Protein AF-0000000085947339 (afdb_homodimer)

Organism: Parascaris univalens (NCBI:txid6257)

Solvent-accessible surface area (backbone atoms only — not comparable to full-atom values): 50441 Å² total; per-residue (Å²): 136,79,84,82,77,79,87,80,82,72,83,80,76,78,84,79,75,82,78,80,80,87,72,88,71,84,88,80,76,81,86,80,87,81,82,84,88,78,86,78,86,84,81,78,84,82,79,80,80,77,73,83,81,82,76,79,75,74,75,74,79,70,76,74,71,72,65,69,73,71,70,66,82,58,80,65,76,75,62,81,70,68,79,70,77,71,59,78,84,50,43,78,69,27,37,68,50,46,46,62,33,26,58,30,74,68,30,39,52,53,50,51,52,56,57,48,66,68,44,66,68,58,53,52,47,48,53,57,33,48,50,29,67,74,40,28,60,57,27,30,68,29,90,43,16,27,55,54,51,42,52,50,47,70,67,45,51,75,70,50,44,50,47,48,52,58,52,44,54,94,42,52,68,65,33,26,65,34,76,50,33,20,51,42,50,45,46,39,62,52,57,49,56,67,71,62,47,46,60,54,51,60,70,50,67,92,41,32,63,57,36,33,52,31,82,39,22,20,55,42,50,47,50,48,52,72,73,47,57,52,88,70,49,42,66,41,54,49,52,32,58,68,36,56,67,50,39,48,52,33,28,53,26,84,40,10,18,53,40,50,46,48,50,51,49,43,24,51,49,38,23,68,76,60,66,32,63,65,26,42,51,52,41,50,51,52,48,49,42,51,40,70,46,55,41,64,68,38,41,48,23,90,31,16,19,56,45,53,40,56,41,35,70,36,75,91,34,43,72,47,34,46,48,35,40,64,72,44,44,52,97,36,54,69,67,30,21,63,30,77,40,13,18,53,40,52,37,41,39,66,74,45,47,53,60,68,53,35,51,52,51,51,45,38,50,77,65,62,50,72,58,43,98,86,64,42,36,52,57,60,52,25,58,72,32,95,34,12,26,58,36,49,48,45,50,49,54,47,23,50,34,22,62,70,68,76,36,82,74,60,62,64,50,34,56,54,50,51,53,50,51,61,72,41,35,85,78,30,53,83,37,75,66,29,40,52,50,52,51,54,59,71,75,105,143,78,88,82,77,79,89,81,78,91,66,76,81,74,86,81,78,88,78,87,91,81,89,82,87,90,81,90,82,91,80,90,83,90,84,85,90,84,84,87,78,78,89,83,83,89,85,81,84,82,86,76,83,71,77,77,76,77,73,77,74,73,78,74,74,75,68,71,75,72,74,68,82,60,79,65,77,76,63,79,71,68,79,71,77,73,61,80,81,58,44,78,68,30,36,67,51,44,48,60,33,25,58,32,73,66,29,40,53,52,50,50,54,56,56,50,65,68,44,66,67,57,52,52,46,47,53,56,32,48,50,28,66,73,42,29,61,57,28,30,68,29,91,44,15,26,54,55,50,42,53,50,48,71,67,46,50,77,70,50,43,51,47,50,52,59,51,44,54,95,42,52,68,66,34,27,64,33,76,50,33,20,51,42,51,45,46,40,60,52,58,49,55,66,70,61,47,46,60,56,52,60,70,51,68,93,40,32,63,56,36,32,53,29,82,38,21,20,56,42,50,47,49,49,51,72,72,47,58,53,89,71,50,42,66,40,54,52,53,33,59,68,35,57,68,49,38,47,52,31,28,55,24,84,40,9,18,52,40,51,47,48,49,51,50,44,26,51,48,41,23,68,74,60,68,31,63,65,26,41,50,53,41,51,51,49,48,49,42,51,40,70,47,56,42,63,66,38,42,47,22,89,32,15,19,54,45,52,40,56,40,35,70,37,75,92,35,41,71,46,34,46,49,35,42,64,72,43,42,53,97,36,54,69,67,32,21,62,30,77,40,14,18,53,39,51,37,42,39,66,74,46,46,52,63,69,53,36,50,53,53,52,46,39,50,77,65,62,50,72,59,44,97,85,64,42,36,51,57,58,51,24,59,73,32,95,34,12,28,58,37,50,48,45,50,50,53,48,22,50,33,23,62,69,66,74,37,82,74,59,61,62,51,35,57,54,51,51,52,50,50,61,71,40,36,85,77,30,55,84,38,73,67,30,41,52,51,53,51,54,58,72,74,104

Secondary structure (DSSP, 8-state):
---------------------------------------------------------------------------------------GGGHHHHHHHHHHHTTSHHHHHHHHHHHHTT-HHHHHHHHHHHTSHHHHHHHTTSTTHHHHHHHHHHT--HHHHHHHHHHHTT-HHHHHTSHHHHHHHHHHHHHS-HHHHHHHHGGGTT-HHHHHHSTTHHHHHHHHHHHS-HHHHHHHHHHHTT-HHHHHHHHTSHHHHHHHHHHHHHHHHHHHHH--HHHHHHHHHHHHHHHHH--HHHHTSTTHHHHHHHHHH-GGGHHHHHHHIIIIITT-HHHHHTSHHHHHHHHHHHHHS-HHHHHHHHHHHHHSS---TTS--HHHHHHHSTTHHHHHHHHHHHHHHHHTTSS-S-THHHHHHHHHHHHTHHHHTTSHHHHHHHHHHHH-/---------------------------------------------------------------------------------------TT-HHHHHHHHHHHTTSHHHHHHHHHHHHTT-HHHHHHHHHHHTSHHHHHHHTTSTTHHHHHHHHHHT--HHHHHHHHHHHTT-HHHHHTSHHHHHHHHHHHHHS-HHHHHHHHGGGTT-HHHHHHSTTHHHHHHHHHHHS-HHHHHHHHHHHTT-HHHHHHHHTSHHHHHHHHHHHHHHHHHHHHH--HHHHHHHHHHHHHHHHH--HHHHTSTTHHHHHHHHHH-GGGHHHHHHHIIIIITT-HHHHHTSHHHHHHHHHHHHHS-HHHHHHHHHHHHHSS---TTS--HHHHHHHSTTHHHHHHHHHHHHHHHHTTSS-S-THHHHHHHHHHHHTHHHHTTSHHHHHHHHHHHH-

pLDDT: mean 78.93, std 29.83, range [13.92, 98.69]

Radius of gyration: 38.94 Å; Cα contacts (8 Å, |Δi|>4): 967; chains: 2; bounding box: 80×114×118 Å

Nearest PDB structures (foldseek):
  3q0n-assembly1_A  TM=8.207E-01  e=6.323E-13  Homo sapiens
  5kla-assembly1_A  TM=8.404E-01  e=1.666E-12  Drosophila melanogaster
  3q0s-assembly1_A  TM=8.365E-01  e=1.880E-12  Homo sapiens
  3k49-assembly3_E  TM=7.550E-01  e=2.704E-12  Saccharomyces cerevisiae
  7cgi-assembly1_A  TM=8.441E-01  e=1.877E-11  Caenorhabditis elegans

Foldseek 3Di:
DDDPDDPDPDDPDDPDDPDPDDDDDDDDDDDDDDDDDDDDDDDDDDDPCPDDDPDDPPPPVPPCPVPVCPVPPPPPDPDPPPPPPVDPVVLVVVLVVLLVLQLDPNSLVVVVVVVVVVDPSNLVSNLVSCLDQVSVVSQQQHPRSLVVLLVCLLPDDPVSLVSNLVSCAPCVVVQQQDDRSVVSVLSNLVRHDPVSVLVRCVVCQPPLLVLQQHPRSVVSLLSCLQRDDCVSVVRSLCVCLVDLVSVLVLQQHPRSVVSLLSLLVSLVCCCVVVVDPVSVVSNVSNLVSCLVSDAPCLCLHPRSVSSLLSLQQDPVSQVSNLSNLVPHCQVCVLVLQQGDRSVVSLLSCCVRHDQVSNARSLCCQLPVFDADPVRDGSLRVLCPHPRSLVSLVSQLVSQVCVCVVVDDDDVCSNVSSLVVLVVCQVVRVPPPSNVVSVVVSVVD/DDDPDDPDDPPDDDPDDDDDDDDDDDDDDDDDDDYDDDDDPDDDDDDDDDDDDPPPPDPPVPPPPPVVCPPPPPPPDPDPPPPPPVDPPPLVVVLVVLLVLQLDPNSLVVVVVVVVVVDPSNLVSNLVSCLDQVSVVSQQQHPRSLVVLLVCLLPDDPVSLVSNLVSCAPCVVVQQQDDRSVVSVLSNLVRDDPVSVLVRCVVCQPPLLVQQQHPRSVVSLLSCLQRDDCVSVVRSLCVCLVDLVSVLVLQQHPRSVVSLLSLLVSLVCCCVVVVDPVSVVSNVSNLVSCLVSDALCLCLHPRSVSSLLSLQQDPVSQVSNLSNLVPHCQVCVLVLQQGDRSVVSLLSCCVRHDQVSNARSLCCQLPVFDADPVRDGSLRVLCPHPRSLVSLVSQLVSQVCVCVVVDDDDVVSNVSSLVVLVVCQVVRVPPPSNVVSVVVSVVD

InterPro domains:
  IPR001313 Pumilio RNA-binding repeat [PF00806] (247-264)
  IPR001313 Pumilio RNA-binding repeat [PF00806] (301-314)
  IPR001313 Pumilio RNA-binding repeat [PF00806] (332-365)
  IPR001313 Pumilio RNA-binding repeat [PF00806] (382-398)
  IPR001313 Pumilio RNA-binding repeat [PS50302] (289-326)
  IPR001313 Pumilio RNA-binding repeat [PS50302] (327-363)
  IPR001313 Pumilio RNA-binding repeat [SM00025] (131-166)
  IPR001313 Pumilio RNA-binding repeat [SM00025] (167-202)
  IPR001313 Pumilio RNA-binding repeat [SM00025] (203-238)
  IPR001313 Pumilio RNA-binding repeat [SM00025] (242-277)
  IPR001313 Pumilio RNA-binding repeat [SM00025] (290-326)
  IPR001313 Pumilio RNA-binding repeat [SM00025] (328-363)
  IPR001313 Pumilio RNA-binding repeat [SM00025] (374-410)
  IPR011989 Armadillo-like helical [G3DSA:1.25.10.10] (77-444)
  IPR016024 Armadillo-type fold [SSF48371] (91-442)
  IPR033133 Pumilio homology domain [PS50303] (69-444)

Structure (mmCIF, N/CA/C/O backbone):
data_AF-0000000085947339-model_v1
#
loop_
_entity.id
_entity.type
_entity.pdbx_description
1 polymer 'PUM-HD domain-containing protein'
#
loop_
_atom_site.group_PDB
_atom_site.id
_atom_site.type_symbol
_atom_site.label_atom_id
_atom_site.label_alt_id
_atom_site.label_comp_id
_atom_site.label_asym_id
_atom_site.label_entity_id
_atom_site.label_seq_id
_atom_site.pdbx_PDB_ins_code
_atom_site.Cartn_x
_atom_site.Cartn_y
_atom_site.Cartn_z
_atom_site.occupancy
_atom_site.B_iso_or_equiv
_atom_site.auth_seq_id
_atom_site.auth_comp_id
_atom_site.auth_asym_id
_atom_site.auth_atom_id
_atom_site.pdbx_PDB_model_num
ATOM 1 N N . SER A 1 1 ? -7.449 43.062 -21.047 1 17.3 1 SER A N 1
ATOM 2 C CA . SER A 1 1 ? -7.477 44.094 -20.016 1 17.3 1 SER A CA 1
ATOM 3 C C . SER A 1 1 ? -8.75 44 -19.172 1 17.3 1 SER A C 1
ATOM 5 O O . SER A 1 1 ? -8.742 44.312 -17.984 1 17.3 1 SER A O 1
ATOM 7 N N . SER A 1 2 ? -9.945 44 -19.875 1 17.14 2 SER A N 1
ATOM 8 C CA . SER A 1 2 ? -11.07 44.75 -19.328 1 17.14 2 SER A CA 1
ATOM 9 C C . SER A 1 2 ? -11.609 44.094 -18.062 1 17.14 2 SER A C 1
ATOM 11 O O . SER A 1 2 ? -11.219 43 -17.719 1 17.14 2 SER A O 1
ATOM 13 N N . VAL A 1 3 ? -13.008 43.906 -17.969 1 17.95 3 VAL A N 1
ATOM 14 C CA . VAL A 1 3 ? -14.055 44.438 -17.094 1 17.95 3 VAL A CA 1
ATOM 15 C C . VAL A 1 3 ? -14.383 43.406 -16.016 1 17.95 3 VAL A C 1
ATOM 17 O O . VAL A 1 3 ? -15.266 42.562 -16.188 1 17.95 3 VAL A O 1
ATOM 20 N N . ILE A 1 4 ? -13.516 42.406 -15.797 1 18.69 4 ILE A N 1
ATOM 21 C CA . ILE A 1 4 ? -13.797 41.25 -14.961 1 18.69 4 ILE A CA 1
ATOM 22 C C . ILE A 1 4 ? -14.078 41.688 -13.531 1 18.69 4 ILE A C 1
ATOM 24 O O . ILE A 1 4 ? -13.156 41.938 -12.75 1 18.69 4 ILE A O 1
ATOM 28 N N . ALA A 1 5 ? -15.109 42.719 -13.461 1 17.08 5 ALA A N 1
ATOM 29 C CA . ALA A 1 5 ? -15.523 43.469 -12.289 1 17.08 5 ALA A CA 1
ATOM 30 C C . ALA A 1 5 ? -15.797 42.562 -11.102 1 17.08 5 ALA A C 1
ATOM 32 O O . ALA A 1 5 ? -15.945 41.344 -11.281 1 17.08 5 ALA A O 1
ATOM 33 N N . LYS A 1 6 ? -16.641 43.156 -10.016 1 18.61 6 LYS A N 1
ATOM 34 C CA . LYS A 1 6 ? -16.875 43.562 -8.633 1 18.61 6 LYS A CA 1
ATOM 35 C C . LYS A 1 6 ? -17.922 42.656 -7.969 1 18.61 6 LYS A C 1
ATOM 37 O O . LYS A 1 6 ? -19.125 42.844 -8.148 1 18.61 6 LYS A O 1
ATOM 42 N N . PHE A 1 7 ? -18 41.375 -8.102 1 17.75 7 PHE A N 1
ATOM 43 C CA . PHE A 1 7 ? -19.172 40.688 -7.566 1 17.75 7 PHE A CA 1
ATOM 44 C C . PHE A 1 7 ? -19.438 41.125 -6.121 1 17.75 7 PHE A C 1
ATOM 46 O O . PHE A 1 7 ? -18.578 40.938 -5.258 1 17.75 7 PHE A O 1
ATOM 53 N N . ASN A 1 8 ? -20.297 42.188 -5.848 1 17.53 8 ASN A N 1
ATOM 54 C CA . ASN A 1 8 ? -20.797 42.844 -4.648 1 17.53 8 ASN A CA 1
ATOM 55 C C . ASN A 1 8 ? -21.422 41.844 -3.678 1 17.53 8 ASN A C 1
ATOM 57 O O . ASN A 1 8 ? -22.125 40.938 -4.094 1 17.53 8 ASN A O 1
ATOM 61 N N . MET A 1 9 ? -21.078 41.906 -2.367 1 18.05 9 MET A N 1
ATOM 62 C CA . MET A 1 9 ? -21.094 41.344 -1.015 1 18.05 9 MET A CA 1
ATOM 63 C C . MET A 1 9 ? -22.484 41.438 -0.406 1 18.05 9 MET A C 1
ATOM 65 O O . MET A 1 9 ? -22.672 41.156 0.78 1 18.05 9 MET A O 1
ATOM 69 N N . HIS A 1 10 ? -23.516 41.906 -1.171 1 17.8 10 HIS A N 1
ATOM 70 C CA . HIS A 1 10 ? -24.438 42.562 -0.241 1 17.8 10 HIS A CA 1
ATOM 71 C C . HIS A 1 10 ? -25.016 41.562 0.742 1 17.8 10 HIS A C 1
ATOM 73 O O . HIS A 1 10 ? -24.938 41.75 1.957 1 17.8 10 HIS A O 1
ATOM 79 N N . GLU A 1 11 ? -26.438 41.406 0.731 1 18.42 11 GLU A N 1
ATOM 80 C CA . GLU A 1 11 ? -27.438 41.594 1.773 1 18.42 11 GLU A CA 1
ATOM 81 C C . GLU A 1 11 ? -27.703 40.312 2.551 1 18.42 11 GLU A C 1
ATOM 83 O O . GLU A 1 11 ? -28.109 39.312 1.975 1 18.42 11 GLU A O 1
ATOM 88 N N . LEU A 1 12 ? -26.859 40.031 3.584 1 17.64 12 LEU A N 1
ATOM 89 C CA . LEU A 1 12 ? -27 39.094 4.684 1 17.64 12 LEU A CA 1
ATOM 90 C C . LEU A 1 12 ? -28.391 39.156 5.293 1 17.64 12 LEU A C 1
ATOM 92 O O . LEU A 1 12 ? -28.766 40.188 5.863 1 17.64 12 LEU A O 1
ATOM 96 N N . LYS A 1 13 ? -29.375 38.594 4.547 1 17.22 13 LYS A N 1
ATOM 97 C CA . LYS A 1 13 ? -30.75 38.625 5.012 1 17.22 13 LYS A CA 1
ATOM 98 C C . LYS A 1 13 ? -30.844 38.312 6.5 1 17.22 13 LYS A C 1
ATOM 100 O O . LYS A 1 13 ? -29.984 37.594 7.035 1 17.22 13 LYS A O 1
ATOM 105 N N . SER A 1 14 ? -31.891 38.812 7.32 1 17.19 14 SER A N 1
ATOM 106 C CA . SER A 1 14 ? -32.469 39.219 8.594 1 17.19 14 SER A CA 1
ATOM 107 C C . SER A 1 14 ? -32.875 38.031 9.453 1 17.19 14 SER A C 1
ATOM 109 O O . SER A 1 14 ? -33.969 38 9.984 1 17.19 14 SER A O 1
ATOM 111 N N . CYS A 1 15 ? -32.219 36.844 9.289 1 17.42 15 CYS A N 1
ATOM 112 C CA . CYS A 1 15 ? -32.938 35.844 10.078 1 17.42 15 CYS A CA 1
ATOM 113 C C . CYS A 1 15 ? -33.188 36.344 11.492 1 17.42 15 CYS A C 1
ATOM 115 O O . CYS A 1 15 ? -32.344 37 12.094 1 17.42 15 CYS A O 1
ATOM 117 N N . ASN A 1 16 ? -34.438 36.125 12 1 16.62 16 ASN A N 1
ATOM 118 C CA . ASN A 1 16 ? -35.375 36.406 13.078 1 16.62 16 ASN A CA 1
ATOM 119 C C . ASN A 1 16 ? -34.781 36.031 14.438 1 16.62 16 ASN A C 1
ATOM 121 O O . ASN A 1 16 ? -34.062 35.031 14.555 1 16.62 16 ASN A O 1
ATOM 125 N N . ARG A 1 17 ? -34.906 36.906 15.469 1 16.11 17 ARG A N 1
ATOM 126 C CA . ARG A 1 17 ? -34.5 37.344 16.797 1 16.11 17 ARG A CA 1
ATOM 127 C C . ARG A 1 17 ? -35 36.375 17.859 1 16.11 17 ARG A C 1
ATOM 129 O O . ARG A 1 17 ? -34.969 36.688 19.062 1 16.11 17 ARG A O 1
ATOM 136 N N . ARG A 1 18 ? -35.562 35.125 17.484 1 17.22 18 ARG A N 1
ATOM 137 C CA . ARG A 1 18 ? -36.406 34.844 18.656 1 17.22 18 ARG A CA 1
ATOM 138 C C . ARG A 1 18 ? -35.594 34.906 19.938 1 17.22 18 ARG A C 1
ATOM 140 O O . ARG A 1 18 ? -34.406 34.688 19.938 1 17.22 18 ARG A O 1
ATOM 147 N N . ASN A 1 19 ? -36.25 35.281 21.156 1 15.71 19 ASN A N 1
ATOM 148 C CA . ASN A 1 19 ? -36.156 35.844 22.484 1 15.71 19 ASN A CA 1
ATOM 149 C C . ASN A 1 19 ? -35.531 34.875 23.469 1 15.71 19 ASN A C 1
ATOM 151 O O . ASN A 1 19 ? -36.188 33.938 23.938 1 15.71 19 ASN A O 1
ATOM 155 N N . ILE A 1 20 ? -34.406 34.25 23.125 1 17.28 20 ILE A N 1
ATOM 156 C CA . ILE A 1 20 ? -34 33.219 24.094 1 17.28 20 ILE A CA 1
ATOM 157 C C . ILE A 1 20 ? -33.812 33.844 25.469 1 17.28 20 ILE A C 1
ATOM 159 O O . ILE A 1 20 ? -33 34.75 25.641 1 17.28 20 ILE A O 1
ATOM 163 N N . ARG A 1 21 ? -34.812 33.531 26.359 1 16.77 21 ARG A N 1
ATOM 164 C CA . ARG A 1 21 ? -35 34.031 27.734 1 16.77 21 ARG A CA 1
ATOM 165 C C . ARG A 1 21 ? -33.75 33.75 28.578 1 16.77 21 ARG A C 1
ATOM 167 O O . ARG A 1 21 ? -33 32.844 28.266 1 16.77 21 ARG A O 1
ATOM 174 N N . SER A 1 22 ? -33.719 34.438 29.719 1 15.41 22 SER A N 1
ATOM 175 C CA . SER A 1 22 ? -32.906 35.062 30.734 1 15.41 22 SER A CA 1
ATOM 176 C C . SER A 1 22 ? -32.188 34.031 31.609 1 15.41 22 SER A C 1
ATOM 178 O O . SER A 1 22 ? -32.562 32.875 31.609 1 15.41 22 SER A O 1
ATOM 180 N N . HIS A 1 23 ? -31.422 34.469 32.656 1 15.79 23 HIS A N 1
ATOM 181 C CA . HIS A 1 23 ? -30.172 34.531 33.406 1 15.79 23 HIS A CA 1
ATOM 182 C C . HIS A 1 23 ? -30.234 33.688 34.688 1 15.79 23 HIS A C 1
ATOM 184 O O . HIS A 1 23 ? -29.25 33.562 35.406 1 15.79 23 HIS A O 1
ATOM 190 N N . SER A 1 24 ? -31.203 32.875 35.094 1 15.95 24 SER A N 1
ATOM 191 C CA . SER A 1 24 ? -31.188 33 36.531 1 15.95 24 SER A CA 1
ATOM 192 C C . SER A 1 24 ? -29.969 32.344 37.125 1 15.95 24 SER A C 1
ATOM 194 O O . SER A 1 24 ? -29.562 31.25 36.688 1 15.95 24 SER A O 1
ATOM 196 N N . ILE A 1 25 ? -29.125 33 38.062 1 16.52 25 ILE A N 1
ATOM 197 C CA . ILE A 1 25 ? -27.812 33.031 38.719 1 16.52 25 ILE A CA 1
ATOM 198 C C . ILE A 1 25 ? -27.766 31.984 39.844 1 16.52 25 ILE A C 1
ATOM 200 O O . ILE A 1 25 ? -26.703 31.703 40.375 1 16.52 25 ILE A O 1
ATOM 204 N N . PRO A 1 26 ? -28.609 30.969 39.969 1 16.05 26 PRO A N 1
ATOM 205 C CA . PRO A 1 26 ? -28.656 30.875 41.438 1 16.05 26 PRO A CA 1
ATOM 206 C C . PRO A 1 26 ? -27.312 30.5 42.031 1 16.05 26 PRO A C 1
ATOM 208 O O . PRO A 1 26 ? -26.438 29.953 41.344 1 16.05 26 PRO A O 1
ATOM 211 N N . HIS A 1 27 ? -27.125 30.797 43.406 1 15.78 27 HIS A N 1
ATOM 212 C CA . HIS A 1 27 ? -26.25 31.047 44.531 1 15.78 27 HIS A CA 1
ATOM 213 C C . HIS A 1 27 ? -25.438 29.812 44.906 1 15.78 27 HIS A C 1
ATOM 215 O O . HIS A 1 27 ? -25.781 28.703 44.5 1 15.78 27 HIS A O 1
ATOM 221 N N . SER A 1 28 ? -24.547 29.969 45.875 1 15.4 28 SER A N 1
ATOM 222 C CA . SER A 1 28 ? -23.203 29.859 46.438 1 15.4 28 SER A CA 1
ATOM 223 C C . SER A 1 28 ? -23.047 28.547 47.219 1 15.4 28 SER A C 1
ATOM 225 O O . SER A 1 28 ? -21.984 27.906 47.125 1 15.4 28 SER A O 1
ATOM 227 N N . ALA A 1 29 ? -23.922 28.031 48.188 1 15.64 29 ALA A N 1
ATOM 228 C CA . ALA A 1 29 ? -23.422 27.938 49.562 1 15.64 29 ALA A CA 1
ATOM 229 C C . ALA A 1 29 ? -22.781 26.578 49.812 1 15.64 29 ALA A C 1
ATOM 231 O O . ALA A 1 29 ? -22.422 26.25 50.969 1 15.64 29 ALA A O 1
ATOM 232 N N . PHE A 1 30 ? -22.5 25.781 48.875 1 15.38 30 PHE A N 1
ATOM 233 C CA . PHE A 1 30 ? -22.469 24.484 49.531 1 15.38 30 PHE A CA 1
ATOM 234 C C . PHE A 1 30 ? -21.328 24.406 50.531 1 15.38 30 PHE A C 1
ATOM 236 O O . PHE A 1 30 ? -20.25 24.953 50.281 1 15.38 30 PHE A O 1
ATOM 243 N N . ALA A 1 31 ? -21.562 23.594 51.688 1 15.24 31 ALA A N 1
ATOM 244 C CA . ALA A 1 31 ? -21.172 23.328 53.062 1 15.24 31 ALA A CA 1
ATOM 245 C C . ALA A 1 31 ? -19.797 22.672 53.156 1 15.24 31 ALA A C 1
ATOM 247 O O . ALA A 1 31 ? -19.312 22.125 52.156 1 15.24 31 ALA A O 1
ATOM 248 N N . GLU A 1 32 ? -19.469 22.203 54.344 1 15.12 32 GLU A N 1
ATOM 249 C CA . GLU A 1 32 ? -18.484 22.188 55.406 1 15.12 32 GLU A CA 1
ATOM 250 C C . GLU A 1 32 ? -17.469 21.062 55.219 1 15.12 32 GLU A C 1
ATOM 252 O O . GLU A 1 32 ? -16.266 21.281 55.281 1 15.12 32 GLU A O 1
ATOM 257 N N . ASN A 1 33 ? -17.859 19.766 55.562 1 14.42 33 ASN A N 1
ATOM 258 C CA . ASN A 1 33 ? -17.234 19.234 56.75 1 14.42 33 ASN A CA 1
ATOM 259 C C . ASN A 1 33 ? -15.883 18.609 56.469 1 14.42 33 ASN A C 1
ATOM 261 O O . ASN A 1 33 ? -15.562 18.344 55.312 1 14.42 33 ASN A O 1
ATOM 265 N N . ASN A 1 34 ? -15.641 17.438 57.156 1 14.8 34 ASN A N 1
ATOM 266 C CA . ASN A 1 34 ? -14.727 17.078 58.219 1 14.8 34 ASN A CA 1
ATOM 267 C C . ASN A 1 34 ? -13.5 16.328 57.688 1 14.8 34 ASN A C 1
ATOM 269 O O . ASN A 1 34 ? -12.367 16.703 58 1 14.8 34 ASN A O 1
ATOM 273 N N . VAL A 1 35 ? -13.578 14.914 57.594 1 14.84 35 VAL A N 1
ATOM 274 C CA . VAL A 1 35 ? -12.859 14.164 58.594 1 14.84 35 VAL A CA 1
ATOM 275 C C . VAL A 1 35 ? -11.453 13.836 58.125 1 14.84 35 VAL A C 1
ATOM 277 O O . VAL A 1 35 ? -10.461 14.125 58.781 1 14.84 35 VAL A O 1
ATOM 280 N N . VAL A 1 36 ? -11.242 12.516 57.719 1 14.89 36 VAL A N 1
ATOM 281 C CA . VAL A 1 36 ? -10.516 11.625 58.625 1 14.89 36 VAL A CA 1
ATOM 282 C C . VAL A 1 36 ? -9.047 11.562 58.219 1 14.89 36 VAL A C 1
ATOM 284 O O . VAL A 1 36 ? -8.688 11.953 57.094 1 14.89 36 VAL A O 1
ATOM 287 N N . SER A 1 37 ? -8.5 10.312 58.281 1 14.74 37 SER A N 1
ATOM 288 C CA . SER A 1 37 ? -7.5 9.695 59.156 1 14.74 37 SER A CA 1
ATOM 289 C C . SER A 1 37 ? -6.145 9.602 58.469 1 14.74 37 SER A C 1
ATOM 291 O O . SER A 1 37 ? -6.066 9.664 57.219 1 14.74 37 SER A O 1
ATOM 293 N N . GLU A 1 38 ? -5.172 9.305 59.25 1 15.37 38 GLU A N 1
ATOM 294 C CA . GLU A 1 38 ? -3.773 9.469 59.625 1 15.37 38 GLU A CA 1
ATOM 295 C C . GLU A 1 38 ? -2.865 8.555 58.812 1 15.37 38 GLU A C 1
ATOM 297 O O . GLU A 1 38 ? -1.722 8.906 58.5 1 15.37 38 GLU A O 1
ATOM 302 N N . SER A 1 39 ? -3.297 7.242 58.438 1 14.62 39 SER A N 1
ATOM 303 C CA . SER A 1 39 ? -2.309 6.34 59.031 1 14.62 39 SER A CA 1
ATOM 304 C C . SER A 1 39 ? -0.979 6.418 58.281 1 14.62 39 SER A C 1
ATOM 306 O O . SER A 1 39 ? -0.908 6.977 57.188 1 14.62 39 SER A O 1
ATOM 308 N N . SER A 1 40 ? -0.318 5.234 58.156 1 14.5 40 SER A N 1
ATOM 309 C CA . SER A 1 40 ? 0.86 4.637 58.781 1 14.5 40 SER A CA 1
ATOM 310 C C . SER A 1 40 ? 2.047 4.629 57.844 1 14.5 40 SER A C 1
ATOM 312 O O . SER A 1 40 ? 3.176 4.926 58.219 1 14.5 40 SER A O 1
ATOM 314 N N . ALA A 1 41 ? 1.88 3.824 56.75 1 15.03 41 ALA A N 1
ATOM 315 C CA . ALA A 1 41 ? 2.867 2.748 56.688 1 15.03 41 ALA A CA 1
ATOM 316 C C . ALA A 1 41 ? 4.242 3.285 56.312 1 15.03 41 ALA A C 1
ATOM 318 O O . ALA A 1 41 ? 4.348 4.309 55.625 1 15.03 41 ALA A O 1
ATOM 319 N N . THR A 1 42 ? 5.156 2.355 56.406 1 15.16 42 THR A N 1
ATOM 320 C CA . THR A 1 42 ? 6.508 2.02 56.844 1 15.16 42 THR A CA 1
ATOM 321 C C . THR A 1 42 ? 7.531 2.389 55.75 1 15.16 42 THR A C 1
ATOM 323 O O . THR A 1 42 ? 7.215 2.393 54.562 1 15.16 42 THR A O 1
ATOM 326 N N . LYS A 1 43 ? 8.695 2.424 56.219 1 15.41 43 LYS A N 1
ATOM 327 C CA . LYS A 1 43 ? 10.016 3.039 56.156 1 15.41 43 LYS A CA 1
ATOM 328 C C . LYS A 1 43 ? 10.773 2.627 54.906 1 15.41 43 LYS A C 1
ATOM 330 O O . LYS A 1 43 ? 10.398 1.659 54.219 1 15.41 43 LYS A O 1
ATOM 335 N N . LEU A 1 44 ? 12.008 2.32 55.094 1 15.76 44 LEU A N 1
ATOM 336 C CA . LEU A 1 44 ? 13.32 2.875 54.781 1 15.76 44 LEU A CA 1
ATOM 337 C C . LEU A 1 44 ? 14.07 1.978 53.812 1 15.76 44 LEU A C 1
ATOM 339 O O . LEU A 1 44 ? 14.984 1.247 54.219 1 15.76 44 LEU A O 1
ATOM 343 N N . LEU A 1 45 ? 13.305 1.205 52.906 1 15.58 45 LEU A N 1
ATOM 344 C CA . LEU A 1 45 ? 14.133 0.086 52.469 1 15.58 45 LEU A CA 1
ATOM 345 C C . LEU A 1 45 ? 15.492 0.572 51.969 1 15.58 45 LEU A C 1
ATOM 347 O O . LEU A 1 45 ? 15.625 1.711 51.531 1 15.58 45 LEU A O 1
ATOM 351 N N . THR A 1 46 ? 16.453 -0.44 51.906 1 16.44 46 THR A N 1
ATOM 352 C CA . THR A 1 46 ? 17.844 -0.81 52.094 1 16.44 46 THR A CA 1
ATOM 353 C C . THR A 1 46 ? 18.688 -0.293 50.906 1 16.44 46 THR A C 1
ATOM 355 O O . THR A 1 46 ? 18.172 0.025 49.844 1 16.44 46 THR A O 1
ATOM 358 N N . SER A 1 47 ? 19.984 -0.589 50.969 1 17.58 47 SER A N 1
ATOM 359 C CA . SER A 1 47 ? 21.375 -0.191 50.844 1 17.58 47 SER A CA 1
ATOM 360 C C . SER A 1 47 ? 21.906 -0.457 49.438 1 17.58 47 SER A C 1
ATOM 362 O O . SER A 1 47 ? 22.125 -1.609 49.062 1 17.58 47 SER A O 1
ATOM 364 N N . VAL A 1 48 ? 21.297 0.057 48.406 1 17.33 48 VAL A N 1
ATOM 365 C CA . VAL A 1 48 ? 21.719 -0.423 47.094 1 17.33 48 VAL A CA 1
ATOM 366 C C . VAL A 1 48 ? 23.203 -0.111 46.875 1 17.33 48 VAL A C 1
ATOM 368 O O . VAL A 1 48 ? 23.609 1.052 46.906 1 17.33 48 VAL A O 1
ATOM 371 N N . ALA A 1 49 ? 24.125 -1.109 47.188 1 17.81 49 ALA A N 1
ATOM 372 C CA . ALA A 1 49 ? 25.578 -1.14 47.156 1 17.81 49 ALA A CA 1
ATOM 373 C C . ALA A 1 49 ? 26.094 -0.798 45.75 1 17.81 49 ALA A C 1
ATOM 375 O O . ALA A 1 49 ? 25.734 -1.455 44.781 1 17.81 49 ALA A O 1
ATOM 376 N N . PHE A 1 50 ? 26.531 0.406 45.406 1 18.25 50 PHE A N 1
ATOM 377 C CA . PHE A 1 50 ? 26.922 1.071 44.156 1 18.25 50 PHE A CA 1
ATOM 378 C C . PHE A 1 50 ? 28.25 0.528 43.656 1 18.25 50 PHE A C 1
ATOM 380 O O . PHE A 1 50 ? 28.875 1.136 42.781 1 18.25 50 PHE A O 1
ATOM 387 N N . GLY A 1 51 ? 28.656 -0.712 44.094 1 16.52 51 GLY A N 1
ATOM 388 C CA . GLY A 1 51 ? 30.109 -0.654 43.969 1 16.52 51 GLY A CA 1
ATOM 389 C C . GLY A 1 51 ? 30.578 -0.392 42.562 1 16.52 51 GLY A C 1
ATOM 390 O O . GLY A 1 51 ? 31.438 0.473 42.312 1 16.52 51 GLY A O 1
ATOM 391 N N . ASP A 1 52 ? 30.391 -1.401 41.688 1 16.78 52 ASP A N 1
ATOM 392 C CA . ASP A 1 52 ? 31.578 -2.014 41.094 1 16.78 52 ASP A CA 1
ATOM 393 C C . ASP A 1 52 ? 32.125 -1.147 39.969 1 16.78 52 ASP A C 1
ATOM 395 O O . ASP A 1 52 ? 31.469 -0.22 39.5 1 16.78 52 ASP A O 1
ATOM 399 N N . ALA A 1 53 ? 32.656 -1.928 38.812 1 18.66 53 ALA A N 1
ATOM 400 C CA . ALA A 1 53 ? 33.875 -2.1 38.031 1 18.66 53 ALA A CA 1
ATOM 401 C C . ALA A 1 53 ? 33.938 -1.138 36.844 1 18.66 53 ALA A C 1
ATOM 403 O O . ALA A 1 53 ? 32.875 -0.762 36.312 1 18.66 53 ALA A O 1
ATOM 404 N N . SER A 1 54 ? 35 -0.415 36.656 1 19.72 54 SER A N 1
ATOM 405 C CA . SER A 1 54 ? 35.5 0.717 35.875 1 19.72 54 SER A CA 1
ATOM 406 C C . SER A 1 54 ? 35.469 0.408 34.375 1 19.72 54 SER A C 1
ATOM 408 O O . SER A 1 54 ? 36 1.181 33.562 1 19.72 54 SER A O 1
ATOM 410 N N . PRO A 1 55 ? 34.688 -0.661 33.906 1 19.25 55 PRO A N 1
ATOM 411 C CA . PRO A 1 55 ? 35.344 -1.137 32.688 1 19.25 55 PRO A CA 1
ATOM 412 C C . PRO A 1 55 ? 35.438 -0.05 31.625 1 19.25 55 PRO A C 1
ATOM 414 O O . PRO A 1 55 ? 34.688 0.93 31.641 1 19.25 55 PRO A O 1
ATOM 417 N N . GLN A 1 56 ? 36.625 -0.061 30.812 1 21 56 GLN A N 1
ATOM 418 C CA . GLN A 1 56 ? 37.406 0.671 29.812 1 21 56 GLN A CA 1
ATOM 419 C C . GLN A 1 56 ? 36.625 0.834 28.516 1 21 56 GLN A C 1
ATOM 421 O O . GLN A 1 56 ? 36.281 -0.154 27.859 1 21 56 GLN A O 1
ATOM 426 N N . SER A 1 57 ? 35.75 1.795 28.469 1 20.8 57 SER A N 1
ATOM 427 C CA . SER A 1 57 ? 34.75 1.921 27.422 1 20.8 57 SER A CA 1
ATOM 428 C C . SER A 1 57 ? 35.375 2.238 26.078 1 20.8 57 SER A C 1
ATOM 430 O O . SER A 1 57 ? 35.969 3.316 25.891 1 20.8 57 SER A O 1
ATOM 432 N N . ASN A 1 58 ? 36.281 1.261 25.547 1 21.2 58 ASN A N 1
ATOM 433 C CA . ASN A 1 58 ? 36.844 1.527 24.234 1 21.2 58 ASN A CA 1
ATOM 434 C C . ASN A 1 58 ? 35.781 1.934 23.219 1 21.2 58 ASN A C 1
ATOM 436 O O . ASN A 1 58 ? 34.812 1.222 23.031 1 21.2 58 ASN A O 1
ATOM 440 N N . HIS A 1 59 ? 35.656 3.207 23.062 1 20.94 59 HIS A N 1
ATOM 441 C CA . HIS A 1 59 ? 34.625 3.932 22.312 1 20.94 59 HIS A CA 1
ATOM 442 C C . HIS A 1 59 ? 34.688 3.564 20.828 1 20.94 59 HIS A C 1
ATOM 444 O O . HIS A 1 59 ? 35.438 4.16 20.062 1 20.94 59 HIS A O 1
ATOM 450 N N . ARG A 1 60 ? 34.906 2.238 20.438 1 23.2 60 ARG A N 1
ATOM 451 C CA . ARG A 1 60 ? 34.906 2.057 18.984 1 23.2 60 ARG A CA 1
ATOM 452 C C . ARG A 1 60 ? 33.656 2.689 18.359 1 23.2 60 ARG A C 1
ATOM 454 O O . ARG A 1 60 ? 32.531 2.43 18.797 1 23.2 60 ARG A O 1
ATOM 461 N N . THR A 1 61 ? 33.875 3.896 17.859 1 21.92 61 THR A N 1
ATOM 462 C CA . THR A 1 61 ? 32.969 4.766 17.141 1 21.92 61 THR A CA 1
ATOM 463 C C . THR A 1 61 ? 32.188 3.977 16.094 1 21.92 61 THR A C 1
ATOM 465 O O . THR A 1 61 ? 32.781 3.5 15.109 1 21.92 61 THR A O 1
ATOM 468 N N . LYS A 1 62 ? 31.359 3.055 16.5 1 23.38 62 LYS A N 1
ATOM 469 C CA . LYS A 1 62 ? 30.562 2.246 15.578 1 23.38 62 LYS A CA 1
ATOM 470 C C . LYS A 1 62 ? 29.781 3.129 14.625 1 23.38 62 LYS A C 1
ATOM 472 O O . LYS A 1 62 ? 29 3.98 15.055 1 23.38 62 LYS A O 1
ATOM 477 N N . ASN A 1 63 ? 30.375 3.494 13.492 1 22.89 63 ASN A N 1
ATOM 478 C CA . ASN A 1 63 ? 29.75 4.156 12.352 1 22.89 63 ASN A CA 1
ATOM 479 C C . ASN A 1 63 ? 28.344 3.619 12.086 1 22.89 63 ASN A C 1
ATOM 481 O O . ASN A 1 63 ? 28.172 2.426 11.828 1 22.89 63 ASN A O 1
ATOM 485 N N . LYS A 1 64 ? 27.438 4.238 12.812 1 26.3 64 LYS A N 1
ATOM 486 C CA . LYS A 1 64 ? 26.016 3.908 12.766 1 26.3 64 LYS A CA 1
ATOM 487 C C . LYS A 1 64 ? 25.5 3.859 11.32 1 26.3 64 LYS A C 1
ATOM 489 O O . LYS A 1 64 ? 25.281 4.898 10.703 1 26.3 64 LYS A O 1
ATOM 494 N N . GLU A 1 65 ? 26.156 3.037 10.523 1 25.3 65 GLU A N 1
ATOM 495 C CA . GLU A 1 65 ? 25.516 2.889 9.219 1 25.3 65 GLU A CA 1
ATOM 496 C C . GLU A 1 65 ? 24.016 2.678 9.367 1 25.3 65 GLU A C 1
ATOM 498 O O . GLU A 1 65 ? 23.578 1.69 9.961 1 25.3 65 GLU A O 1
ATOM 503 N N . ASN A 1 66 ? 23.406 3.809 9.82 1 24.39 66 ASN A N 1
ATOM 504 C CA . ASN A 1 66 ? 21.938 3.826 9.852 1 24.39 66 ASN A CA 1
ATOM 505 C C . ASN A 1 66 ? 21.344 3.143 8.625 1 24.39 66 ASN A C 1
ATOM 507 O O . ASN A 1 66 ? 21.25 3.752 7.555 1 24.39 66 ASN A O 1
ATOM 511 N N . VAL A 1 67 ? 21.766 1.94 8.398 1 28.05 67 VAL A N 1
ATOM 512 C CA . VAL A 1 67 ? 21.109 1.143 7.367 1 28.05 67 VAL A CA 1
ATOM 513 C C . VAL A 1 67 ? 19.594 1.204 7.555 1 28.05 67 VAL A C 1
ATOM 515 O O . VAL A 1 67 ? 19.078 0.708 8.555 1 28.05 67 VAL A O 1
ATOM 518 N N . SER A 1 68 ? 19.062 2.436 7.363 1 27.22 68 SER A N 1
ATOM 519 C CA . SER A 1 68 ? 17.609 2.365 7.352 1 27.22 68 SER A CA 1
ATOM 520 C C . SER A 1 68 ? 17.109 1.119 6.621 1 27.22 68 SER A C 1
ATOM 522 O O . SER A 1 68 ? 17.5 0.87 5.48 1 27.22 68 SER A O 1
ATOM 524 N N . PRO A 1 69 ? 16.906 0.098 7.344 1 26.67 69 PRO A N 1
ATOM 525 C CA . PRO A 1 69 ? 16.484 -1.173 6.758 1 26.67 69 PRO A CA 1
ATOM 526 C C . PRO A 1 69 ? 15.328 -1.005 5.766 1 26.67 69 PRO A C 1
ATOM 528 O O . PRO A 1 69 ? 14.172 -0.866 6.176 1 26.67 69 PRO A O 1
ATOM 531 N N . ALA A 1 70 ? 15.305 0.081 4.93 1 30.7 70 ALA A N 1
ATOM 532 C CA . ALA A 1 70 ? 14.336 -0.14 3.861 1 30.7 70 ALA A CA 1
ATOM 533 C C . ALA A 1 70 ? 14.352 -1.591 3.391 1 30.7 70 ALA A C 1
ATOM 535 O O . ALA A 1 70 ? 15.336 -2.041 2.789 1 30.7 70 ALA A O 1
ATOM 536 N N . SER A 1 71 ? 13.758 -2.402 4.188 1 27.72 71 SER A N 1
ATOM 537 C CA . SER A 1 71 ? 13.617 -3.814 3.852 1 27.72 71 SER A CA 1
ATOM 538 C C . SER A 1 71 ? 13.375 -4.004 2.357 1 27.72 71 SER A C 1
ATOM 540 O O . SER A 1 71 ? 12.414 -3.457 1.806 1 27.72 71 SER A O 1
ATOM 542 N N . ARG A 1 72 ? 14.344 -3.953 1.548 1 31.47 72 ARG A N 1
ATOM 543 C CA . ARG A 1 72 ? 14.305 -4.477 0.185 1 31.47 72 ARG A CA 1
ATOM 544 C C . ARG A 1 72 ? 13.273 -5.59 0.054 1 31.47 72 ARG A C 1
ATOM 546 O O . ARG A 1 72 ? 13.391 -6.633 0.701 1 31.47 72 ARG A O 1
ATOM 553 N N . CYS A 1 73 ? 12.039 -5.152 -0.232 1 32.47 73 CYS A N 1
ATOM 554 C CA . CYS A 1 73 ? 11.141 -6.184 -0.74 1 32.47 73 CYS A CA 1
ATOM 555 C C . CYS A 1 73 ? 11.867 -7.125 -1.691 1 32.47 73 CYS A C 1
ATOM 557 O O . CYS A 1 73 ? 12.039 -6.812 -2.871 1 32.47 73 CYS A O 1
ATOM 559 N N . GLY A 1 74 ? 13.148 -7.531 -1.239 1 31.23 74 GLY A N 1
ATOM 560 C CA . GLY A 1 74 ? 13.82 -8.555 -2.021 1 31.23 74 GLY A CA 1
ATOM 561 C C . GLY A 1 74 ? 12.867 -9.578 -2.604 1 31.23 74 GLY A C 1
ATOM 562 O O . GLY A 1 74 ? 11.898 -9.977 -1.951 1 31.23 74 GLY A O 1
ATOM 563 N N . SER A 1 75 ? 12.812 -9.508 -3.895 1 30.97 75 SER A N 1
ATOM 564 C CA . SER A 1 75 ? 12.203 -10.609 -4.625 1 30.97 75 SER A CA 1
ATOM 565 C C . SER A 1 75 ? 12.633 -11.961 -4.059 1 30.97 75 SER A C 1
ATOM 567 O O . SER A 1 75 ? 13.766 -12.398 -4.285 1 30.97 75 SER A O 1
ATOM 569 N N . GLU A 1 76 ? 12.555 -12.211 -2.795 1 31.97 76 GLU A N 1
ATOM 570 C CA . GLU A 1 76 ? 12.852 -13.594 -2.41 1 31.97 76 GLU A CA 1
ATOM 571 C C . GLU A 1 76 ? 12.281 -14.578 -3.426 1 31.97 76 GLU A C 1
ATOM 573 O O . GLU A 1 76 ? 11.211 -14.352 -3.994 1 31.97 76 GLU A O 1
ATOM 578 N N . THR A 1 77 ? 13.07 -15.336 -4.039 1 31.17 77 THR A N 1
ATOM 579 C CA . THR A 1 77 ? 12.812 -16.547 -4.805 1 31.17 77 THR A CA 1
ATOM 580 C C . THR A 1 77 ? 11.602 -17.297 -4.242 1 31.17 77 THR A C 1
ATOM 582 O O . THR A 1 77 ? 11.602 -17.703 -3.076 1 31.17 77 THR A O 1
ATOM 585 N N . ILE A 1 78 ? 10.453 -16.969 -4.695 1 32.78 78 ILE A N 1
ATOM 586 C CA . ILE A 1 78 ? 9.281 -17.812 -4.457 1 32.78 78 ILE A CA 1
ATOM 587 C C . ILE A 1 78 ? 9.672 -19.281 -4.52 1 32.78 78 ILE A C 1
ATOM 589 O O . ILE A 1 78 ? 10.055 -19.781 -5.582 1 32.78 78 ILE A O 1
ATOM 593 N N . LYS A 1 79 ? 10.32 -19.906 -3.559 1 33.28 79 LYS A N 1
ATOM 594 C CA . LYS A 1 79 ? 10.203 -21.359 -3.475 1 33.28 79 LYS A CA 1
ATOM 595 C C . LYS A 1 79 ? 8.867 -21.828 -4.047 1 33.28 79 LYS A C 1
ATOM 597 O O . LYS A 1 79 ? 7.895 -21.078 -4.074 1 33.28 79 LYS A O 1
ATOM 602 N N . GLY A 1 80 ? 8.867 -22.875 -4.805 1 31.25 80 GLY A N 1
ATOM 603 C CA . GLY A 1 80 ? 7.691 -23.562 -5.332 1 31.25 80 GLY A CA 1
ATOM 604 C C . GLY A 1 80 ? 6.477 -23.438 -4.43 1 31.25 80 GLY A C 1
ATOM 605 O O . GLY A 1 80 ? 6.512 -23.875 -3.277 1 31.25 80 GLY A O 1
ATOM 606 N N . VAL A 1 81 ? 5.82 -22.391 -4.383 1 32.38 81 VAL A N 1
ATOM 607 C CA . VAL A 1 81 ? 4.516 -22.438 -3.732 1 32.38 81 VAL A CA 1
ATOM 608 C C . VAL A 1 81 ? 3.859 -23.797 -3.994 1 32.38 81 VAL A C 1
ATOM 610 O O . VAL A 1 81 ? 3.508 -24.109 -5.133 1 32.38 81 VAL A O 1
ATOM 613 N N . GLU A 1 82 ? 4.262 -24.844 -3.4 1 31.84 82 GLU A N 1
ATOM 614 C CA . GLU A 1 82 ? 3.363 -25.984 -3.373 1 31.84 82 GLU A CA 1
ATOM 615 C C . GLU A 1 82 ? 1.902 -25.547 -3.441 1 31.84 82 GLU A C 1
ATOM 617 O O . GLU A 1 82 ? 1.501 -24.609 -2.758 1 31.84 82 GLU A O 1
ATOM 622 N N . SER A 1 83 ? 1.293 -25.547 -4.59 1 34.12 83 SER A N 1
ATOM 623 C CA . SER A 1 83 ? -0.15 -25.422 -4.77 1 34.12 83 SER A CA 1
ATOM 624 C C . SER A 1 83 ? -0.902 -25.906 -3.529 1 34.12 83 SER A C 1
ATOM 626 O O . SER A 1 83 ? -1.046 -27.109 -3.307 1 34.12 83 SER A O 1
ATOM 628 N N . VAL A 1 84 ? -0.723 -25.375 -2.377 1 34.88 84 VAL A N 1
ATOM 629 C CA . VAL A 1 84 ? -1.646 -25.703 -1.291 1 34.88 84 VAL A CA 1
ATOM 630 C C . VAL A 1 84 ? -3.084 -25.641 -1.801 1 34.88 84 VAL A C 1
ATOM 632 O O . VAL A 1 84 ? -3.58 -24.578 -2.164 1 34.88 84 VAL A O 1
ATOM 635 N N . SER A 1 85 ? -3.553 -26.5 -2.562 1 36.66 85 SER A N 1
ATOM 636 C CA . SER A 1 85 ? -4.996 -26.703 -2.654 1 36.66 85 SER A CA 1
ATOM 637 C C . SER A 1 85 ? -5.656 -26.594 -1.283 1 36.66 85 SER A C 1
ATOM 639 O O . SER A 1 85 ? -5.668 -27.578 -0.524 1 36.66 85 SER A O 1
ATOM 641 N N . VAL A 1 86 ? -5.555 -25.594 -0.503 1 37.72 86 VAL A N 1
ATOM 642 C CA . VAL A 1 86 ? -6.238 -25.453 0.778 1 37.72 86 VAL A CA 1
ATOM 643 C C . VAL A 1 86 ? -7.738 -25.656 0.588 1 37.72 86 VAL A C 1
ATOM 645 O O . VAL A 1 86 ? -8.398 -24.844 -0.071 1 37.72 86 VAL A O 1
ATOM 648 N N . SER A 1 87 ? -8.273 -26.812 0.521 1 39.94 87 SER A N 1
ATOM 649 C CA . SER A 1 87 ? -9.703 -27.016 0.69 1 39.94 87 SER A CA 1
ATOM 650 C C . SER A 1 87 ? -10.25 -26.219 1.871 1 39.94 87 SER A C 1
ATOM 652 O O . SER A 1 87 ? -9.523 -25.969 2.836 1 39.94 87 SER A O 1
ATOM 654 N N . VAL A 1 88 ? -11.312 -25.469 1.758 1 40.5 88 VAL A N 1
ATOM 655 C CA . VAL A 1 88 ? -12.078 -24.734 2.762 1 40.5 88 VAL A CA 1
ATOM 656 C C . VAL A 1 88 ? -12.062 -25.5 4.082 1 40.5 88 VAL A C 1
ATOM 658 O O . VAL A 1 88 ? -12.234 -24.922 5.152 1 40.5 88 VAL A O 1
ATOM 661 N N . LYS A 1 89 ? -12.18 -26.781 4.07 1 41.94 89 LYS A N 1
ATOM 662 C CA . LYS A 1 89 ? -12.359 -27.625 5.254 1 41.94 89 LYS A CA 1
ATOM 663 C C . LYS A 1 89 ? -11.234 -27.391 6.266 1 41.94 89 LYS A C 1
ATOM 665 O O . LYS A 1 89 ? -11.469 -27.438 7.477 1 41.94 89 LYS A O 1
ATOM 670 N N . ASP A 1 90 ? -9.969 -27.156 5.902 1 44.19 90 ASP A N 1
ATOM 671 C CA . ASP A 1 90 ? -8.93 -27.109 6.922 1 44.19 90 ASP A CA 1
ATOM 672 C C . ASP A 1 90 ? -8.695 -25.672 7.398 1 44.19 90 ASP A C 1
ATOM 674 O O . ASP A 1 90 ? -7.555 -25.203 7.441 1 44.19 90 ASP A O 1
ATOM 678 N N . LEU A 1 91 ? -9.5 -24.922 7.395 1 45.41 91 LEU A N 1
ATOM 679 C CA . LEU A 1 91 ? -9.406 -23.531 7.812 1 45.41 91 LEU A CA 1
ATOM 680 C C . LEU A 1 91 ? -8.828 -23.422 9.219 1 45.41 91 LEU A C 1
ATOM 682 O O . LEU A 1 91 ? -8.195 -22.422 9.555 1 45.41 91 LEU A O 1
ATOM 686 N N . GLU A 1 92 ? -9.227 -24.375 10.055 1 47.12 92 GLU A N 1
ATOM 687 C CA . GLU A 1 92 ? -8.578 -24.328 11.359 1 47.12 92 GLU A CA 1
ATOM 688 C C . GLU A 1 92 ? -7.062 -24.422 11.227 1 47.12 92 GLU A C 1
ATOM 690 O O . GLU A 1 92 ? -6.332 -23.719 11.938 1 47.12 92 GLU A O 1
ATOM 695 N N . GLU A 1 93 ? -6.602 -25.312 10.508 1 50.06 93 GLU A N 1
ATOM 696 C CA . GLU A 1 93 ? -5.195 -25.438 10.148 1 50.06 93 GLU A CA 1
ATOM 697 C C . GLU A 1 93 ? -4.734 -24.281 9.273 1 50.06 93 GLU A C 1
ATOM 699 O O . GLU A 1 93 ? -3.535 -24.078 9.07 1 50.06 93 GLU A O 1
ATOM 704 N N . LEU A 1 94 ? -5.66 -23.5 8.875 1 53.41 94 LEU A N 1
ATOM 705 C CA . LEU A 1 94 ? -5.562 -22.328 8.016 1 53.41 94 LEU A CA 1
ATOM 706 C C . LEU A 1 94 ? -4.871 -21.188 8.75 1 53.41 94 LEU A C 1
ATOM 708 O O . LEU A 1 94 ? -4.172 -20.375 8.125 1 53.41 94 LEU A O 1
ATOM 712 N N . SER A 1 95 ? -5.125 -21.328 10.086 1 60.34 95 SER A N 1
ATOM 713 C CA . SER A 1 95 ? -4.617 -20.172 10.812 1 60.34 95 SER A CA 1
ATOM 714 C C . SER A 1 95 ? -3.127 -19.969 10.57 1 60.34 95 SER A C 1
ATOM 716 O O . SER A 1 95 ? -2.682 -18.859 10.281 1 60.34 95 SER A O 1
ATOM 718 N N . GLU A 1 96 ? -2.373 -21.031 10.758 1 63.16 96 GLU A N 1
ATOM 719 C CA . GLU A 1 96 ? -0.936 -20.875 10.555 1 63.16 96 GLU A CA 1
ATOM 720 C C . GLU A 1 96 ? -0.599 -20.672 9.086 1 63.16 96 GLU A C 1
ATOM 722 O O . GLU A 1 96 ? 0.268 -19.859 8.742 1 63.16 96 GLU A O 1
ATOM 727 N N . VAL A 1 97 ? -1.385 -21.25 8.344 1 69.44 97 VAL A N 1
ATOM 728 C CA . VAL A 1 97 ? -1.12 -21.203 6.91 1 69.44 97 VAL A CA 1
ATOM 729 C C . VAL A 1 97 ? -1.52 -19.844 6.348 1 69.44 97 VAL A C 1
ATOM 731 O O . VAL A 1 97 ? -0.82 -19.281 5.5 1 69.44 97 VAL A O 1
ATOM 734 N N . VAL A 1 98 ? -2.51 -19.344 7.016 1 76.69 98 VAL A N 1
ATOM 735 C CA . VAL A 1 98 ? -3 -18.078 6.508 1 76.69 98 VAL A CA 1
ATOM 736 C C . VAL A 1 98 ? -1.973 -16.984 6.777 1 76.69 98 VAL A C 1
ATOM 738 O O . VAL A 1 98 ? -1.736 -16.109 5.93 1 76.69 98 VAL A O 1
ATOM 741 N N . GLY A 1 99 ? -1.39 -17.109 7.953 1 78.25 99 GLY A N 1
ATOM 742 C CA . GLY A 1 99 ? -0.375 -16.125 8.297 1 78.25 99 GLY A CA 1
ATOM 743 C C . GLY A 1 99 ? 0.779 -16.094 7.312 1 78.25 99 GLY A C 1
ATOM 744 O O . GLY A 1 99 ? 1.194 -15.016 6.867 1 78.25 99 GLY A O 1
ATOM 745 N N . ASP A 1 100 ? 1.167 -17.203 6.918 1 78.75 100 ASP A N 1
ATOM 746 C CA . ASP A 1 100 ? 2.279 -17.312 5.977 1 78.75 100 ASP A CA 1
ATOM 747 C C . ASP A 1 100 ? 1.845 -16.922 4.566 1 78.75 100 ASP A C 1
ATOM 749 O O . ASP A 1 100 ? 2.6 -16.266 3.834 1 78.75 100 ASP A O 1
ATOM 753 N N . MET A 1 101 ? 0.704 -17.188 4.293 1 80.19 101 MET A N 1
ATOM 754 C CA . MET A 1 101 ? 0.2 -16.969 2.941 1 80.19 101 MET A CA 1
ATOM 755 C C . MET A 1 101 ? 0.063 -15.469 2.658 1 80.19 101 MET A C 1
ATOM 757 O O . MET A 1 101 ? 0.445 -15 1.586 1 80.19 101 MET A O 1
ATOM 761 N N . VAL A 1 102 ? -0.361 -14.75 3.658 1 81 102 VAL A N 1
ATOM 762 C CA . VAL A 1 102 ? -0.745 -13.367 3.391 1 81 102 VAL A CA 1
ATOM 763 C C . VAL A 1 102 ? 0.496 -12.477 3.383 1 81 102 VAL A C 1
ATOM 765 O O . VAL A 1 102 ? 0.4 -11.273 3.156 1 81 102 VAL A O 1
ATOM 768 N N . MET A 1 103 ? 1.643 -13.086 3.521 1 85.44 103 MET A N 1
ATOM 769 C CA . MET A 1 103 ? 2.859 -12.289 3.631 1 85.44 103 MET A CA 1
ATOM 770 C C . MET A 1 103 ? 3.521 -12.117 2.268 1 85.44 103 MET A C 1
ATOM 772 O O . MET A 1 103 ? 4.547 -11.445 2.148 1 85.44 103 MET A O 1
ATOM 776 N N . SER A 1 104 ? 2.889 -12.703 1.264 1 84.69 104 SER A N 1
ATOM 777 C CA . SER A 1 104 ? 3.396 -12.586 -0.099 1 84.69 104 SER A CA 1
ATOM 778 C C . SER A 1 104 ? 2.324 -12.055 -1.046 1 84.69 104 SER A C 1
ATOM 780 O O . SER A 1 104 ? 1.135 -12.078 -0.721 1 84.69 104 SER A O 1
ATOM 782 N N . GLU A 1 105 ? 2.83 -11.523 -2.123 1 84.38 105 GLU A N 1
ATOM 783 C CA . GLU A 1 105 ? 1.918 -11.016 -3.145 1 84.38 105 GLU A CA 1
ATOM 784 C C . GLU A 1 105 ? 0.956 -12.102 -3.613 1 84.38 105 GLU A C 1
ATOM 786 O O . GLU A 1 105 ? -0.242 -11.852 -3.768 1 84.38 105 GLU A O 1
ATOM 791 N N . PHE A 1 106 ? 1.442 -13.312 -3.832 1 79.31 106 PHE A N 1
ATOM 792 C CA . PHE A 1 106 ? 0.624 -14.445 -4.238 1 79.31 106 PHE A CA 1
ATOM 793 C C . PHE A 1 106 ? -0.404 -14.781 -3.166 1 79.31 106 PHE A C 1
ATOM 795 O O . PHE A 1 106 ? -1.577 -15.008 -3.473 1 79.31 106 PHE A O 1
ATOM 802 N N . GLY A 1 107 ? 0.116 -14.828 -1.997 1 83.31 107 GLY A N 1
ATOM 803 C CA . GLY A 1 107 ? -0.791 -15.109 -0.896 1 83.31 107 GLY A CA 1
ATOM 804 C C . GLY A 1 107 ? -1.905 -14.094 -0.765 1 83.31 107 GLY A C 1
ATOM 805 O O . GLY A 1 107 ? -3.051 -14.445 -0.479 1 83.31 107 GLY A O 1
ATOM 806 N N . PHE A 1 108 ? -1.577 -12.891 -0.962 1 89.06 108 PHE A N 1
ATOM 807 C CA . PHE A 1 108 ? -2.572 -11.82 -0.938 1 89.06 108 PHE A CA 1
ATOM 808 C C . PHE A 1 108 ? -3.672 -12.086 -1.959 1 89.06 108 PHE A C 1
ATOM 810 O O . PHE A 1 108 ? -4.855 -12.086 -1.616 1 89.06 108 PHE A O 1
ATOM 817 N N . ARG A 1 109 ? -3.303 -12.328 -3.193 1 86 109 ARG A N 1
ATOM 818 C CA . ARG A 1 109 ? -4.266 -12.578 -4.262 1 86 109 ARG A CA 1
ATOM 819 C C . ARG A 1 109 ? -5.102 -13.812 -3.969 1 86 109 ARG A C 1
ATOM 821 O O . ARG A 1 109 ? -6.297 -13.852 -4.277 1 86 109 ARG A O 1
ATOM 828 N N . TYR A 1 110 ? -4.465 -14.797 -3.428 1 86.75 110 TYR A N 1
ATOM 829 C CA . TYR A 1 110 ? -5.164 -16.031 -3.08 1 86.75 110 TYR A CA 1
ATOM 830 C C . TYR A 1 110 ? -6.27 -15.758 -2.068 1 86.75 110 TYR A C 1
ATOM 832 O O . TYR A 1 110 ? -7.406 -16.219 -2.244 1 86.75 110 TYR A O 1
ATOM 840 N N . ILE A 1 111 ? -5.969 -14.969 -1.116 1 88.06 111 ILE A N 1
ATOM 841 C CA . ILE A 1 111 ? -6.938 -14.648 -0.072 1 88.06 111 ILE A CA 1
ATOM 842 C C . ILE A 1 111 ? -8.047 -13.773 -0.646 1 88.06 111 ILE A C 1
ATOM 844 O O . ILE A 1 111 ? -9.227 -13.969 -0.343 1 88.06 111 ILE A O 1
ATOM 848 N N . MET A 1 112 ? -7.656 -12.867 -1.456 1 88.31 112 MET A N 1
ATOM 849 C CA . MET A 1 112 ? -8.648 -11.992 -2.072 1 88.31 112 MET A CA 1
ATOM 850 C C . MET A 1 112 ? -9.617 -12.781 -2.936 1 88.31 112 MET A C 1
ATOM 852 O O . MET A 1 112 ? -10.82 -12.516 -2.936 1 88.31 112 MET A O 1
ATOM 856 N N . ASN A 1 113 ? -9.133 -13.773 -3.6 1 86.31 113 ASN A N 1
ATOM 857 C CA . ASN A 1 113 ? -9.977 -14.656 -4.398 1 86.31 113 ASN A CA 1
ATOM 858 C C . ASN A 1 113 ? -10.961 -15.422 -3.523 1 86.31 113 ASN A C 1
ATOM 860 O O . ASN A 1 113 ? -12.141 -15.523 -3.859 1 86.31 113 ASN A O 1
ATOM 864 N N . LEU A 1 114 ? -10.469 -15.93 -2.484 1 85.81 114 LEU A N 1
ATOM 865 C CA . LEU A 1 114 ? -11.328 -16.688 -1.571 1 85.81 114 LEU A CA 1
ATOM 866 C C . LEU A 1 114 ? -12.406 -15.773 -0.974 1 85.81 114 LEU A C 1
ATOM 868 O O . LEU A 1 114 ? -13.562 -16.188 -0.839 1 85.81 114 LEU A O 1
ATOM 872 N N . LEU A 1 115 ? -12.047 -14.523 -0.651 1 87.56 115 LEU A N 1
ATOM 873 C CA . LEU A 1 115 ? -12.984 -13.57 -0.065 1 87.56 115 LEU A CA 1
ATOM 874 C C . LEU A 1 115 ? -14.062 -13.188 -1.066 1 87.56 115 LEU A C 1
ATOM 876 O O . LEU A 1 115 ? -15.211 -12.953 -0.685 1 87.56 115 LEU A O 1
ATOM 880 N N . SER A 1 116 ? -13.672 -13.164 -2.281 1 86.06 116 SER A N 1
ATOM 881 C CA . SER A 1 116 ? -14.602 -12.742 -3.332 1 86.06 116 SER A CA 1
ATOM 882 C C . SER A 1 116 ? -15.711 -13.773 -3.523 1 86.06 116 SER A C 1
ATOM 884 O O . SER A 1 116 ? -16.75 -13.469 -4.129 1 86.06 116 SER A O 1
ATOM 886 N N . ARG A 1 117 ? -15.5 -14.984 -3.035 1 83.25 117 ARG A N 1
ATOM 887 C CA . ARG A 1 117 ? -16.5 -16.047 -3.154 1 83.25 117 ARG A CA 1
ATOM 888 C C . ARG A 1 117 ? -17.578 -15.898 -2.094 1 83.25 117 ARG A C 1
ATOM 890 O O . ARG A 1 117 ? -18.562 -16.656 -2.086 1 83.25 117 ARG A O 1
ATOM 897 N N . ARG A 1 118 ? -17.453 -14.984 -1.188 1 81.31 118 ARG A N 1
ATOM 898 C CA . ARG A 1 118 ? -18.438 -14.586 -0.184 1 81.31 118 ARG A CA 1
ATOM 899 C C . ARG A 1 118 ? -18.875 -15.781 0.663 1 81.31 118 ARG A C 1
ATOM 901 O O . ARG A 1 118 ? -20.062 -15.984 0.903 1 81.31 118 ARG A O 1
ATOM 908 N N . ASN A 1 119 ? -17.906 -16.656 0.943 1 84.25 119 ASN A N 1
ATOM 909 C CA . ASN A 1 119 ? -18.141 -17.75 1.877 1 84.25 119 ASN A CA 1
ATOM 910 C C . ASN A 1 119 ? -18.062 -17.281 3.326 1 84.25 119 ASN A C 1
ATOM 912 O O . ASN A 1 119 ? -17 -16.938 3.818 1 84.25 119 ASN A O 1
ATOM 916 N N . GLY A 1 120 ? -19.188 -17.328 4.004 1 87.19 120 GLY A N 1
ATOM 917 C CA . GLY A 1 120 ? -19.281 -16.812 5.363 1 87.19 120 GLY A CA 1
ATOM 918 C C . GLY A 1 120 ? -18.391 -17.547 6.34 1 87.19 120 GLY A C 1
ATOM 919 O O . GLY A 1 120 ? -17.812 -16.938 7.242 1 87.19 120 GLY A O 1
ATOM 920 N N . HIS A 1 121 ? -18.328 -18.828 6.164 1 86.38 121 HIS A N 1
ATOM 921 C CA . HIS A 1 121 ? -17.484 -19.625 7.051 1 86.38 121 HIS A CA 1
ATOM 922 C C . HIS A 1 121 ? -16.016 -19.266 6.879 1 86.38 121 HIS A C 1
ATOM 924 O O . HIS A 1 121 ? -15.297 -19.078 7.867 1 86.38 121 HIS A O 1
ATOM 930 N N . PHE A 1 122 ? -15.555 -19.156 5.691 1 86.94 122 PHE A N 1
ATOM 931 C CA . PHE A 1 122 ? -14.172 -18.766 5.434 1 86.94 122 PHE A CA 1
ATOM 932 C C . PHE A 1 122 ? -13.875 -17.391 6.023 1 86.94 122 PHE A C 1
ATOM 934 O O . PHE A 1 122 ? -12.836 -17.203 6.652 1 86.94 122 PHE A O 1
ATOM 941 N N . ARG A 1 123 ? -14.766 -16.5 5.734 1 90.06 123 ARG A N 1
ATOM 942 C CA . ARG A 1 123 ? -14.594 -15.141 6.254 1 90.06 123 ARG A CA 1
ATOM 943 C C . ARG A 1 123 ? -14.43 -15.156 7.77 1 90.06 123 ARG A C 1
ATOM 945 O O . ARG A 1 123 ? -13.531 -14.5 8.305 1 90.06 123 ARG A O 1
ATOM 952 N N . ARG A 1 124 ? -15.281 -15.891 8.406 1 90.88 124 ARG A N 1
ATOM 953 C CA . ARG A 1 124 ? -15.219 -15.961 9.859 1 90.88 124 ARG A CA 1
ATOM 954 C C . ARG A 1 124 ? -13.883 -16.531 10.328 1 90.88 124 ARG A C 1
ATOM 956 O O . ARG A 1 124 ? -13.258 -15.992 11.242 1 90.88 124 ARG A O 1
ATOM 963 N N . CYS A 1 125 ? -13.43 -17.562 9.68 1 88.88 125 CYS A N 1
ATOM 964 C CA . CYS A 1 125 ? -12.164 -18.188 10.031 1 88.88 125 CYS A CA 1
ATOM 965 C C . CYS A 1 125 ? -11 -17.234 9.773 1 88.88 125 CYS A C 1
ATOM 967 O O . CYS A 1 125 ? -10.047 -17.188 10.555 1 88.88 125 CYS A O 1
ATOM 969 N N . LEU A 1 126 ? -11.133 -16.562 8.703 1 91.5 126 LEU A N 1
ATOM 970 C CA . LEU A 1 126 ? -10.086 -15.617 8.352 1 91.5 126 LEU A CA 1
ATOM 971 C C . LEU A 1 126 ? -9.945 -14.531 9.422 1 91.5 126 LEU A C 1
ATOM 973 O O . LEU A 1 126 ? -8.844 -14.234 9.867 1 91.5 126 LEU A O 1
ATOM 977 N N . TYR A 1 127 ? -11.062 -13.898 9.852 1 93.81 127 TYR A N 1
ATOM 978 C CA . TYR A 1 127 ? -11.047 -12.875 10.891 1 93.81 127 TYR A CA 1
ATOM 979 C C . TYR A 1 127 ? -10.453 -13.43 12.188 1 93.81 127 TYR A C 1
ATOM 981 O O . TYR A 1 127 ? -9.586 -12.797 12.797 1 93.81 127 TYR A O 1
ATOM 989 N N . GLU A 1 128 ? -10.875 -14.609 12.508 1 92 128 GLU A N 1
ATOM 990 C CA . GLU A 1 128 ? -10.414 -15.203 13.758 1 92 128 GLU A CA 1
ATOM 991 C C . GLU A 1 128 ? -8.914 -15.492 13.703 1 92 128 GLU A C 1
ATOM 993 O O . GLU A 1 128 ? -8.211 -15.305 14.703 1 92 128 GLU A O 1
ATOM 998 N N . SER A 1 129 ? -8.445 -15.891 12.57 1 91.19 129 SER A N 1
ATOM 999 C CA . SER A 1 129 ? -7.027 -16.203 12.422 1 91.19 129 SER A CA 1
ATOM 1000 C C . SER A 1 129 ? -6.18 -14.938 12.398 1 91.19 129 SER A C 1
ATOM 1002 O O . SER A 1 129 ? -5.258 -14.789 13.211 1 91.19 129 SER A O 1
ATOM 1004 N N . ILE A 1 130 ? -6.539 -13.992 11.602 1 93.44 130 ILE A N 1
ATOM 1005 C CA . ILE A 1 130 ? -5.746 -12.789 11.375 1 93.44 130 ILE A CA 1
ATOM 1006 C C . ILE A 1 130 ? -5.699 -11.961 12.656 1 93.44 130 ILE A C 1
ATOM 1008 O O . ILE A 1 130 ? -4.664 -11.375 12.984 1 93.44 130 ILE A O 1
ATOM 1012 N N . PHE A 1 131 ? -6.781 -11.914 13.43 1 95.25 131 PHE A N 1
ATOM 1013 C CA . PHE A 1 131 ? -6.844 -11.031 14.586 1 95.25 131 PHE A CA 1
ATOM 1014 C C . PHE A 1 131 ? -6.531 -11.789 15.867 1 95.25 131 PHE A C 1
ATOM 1016 O O . PHE A 1 131 ? -6.871 -11.344 16.969 1 95.25 131 PHE A O 1
ATOM 1023 N N . SER A 1 132 ? -5.934 -12.953 15.641 1 92.44 132 SER A N 1
ATOM 1024 C CA . SER A 1 132 ? -5.207 -13.539 16.766 1 92.44 132 SER A CA 1
ATOM 1025 C C . SER A 1 132 ? -3.877 -12.828 17 1 92.44 132 SER A C 1
ATOM 1027 O O . SER A 1 132 ? -3.184 -12.477 16.031 1 92.44 132 SER A O 1
ATOM 1029 N N . GLN A 1 133 ? -3.545 -12.617 18.25 1 90.31 133 GLN A N 1
ATOM 1030 C CA . GLN A 1 133 ? -2.439 -11.734 18.609 1 90.31 133 GLN A CA 1
ATOM 1031 C C . GLN A 1 133 ? -1.159 -12.133 17.875 1 90.31 133 GLN A C 1
ATOM 1033 O O . GLN A 1 133 ? -0.458 -11.281 17.328 1 90.31 133 GLN A O 1
ATOM 1038 N N . ARG A 1 134 ? -0.804 -13.344 17.875 1 88.94 134 ARG A N 1
ATOM 1039 C CA . ARG A 1 134 ? 0.435 -13.82 17.266 1 88.94 134 ARG A CA 1
ATOM 1040 C C . ARG A 1 134 ? 0.447 -13.539 15.766 1 88.94 134 ARG A C 1
ATOM 1042 O O . ARG A 1 134 ? 1.391 -12.938 15.25 1 88.94 134 ARG A O 1
ATOM 1049 N N . ILE A 1 135 ? -0.549 -13.922 15.133 1 90.75 135 ILE A N 1
ATOM 1050 C CA . ILE A 1 135 ? -0.617 -13.781 13.68 1 90.75 135 ILE A CA 1
ATOM 1051 C C . ILE A 1 135 ? -0.748 -12.305 13.312 1 90.75 135 ILE A C 1
ATOM 1053 O O . ILE A 1 135 ? -0.107 -11.828 12.367 1 90.75 135 ILE A O 1
ATOM 1057 N N . PHE A 1 136 ? -1.516 -11.586 14.117 1 94.94 136 PHE A N 1
ATOM 1058 C CA . PHE A 1 136 ? -1.735 -10.172 13.859 1 94.94 136 PHE A CA 1
ATOM 1059 C C . PHE A 1 136 ? -0.416 -9.406 13.867 1 94.94 136 PHE A C 1
ATOM 1061 O O . PHE A 1 136 ? -0.148 -8.602 12.969 1 94.94 136 PHE A O 1
ATOM 1068 N N . ASN A 1 137 ? 0.368 -9.695 14.758 1 92.5 137 ASN A N 1
ATOM 1069 C CA . ASN A 1 137 ? 1.643 -8.992 14.898 1 92.5 137 ASN A CA 1
ATOM 1070 C C . ASN A 1 137 ? 2.549 -9.242 13.695 1 92.5 137 ASN A C 1
ATOM 1072 O O . ASN A 1 137 ? 3.236 -8.328 13.234 1 92.5 137 ASN A O 1
ATOM 1076 N N . ILE A 1 138 ? 2.49 -10.391 13.164 1 91 138 ILE A N 1
ATOM 1077 C CA . ILE A 1 138 ? 3.357 -10.75 12.047 1 91 138 ILE A CA 1
ATOM 1078 C C . ILE A 1 138 ? 2.807 -10.164 10.75 1 91 138 ILE A C 1
ATOM 1080 O O . ILE A 1 138 ? 3.537 -9.516 10 1 91 138 ILE A O 1
ATOM 1084 N N . VAL A 1 139 ? 1.568 -10.289 10.617 1 93.06 139 VAL A N 1
ATOM 1085 C CA . VAL A 1 139 ? 0.931 -9.922 9.359 1 93.06 139 VAL A CA 1
ATOM 1086 C C . VAL A 1 139 ? 0.835 -8.398 9.25 1 93.06 139 VAL A C 1
ATOM 1088 O O . VAL A 1 139 ? 1.041 -7.832 8.172 1 93.06 139 VAL A O 1
ATOM 1091 N N . SER A 1 140 ? 0.609 -7.703 10.336 1 94.94 140 SER A N 1
ATOM 1092 C CA . SER A 1 140 ? 0.36 -6.266 10.328 1 94.94 140 SER A CA 1
ATOM 1093 C C . SER A 1 140 ? 1.641 -5.484 10.055 1 94.94 140 SER A C 1
ATOM 1095 O O . SER A 1 140 ? 1.592 -4.293 9.742 1 94.94 140 SER A O 1
ATOM 1097 N N . ASN A 1 141 ? 2.736 -6.141 10.141 1 93.25 141 ASN A N 1
ATOM 1098 C CA . ASN A 1 141 ? 4.012 -5.473 9.906 1 93.25 141 ASN A CA 1
ATOM 1099 C C . ASN A 1 141 ? 4.613 -5.867 8.562 1 93.25 141 ASN A C 1
ATOM 1101 O O . ASN A 1 141 ? 5.758 -5.52 8.258 1 93.25 141 ASN A O 1
ATOM 1105 N N . ASN A 1 142 ? 3.861 -6.508 7.801 1 92.31 142 ASN A N 1
ATOM 1106 C CA . ASN A 1 142 ? 4.27 -6.938 6.465 1 92.31 142 ASN A CA 1
ATOM 1107 C C . ASN A 1 142 ? 3.643 -6.07 5.379 1 92.31 142 ASN A C 1
ATOM 1109 O O . ASN A 1 142 ? 2.477 -5.684 5.484 1 92.31 142 ASN A O 1
ATOM 1113 N N . CYS A 1 143 ? 4.395 -5.812 4.32 1 88.94 143 CYS A N 1
ATOM 1114 C CA . CYS A 1 143 ? 3.986 -4.883 3.275 1 88.94 143 CYS A CA 1
ATOM 1115 C C . CYS A 1 143 ? 2.73 -5.371 2.568 1 88.94 143 CYS A C 1
ATOM 1117 O O . CYS A 1 143 ? 1.949 -4.57 2.053 1 88.94 143 CYS A O 1
ATOM 1119 N N . TYR A 1 144 ? 2.471 -6.684 2.48 1 88.75 144 TYR A N 1
ATOM 1120 C CA . TYR A 1 144 ? 1.253 -7.203 1.866 1 88.75 144 TYR A CA 1
ATOM 1121 C C . TYR A 1 144 ? 0.213 -7.551 2.926 1 88.75 144 TYR A C 1
ATOM 1123 O O . TYR A 1 144 ? -0.98 -7.301 2.738 1 88.75 144 TYR A O 1
ATOM 1131 N N . GLY A 1 145 ? 0.741 -8.047 3.961 1 92.88 145 GLY A N 1
ATOM 1132 C CA . GLY A 1 145 ? -0.14 -8.469 5.039 1 92.88 145 GLY A CA 1
ATOM 1133 C C . GLY A 1 145 ? -0.959 -7.328 5.617 1 92.88 145 GLY A C 1
ATOM 1134 O O . GLY A 1 145 ? -2.145 -7.496 5.91 1 92.88 145 GLY A O 1
ATOM 1135 N N . HIS A 1 146 ? -0.341 -6.16 5.75 1 94.56 146 HIS A N 1
ATOM 1136 C CA . HIS A 1 146 ? -1.068 -5.059 6.375 1 94.56 146 HIS A CA 1
ATOM 1137 C C . HIS A 1 146 ? -2.252 -4.625 5.516 1 94.56 146 HIS A C 1
ATOM 1139 O O . HIS A 1 146 ? -3.273 -4.176 6.039 1 94.56 146 HIS A O 1
ATOM 1145 N N . ARG A 1 147 ? -2.127 -4.832 4.223 1 91.69 147 ARG A N 1
ATOM 1146 C CA . ARG A 1 147 ? -3.211 -4.461 3.314 1 91.69 147 ARG A CA 1
ATOM 1147 C C . ARG A 1 147 ? -4.441 -5.332 3.549 1 91.69 147 ARG A C 1
ATOM 1149 O O . ARG A 1 147 ? -5.57 -4.848 3.486 1 91.69 147 ARG A O 1
ATOM 1156 N N . ILE A 1 148 ? -4.246 -6.574 3.793 1 92.56 148 ILE A N 1
ATOM 1157 C CA . ILE A 1 148 ? -5.348 -7.484 4.086 1 92.56 148 ILE A CA 1
ATOM 1158 C C . ILE A 1 148 ? -6.02 -7.074 5.395 1 92.56 148 ILE A C 1
ATOM 1160 O O . ILE A 1 148 ? -7.25 -7.059 5.488 1 92.56 148 ILE A O 1
ATOM 1164 N N . VAL A 1 149 ? -5.238 -6.707 6.316 1 95.94 149 VAL A N 1
ATOM 1165 C CA . VAL A 1 149 ? -5.77 -6.305 7.613 1 95.94 149 VAL A CA 1
ATOM 1166 C C . VAL A 1 149 ? -6.605 -5.039 7.461 1 95.94 149 VAL A C 1
ATOM 1168 O O . VAL A 1 149 ? -7.715 -4.953 7.996 1 95.94 149 VAL A O 1
ATOM 1171 N N . GLU A 1 150 ? -6.086 -4.082 6.723 1 95.25 150 GLU A N 1
ATOM 1172 C CA . GLU A 1 150 ? -6.824 -2.844 6.48 1 95.25 150 GLU A CA 1
ATOM 1173 C C . GLU A 1 150 ? -8.172 -3.127 5.824 1 95.25 150 GLU A C 1
ATOM 1175 O O . GLU A 1 150 ? -9.188 -2.539 6.199 1 95.25 150 GLU A O 1
ATOM 1180 N N . LEU A 1 151 ? -8.133 -4.023 4.875 1 93.62 151 LEU A N 1
ATOM 1181 C CA . LEU A 1 151 ? -9.359 -4.391 4.176 1 93.62 151 LEU A CA 1
ATOM 1182 C C . LEU A 1 151 ? -10.359 -5.031 5.133 1 93.62 151 LEU A C 1
ATOM 1184 O O . LEU A 1 151 ? -11.547 -4.703 5.105 1 93.62 151 LEU A O 1
ATOM 1188 N N . LEU A 1 152 ? -9.867 -5.918 5.922 1 94.88 152 LEU A N 1
ATOM 1189 C CA . LEU A 1 152 ? -10.734 -6.602 6.871 1 94.88 152 LEU A CA 1
ATOM 1190 C C . LEU A 1 152 ? -11.305 -5.621 7.891 1 94.88 152 LEU A C 1
ATOM 1192 O O . LEU A 1 152 ? -12.484 -5.699 8.242 1 94.88 152 LEU A O 1
ATOM 1196 N N . VAL A 1 153 ? -10.523 -4.66 8.305 1 97.12 153 VAL A N 1
ATOM 1197 C CA . VAL A 1 153 ? -10.969 -3.666 9.281 1 97.12 153 VAL A CA 1
ATOM 1198 C C . VAL A 1 153 ? -12.062 -2.797 8.672 1 97.12 153 VAL A C 1
ATOM 1200 O O . VAL A 1 153 ? -13.109 -2.578 9.289 1 97.12 153 VAL A O 1
ATOM 1203 N N . THR A 1 154 ? -11.867 -2.35 7.484 1 93.31 154 THR A N 1
ATOM 1204 C CA . THR A 1 154 ? -12.781 -1.434 6.809 1 93.31 154 THR A CA 1
ATOM 1205 C C . THR A 1 154 ? -14.133 -2.102 6.559 1 93.31 154 THR A C 1
ATOM 1207 O O . THR A 1 154 ? -15.172 -1.437 6.566 1 93.31 154 THR A O 1
ATOM 1210 N N . ASN A 1 155 ? -14.117 -3.475 6.438 1 91.88 155 ASN A N 1
ATOM 1211 C CA . ASN A 1 155 ? -15.336 -4.188 6.09 1 91.88 155 ASN A CA 1
ATOM 1212 C C . ASN A 1 155 ? -15.898 -4.953 7.289 1 91.88 155 ASN A C 1
ATOM 1214 O O . ASN A 1 155 ? -16.797 -5.781 7.137 1 91.88 155 ASN A O 1
ATOM 1218 N N . ALA A 1 156 ? -15.492 -4.66 8.43 1 96.06 156 ALA A N 1
ATOM 1219 C CA . ALA A 1 156 ? -15.828 -5.434 9.625 1 96.06 156 ALA A CA 1
ATOM 1220 C C . ALA A 1 156 ? -17.281 -5.203 10.039 1 96.06 156 ALA A C 1
ATOM 1222 O O . ALA A 1 156 ? -17.75 -4.062 10.055 1 96.06 156 ALA A O 1
ATOM 1223 N N . ASN A 1 157 ? -17.953 -6.301 10.305 1 94.56 157 ASN A N 1
ATOM 1224 C CA . ASN A 1 157 ? -19.266 -6.184 10.945 1 94.56 157 ASN A CA 1
ATOM 1225 C C . ASN A 1 157 ? -19.141 -5.973 12.445 1 94.56 157 ASN A C 1
ATOM 1227 O O . ASN A 1 157 ? -18.031 -5.828 12.969 1 94.56 157 ASN A O 1
ATOM 1231 N N . ALA A 1 158 ? -20.219 -5.91 13.164 1 94.88 158 ALA A N 1
ATOM 1232 C CA . ALA A 1 158 ? -20.219 -5.531 14.57 1 94.88 158 ALA A CA 1
ATOM 1233 C C . ALA A 1 158 ? -19.406 -6.523 15.398 1 94.88 158 ALA A C 1
ATOM 1235 O O . ALA A 1 158 ? -18.609 -6.129 16.266 1 94.88 158 ALA A O 1
ATOM 1236 N N . LEU A 1 159 ? -19.594 -7.797 15.148 1 94.75 159 LEU A N 1
ATOM 1237 C CA . LEU A 1 159 ? -18.859 -8.828 15.883 1 94.75 159 LEU A CA 1
ATOM 1238 C C . LEU A 1 159 ? -17.375 -8.766 15.57 1 94.75 159 LEU A C 1
ATOM 1240 O O . LEU A 1 159 ? -16.547 -8.875 16.469 1 94.75 159 LEU A O 1
ATOM 1244 N N . GLU A 1 160 ? -17.094 -8.578 14.328 1 96.5 160 GLU A N 1
ATOM 1245 C CA . GLU A 1 160 ? -15.711 -8.469 13.867 1 96.5 160 GLU A CA 1
ATOM 1246 C C . GLU A 1 160 ? -15.031 -7.234 14.445 1 96.5 160 GLU A C 1
ATOM 1248 O O . GLU A 1 160 ? -13.836 -7.262 14.75 1 96.5 160 GLU A O 1
ATOM 1253 N N . GLN A 1 161 ? -15.758 -6.152 14.641 1 97.5 161 GLN A N 1
ATOM 1254 C CA . GLN A 1 161 ? -15.227 -4.934 15.25 1 97.5 161 GLN A CA 1
ATOM 1255 C C . GLN A 1 161 ? -14.789 -5.184 16.688 1 97.5 161 GLN A C 1
ATOM 1257 O O . GLN A 1 161 ? -13.773 -4.645 17.141 1 97.5 161 GLN A O 1
ATOM 1262 N N . GLN A 1 162 ? -15.547 -6.004 17.328 1 96.62 162 GLN A N 1
ATOM 1263 C CA . GLN A 1 162 ? -15.18 -6.355 18.688 1 96.62 162 GLN A CA 1
ATOM 1264 C C . GLN A 1 162 ? -13.875 -7.148 18.719 1 96.62 162 GLN A C 1
ATOM 1266 O O . GLN A 1 162 ? -13.031 -6.93 19.594 1 96.62 162 GLN A O 1
ATOM 1271 N N . LEU A 1 163 ? -13.766 -8.039 17.781 1 96.44 163 LEU A N 1
ATOM 1272 C CA . LEU A 1 163 ? -12.539 -8.82 17.656 1 96.44 163 LEU A CA 1
ATOM 1273 C C . LEU A 1 163 ? -11.336 -7.906 17.422 1 96.44 163 LEU A C 1
ATOM 1275 O O . LEU A 1 163 ? -10.281 -8.086 18.031 1 96.44 163 LEU A O 1
ATOM 1279 N N . ILE A 1 164 ? -11.516 -6.961 16.578 1 98.06 164 ILE A N 1
ATOM 1280 C CA . ILE A 1 164 ? -10.477 -5.996 16.234 1 98.06 164 ILE A CA 1
ATOM 1281 C C . ILE A 1 164 ? -10.086 -5.191 17.469 1 98.06 164 ILE A C 1
ATOM 1283 O O . ILE A 1 164 ? -8.906 -5.059 17.781 1 98.06 164 ILE A O 1
ATOM 1287 N N . ALA A 1 165 ? -11.094 -4.664 18.172 1 98.19 165 ALA A N 1
ATOM 1288 C CA . ALA A 1 165 ? -10.859 -3.875 19.375 1 98.19 165 ALA A CA 1
ATOM 1289 C C . ALA A 1 165 ? -10.086 -4.68 20.422 1 98.19 165 ALA A C 1
ATOM 1291 O O . ALA A 1 165 ? -9.148 -4.164 21.047 1 98.19 165 ALA A O 1
ATOM 1292 N N . ASN A 1 166 ? -10.445 -5.914 20.516 1 97.56 166 ASN A N 1
ATOM 1293 C CA . ASN A 1 166 ? -9.781 -6.785 21.484 1 97.56 166 ASN A CA 1
ATOM 1294 C C . ASN A 1 166 ? -8.32 -7.02 21.109 1 97.56 166 ASN A C 1
ATOM 1296 O O . ASN A 1 166 ? -7.457 -7.094 21.984 1 97.56 166 ASN A O 1
ATOM 1300 N N . THR A 1 167 ? -8.047 -7.145 19.875 1 97.56 167 THR A N 1
ATOM 1301 C CA . THR A 1 167 ? -6.688 -7.375 19.406 1 97.56 167 THR A CA 1
ATOM 1302 C C . THR A 1 167 ? -5.812 -6.148 19.641 1 97.56 167 THR A C 1
ATOM 1304 O O . THR A 1 167 ? -4.625 -6.273 19.938 1 97.56 167 THR A O 1
ATOM 1307 N N . LEU A 1 168 ? -6.367 -4.926 19.5 1 98 168 LEU A N 1
ATOM 1308 C CA . LEU A 1 168 ? -5.629 -3.674 19.656 1 98 168 LEU A CA 1
AT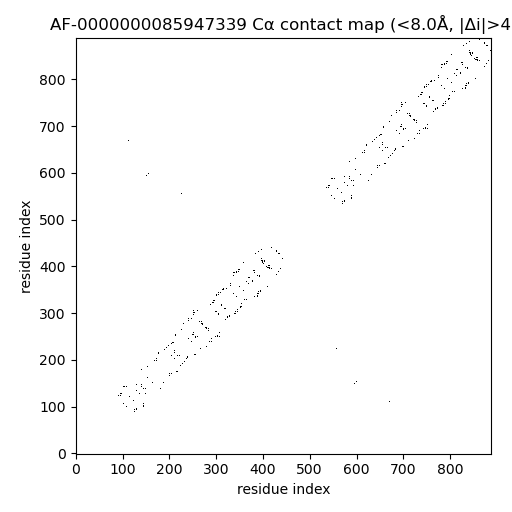OM 1309 C C . LEU A 1 168 ? -5.395 -3.352 21.125 1 98 168 LEU A C 1
ATOM 1311 O O . LEU A 1 168 ? -4.402 -2.709 21.469 1 98 168 LEU A O 1
ATOM 1315 N N . ARG A 1 169 ? -6.301 -3.834 21.969 1 97.62 169 ARG A N 1
ATOM 1316 C CA . ARG A 1 169 ? -6.285 -3.496 23.391 1 97.62 169 ARG A CA 1
ATOM 1317 C C . ARG A 1 169 ? -4.988 -3.957 24.047 1 97.62 169 ARG A C 1
ATOM 1319 O O . ARG A 1 169 ? -4.551 -5.094 23.844 1 97.62 169 ARG A O 1
ATOM 1326 N N . GLY A 1 170 ? -4.422 -3.086 24.734 1 97.31 170 GLY A N 1
ATOM 1327 C CA . GLY A 1 170 ? -3.201 -3.379 25.469 1 97.31 170 GLY A CA 1
ATOM 1328 C C . GLY A 1 170 ? -1.943 -3.16 24.656 1 97.31 170 GLY A C 1
ATOM 1329 O O . GLY A 1 170 ? -0.831 -3.271 25.172 1 97.31 170 GLY A O 1
ATOM 1330 N N . HIS A 1 171 ? -2.053 -2.795 23.359 1 97.56 171 HIS A N 1
ATOM 1331 C CA . HIS A 1 171 ? -0.882 -2.691 22.484 1 97.56 171 HIS A CA 1
ATOM 1332 C C . HIS A 1 171 ? -0.937 -1.425 21.641 1 97.56 171 HIS A C 1
ATOM 1334 O O . HIS A 1 171 ? -0.243 -1.322 20.625 1 97.56 171 HIS A O 1
ATOM 1340 N N . MET A 1 172 ? -1.688 -0.486 22 1 98.06 172 MET A N 1
ATOM 1341 C CA . MET A 1 172 ? -1.955 0.697 21.188 1 98.06 172 MET A CA 1
ATOM 1342 C C . MET A 1 172 ? -0.677 1.492 20.953 1 98.06 172 MET A C 1
ATOM 1344 O O . MET A 1 172 ? -0.395 1.896 19.828 1 98.06 172 MET A O 1
ATOM 1348 N N . LEU A 1 173 ? 0.076 1.705 21.984 1 98.12 173 LEU A N 1
ATOM 1349 C CA . LEU A 1 173 ? 1.287 2.504 21.828 1 98.12 173 LEU A CA 1
ATOM 1350 C C . LEU A 1 173 ? 2.258 1.843 20.859 1 98.12 173 LEU A C 1
ATOM 1352 O O . LEU A 1 173 ? 2.861 2.518 20.016 1 98.12 173 LEU A O 1
ATOM 1356 N N . GLU A 1 174 ? 2.383 0.581 20.953 1 97.25 174 GLU A N 1
ATOM 1357 C CA . GLU A 1 174 ? 3.236 -0.17 20.047 1 97.25 174 GLU A CA 1
ATOM 1358 C C . GLU A 1 174 ? 2.756 -0.035 18.594 1 97.25 174 GLU A C 1
ATOM 1360 O O . GLU A 1 174 ? 3.551 0.234 17.703 1 97.25 174 GLU A O 1
ATOM 1365 N N . PHE A 1 175 ? 1.491 -0.151 18.438 1 97.88 175 PHE A N 1
ATOM 1366 C CA . PHE A 1 175 ? 0.92 -0.205 17.094 1 97.88 175 PHE A CA 1
ATOM 1367 C C . PHE A 1 175 ? 0.971 1.165 16.422 1 97.88 175 PHE A C 1
ATOM 1369 O O . PHE A 1 175 ? 1.112 1.263 15.203 1 97.88 175 PHE A O 1
ATOM 1376 N N . VAL A 1 176 ? 0.962 2.256 17.156 1 98.19 176 VAL A N 1
ATOM 1377 C CA . VAL A 1 176 ? 0.938 3.574 16.531 1 98.19 176 VAL A CA 1
ATOM 1378 C C . VAL A 1 176 ? 2.363 4.035 16.25 1 98.19 176 VAL A C 1
ATOM 1380 O O . VAL A 1 176 ? 2.572 5.082 15.625 1 98.19 176 VAL A O 1
ATOM 1383 N N . SER A 1 177 ? 3.328 3.242 16.625 1 97.56 177 SER A N 1
ATOM 1384 C CA . SER A 1 177 ? 4.719 3.684 16.594 1 97.56 177 SER A CA 1
ATOM 1385 C C . SER A 1 177 ? 5.441 3.135 15.367 1 97.56 177 SER A C 1
ATOM 1387 O O . SER A 1 177 ? 6.625 3.418 15.156 1 97.56 177 SER A O 1
ATOM 1389 N N . THR A 1 178 ? 4.723 2.334 14.5 1 95.62 178 THR A N 1
ATOM 1390 C CA . THR A 1 178 ? 5.352 1.787 13.305 1 95.62 178 THR A CA 1
ATOM 1391 C C . THR A 1 178 ? 4.531 2.125 12.062 1 95.62 178 THR A C 1
ATOM 1393 O O . THR A 1 178 ? 3.354 2.471 12.164 1 95.62 178 THR A O 1
ATOM 1396 N N . ARG A 1 179 ? 5.184 2.029 10.984 1 94.12 179 ARG A N 1
ATOM 1397 C CA . ARG A 1 179 ? 4.629 2.527 9.727 1 94.12 179 ARG A CA 1
ATOM 1398 C C . ARG A 1 179 ? 3.332 1.808 9.375 1 94.12 179 ARG A C 1
ATOM 1400 O O . ARG A 1 179 ? 2.295 2.445 9.188 1 94.12 179 ARG A O 1
ATOM 1407 N N . PHE A 1 180 ? 3.352 0.494 9.328 1 94.69 180 PHE A N 1
ATOM 1408 C CA . PHE A 1 180 ? 2.219 -0.266 8.812 1 94.69 180 PHE A CA 1
ATOM 1409 C C . PHE A 1 180 ? 1.12 -0.38 9.859 1 94.69 180 PHE A C 1
ATOM 1411 O O . PHE A 1 180 ? -0.054 -0.146 9.57 1 94.69 180 PHE A O 1
ATOM 1418 N N . THR A 1 181 ? 1.481 -0.614 11.047 1 97.19 181 THR A N 1
ATOM 1419 C CA . THR A 1 181 ? 0.473 -0.802 12.086 1 97.19 181 THR A CA 1
ATOM 1420 C C . THR A 1 181 ? -0.208 0.521 12.422 1 97.19 181 THR A C 1
ATOM 1422 O O . THR A 1 181 ? -1.378 0.542 12.812 1 97.19 181 THR A O 1
ATOM 1425 N N . SER A 1 182 ? 0.479 1.675 12.258 1 97.5 182 SER A N 1
ATOM 1426 C CA . SER A 1 182 ? -0.166 2.963 12.484 1 97.5 182 SER A CA 1
ATOM 1427 C C . SER A 1 182 ? -1.309 3.193 11.5 1 97.5 182 SER A C 1
ATOM 1429 O O . SER A 1 182 ? -2.326 3.795 11.852 1 97.5 182 SER A O 1
ATOM 1431 N N . TRP A 1 183 ? -1.157 2.656 10.289 1 95.62 183 TRP A N 1
ATOM 1432 C CA . TRP A 1 183 ? -2.236 2.725 9.312 1 95.62 183 TRP A CA 1
ATOM 1433 C C . TRP A 1 183 ? -3.422 1.873 9.75 1 95.62 183 TRP A C 1
ATOM 1435 O O . TRP A 1 183 ? -4.574 2.299 9.633 1 95.62 183 TRP A O 1
ATOM 1445 N N . ILE A 1 184 ? -3.098 0.762 10.211 1 97.56 184 ILE A N 1
ATOM 1446 C CA . ILE A 1 184 ? -4.152 -0.144 10.656 1 97.56 184 ILE A CA 1
ATOM 1447 C C . ILE A 1 184 ? -4.949 0.502 11.781 1 97.56 184 ILE A C 1
ATOM 1449 O O . ILE A 1 184 ? -6.18 0.449 11.789 1 97.56 184 ILE A O 1
ATOM 1453 N N . VAL A 1 185 ? -4.27 1.125 12.695 1 98.25 185 VAL A N 1
ATOM 1454 C CA . VAL A 1 185 ? -4.934 1.79 13.812 1 98.25 185 VAL A CA 1
ATOM 1455 C C . VAL A 1 185 ? -5.793 2.938 13.289 1 98.25 185 VAL A C 1
ATOM 1457 O O . VAL A 1 185 ? -6.914 3.146 13.758 1 98.25 185 VAL A O 1
ATOM 1460 N N . GLN A 1 186 ? -5.336 3.699 12.359 1 97.19 186 GLN A N 1
ATOM 1461 C CA . GLN A 1 186 ? -6.129 4.766 11.766 1 97.19 186 GLN A CA 1
ATOM 1462 C C . GLN A 1 186 ? -7.406 4.215 11.133 1 97.19 186 GLN A C 1
ATOM 1464 O O . GLN A 1 186 ? -8.5 4.738 11.367 1 97.19 186 GLN A O 1
ATOM 1469 N N . PHE A 1 187 ? -7.273 3.119 10.391 1 97.25 187 PHE A N 1
ATOM 1470 C CA . PHE A 1 187 ? -8.445 2.486 9.797 1 97.25 187 PHE A CA 1
ATOM 1471 C C . PHE A 1 187 ? -9.414 2.025 10.883 1 97.25 187 PHE A C 1
ATOM 1473 O O . PHE A 1 187 ? -10.633 2.143 10.719 1 97.25 187 PHE A O 1
ATOM 1480 N N . ALA A 1 188 ? -8.867 1.539 11.906 1 98 188 ALA A N 1
ATOM 1481 C CA . ALA A 1 188 ? -9.703 1.09 13.016 1 98 188 ALA A CA 1
ATOM 1482 C C . ALA A 1 188 ? -10.461 2.258 13.641 1 98 188 ALA A C 1
ATOM 1484 O O . ALA A 1 188 ? -11.648 2.141 13.953 1 98 188 ALA A O 1
ATOM 1485 N N . LEU A 1 189 ? -9.812 3.361 13.766 1 97.31 189 LEU A N 1
ATOM 1486 C CA . LEU A 1 189 ? -10.43 4.539 14.359 1 97.31 189 LEU A CA 1
ATOM 1487 C C . LEU A 1 189 ? -11.57 5.051 13.492 1 97.31 189 LEU A C 1
ATOM 1489 O O . LEU A 1 189 ? -12.578 5.551 14.008 1 97.31 189 LEU A O 1
ATOM 1493 N N . TRP A 1 190 ? -11.469 4.934 12.227 1 95.56 190 TRP A N 1
ATOM 1494 C CA . TRP A 1 190 ? -12.523 5.367 11.312 1 95.56 190 TRP A CA 1
ATOM 1495 C C . TRP A 1 190 ? -13.695 4.391 11.344 1 95.56 190 TRP A C 1
ATOM 1497 O O . TRP A 1 190 ? -14.836 4.773 11.062 1 95.56 190 TRP A O 1
ATOM 1507 N N . LYS A 1 191 ? -13.406 3.139 11.734 1 95.5 191 LYS A N 1
ATOM 1508 C CA . LYS A 1 191 ? -14.414 2.09 11.594 1 95.5 191 LYS A CA 1
ATOM 1509 C C . LYS A 1 191 ? -15.133 1.831 12.914 1 95.5 191 LYS A C 1
ATOM 1511 O O . LYS A 1 191 ? -16.344 1.627 12.938 1 95.5 191 LYS A O 1
ATOM 1516 N N . LEU A 1 192 ? -14.453 1.839 14 1 96.69 192 LEU A N 1
ATOM 1517 C CA . LEU A 1 192 ? -14.992 1.469 15.305 1 96.69 192 LEU A CA 1
ATOM 1518 C C . LEU A 1 192 ? -15.914 2.561 15.844 1 96.69 192 LEU A C 1
ATOM 1520 O O . LEU A 1 192 ? -15.797 3.725 15.453 1 96.69 192 LEU A O 1
ATOM 1524 N N . ASP A 1 193 ? -16.812 2.109 16.734 1 94.62 193 ASP A N 1
ATOM 1525 C CA . ASP A 1 193 ? -17.703 3.088 17.344 1 94.62 193 ASP A CA 1
ATOM 1526 C C . ASP A 1 193 ? -16.953 3.951 18.359 1 94.62 193 ASP A C 1
ATOM 1528 O O . ASP A 1 193 ? -15.875 3.568 18.828 1 94.62 193 ASP A O 1
ATOM 1532 N N . LEU A 1 194 ? -17.484 5.074 18.703 1 93.38 194 LEU A N 1
ATOM 1533 C CA . LEU A 1 194 ? -16.812 6.102 19.5 1 93.38 194 LEU A CA 1
ATOM 1534 C C . LEU A 1 194 ? -16.5 5.59 20.891 1 93.38 194 LEU A C 1
ATOM 1536 O O . LEU A 1 194 ? -15.398 5.809 21.406 1 93.38 19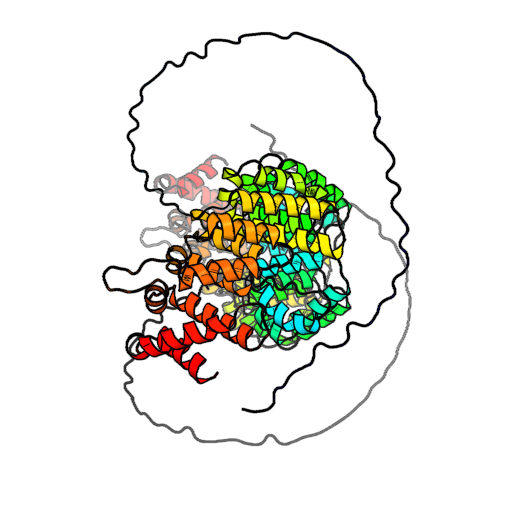4 LEU A O 1
ATOM 1540 N N . PRO A 1 195 ? -17.422 4.859 21.562 1 95.06 195 PRO A N 1
ATOM 1541 C CA . PRO A 1 195 ? -17.094 4.355 22.891 1 95.06 195 PRO A CA 1
ATOM 1542 C C . PRO A 1 195 ? -15.898 3.396 22.891 1 95.06 195 PRO A C 1
ATOM 1544 O O . PRO A 1 195 ? -15.039 3.467 23.766 1 95.06 195 PRO A O 1
ATOM 1547 N N . THR A 1 196 ? -15.883 2.506 21.891 1 96.69 196 THR A N 1
ATOM 1548 C CA . THR A 1 196 ? -14.758 1.588 21.75 1 96.69 196 THR A CA 1
ATOM 1549 C C . THR A 1 196 ? -13.461 2.354 21.531 1 96.69 196 THR A C 1
ATOM 1551 O O . THR A 1 196 ? -12.438 2.061 22.156 1 96.69 196 THR A O 1
ATOM 1554 N N . CYS A 1 197 ? -13.477 3.357 20.672 1 97.25 197 CYS A N 1
ATOM 1555 C CA . CYS A 1 197 ? -12.312 4.199 20.422 1 97.25 197 CYS A CA 1
ATOM 1556 C C . CYS A 1 197 ? -11.844 4.883 21.703 1 97.25 197 CYS A C 1
ATOM 1558 O O . CYS A 1 197 ? -10.648 4.902 22 1 97.25 197 CYS A O 1
ATOM 1560 N N . SER A 1 198 ? -12.789 5.418 22.422 1 96.75 198 SER A N 1
ATOM 1561 C CA . SER A 1 198 ? -12.469 6.129 23.656 1 96.75 198 SER A CA 1
ATOM 1562 C C . SER A 1 198 ? -11.75 5.219 24.641 1 96.75 198 SER A C 1
ATOM 1564 O O . SER A 1 198 ? -10.789 5.641 25.297 1 96.75 198 SER A O 1
ATOM 1566 N N . THR A 1 199 ? -12.219 4.023 24.703 1 97.06 199 THR A N 1
ATOM 1567 C CA . THR A 1 199 ? -11.594 3.053 25.594 1 97.06 199 THR A CA 1
ATOM 1568 C C . THR A 1 199 ? -10.164 2.754 25.172 1 97.06 199 THR A C 1
ATOM 1570 O O . THR A 1 199 ? -9.25 2.715 26 1 97.06 199 THR A O 1
ATOM 1573 N N . LEU A 1 200 ? -9.914 2.586 23.922 1 98.06 200 LEU A N 1
ATOM 1574 C CA . LEU A 1 200 ? -8.586 2.309 23.391 1 98.06 200 LEU A CA 1
ATOM 1575 C C . LEU A 1 200 ? -7.648 3.49 23.625 1 98.06 200 LEU A C 1
ATOM 1577 O O . LEU A 1 200 ? -6.469 3.301 23.922 1 98.06 200 LEU A O 1
ATOM 1581 N N . LEU A 1 201 ? -8.148 4.73 23.562 1 97.94 201 LEU A N 1
ATOM 1582 C CA . LEU A 1 201 ? -7.352 5.949 23.672 1 97.94 201 LEU A CA 1
ATOM 1583 C C . LEU A 1 201 ? -6.785 6.109 25.078 1 97.94 201 LEU A C 1
ATOM 1585 O O . LEU A 1 201 ? -5.789 6.809 25.266 1 97.94 201 LEU A O 1
ATOM 1589 N N . THR A 1 202 ? -7.457 5.496 26.031 1 97.06 202 THR A N 1
ATOM 1590 C CA . THR A 1 202 ? -6.996 5.621 27.422 1 97.06 202 THR A CA 1
ATOM 1591 C C . THR A 1 202 ? -5.582 5.066 27.562 1 97.06 202 THR A C 1
ATOM 1593 O O . THR A 1 202 ? -4.848 5.465 28.469 1 97.06 202 THR A O 1
ATOM 1596 N N . GLU A 1 203 ? -5.184 4.238 26.641 1 98 203 GLU A N 1
ATOM 1597 C CA . GLU A 1 203 ? -3.857 3.625 26.688 1 98 203 GLU A CA 1
ATOM 1598 C C . GLU A 1 203 ? -2.771 4.633 26.312 1 98 203 GLU A C 1
ATOM 1600 O O . GLU A 1 203 ? -1.584 4.379 26.531 1 98 203 GLU A O 1
ATOM 1605 N N . PHE A 1 204 ? -3.133 5.789 25.844 1 98.25 204 PHE A N 1
ATOM 1606 C CA . PHE A 1 204 ? -2.176 6.809 25.422 1 98.25 204 PHE A CA 1
ATOM 1607 C C . PHE A 1 204 ? -1.9 7.789 26.562 1 98.25 204 PHE A C 1
ATOM 1609 O O . PHE A 1 204 ? -1.088 8.703 26.406 1 98.25 204 PHE A O 1
ATOM 1616 N N . ARG A 1 205 ? -2.598 7.672 27.672 1 97.69 205 ARG A N 1
ATOM 1617 C CA . ARG A 1 205 ? -2.391 8.586 28.797 1 97.69 205 ARG A CA 1
ATOM 1618 C C . ARG A 1 205 ? -0.943 8.555 29.266 1 97.69 205 ARG A C 1
ATOM 1620 O O . ARG A 1 205 ? -0.373 7.477 29.469 1 97.69 205 ARG A O 1
ATOM 1627 N N . GLY A 1 206 ? -0.39 9.703 29.422 1 97.25 206 GLY A N 1
ATOM 1628 C CA . GLY A 1 206 ? 0.964 9.836 29.922 1 97.25 206 GLY A CA 1
ATOM 1629 C C . GLY A 1 206 ? 2.016 9.883 28.844 1 97.25 206 GLY A C 1
ATOM 1630 O O . GLY A 1 206 ? 3.203 10.055 29.109 1 97.25 206 GLY A O 1
ATOM 1631 N N . VAL A 1 207 ? 1.599 9.758 27.578 1 97.56 207 VAL A N 1
ATOM 1632 C CA . VAL A 1 207 ? 2.604 9.719 26.516 1 97.56 207 VAL A CA 1
ATOM 1633 C C . VAL A 1 207 ? 2.254 10.734 25.438 1 97.56 207 VAL A C 1
ATOM 1635 O O . VAL A 1 207 ? 2.562 10.523 24.266 1 97.56 207 VAL A O 1
ATOM 1638 N N . GLY A 1 208 ? 1.629 11.75 25.766 1 97.19 208 GLY A N 1
ATOM 1639 C CA . GLY A 1 208 ? 1.168 12.758 24.812 1 97.19 208 GLY A CA 1
ATOM 1640 C C . GLY A 1 208 ? 2.295 13.398 24.031 1 97.19 208 GLY A C 1
ATOM 1641 O O . GLY A 1 208 ? 2.164 13.633 22.828 1 97.19 208 GLY A O 1
ATOM 1642 N N . HIS A 1 209 ? 3.402 13.656 24.703 1 96.94 209 HIS A N 1
ATOM 1643 C CA . HIS A 1 209 ? 4.551 14.258 24.031 1 96.94 209 HIS A CA 1
ATOM 1644 C C . HIS A 1 209 ? 5.098 13.344 22.938 1 96.94 209 HIS A C 1
ATOM 1646 O O . HIS A 1 209 ? 5.328 13.789 21.812 1 96.94 209 HIS A O 1
ATOM 1652 N N . TYR A 1 210 ? 5.246 12.117 23.219 1 97.56 210 TYR A N 1
ATOM 1653 C CA . TYR A 1 210 ? 5.738 11.133 22.25 1 97.56 210 TYR A CA 1
ATOM 1654 C C . TYR A 1 210 ? 4.797 11.016 21.062 1 97.56 210 TYR A C 1
ATOM 1656 O O . TYR A 1 210 ? 5.238 11.023 19.906 1 97.56 210 TYR A O 1
ATOM 1664 N N . LEU A 1 211 ? 3.5 10.93 21.328 1 98.25 211 LEU A N 1
ATOM 1665 C CA . LEU A 1 211 ? 2.486 10.758 20.281 1 98.25 211 LEU A CA 1
ATOM 1666 C C . LEU A 1 211 ? 2.527 11.906 19.281 1 98.25 211 LEU A C 1
ATOM 1668 O O . LEU A 1 211 ? 2.354 11.695 18.078 1 98.25 211 LEU A O 1
ATOM 1672 N N . THR A 1 212 ? 2.809 13.086 19.766 1 97.88 212 THR A N 1
ATOM 1673 C CA . THR A 1 212 ? 2.699 14.273 18.922 1 97.88 212 THR A CA 1
ATOM 1674 C C . THR A 1 212 ? 3.988 14.5 18.141 1 97.88 212 THR A C 1
ATOM 1676 O O . THR A 1 212 ? 3.98 15.164 17.109 1 97.88 212 THR A O 1
ATOM 1679 N N . THR A 1 213 ? 5.121 13.961 18.609 1 97.75 213 THR A N 1
ATOM 1680 C CA . THR A 1 213 ? 6.398 14.281 17.969 1 97.75 213 THR A CA 1
ATOM 1681 C C . THR A 1 213 ? 6.918 13.086 17.172 1 97.75 213 THR A C 1
ATOM 1683 O O . THR A 1 213 ? 7.863 13.219 16.391 1 97.75 213 THR A O 1
ATOM 1686 N N . ASN A 1 214 ? 6.258 11.945 17.359 1 97.69 214 ASN A N 1
ATOM 1687 C CA . ASN A 1 214 ? 6.641 10.766 16.594 1 97.69 214 ASN A CA 1
ATOM 1688 C C . ASN A 1 214 ? 6.07 10.805 15.18 1 97.69 214 ASN A C 1
ATOM 1690 O O . ASN A 1 214 ? 4.918 11.188 14.977 1 97.69 214 ASN A O 1
ATOM 1694 N N . SER A 1 215 ? 6.879 10.383 14.242 1 96.69 215 SER A N 1
ATOM 1695 C CA . SER A 1 215 ? 6.535 10.5 12.828 1 96.69 215 SER A CA 1
ATOM 1696 C C . SER A 1 215 ? 5.301 9.672 12.484 1 96.69 215 SER A C 1
ATOM 1698 O O . SER A 1 215 ? 4.5 10.062 11.633 1 96.69 215 SER A O 1
ATOM 1700 N N . TYR A 1 216 ? 5.059 8.602 13.102 1 96.62 216 TYR A N 1
ATOM 1701 C CA . TYR A 1 216 ? 3.924 7.742 12.781 1 96.62 216 TYR A CA 1
ATOM 1702 C C . TYR A 1 216 ? 2.754 8.008 13.727 1 96.62 216 TYR A C 1
ATOM 1704 O O . TYR A 1 216 ? 1.618 8.188 13.281 1 96.62 216 TYR A O 1
ATOM 1712 N N . ALA A 1 217 ? 3.061 8.156 14.945 1 98.31 217 ALA A N 1
ATOM 1713 C CA . ALA A 1 217 ? 2.02 8.352 15.953 1 98.31 217 ALA A CA 1
ATOM 1714 C C . ALA A 1 217 ? 1.308 9.688 15.742 1 98.31 217 ALA A C 1
ATOM 1716 O O . ALA A 1 217 ? 0.112 9.812 16.016 1 98.31 217 ALA A O 1
ATOM 1717 N N . SER A 1 218 ? 2.027 10.648 15.25 1 97.69 218 SER A N 1
ATOM 1718 C CA . SER A 1 218 ? 1.439 11.969 15.047 1 97.69 218 SER A CA 1
ATOM 1719 C C . SER A 1 218 ? 0.279 11.914 14.062 1 97.69 218 SER A C 1
ATOM 1721 O O . SER A 1 218 ? -0.712 12.633 14.219 1 97.69 218 SER A O 1
ATOM 1723 N N . HIS A 1 219 ? 0.389 11.055 13.109 1 96.31 219 HIS A N 1
ATOM 1724 C CA . HIS A 1 219 ? -0.692 10.875 12.141 1 96.31 219 HIS A CA 1
ATOM 1725 C C . HIS A 1 219 ? -1.939 10.312 12.812 1 96.31 219 HIS A C 1
ATOM 1727 O O . HIS A 1 219 ? -3.059 10.719 12.492 1 96.31 219 HIS A O 1
ATOM 1733 N N . VAL A 1 220 ? -1.717 9.414 13.641 1 97.69 220 VAL A N 1
ATOM 1734 C CA . VAL A 1 220 ? -2.832 8.812 14.367 1 97.69 220 VAL A CA 1
ATOM 1735 C C . VAL A 1 220 ? -3.5 9.867 15.25 1 97.69 220 VAL A C 1
ATOM 1737 O O . VAL A 1 220 ? -4.73 9.938 15.32 1 97.69 220 VAL A O 1
ATOM 1740 N N . VAL A 1 221 ? -2.727 10.695 15.867 1 97.75 221 VAL A N 1
ATOM 1741 C CA . VAL A 1 221 ? -3.236 11.766 16.719 1 97.75 221 VAL A CA 1
ATOM 1742 C C . VAL A 1 221 ? -4.098 12.719 15.898 1 97.75 221 VAL A C 1
ATOM 1744 O O . VAL A 1 221 ? -5.176 13.125 16.328 1 97.75 221 VAL A O 1
ATOM 1747 N N . GLU A 1 222 ? -3.695 13.031 14.758 1 96.12 222 GLU A N 1
ATOM 1748 C CA . GLU A 1 222 ? -4.473 13.906 13.883 1 96.12 222 GLU A CA 1
ATOM 1749 C C . GLU A 1 222 ? -5.82 13.281 13.539 1 96.12 222 GLU A C 1
ATOM 1751 O O . GLU A 1 222 ? -6.836 13.977 13.469 1 96.12 222 GLU A O 1
ATOM 1756 N N . VAL A 1 223 ? -5.797 11.992 13.305 1 95.94 223 VAL A N 1
ATOM 1757 C CA . VAL A 1 223 ? -7.047 11.281 13.031 1 95.94 223 VAL A CA 1
ATOM 1758 C C . VAL A 1 223 ? -7.949 11.328 14.266 1 95.94 223 VAL A C 1
ATOM 1760 O O . VAL A 1 223 ? -9.156 11.555 14.148 1 95.94 223 VAL A O 1
ATOM 1763 N N . ILE A 1 224 ? -7.371 11.156 15.414 1 97.06 224 ILE A N 1
ATOM 1764 C CA . ILE A 1 224 ? -8.117 11.227 16.656 1 97.06 224 ILE A CA 1
ATOM 1765 C C . ILE A 1 224 ? -8.773 12.602 16.797 1 97.06 224 ILE A C 1
ATOM 1767 O O . ILE A 1 224 ? -9.977 12.695 17.062 1 97.06 224 ILE A O 1
ATOM 1771 N N . PHE A 1 225 ? -8.039 13.656 16.516 1 95.5 225 PHE A N 1
ATOM 1772 C CA . PHE A 1 225 ? -8.539 15.016 16.641 1 95.5 225 PHE A CA 1
ATOM 1773 C C . PHE A 1 225 ? -9.68 15.266 15.648 1 95.5 225 PHE A C 1
ATOM 1775 O O . PHE A 1 225 ? -10.656 15.938 15.984 1 95.5 225 PHE A O 1
ATOM 1782 N N . SER A 1 226 ? -9.57 14.727 14.523 1 91.38 226 SER A N 1
ATOM 1783 C CA . SER A 1 226 ? -10.531 14.992 13.461 1 91.38 226 SER A CA 1
ATOM 1784 C C . SER A 1 226 ? -11.812 14.18 13.664 1 91.38 226 SER A C 1
ATOM 1786 O O . SER A 1 226 ? -12.898 14.633 13.289 1 91.38 226 SER A O 1
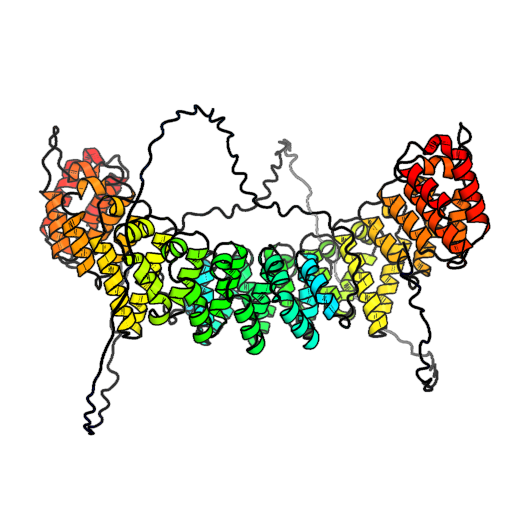ATOM 1788 N N . ARG A 1 227 ? -11.664 13.07 14.297 1 90.94 227 ARG A N 1
ATOM 1789 C CA . ARG A 1 227 ? -12.781 12.133 14.352 1 90.94 227 ARG A CA 1
ATOM 1790 C C . ARG A 1 227 ? -13.539 12.25 15.664 1 90.94 227 ARG A C 1
ATOM 1792 O O . ARG A 1 227 ? -14.734 11.969 15.727 1 90.94 227 ARG A O 1
ATOM 1799 N N . MET A 1 228 ? -12.883 12.703 16.625 1 92.5 228 MET A N 1
ATOM 1800 C CA . MET A 1 228 ? -13.484 12.625 17.953 1 92.5 228 MET A CA 1
ATOM 1801 C C . MET A 1 228 ? -13.625 14.016 18.578 1 92.5 228 MET A C 1
ATOM 1803 O O . MET A 1 228 ? -13.016 14.977 18.094 1 92.5 228 MET A O 1
ATOM 1807 N N . ARG A 1 229 ? -14.391 14.062 19.672 1 91.81 229 ARG A N 1
ATOM 1808 C CA . ARG A 1 229 ? -14.562 15.297 20.422 1 91.81 229 ARG A CA 1
ATOM 1809 C C . ARG A 1 229 ? -13.477 15.445 21.5 1 91.81 229 ARG A C 1
ATOM 1811 O O . ARG A 1 229 ? -12.945 14.445 21.984 1 91.81 229 ARG A O 1
ATOM 1818 N N . PRO A 1 230 ? -13.195 16.719 21.812 1 94.06 230 PRO A N 1
ATOM 1819 C CA . PRO A 1 230 ? -12.109 16.984 22.75 1 94.06 230 PRO A CA 1
ATOM 1820 C C . PRO A 1 230 ? -12.32 16.281 24.094 1 94.06 230 PRO A C 1
ATOM 1822 O O . PRO A 1 230 ? -11.344 16 24.797 1 94.06 230 PRO A O 1
ATOM 1825 N N . LEU A 1 231 ? -13.523 15.953 24.469 1 92.38 231 LEU A N 1
ATOM 1826 C CA . LEU A 1 231 ? -13.789 15.25 25.719 1 92.38 231 LEU A CA 1
ATOM 1827 C C . LEU A 1 231 ? -13.047 13.914 25.75 1 92.38 231 LEU A C 1
ATOM 1829 O O . LEU A 1 231 ? -12.664 13.445 26.828 1 92.38 231 LEU A O 1
ATOM 1833 N N . HIS A 1 232 ? -12.828 13.312 24.578 1 94.69 232 HIS A N 1
ATOM 1834 C CA . HIS A 1 232 ? -12.219 11.992 24.5 1 94.69 232 HIS A CA 1
ATOM 1835 C C . HIS A 1 232 ? -10.695 12.086 24.438 1 94.69 232 HIS A C 1
ATOM 1837 O O . HIS A 1 232 ? -9.992 11.172 24.859 1 94.69 232 HIS A O 1
ATOM 1843 N N . TYR A 1 233 ? -10.172 13.195 23.938 1 96.12 233 TYR A N 1
ATOM 1844 C CA . TYR A 1 233 ? -8.727 13.273 23.766 1 96.12 233 TYR A CA 1
ATOM 1845 C C . TYR A 1 233 ? -8.133 14.43 24.547 1 96.12 233 TYR A C 1
ATOM 1847 O O . TYR A 1 233 ? -6.969 14.781 24.375 1 96.12 233 TYR A O 1
ATOM 1855 N N . GLY A 1 234 ? -8.898 15.062 25.406 1 96.06 234 GLY A N 1
ATOM 1856 C CA . GLY A 1 234 ? -8.469 16.203 26.203 1 96.06 234 GLY A CA 1
ATOM 1857 C C . GLY A 1 234 ? -7.191 15.953 26.984 1 96.06 234 GLY A C 1
ATOM 1858 O O . GLY A 1 234 ? -6.395 16.875 27.203 1 96.06 234 GLY A O 1
ATOM 1859 N N . PHE A 1 235 ? -7.027 14.727 27.391 1 97 235 PHE A N 1
ATOM 1860 C CA . PHE A 1 235 ? -5.844 14.391 28.172 1 97 235 PHE A CA 1
ATOM 1861 C C . PHE A 1 235 ? -4.574 14.609 27.359 1 97 235 PHE A C 1
ATOM 1863 O O . PHE A 1 235 ? -3.525 14.938 27.906 1 97 235 PHE A O 1
ATOM 1870 N N . ILE A 1 236 ? -4.566 14.414 26.078 1 97.44 236 ILE A N 1
ATOM 1871 C CA . ILE A 1 236 ? -3.412 14.664 25.219 1 97.44 236 ILE A CA 1
ATOM 1872 C C . ILE A 1 236 ? -3.07 16.156 25.25 1 97.44 236 ILE A C 1
ATOM 1874 O O . ILE A 1 236 ? -1.905 16.531 25.406 1 97.44 236 ILE A O 1
ATOM 1878 N N . ILE A 1 237 ? -4.105 16.984 25.109 1 97.62 237 ILE A N 1
ATOM 1879 C CA . ILE A 1 237 ? -3.928 18.438 25.141 1 97.62 237 ILE A CA 1
ATOM 1880 C C . ILE A 1 237 ? -3.373 18.859 26.5 1 97.62 237 ILE A C 1
ATOM 1882 O O . ILE A 1 237 ? -2.422 19.641 26.578 1 97.62 237 ILE A O 1
ATOM 1886 N N . ASP A 1 238 ? -3.953 18.266 27.5 1 97.94 238 ASP A N 1
ATOM 1887 C CA . ASP A 1 238 ? -3.504 18.562 28.859 1 97.94 238 ASP A CA 1
ATOM 1888 C C . ASP A 1 238 ? -2.02 18.25 29.031 1 97.94 238 ASP A C 1
ATOM 1890 O O . ASP A 1 238 ? -1.287 19 29.672 1 97.94 238 ASP A O 1
ATOM 1894 N N . GLU A 1 239 ? -1.628 17.219 28.484 1 97.69 239 GLU A N 1
ATOM 1895 C CA . GLU A 1 239 ? -0.236 16.797 28.609 1 97.69 239 GLU A CA 1
ATOM 1896 C C . GLU A 1 239 ? 0.688 17.703 27.812 1 97.69 239 GLU A C 1
ATOM 1898 O O . GLU A 1 239 ? 1.793 18.031 28.25 1 97.69 239 GLU A O 1
ATOM 1903 N N . ILE A 1 240 ? 0.316 18.156 26.688 1 96.94 240 ILE A N 1
ATOM 1904 C CA . ILE A 1 240 ? 1.108 19 25.797 1 96.94 240 ILE A CA 1
ATOM 1905 C C . ILE A 1 240 ? 1.267 20.391 26.438 1 96.94 240 ILE A C 1
ATOM 1907 O O . ILE A 1 240 ? 2.332 21 26.328 1 96.94 240 ILE A O 1
ATOM 1911 N N . VAL A 1 241 ? 0.246 20.875 27.156 1 97.19 241 VAL A N 1
ATOM 1912 C CA . VAL A 1 241 ? 0.267 22.234 27.672 1 97.19 241 VAL A CA 1
ATOM 1913 C C . VAL A 1 241 ? 0.739 22.234 29.125 1 97.19 241 VAL A C 1
ATOM 1915 O O . VAL A 1 241 ? 0.732 23.281 29.781 1 97.19 241 VAL A O 1
ATOM 1918 N N . SER A 1 242 ? 1.095 21.047 29.609 1 95.94 242 SER A N 1
ATOM 1919 C CA . SER A 1 242 ? 1.459 20.891 31.016 1 95.94 242 SER A CA 1
ATOM 1920 C C . SER A 1 242 ? 2.705 21.703 31.359 1 95.94 242 SER A C 1
ATOM 1922 O O . SER A 1 242 ? 2.896 22.094 32.5 1 95.94 242 SER A O 1
ATOM 1924 N N . SER A 1 243 ? 3.576 21.953 30.375 1 95.75 243 SER A N 1
ATOM 1925 C CA . SER A 1 243 ? 4.809 22.719 30.578 1 95.75 243 SER A CA 1
ATOM 1926 C C . SER A 1 243 ? 5.172 23.516 29.344 1 95.75 243 SER A C 1
ATOM 1928 O O . SER A 1 243 ? 4.973 23.062 28.203 1 95.75 243 SER A O 1
ATOM 1930 N N . PRO A 1 244 ? 5.73 24.688 29.609 1 96.06 244 PRO A N 1
ATOM 1931 C CA . PRO A 1 244 ? 6.176 25.484 28.469 1 96.06 244 PRO A CA 1
ATOM 1932 C C . PRO A 1 244 ? 7.254 24.781 27.641 1 96.06 244 PRO A C 1
ATOM 1934 O O . PRO A 1 244 ? 7.34 24.984 26.422 1 96.06 244 PRO A O 1
ATOM 1937 N N . VAL A 1 245 ? 7.988 24 28.328 1 96.75 245 VAL A N 1
ATOM 1938 C CA . VAL A 1 245 ? 9.062 23.297 27.625 1 96.75 245 VAL A CA 1
ATOM 1939 C C . VAL A 1 245 ? 8.469 22.281 26.641 1 96.75 245 VAL A C 1
ATOM 1941 O O . VAL A 1 245 ? 8.922 22.188 25.5 1 96.75 245 VAL A O 1
ATOM 1944 N N . VAL A 1 246 ? 7.438 21.594 27.031 1 97.19 246 VAL A N 1
ATOM 1945 C CA . VAL A 1 246 ? 6.82 20.562 26.203 1 97.19 246 VAL A CA 1
ATOM 1946 C C . VAL A 1 246 ? 6.129 21.203 25 1 97.19 246 VAL A C 1
ATOM 1948 O O . VAL A 1 246 ? 6.305 20.75 23.875 1 97.19 246 VAL A O 1
ATOM 1951 N N . ILE A 1 247 ? 5.406 22.219 25.219 1 97.75 247 ILE A N 1
ATOM 1952 C CA . ILE A 1 247 ? 4.645 22.828 24.141 1 97.75 247 ILE A CA 1
ATOM 1953 C C . ILE A 1 247 ? 5.602 23.406 23.094 1 97.75 247 ILE A C 1
ATOM 1955 O O . ILE A 1 247 ? 5.34 23.328 21.891 1 97.75 247 ILE A O 1
ATOM 1959 N N . VAL A 1 248 ? 6.723 24 23.516 1 98.38 248 VAL A N 1
ATOM 1960 C CA . VAL A 1 248 ? 7.711 24.547 22.594 1 98.38 248 VAL A CA 1
ATOM 1961 C C . VAL A 1 248 ? 8.352 23.422 21.797 1 98.38 248 VAL A C 1
ATOM 1963 O O . VAL A 1 248 ? 8.539 23.531 20.578 1 98.38 248 VAL A O 1
ATOM 1966 N N . ASP A 1 249 ? 8.625 22.359 22.484 1 98.19 249 ASP A N 1
ATOM 1967 C CA . ASP A 1 249 ? 9.211 21.219 21.797 1 98.19 249 ASP A CA 1
ATOM 1968 C C . ASP A 1 249 ? 8.266 20.672 20.719 1 98.19 249 ASP A C 1
ATOM 1970 O O . ASP A 1 249 ? 8.703 20.359 19.609 1 98.19 249 ASP A O 1
ATOM 1974 N N . VAL A 1 250 ? 7.02 20.547 21.031 1 98.44 250 VAL A N 1
ATOM 1975 C CA . VAL A 1 250 ? 6.02 20.062 20.094 1 98.44 250 VAL A CA 1
ATOM 1976 C C . VAL A 1 250 ? 5.898 21.047 18.922 1 98.44 250 VAL A C 1
ATOM 1978 O O . VAL A 1 250 ? 5.941 20.641 17.766 1 98.44 250 VAL A O 1
ATOM 1981 N N . ALA A 1 251 ? 5.848 22.328 19.172 1 98.56 251 ALA A N 1
ATOM 1982 C CA . ALA A 1 251 ? 5.664 23.359 18.156 1 98.56 251 ALA A CA 1
ATOM 1983 C C . ALA A 1 251 ? 6.848 23.406 17.203 1 98.56 251 ALA A C 1
ATOM 1985 O O . ALA A 1 251 ? 6.68 23.625 16 1 98.56 251 ALA A O 1
ATOM 1986 N N . CYS A 1 252 ? 8.008 23.141 17.75 1 98.5 252 CYS A N 1
ATOM 1987 C CA . CYS A 1 252 ? 9.219 23.297 16.953 1 98.5 252 CYS A CA 1
ATOM 1988 C C . CYS A 1 252 ? 9.656 21.969 16.359 1 98.5 252 CYS A C 1
ATOM 1990 O O . CYS A 1 252 ? 10.773 21.844 15.844 1 98.5 252 CYS A O 1
ATOM 1992 N N . SER A 1 253 ? 8.844 20.969 16.422 1 97.75 253 SER A N 1
ATOM 1993 C CA . SER A 1 253 ? 9.133 19.703 15.766 1 97.75 253 SER A CA 1
ATOM 1994 C C . SER A 1 253 ? 8.344 19.562 14.469 1 97.75 253 SER A C 1
ATOM 1996 O O . SER A 1 253 ? 7.219 20.062 14.359 1 97.75 253 SER A O 1
ATOM 1998 N N . LYS A 1 254 ? 8.938 18.875 13.578 1 97 254 LYS A N 1
ATOM 1999 C CA . LYS A 1 254 ? 8.398 18.703 12.234 1 97 254 LYS A CA 1
ATOM 2000 C C . LYS A 1 254 ? 6.973 18.156 12.289 1 97 254 LYS A C 1
ATOM 2002 O O . LYS A 1 254 ? 6.094 18.641 11.57 1 97 254 LYS A O 1
ATOM 2007 N N . TYR A 1 255 ? 6.73 17.25 13.102 1 96.38 255 TYR A N 1
ATOM 2008 C CA . TYR A 1 255 ? 5.422 16.609 13.156 1 96.38 255 TYR A CA 1
ATOM 2009 C C . TYR A 1 255 ? 4.535 17.266 14.211 1 96.38 255 TYR A C 1
ATOM 2011 O O . TYR A 1 255 ? 3.328 17.406 14.008 1 96.38 255 TYR A O 1
ATOM 2019 N N . GLY A 1 256 ? 5.129 17.734 15.188 1 97.81 256 GLY A N 1
ATOM 2020 C CA . GLY A 1 256 ? 4.379 18.375 16.266 1 97.81 256 GLY A CA 1
ATOM 2021 C C . GLY A 1 256 ? 3.699 19.656 15.836 1 97.81 256 GLY A C 1
ATOM 2022 O O . GLY A 1 256 ? 2.592 19.953 16.281 1 97.81 256 GLY A O 1
ATOM 2023 N N . CYS A 1 257 ? 4.293 20.359 15.008 1 97.5 257 CYS A N 1
ATOM 2024 C CA . CYS A 1 257 ? 3.699 21.609 14.547 1 97.5 257 CYS A CA 1
ATOM 2025 C C . CYS A 1 257 ? 2.404 21.359 13.789 1 97.5 257 CYS A C 1
ATOM 2027 O O . CYS A 1 257 ? 1.43 22.094 13.945 1 97.5 257 CYS A O 1
ATOM 2029 N N . ARG A 1 258 ? 2.402 20.234 13.031 1 94.81 258 ARG A N 1
ATOM 2030 C CA . ARG A 1 258 ? 1.2 19.875 12.281 1 94.81 258 ARG A CA 1
ATOM 2031 C C . ARG A 1 258 ? 0.08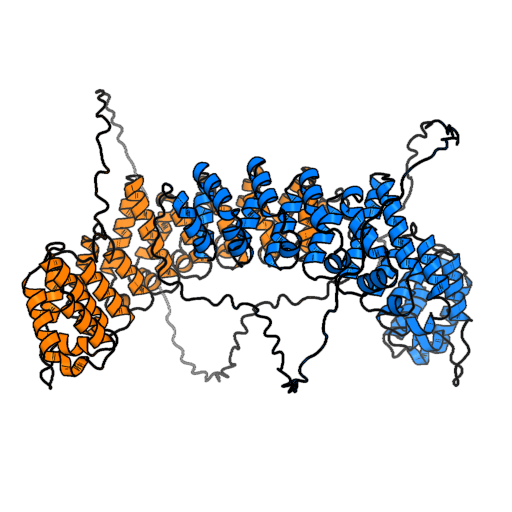4 19.438 13.227 1 94.81 258 ARG A C 1
ATOM 2033 O O . ARG A 1 258 ? -1.085 19.766 13.008 1 94.81 258 ARG A O 1
ATOM 2040 N N . VAL A 1 259 ? 0.516 18.734 14.18 1 97.19 259 VAL A N 1
ATOM 2041 C CA . VAL A 1 259 ? -0.451 18.281 15.172 1 97.19 259 VAL A CA 1
ATOM 2042 C C . VAL A 1 259 ? -1.097 19.469 15.859 1 97.19 259 VAL A C 1
ATOM 2044 O O . VAL A 1 259 ? -2.318 19.516 16.031 1 97.19 259 VAL A O 1
ATOM 2047 N N . LEU A 1 260 ? -0.323 20.469 16.234 1 98.12 260 LEU A N 1
ATOM 2048 C CA . LEU A 1 260 ? -0.844 21.656 16.891 1 98.12 260 LEU A CA 1
ATOM 2049 C C . LEU A 1 260 ? -1.758 22.438 15.953 1 98.12 260 LEU A C 1
ATOM 2051 O O . LEU A 1 260 ? -2.834 22.891 16.359 1 98.12 260 LEU A O 1
ATOM 2055 N N . GLU A 1 261 ? -1.354 22.578 14.75 1 97.06 261 GLU A N 1
ATOM 2056 C CA . GLU A 1 261 ? -2.195 23.25 13.766 1 97.06 261 GLU A CA 1
ATOM 2057 C C . GLU A 1 261 ? -3.537 22.547 13.609 1 97.06 261 GLU A C 1
ATOM 2059 O O . GLU A 1 261 ? -4.586 23.203 13.586 1 97.06 261 GLU A O 1
ATOM 2064 N N . SER A 1 262 ? -3.438 21.266 13.531 1 94.44 262 SER A N 1
ATOM 2065 C CA . SER A 1 262 ? -4.641 20.453 13.383 1 94.44 262 SER A CA 1
ATOM 2066 C C . SER A 1 262 ? -5.555 20.578 14.602 1 94.44 262 SER A C 1
ATOM 2068 O O . SER A 1 262 ? -6.77 20.734 14.453 1 94.44 262 SER A O 1
ATOM 2070 N N . ALA A 1 263 ? -4.965 20.531 15.727 1 96.75 263 ALA A N 1
ATOM 2071 C CA . ALA A 1 263 ? -5.738 20.672 16.953 1 96.75 263 ALA A CA 1
ATOM 2072 C C . ALA A 1 263 ? -6.473 22.016 16.984 1 96.75 263 ALA A C 1
ATOM 2074 O O . ALA A 1 263 ? -7.672 22.062 17.281 1 96.75 263 ALA A O 1
ATOM 2075 N N . ILE A 1 264 ? -5.789 23.047 16.656 1 97.12 264 ILE A N 1
ATOM 2076 C CA . ILE A 1 264 ? -6.363 24.391 16.656 1 97.12 264 ILE A CA 1
ATOM 2077 C C . ILE A 1 264 ? -7.52 24.469 15.664 1 97.12 264 ILE A C 1
ATOM 2079 O O . ILE A 1 264 ? -8.609 24.938 16 1 97.12 264 ILE A O 1
ATOM 2083 N N . GLN A 1 265 ? -7.293 23.906 14.555 1 94.38 265 GLN A N 1
ATOM 2084 C CA . GLN A 1 265 ? -8.297 24 13.5 1 94.38 265 GLN A CA 1
ATOM 2085 C C . GLN A 1 265 ? -9.547 23.188 13.875 1 94.38 265 GLN A C 1
ATOM 2087 O O . GLN A 1 265 ? -10.664 23.703 13.766 1 94.38 265 GLN A O 1
ATOM 2092 N N . VAL A 1 266 ? -9.328 22.031 14.32 1 92 266 VAL A N 1
ATOM 2093 C CA . VAL A 1 266 ? -10.445 21.141 14.602 1 92 266 VAL A CA 1
ATOM 2094 C C . VAL A 1 266 ? -11.258 21.672 15.781 1 92 266 VAL A C 1
ATOM 2096 O O . VAL A 1 266 ? -12.492 21.656 15.75 1 92 266 VAL A O 1
ATOM 2099 N N . MET A 1 267 ? -10.656 22.125 16.781 1 94.62 267 MET A N 1
ATOM 2100 C CA . MET A 1 267 ? -11.375 22.656 17.938 1 94.62 267 MET A CA 1
ATOM 2101 C C . MET A 1 267 ? -12.062 23.984 17.594 1 94.62 267 MET A C 1
ATOM 2103 O O . MET A 1 267 ? -13.156 24.25 18.078 1 94.62 267 MET A O 1
ATOM 2107 N N . PHE A 1 268 ? -11.43 24.797 16.781 1 94.56 268 PHE A N 1
ATOM 2108 C CA . PHE A 1 268 ? -12.047 26.031 16.312 1 94.56 268 PHE A CA 1
ATOM 2109 C C . PHE A 1 268 ? -13.328 25.734 15.547 1 94.56 268 PHE A C 1
ATOM 2111 O O . PHE A 1 268 ? -14.367 26.344 15.812 1 94.56 268 PHE A O 1
ATOM 2118 N N . ASP A 1 269 ? -13.227 24.734 14.688 1 89.62 269 ASP A N 1
ATOM 2119 C CA . ASP A 1 269 ? -14.383 24.344 13.891 1 89.62 269 ASP A CA 1
ATOM 2120 C C . ASP A 1 269 ? -15.477 23.75 14.773 1 89.62 269 ASP A C 1
ATOM 2122 O O . ASP A 1 269 ? -16.672 24 14.562 1 89.62 269 ASP A O 1
ATOM 2126 N N . GLY A 1 270 ? -15.008 22.953 15.633 1 87.06 270 GLY A N 1
ATOM 2127 C CA . GLY A 1 270 ? -15.953 22.359 16.562 1 87.06 270 GLY A CA 1
ATOM 2128 C C . GLY A 1 270 ? -16.656 23.375 17.438 1 87.06 270 GLY A C 1
ATOM 2129 O O . GLY A 1 270 ? -17.859 23.25 17.703 1 87.06 270 GLY A O 1
ATOM 2130 N N . ALA A 1 271 ? -15.953 24.344 17.844 1 88.81 271 ALA A N 1
ATOM 2131 C CA . ALA A 1 271 ? -16.531 25.406 18.656 1 88.81 271 ALA A CA 1
ATOM 2132 C C . ALA A 1 271 ? -17.547 26.234 17.859 1 88.81 271 ALA A C 1
ATOM 2134 O O . ALA A 1 271 ? -18.594 26.594 18.375 1 88.81 271 ALA A O 1
ATOM 2135 N N . LYS A 1 272 ? -17.312 26.469 16.688 1 85.25 272 LYS A N 1
ATOM 2136 C CA . LYS A 1 272 ? -18.172 27.266 15.82 1 85.25 272 LYS A CA 1
ATOM 2137 C C . LYS A 1 272 ? -19.406 26.484 15.398 1 85.25 272 LYS A C 1
ATOM 2139 O O . LYS A 1 272 ? -20.531 27 15.461 1 85.25 272 LYS A O 1
ATOM 2144 N N . LYS A 1 273 ? -19.172 25.281 14.93 1 79.25 273 LYS A N 1
ATOM 2145 C CA . LYS A 1 273 ? -20.234 24.469 14.336 1 79.25 273 LYS A CA 1
ATOM 2146 C C . LYS A 1 273 ? -21.172 23.922 15.398 1 79.25 273 LYS A C 1
ATOM 2148 O O . LYS A 1 273 ? -22.406 23.938 15.227 1 79.25 273 LYS A O 1
ATOM 2153 N N . TYR A 1 274 ? -20.516 23.516 16.469 1 73.69 274 TYR A N 1
ATOM 2154 C CA . TYR A 1 274 ? -21.344 22.812 17.453 1 73.69 274 TYR A CA 1
ATOM 2155 C C . TYR A 1 274 ? -21.531 23.656 18.703 1 73.69 274 TYR A C 1
ATOM 2157 O O . TYR A 1 274 ? -22.188 23.219 19.656 1 73.69 274 TYR A O 1
ATOM 2165 N N . ARG A 1 275 ? -21.156 24.969 18.672 1 73 275 ARG A N 1
ATOM 2166 C CA . ARG A 1 275 ? -21.234 25.812 19.875 1 73 275 ARG A CA 1
ATOM 2167 C C . ARG A 1 275 ? -20.812 25.016 21.109 1 73 275 ARG A C 1
ATOM 2169 O O . ARG A 1 275 ? -21.5 25.062 22.141 1 73 275 ARG A O 1
ATOM 2176 N N . SER A 1 276 ? -19.844 24.125 20.828 1 81.88 276 SER A N 1
ATOM 2177 C CA . SER A 1 276 ? -19.391 23.234 21.891 1 81.88 276 SER A CA 1
ATOM 2178 C C . SER A 1 276 ? -18.547 23.984 22.922 1 81.88 276 SER A C 1
ATOM 2180 O O . SER A 1 276 ? -17.453 24.469 22.609 1 81.88 276 SER A O 1
ATOM 2182 N N . SER A 1 277 ? -18.938 24 24.156 1 88.06 277 SER A N 1
ATOM 2183 C CA . SER A 1 277 ? -18.219 24.688 25.234 1 88.06 277 SER A CA 1
ATOM 2184 C C . SER A 1 277 ? -16.906 23.984 25.562 1 88.06 277 SER A C 1
ATOM 2186 O O . SER A 1 277 ? -15.898 24.641 25.844 1 88.06 277 SER A O 1
ATOM 2188 N N . ILE A 1 278 ? -16.922 22.688 25.453 1 92 278 ILE A N 1
ATOM 2189 C CA . ILE A 1 278 ? -15.727 21.922 25.781 1 92 278 ILE A CA 1
ATOM 2190 C C . ILE A 1 278 ? -14.625 22.203 24.75 1 92 278 ILE A C 1
ATOM 2192 O O . ILE A 1 278 ? -13.461 22.375 25.109 1 92 278 ILE A O 1
ATOM 2196 N N . ALA A 1 279 ? -14.961 22.219 23.5 1 93.62 279 ALA A N 1
ATOM 2197 C CA . ALA A 1 279 ? -14 22.547 22.438 1 93.62 279 ALA A CA 1
ATOM 2198 C C . ALA A 1 279 ? -13.422 23.938 22.641 1 93.62 279 ALA A C 1
ATOM 2200 O O . ALA A 1 279 ? -12.211 24.141 22.469 1 93.62 279 ALA A O 1
ATOM 2201 N N . ASP A 1 280 ? -14.258 24.812 23.031 1 94.88 280 ASP A N 1
ATOM 2202 C CA . ASP A 1 280 ? -13.828 26.172 23.281 1 94.88 280 ASP A CA 1
ATOM 2203 C C . ASP A 1 280 ? -12.828 26.234 24.438 1 94.88 280 ASP A C 1
ATOM 2205 O O . ASP A 1 280 ? -11.828 26.953 24.359 1 94.88 280 ASP A O 1
ATOM 2209 N N . ASP A 1 281 ? -13.18 25.562 25.422 1 95.69 281 ASP A N 1
ATOM 2210 C CA . ASP A 1 281 ? -12.32 25.547 26.594 1 95.69 281 ASP A CA 1
ATOM 2211 C C . ASP A 1 281 ? -10.93 25.016 26.25 1 95.69 281 ASP A C 1
ATOM 2213 O O . ASP A 1 281 ? -9.922 25.625 26.609 1 95.69 281 ASP A O 1
ATOM 2217 N N . TYR A 1 282 ? -10.867 23.922 25.594 1 96.44 282 TYR A N 1
ATOM 2218 C CA . TYR A 1 282 ? -9.586 23.328 25.234 1 96.44 282 TYR A CA 1
ATOM 2219 C C . TYR A 1 282 ? -8.836 24.188 24.219 1 96.44 282 TYR A C 1
ATOM 2221 O O . TYR A 1 282 ? -7.609 24.281 24.266 1 96.44 282 TYR A O 1
ATOM 2229 N N . LEU A 1 283 ? -9.586 24.75 23.312 1 97.25 283 LEU A N 1
ATOM 2230 C CA . LEU A 1 283 ? -8.969 25.656 22.344 1 97.25 283 LEU A CA 1
ATOM 2231 C C . LEU A 1 283 ? -8.297 26.828 23.062 1 97.25 283 LEU A C 1
ATOM 2233 O O . LEU A 1 283 ? -7.125 27.125 22.797 1 97.25 283 LEU A O 1
ATOM 2237 N N . ASN A 1 284 ? -9.016 27.453 23.953 1 96.88 284 ASN A N 1
ATOM 2238 C CA . ASN A 1 284 ? -8.477 28.578 24.703 1 96.88 284 ASN A CA 1
ATOM 2239 C C . ASN A 1 284 ? -7.262 28.172 25.531 1 96.88 284 ASN A C 1
ATOM 2241 O O . ASN A 1 284 ? -6.273 28.906 25.594 1 96.88 284 ASN A O 1
ATOM 2245 N N . LYS A 1 285 ? -7.41 27.062 26.141 1 97.12 285 LYS A N 1
ATOM 2246 C CA . LYS A 1 285 ? -6.301 26.531 26.922 1 97.12 285 LYS A CA 1
ATOM 2247 C C . LYS A 1 285 ? -5.059 26.328 26.062 1 97.12 285 LYS A C 1
ATOM 2249 O O . LYS A 1 285 ? -3.955 26.719 26.469 1 97.12 285 LYS A O 1
ATOM 2254 N N . LEU A 1 286 ? -5.211 25.766 24.938 1 98.06 286 LEU A N 1
ATOM 2255 C CA . LEU A 1 286 ? -4.109 25.484 24.031 1 98.06 286 LEU A CA 1
ATOM 2256 C C . LEU A 1 286 ? -3.496 26.781 23.516 1 98.06 286 LEU A C 1
ATOM 2258 O O . LEU A 1 286 ? -2.275 26.969 23.562 1 98.06 286 LEU A O 1
ATOM 2262 N N . LEU A 1 287 ? -4.344 27.703 23.062 1 98.38 287 LEU A N 1
ATOM 2263 C CA . LEU A 1 287 ? -3.879 28.984 22.531 1 98.38 287 LEU A CA 1
ATOM 2264 C C . LEU A 1 287 ? -3.129 29.781 23.594 1 98.38 287 LEU A C 1
ATOM 2266 O O . LEU A 1 287 ? -2.08 30.359 23.312 1 98.38 287 LEU A O 1
ATOM 2270 N N . ARG A 1 288 ? -3.617 29.781 24.766 1 98 288 ARG A N 1
ATOM 2271 C CA . ARG A 1 288 ? -2.969 30.484 25.859 1 98 288 ARG A CA 1
ATOM 2272 C C . ARG A 1 288 ? -1.595 29.891 26.156 1 98 288 ARG A C 1
ATOM 2274 O O . ARG A 1 288 ? -0.618 30.625 26.312 1 98 288 ARG A O 1
ATOM 2281 N N . ALA A 1 289 ? -1.595 28.609 26.203 1 98 289 ALA A N 1
ATOM 2282 C CA . ALA A 1 289 ? -0.33 27.938 26.484 1 98 289 ALA A CA 1
ATOM 2283 C C . ALA A 1 289 ? 0.713 28.25 25.422 1 98 289 ALA A C 1
ATOM 2285 O O . ALA A 1 289 ? 1.879 28.5 25.734 1 98 289 ALA A O 1
ATOM 2286 N N . ILE A 1 290 ? 0.344 28.25 24.156 1 98.31 290 ILE A N 1
ATOM 2287 C CA . ILE A 1 290 ? 1.262 28.547 23.062 1 98.31 290 ILE A CA 1
ATOM 2288 C C . ILE A 1 290 ? 1.729 30 23.156 1 98.31 290 ILE A C 1
ATOM 2290 O O . ILE A 1 290 ? 2.924 30.281 23.062 1 98.31 290 ILE A O 1
ATOM 2294 N N . ALA A 1 291 ? 0.812 30.938 23.375 1 98 291 ALA A N 1
ATOM 2295 C CA . ALA A 1 291 ? 1.136 32.375 23.469 1 98 291 ALA A CA 1
ATOM 2296 C C . ALA A 1 291 ? 2.09 32.625 24.625 1 98 291 ALA A C 1
ATOM 2298 O O . ALA A 1 291 ? 3.043 33.406 24.469 1 98 291 ALA A O 1
ATOM 2299 N N . ASP A 1 292 ? 1.819 31.984 25.688 1 97.38 292 ASP A N 1
ATOM 2300 C CA . ASP A 1 292 ? 2.631 32.219 26.875 1 97.38 292 ASP A CA 1
ATOM 2301 C C . ASP A 1 292 ? 4.035 31.641 26.703 1 97.38 292 ASP A C 1
ATOM 2303 O O . ASP A 1 292 ? 5.008 32.188 27.219 1 97.38 292 ASP A O 1
ATOM 2307 N N . ALA A 1 293 ? 4.07 30.562 26.016 1 97.56 293 ALA A N 1
ATOM 2308 C CA . ALA A 1 293 ? 5.352 29.875 25.859 1 97.56 293 ALA A CA 1
ATOM 2309 C C . ALA A 1 293 ? 6.117 30.406 24.656 1 97.56 293 ALA A C 1
ATOM 2311 O O . ALA A 1 293 ? 7.277 30.047 24.438 1 97.56 293 ALA A O 1
ATOM 2312 N N . CYS A 1 294 ? 5.539 31.188 23.875 1 97.56 294 CYS A N 1
ATOM 2313 C CA . CYS A 1 294 ? 6.129 31.672 22.625 1 97.56 294 CYS A CA 1
ATOM 2314 C C . CYS A 1 294 ? 7.371 32.5 22.906 1 97.56 294 CYS A C 1
ATOM 2316 O O . CYS A 1 294 ? 7.422 33.25 23.891 1 97.56 294 CYS A O 1
ATOM 2318 N N . SER A 1 295 ? 8.383 32.438 22.172 1 97.69 295 SER A N 1
ATOM 2319 C CA . SER A 1 295 ? 9.641 33.188 22.219 1 97.69 295 SER A CA 1
ATOM 2320 C C . SER A 1 295 ? 10.141 33.5 20.828 1 97.69 295 SER A C 1
ATOM 2322 O O . SER A 1 295 ? 9.586 33.062 19.828 1 97.69 295 SER A O 1
ATOM 2324 N N . LEU A 1 296 ? 11.141 34.312 20.828 1 97.62 296 LEU A N 1
ATOM 2325 C CA . LEU A 1 296 ? 11.758 34.688 19.562 1 97.62 296 LEU A CA 1
ATOM 2326 C C . LEU A 1 296 ? 12.242 33.469 18.797 1 97.62 296 LEU A C 1
ATOM 2328 O O . LEU A 1 296 ? 12.125 33.406 17.578 1 97.62 296 LEU A O 1
ATOM 2332 N N . SER A 1 297 ? 12.734 32.531 19.516 1 96.94 297 SER A N 1
ATOM 2333 C CA . SER A 1 297 ? 13.242 31.297 18.922 1 96.94 297 SER A CA 1
ATOM 2334 C C . SER A 1 297 ? 12.125 30.5 18.25 1 96.94 297 SER A C 1
ATOM 2336 O O . SER A 1 297 ? 12.336 29.859 17.219 1 96.94 297 SER A O 1
ATOM 2338 N N . VAL A 1 298 ? 10.93 30.484 18.766 1 98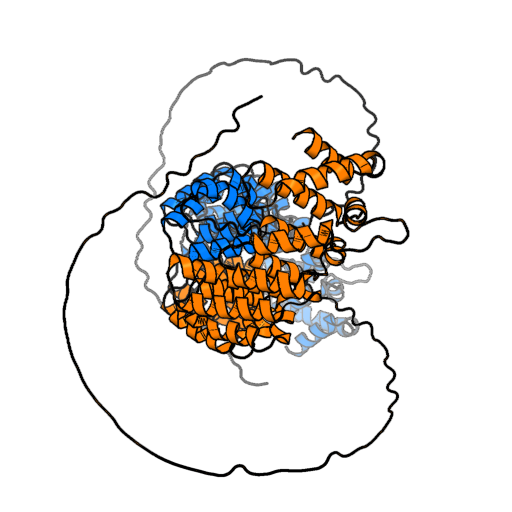.12 298 VAL A N 1
ATOM 2339 C CA . VAL A 1 298 ? 9.781 29.766 18.219 1 98.12 298 VAL A CA 1
ATOM 2340 C C . VAL A 1 298 ? 9.305 30.453 16.938 1 98.12 298 VAL A C 1
ATOM 2342 O O . VAL A 1 298 ? 9.055 29.797 15.93 1 98.12 298 VAL A O 1
ATOM 2345 N N . VAL A 1 299 ? 9.273 31.766 16.969 1 98.38 299 VAL A N 1
ATOM 2346 C CA . VAL A 1 299 ? 8.789 32.562 15.852 1 98.38 299 VAL A CA 1
ATOM 2347 C C . VAL A 1 299 ? 9.719 32.406 14.648 1 98.38 299 VAL A C 1
ATOM 2349 O O . VAL A 1 299 ? 9.258 32.344 13.5 1 98.38 299 VAL A O 1
ATOM 2352 N N . ALA A 1 300 ? 10.961 32.281 14.938 1 97.81 300 ALA A N 1
ATOM 2353 C CA . ALA A 1 300 ? 11.953 32.188 13.875 1 97.81 300 ALA A CA 1
ATOM 2354 C C . ALA A 1 300 ? 12.234 30.734 13.508 1 97.81 300 ALA A C 1
ATOM 2356 O O . ALA A 1 300 ? 13.039 30.453 12.617 1 97.81 300 ALA A O 1
ATOM 2357 N N . ASP A 1 301 ? 11.594 29.812 14.156 1 98 301 ASP A N 1
ATOM 2358 C CA . ASP A 1 301 ? 11.852 28.391 13.969 1 98 301 ASP A CA 1
ATOM 2359 C C . ASP A 1 301 ? 11.219 27.891 12.672 1 98 301 ASP A C 1
ATOM 2361 O O . ASP A 1 301 ? 10.148 28.344 12.273 1 98 301 ASP A O 1
ATOM 2365 N N . GLU A 1 302 ? 11.922 26.938 12.117 1 98.12 302 GLU A N 1
ATOM 2366 C CA . GLU A 1 302 ? 11.492 26.375 10.836 1 98.12 302 GLU A CA 1
ATOM 2367 C C . GLU A 1 302 ? 10.094 25.781 10.938 1 98.12 302 GLU A C 1
ATOM 2369 O O . GLU A 1 302 ? 9.32 25.812 9.977 1 98.12 302 GLU A O 1
ATOM 2374 N N . TYR A 1 303 ? 9.742 25.266 12.047 1 97.94 303 TYR A N 1
ATOM 2375 C CA . TYR A 1 303 ? 8.445 24.625 12.219 1 97.94 303 TYR A CA 1
ATOM 2376 C C . TYR A 1 303 ? 7.539 25.453 13.109 1 97.94 303 TYR A C 1
ATOM 2378 O O . TYR A 1 303 ? 6.367 25.688 12.781 1 97.94 303 TYR A O 1
ATOM 2386 N N . GLY A 1 304 ? 8.031 26.031 14.109 1 98.5 304 GLY A N 1
ATOM 2387 C CA . GLY A 1 304 ? 7.281 26.812 15.07 1 98.5 304 GLY A CA 1
ATOM 2388 C C . GLY A 1 304 ? 6.574 28 14.453 1 98.5 304 GLY A C 1
ATOM 2389 O O . GLY A 1 304 ? 5.5 28.391 14.914 1 98.5 304 GLY A O 1
ATOM 2390 N N . ASN A 1 305 ? 7.168 28.5 13.414 1 98.44 305 ASN A N 1
ATOM 2391 C CA . ASN A 1 305 ? 6.59 29.688 12.797 1 98.44 305 ASN A CA 1
ATOM 2392 C C . ASN A 1 305 ? 5.191 29.406 12.25 1 98.44 305 ASN A C 1
ATOM 2394 O O . ASN A 1 305 ? 4.348 30.312 12.227 1 98.44 305 ASN A O 1
ATOM 2398 N N . PHE A 1 306 ? 4.961 28.172 11.875 1 97.56 306 PHE A N 1
ATOM 2399 C CA . PHE A 1 306 ? 3.654 27.812 11.328 1 97.56 306 PHE A CA 1
ATOM 2400 C C . PHE A 1 306 ? 2.578 27.891 12.398 1 97.56 306 PHE A C 1
ATOM 2402 O O . PHE A 1 306 ? 1.45 28.297 12.133 1 97.56 306 PHE A O 1
ATOM 2409 N N . VAL A 1 307 ? 2.877 27.438 13.531 1 98.38 307 VAL A N 1
ATOM 2410 C CA . VAL A 1 307 ? 1.935 27.484 14.641 1 98.38 307 VAL A CA 1
ATOM 2411 C C . VAL A 1 307 ? 1.586 28.938 14.961 1 98.38 307 VAL A C 1
ATOM 2413 O O . VAL A 1 307 ? 0.416 29.281 15.156 1 98.38 307 VAL A O 1
ATOM 2416 N N . VAL A 1 308 ? 2.584 29.797 14.953 1 98.56 308 VAL A N 1
ATOM 2417 C CA . VAL A 1 308 ? 2.391 31.219 15.211 1 98.56 308 VAL A CA 1
ATOM 2418 C C . VAL A 1 308 ? 1.515 31.828 14.125 1 98.56 308 VAL A C 1
ATOM 2420 O O . VAL A 1 308 ? 0.569 32.562 14.414 1 98.56 308 VAL A O 1
ATOM 2423 N N . GLN A 1 309 ? 1.858 31.484 12.945 1 98.12 309 GLN A N 1
ATOM 2424 C CA . GLN A 1 309 ? 1.079 32 11.828 1 98.12 309 GLN A CA 1
ATOM 2425 C C . GLN A 1 309 ? -0.38 31.562 11.922 1 98.12 309 GLN A C 1
ATOM 2427 O O . GLN A 1 309 ? -1.285 32.312 11.562 1 98.12 309 GLN A O 1
ATOM 2432 N N . LYS A 1 310 ? -0.591 30.375 12.398 1 97.62 310 LYS A N 1
ATOM 2433 C CA . LYS A 1 310 ? -1.954 29.875 12.555 1 97.62 310 LYS A CA 1
ATOM 2434 C C . LYS A 1 310 ? -2.742 30.734 13.547 1 97.62 310 LYS A C 1
ATOM 2436 O O . LYS A 1 310 ? -3.924 31.016 13.328 1 97.62 310 LYS A O 1
ATOM 2441 N N . ILE A 1 311 ? -2.145 31.109 14.547 1 98.12 311 ILE A N 1
ATOM 2442 C CA . ILE A 1 311 ? -2.775 31.938 15.562 1 98.12 311 ILE A CA 1
ATOM 2443 C C . ILE A 1 311 ? -3.066 33.312 14.992 1 98.12 311 ILE A C 1
ATOM 2445 O O . ILE A 1 311 ? -4.113 33.906 15.273 1 98.12 311 ILE A O 1
ATOM 2449 N N . LEU A 1 312 ? -2.189 33.781 14.117 1 97.81 312 LEU A N 1
ATOM 2450 C CA . LEU A 1 312 ? -2.311 35.125 13.531 1 97.81 312 LEU A CA 1
ATOM 2451 C C . LEU A 1 312 ? -3.4 35.125 12.461 1 97.81 312 LEU A C 1
ATOM 2453 O O . LEU A 1 312 ? -3.904 36.219 12.109 1 97.81 312 LEU A O 1
ATOM 2457 N N . ALA A 1 313 ? -3.773 34 11.961 1 95.94 313 ALA A N 1
ATOM 2458 C CA . ALA A 1 313 ? -4.609 33.875 10.773 1 95.94 313 ALA A CA 1
ATOM 2459 C C . ALA A 1 313 ? -6.07 34.188 11.102 1 95.94 313 ALA A C 1
ATOM 2461 O O . ALA A 1 313 ? -6.844 34.562 10.219 1 95.94 313 ALA A O 1
ATOM 2462 N N . TYR A 1 314 ? -6.414 34.031 12.336 1 94.19 314 TYR A N 1
ATOM 2463 C CA . TYR A 1 314 ? -7.832 34.156 12.664 1 94.19 314 TYR A CA 1
ATOM 2464 C C . TYR A 1 314 ? -8.094 35.344 13.578 1 94.19 314 TYR A C 1
ATOM 2466 O O . TYR A 1 314 ? -7.461 35.469 14.625 1 94.19 314 TYR A O 1
ATOM 2474 N N . GLU A 1 315 ? -9.055 36.094 13.203 1 92.88 315 GLU A N 1
ATOM 2475 C CA . GLU A 1 315 ? -9.422 37.25 14 1 92.88 315 GLU A CA 1
ATOM 2476 C C . GLU A 1 315 ? -9.93 36.844 15.375 1 92.88 315 GLU A C 1
ATOM 2478 O O . GLU A 1 315 ? -9.758 37.594 16.344 1 92.88 315 GLU A O 1
ATOM 2483 N N . GLN A 1 316 ? -10.531 35.656 15.445 1 93.69 316 GLN A N 1
ATOM 2484 C CA . GLN A 1 316 ? -11.078 35.125 16.688 1 93.69 316 GLN A CA 1
ATOM 2485 C C . GLN A 1 316 ? -9.977 34.875 17.719 1 93.69 316 GLN A C 1
ATOM 2487 O O . GLN A 1 316 ? -10.25 34.719 18.906 1 93.69 316 GLN A O 1
ATOM 2492 N N . PHE A 1 317 ? -8.742 34.812 17.25 1 97.12 317 PHE A N 1
ATOM 2493 C CA . PHE A 1 317 ? -7.609 34.531 18.125 1 97.12 317 PHE A CA 1
ATOM 2494 C C . PHE A 1 317 ? -6.836 35.812 18.422 1 97.12 317 PHE A C 1
ATOM 2496 O O . PHE A 1 317 ? -5.66 35.781 18.781 1 97.12 317 PHE A O 1
ATOM 2503 N N . ALA A 1 318 ? -7.371 37 18.219 1 95.94 318 ALA A N 1
ATOM 2504 C CA . ALA A 1 318 ? -6.699 38.312 18.281 1 95.94 318 ALA A CA 1
ATOM 2505 C C . ALA A 1 318 ? -6.031 38.5 19.625 1 95.94 318 ALA A C 1
ATOM 2507 O O . ALA A 1 318 ? -4.938 39.062 19.703 1 95.94 318 ALA A O 1
ATOM 2508 N N . GLU A 1 319 ? -6.703 38.094 20.656 1 96.5 319 GLU A N 1
ATOM 2509 C CA . GLU A 1 319 ? -6.152 38.281 22 1 96.5 319 GLU A CA 1
ATOM 2510 C C . GLU A 1 319 ? -4.793 37.594 22.125 1 96.5 319 GLU A C 1
ATOM 2512 O O . GLU A 1 319 ? -3.848 38.156 22.656 1 96.5 319 GLU A O 1
ATOM 2517 N N . TYR A 1 320 ? -4.73 36.375 21.656 1 97.81 320 TYR A N 1
ATOM 2518 C CA . TYR A 1 320 ? -3.498 35.594 21.75 1 97.81 320 TYR A CA 1
ATOM 2519 C C . TYR A 1 320 ? -2.461 36.125 20.75 1 97.81 320 TYR A C 1
ATOM 2521 O O . TYR A 1 320 ? -1.272 36.219 21.078 1 97.81 320 TYR A O 1
ATOM 2529 N N . ALA A 1 321 ? -2.926 36.469 19.578 1 98.12 321 ALA A N 1
ATOM 2530 C CA . ALA A 1 321 ? -2.049 37.031 18.562 1 98.12 321 ALA A CA 1
ATOM 2531 C C . ALA A 1 321 ? -1.401 38.344 19.078 1 98.12 321 ALA A C 1
ATOM 2533 O O . ALA A 1 321 ? -0.191 38.531 18.938 1 98.12 321 ALA A O 1
ATOM 2534 N N . ASP A 1 322 ? -2.203 39.188 19.672 1 97.94 322 ASP A N 1
ATOM 2535 C CA . ASP A 1 322 ? -1.707 40.438 20.203 1 97.94 322 ASP A CA 1
ATOM 2536 C C . ASP A 1 322 ? -0.659 40.219 21.281 1 97.94 322 ASP A C 1
ATOM 2538 O O . ASP A 1 322 ? 0.333 40.938 21.375 1 97.94 322 ASP A O 1
ATOM 2542 N N . ALA A 1 323 ? -0.948 39.25 22.094 1 97.88 323 ALA A N 1
ATOM 2543 C CA . ALA A 1 323 ? 0.017 38.906 23.141 1 97.88 323 ALA A CA 1
ATOM 2544 C C . ALA A 1 323 ? 1.367 38.531 22.531 1 97.88 323 ALA A C 1
ATOM 2546 O O . ALA A 1 323 ? 2.414 39 23 1 97.88 323 ALA A O 1
ATOM 2547 N N . ILE A 1 324 ? 1.373 37.75 21.516 1 98.12 324 ILE A N 1
ATOM 2548 C CA . ILE A 1 324 ? 2.602 37.312 20.859 1 98.12 324 ILE A CA 1
ATOM 2549 C C . ILE A 1 324 ? 3.293 38.531 20.219 1 98.12 324 ILE A C 1
ATOM 2551 O O . ILE A 1 324 ? 4.508 38.688 20.359 1 98.12 324 ILE A O 1
ATOM 2555 N N . ILE A 1 325 ? 2.525 39.375 19.578 1 98.44 325 ILE A N 1
ATOM 2556 C CA . ILE A 1 325 ? 3.055 40.531 18.859 1 98.44 325 ILE A CA 1
ATOM 2557 C C . ILE A 1 325 ? 3.678 41.5 19.859 1 98.44 325 ILE A C 1
ATOM 2559 O O . ILE A 1 325 ? 4.816 41.938 19.688 1 98.44 325 ILE A O 1
ATOM 2563 N N . VAL A 1 326 ? 3.02 41.812 20.938 1 97.88 326 VAL A N 1
ATOM 2564 C CA . VAL A 1 326 ? 3.441 42.812 21.891 1 97.88 326 VAL A CA 1
ATOM 2565 C C . VAL A 1 326 ? 4.609 42.281 22.734 1 97.88 326 VAL A C 1
ATOM 2567 O O . VAL A 1 326 ? 5.574 43.031 22.984 1 97.88 326 VAL A O 1
ATOM 2570 N N . ASN A 1 327 ? 4.535 41.062 23.062 1 97 327 ASN A N 1
ATOM 2571 C CA . ASN A 1 327 ? 5.508 40.531 24.016 1 97 327 ASN A CA 1
ATOM 2572 C C . ASN A 1 327 ? 6.754 40 23.312 1 97 327 ASN A C 1
ATOM 2574 O O . ASN A 1 327 ? 7.836 39.969 23.906 1 97 327 ASN A O 1
ATOM 2578 N N . ILE A 1 328 ? 6.625 39.562 22.094 1 97.5 328 ILE A N 1
ATOM 2579 C CA . ILE A 1 328 ? 7.738 38.844 21.484 1 97.5 328 ILE A CA 1
ATOM 2580 C C . ILE A 1 328 ? 8.188 39.562 20.219 1 97.5 328 ILE A C 1
ATOM 2582 O O . ILE A 1 328 ? 9.367 39.844 20.047 1 97.5 328 ILE A O 1
ATOM 2586 N N . ILE A 1 329 ? 7.285 39.844 19.312 1 98.25 329 ILE A N 1
ATOM 2587 C CA . ILE A 1 329 ? 7.617 40.344 17.984 1 98.25 329 ILE A CA 1
ATOM 2588 C C . ILE A 1 329 ? 8.078 41.781 18.062 1 98.25 329 ILE A C 1
ATOM 2590 O O . ILE A 1 329 ? 9.039 42.188 17.406 1 98.25 329 ILE A O 1
ATOM 2594 N N . ARG A 1 330 ? 7.355 42.531 18.922 1 96.88 330 ARG A N 1
ATOM 2595 C CA . ARG A 1 330 ? 7.73 43.938 19.141 1 96.88 330 ARG A CA 1
ATOM 2596 C C . ARG A 1 330 ? 9.195 44.031 19.547 1 96.88 330 ARG A C 1
ATOM 2598 O O . ARG A 1 330 ? 9.68 43.25 20.359 1 96.88 330 ARG A O 1
ATOM 2605 N N . ARG A 1 331 ? 9.938 44.969 18.969 1 94.88 331 ARG A N 1
ATOM 2606 C CA . ARG A 1 331 ? 11.344 45.281 19.188 1 94.88 331 ARG A CA 1
ATOM 2607 C C . ARG A 1 331 ? 12.242 44.281 18.469 1 94.88 331 ARG A C 1
ATOM 2609 O O . ARG A 1 331 ? 13.469 44.438 18.484 1 94.88 331 ARG A O 1
ATOM 2616 N N . ASN A 1 332 ? 11.625 43.312 17.875 1 97 332 ASN A N 1
ATOM 2617 C CA . ASN A 1 332 ? 12.414 42.312 17.141 1 97 332 ASN A CA 1
ATOM 2618 C C . ASN A 1 332 ? 11.992 42.25 15.68 1 97 332 ASN A C 1
ATOM 2620 O O . ASN A 1 332 ? 12.281 41.25 15 1 97 332 ASN A O 1
ATOM 2624 N N . VAL A 1 333 ? 11.312 43.156 15.172 1 98 333 VAL A N 1
ATOM 2625 C CA . VAL A 1 333 ? 10.727 43.125 13.836 1 98 333 VAL A CA 1
ATOM 2626 C C . VAL A 1 333 ? 11.844 43.094 12.789 1 98 333 VAL A C 1
ATOM 2628 O O . VAL A 1 333 ? 11.789 42.281 11.852 1 98 333 VAL A O 1
ATOM 2631 N N . LEU A 1 334 ? 12.852 43.875 12.984 1 96.69 334 LEU A N 1
ATOM 2632 C CA . LEU A 1 334 ? 13.93 43.969 12.008 1 96.69 334 LEU A CA 1
ATOM 2633 C C . LEU A 1 334 ? 14.672 42.625 11.914 1 96.69 334 LEU A C 1
ATOM 2635 O O . LEU A 1 334 ? 14.875 42.125 10.82 1 96.69 334 LEU A O 1
ATOM 2639 N N . VAL A 1 335 ? 15.039 42.125 13.039 1 96.44 335 VAL A N 1
ATOM 2640 C CA . VAL A 1 335 ? 15.812 40.875 13.07 1 96.44 335 VAL A CA 1
ATOM 2641 C C . VAL A 1 335 ? 14.992 39.75 12.469 1 96.44 335 VAL A C 1
ATOM 2643 O O . VAL A 1 335 ? 15.492 38.938 11.672 1 96.44 335 VAL A O 1
ATOM 2646 N N . LEU A 1 336 ? 13.742 39.594 12.805 1 98.12 336 LEU A N 1
ATOM 2647 C CA . LEU A 1 336 ? 12.852 38.562 12.305 1 98.12 336 LEU A CA 1
ATOM 2648 C C . LEU A 1 336 ? 12.633 38.719 10.805 1 98.12 336 LEU A C 1
ATOM 2650 O O . LEU A 1 336 ? 12.594 37.719 10.078 1 98.12 336 LEU A O 1
ATOM 2654 N N . SER A 1 337 ? 12.547 39.938 10.312 1 97.69 337 SER A N 1
ATOM 2655 C CA . SER A 1 337 ? 12.297 40.188 8.898 1 97.69 337 SER A CA 1
ATOM 2656 C C . SER A 1 337 ? 13.469 39.75 8.039 1 97.69 337 SER A C 1
ATOM 2658 O O . SER A 1 337 ? 13.32 39.562 6.828 1 97.69 337 SER A O 1
ATOM 2660 N N . GLN A 1 338 ? 14.602 39.594 8.664 1 96.81 338 GLN A N 1
ATOM 2661 C CA . GLN A 1 338 ? 15.812 39.281 7.91 1 96.81 338 GLN A CA 1
ATOM 2662 C C . GLN A 1 338 ? 16.094 37.781 7.93 1 96.81 338 GLN A C 1
ATOM 2664 O O . GLN A 1 338 ? 17.156 37.312 7.477 1 96.81 338 GLN A O 1
ATOM 2669 N N . THR A 1 339 ? 15.203 36.969 8.453 1 96.81 339 THR A N 1
ATOM 2670 C CA . THR A 1 339 ? 15.312 35.5 8.43 1 96.81 339 THR A CA 1
ATOM 2671 C C . THR A 1 339 ? 14.203 34.906 7.594 1 96.81 339 THR A C 1
ATOM 2673 O O . THR A 1 339 ? 13.117 35.469 7.461 1 96.81 339 THR A O 1
ATOM 2676 N N . LYS A 1 340 ? 14.508 33.781 7.078 1 96.81 340 LYS A N 1
ATOM 2677 C CA . LYS A 1 340 ? 13.57 33.094 6.172 1 96.81 340 LYS A CA 1
ATOM 2678 C C . LYS A 1 340 ? 12.219 32.875 6.84 1 96.81 340 LYS A C 1
ATOM 2680 O O . LYS A 1 340 ? 11.18 33.281 6.293 1 96.81 340 LYS A O 1
ATOM 2685 N N . HIS A 1 341 ? 12.219 32.281 7.961 1 97.69 341 HIS A N 1
ATOM 2686 C CA . HIS A 1 341 ? 10.969 31.891 8.617 1 97.69 341 HIS A CA 1
ATOM 2687 C C . HIS A 1 341 ? 10.367 33.062 9.383 1 97.69 341 HIS A C 1
ATOM 2689 O O . HIS A 1 341 ? 9.148 33.25 9.391 1 97.69 341 HIS A O 1
ATOM 2695 N N . GLY A 1 342 ? 11.18 33.906 9.953 1 98.19 342 GLY A N 1
ATOM 2696 C CA . GLY A 1 342 ? 10.703 35.094 10.664 1 98.19 342 GLY A CA 1
ATOM 2697 C C . GLY A 1 342 ? 9.977 36.062 9.766 1 98.19 342 GLY A C 1
ATOM 2698 O O . GLY A 1 342 ? 8.969 36.656 10.164 1 98.19 342 GLY A O 1
ATOM 2699 N N . SER A 1 343 ? 10.492 36.219 8.594 1 98.31 343 SER A N 1
ATOM 2700 C CA . SER A 1 343 ? 9.883 37.156 7.668 1 98.31 343 SER A CA 1
ATOM 2701 C C . SER A 1 343 ? 8.461 36.75 7.309 1 98.31 343 SER A C 1
ATOM 2703 O O . SER A 1 343 ? 7.59 37.594 7.09 1 98.31 343 SER A O 1
ATOM 2705 N N . HIS A 1 344 ? 8.18 35.438 7.266 1 98.12 344 HIS A N 1
ATOM 2706 C CA . HIS A 1 344 ? 6.828 34.938 7.02 1 98.12 344 HIS A CA 1
ATOM 2707 C C . HIS A 1 344 ? 5.875 35.344 8.133 1 98.12 344 HIS A C 1
ATOM 2709 O O . HIS A 1 344 ? 4.734 35.75 7.875 1 98.12 344 HIS A O 1
ATOM 2715 N N . VAL A 1 345 ? 6.367 35.281 9.297 1 98.69 345 VAL A N 1
ATOM 2716 C CA . VAL A 1 345 ? 5.535 35.625 10.445 1 98.69 345 VAL A CA 1
ATOM 2717 C C . VAL A 1 345 ? 5.234 37.125 10.422 1 98.69 345 VAL A C 1
ATOM 2719 O O . VAL A 1 345 ? 4.094 37.531 10.641 1 98.69 345 VAL A O 1
ATOM 2722 N N . ILE A 1 346 ? 6.25 37.938 10.133 1 98.69 346 ILE A N 1
ATOM 2723 C CA . ILE A 1 346 ? 6.055 39.406 10.094 1 98.69 346 ILE A CA 1
ATOM 2724 C C . ILE A 1 346 ? 5.047 39.75 9 1 98.69 346 ILE A C 1
ATOM 2726 O O . ILE A 1 346 ? 4.188 40.594 9.195 1 98.69 346 ILE A O 1
ATOM 2730 N N . GLN A 1 347 ? 5.199 39.094 7.902 1 98.5 347 GLN A N 1
ATOM 2731 C CA . GLN A 1 347 ? 4.219 39.312 6.84 1 98.5 347 GLN A CA 1
ATOM 2732 C C . GLN A 1 347 ? 2.811 38.969 7.316 1 98.5 347 GLN A C 1
ATOM 2734 O O . GLN A 1 347 ? 1.863 39.719 7.051 1 98.5 347 GLN A O 1
ATOM 2739 N N . ALA A 1 348 ? 2.67 37.875 8 1 98.38 348 ALA A N 1
ATOM 2740 C CA . ALA A 1 348 ? 1.372 37.469 8.531 1 98.38 348 ALA A CA 1
ATOM 2741 C C . ALA A 1 348 ? 0.836 38.5 9.523 1 98.38 348 ALA A C 1
ATOM 2743 O O . ALA A 1 348 ? -0.366 38.781 9.555 1 98.38 348 ALA A O 1
ATOM 2744 N N . VAL A 1 349 ? 1.707 39 10.32 1 98.38 349 VAL A N 1
ATOM 2745 C CA . VAL A 1 349 ? 1.326 40.062 11.273 1 98.38 349 VAL A CA 1
ATOM 2746 C C . VAL A 1 349 ? 0.777 41.25 10.516 1 98.38 349 VAL A C 1
ATOM 2748 O O . VAL A 1 349 ? -0.294 41.781 10.852 1 98.38 349 VAL A O 1
ATOM 2751 N N . LEU A 1 350 ? 1.464 41.688 9.5 1 98 350 LEU A N 1
ATOM 2752 C CA . LEU A 1 350 ? 1.067 42.844 8.727 1 98 350 LEU A CA 1
ATOM 2753 C C . LEU A 1 350 ? -0.292 42.625 8.07 1 98 350 LEU A C 1
ATOM 2755 O O . LEU A 1 350 ? -1.112 43.562 8.008 1 98 350 LEU A O 1
ATOM 2759 N N . ARG A 1 351 ? -0.524 41.438 7.684 1 97.25 351 ARG A N 1
ATOM 2760 C CA . ARG A 1 351 ? -1.748 41.125 6.949 1 97.25 351 ARG A CA 1
ATOM 2761 C C . ARG A 1 351 ? -2.93 40.969 7.898 1 97.25 351 ARG A C 1
ATOM 2763 O O . ARG A 1 351 ? -4.051 41.375 7.574 1 97.25 351 ARG A O 1
ATOM 2770 N N . ASN A 1 352 ? -2.652 40.438 9.125 1 96.69 352 ASN A N 1
ATOM 2771 C CA . ASN A 1 352 ? -3.797 39.938 9.867 1 96.69 352 ASN A CA 1
ATOM 2772 C C . ASN A 1 352 ? -3.896 40.562 11.258 1 96.69 352 ASN A C 1
ATOM 2774 O O . ASN A 1 352 ? -4.906 40.406 11.945 1 96.69 352 ASN A O 1
ATOM 2778 N N . ALA A 1 353 ? -2.906 41.25 11.734 1 96.69 353 ALA A N 1
ATOM 2779 C CA . ALA A 1 353 ? -2.891 41.781 13.094 1 96.69 353 ALA A CA 1
ATOM 2780 C C . ALA A 1 353 ? -4.047 42.75 13.328 1 96.69 353 ALA A C 1
ATOM 2782 O O . ALA A 1 353 ? -4.574 43.344 12.383 1 96.69 353 ALA A O 1
ATOM 2783 N N . SER A 1 354 ? -4.434 42.938 14.602 1 95.62 354 SER A N 1
ATOM 2784 C CA . SER A 1 354 ? -5.406 43.969 14.977 1 95.62 354 SER A CA 1
ATOM 2785 C C . SER A 1 354 ? -4.898 45.344 14.625 1 95.62 354 SER A C 1
ATOM 2787 O O . SER A 1 354 ? -3.693 45.562 14.5 1 95.62 354 SER A O 1
ATOM 2789 N N . PRO A 1 355 ? -5.828 46.281 14.461 1 94.62 355 PRO A N 1
ATOM 2790 C CA . PRO A 1 355 ? -5.406 47.656 14.125 1 94.62 355 PRO A CA 1
ATOM 2791 C C . PRO A 1 355 ? -4.383 48.219 15.109 1 94.62 355 PRO A C 1
ATOM 2793 O O . PRO A 1 355 ? -3.42 48.875 14.695 1 94.62 355 PRO A O 1
ATOM 2796 N N . LYS A 1 356 ? -4.582 47.906 16.344 1 95.62 356 LYS A N 1
ATOM 2797 C CA . LYS A 1 356 ? -3.666 48.406 17.359 1 95.62 356 LYS A CA 1
ATOM 2798 C C . LYS A 1 356 ? -2.275 47.812 17.203 1 95.62 356 LYS A C 1
ATOM 2800 O O . LYS A 1 356 ? -1.274 48.531 17.203 1 95.62 356 LYS A O 1
ATOM 2805 N N . SER A 1 357 ? -2.277 46.531 17.016 1 97 357 SER A N 1
ATOM 2806 C CA . SER A 1 357 ? -1.006 45.844 16.859 1 97 357 SER A CA 1
ATOM 2807 C C . SER A 1 357 ? -0.327 46.188 15.547 1 97 357 SER A C 1
ATOM 2809 O O . SER A 1 357 ? 0.899 46.312 15.484 1 97 357 SER A O 1
ATOM 2811 N N . LEU A 1 358 ? -1.125 46.344 14.539 1 97.19 358 LEU A N 1
ATOM 2812 C CA . LEU A 1 358 ? -0.576 46.75 13.25 1 97.19 358 LEU A CA 1
ATOM 2813 C C . LEU A 1 358 ? 0.109 48.094 13.359 1 97.19 358 LEU A C 1
ATOM 2815 O O . LEU A 1 358 ? 1.222 48.281 12.859 1 97.19 358 LEU A O 1
ATOM 2819 N N . ARG A 1 359 ? -0.508 49.062 14.016 1 96.94 359 ARG A N 1
ATOM 2820 C CA . ARG A 1 359 ? 0.061 50.406 14.211 1 96.94 359 ARG A CA 1
ATOM 2821 C C . ARG A 1 359 ? 1.377 50.312 14.977 1 96.94 359 ARG A C 1
ATOM 2823 O O . ARG A 1 359 ? 2.326 51.031 14.664 1 96.94 359 ARG A O 1
ATOM 2830 N N . LEU A 1 360 ? 1.343 49.469 15.93 1 97.06 360 LEU A N 1
ATOM 2831 C CA . LEU A 1 360 ? 2.541 49.281 16.75 1 97.06 360 LEU A CA 1
ATOM 2832 C C . LEU A 1 360 ? 3.707 48.781 15.891 1 97.06 360 LEU A C 1
ATOM 2834 O O . LEU A 1 360 ? 4.82 49.312 15.992 1 97.06 360 LEU A O 1
ATOM 2838 N N . ILE A 1 361 ? 3.473 47.844 15.047 1 97.56 361 ILE A N 1
ATOM 2839 C CA . ILE A 1 361 ? 4.512 47.219 14.234 1 97.56 361 ILE A CA 1
ATOM 2840 C C . ILE A 1 361 ? 4.965 48.188 13.148 1 97.56 361 ILE A C 1
ATOM 2842 O O . ILE A 1 361 ? 6.164 48.344 12.906 1 97.56 361 ILE A O 1
ATOM 2846 N N . MET A 1 362 ? 4.02 48.875 12.523 1 97 362 MET A N 1
ATOM 2847 C CA . MET A 1 362 ? 4.34 49.875 11.5 1 97 362 MET A CA 1
ATOM 2848 C C . MET A 1 362 ? 5.195 51 12.086 1 97 362 MET A C 1
ATOM 2850 O O . MET A 1 362 ? 6.191 51.375 11.477 1 97 362 MET A O 1
ATOM 2854 N N . ARG A 1 363 ? 4.809 51.438 13.219 1 96.25 363 ARG A N 1
ATOM 2855 C CA . ARG A 1 363 ? 5.562 52.469 13.891 1 96.25 363 ARG A CA 1
ATOM 2856 C C . ARG A 1 363 ? 6.988 52.031 14.188 1 96.25 363 ARG A C 1
ATOM 2858 O O . ARG A 1 363 ? 7.938 52.781 14.031 1 96.25 363 ARG A O 1
ATOM 2865 N N . GLU A 1 364 ? 7.078 50.844 14.617 1 96.62 364 GLU A N 1
ATOM 2866 C CA . GLU A 1 364 ? 8.398 50.312 14.922 1 96.62 364 GLU A CA 1
ATOM 2867 C C . GLU A 1 364 ? 9.289 50.281 13.68 1 96.62 364 GLU A C 1
ATOM 2869 O O . GLU A 1 364 ? 10.461 50.656 13.734 1 96.62 364 GLU A O 1
ATOM 2874 N N . ILE A 1 365 ? 8.781 49.875 12.586 1 95.75 365 ILE A N 1
ATOM 2875 C CA . ILE A 1 365 ? 9.562 49.75 11.359 1 95.75 365 ILE A CA 1
ATOM 2876 C C . ILE A 1 365 ? 9.938 51.156 10.859 1 95.75 365 ILE A C 1
ATOM 2878 O O . ILE A 1 365 ? 11.086 51.406 10.484 1 95.75 365 ILE A O 1
ATOM 2882 N N . PHE A 1 366 ? 9.047 52.094 10.906 1 94.31 366 PHE A N 1
ATOM 2883 C CA . PHE A 1 366 ? 9.266 53.438 10.383 1 94.31 366 PHE A CA 1
ATOM 2884 C C . PHE A 1 366 ? 10.195 54.219 11.297 1 94.31 366 PHE A C 1
ATOM 2886 O O . PHE A 1 366 ? 11.055 54.969 10.82 1 94.31 366 PHE A O 1
ATOM 2893 N N . ASP A 1 367 ? 9.992 54 12.586 1 91.75 367 ASP A N 1
ATOM 2894 C CA . ASP A 1 367 ? 10.57 55 13.484 1 91.75 367 ASP A CA 1
ATOM 2895 C C . ASP A 1 367 ? 11.32 54.312 14.633 1 91.75 367 ASP A C 1
ATOM 2897 O O . ASP A 1 367 ? 11.914 55 15.477 1 91.75 367 ASP A O 1
ATOM 2901 N N . GLY A 1 368 ? 11.297 53.094 14.719 1 86.69 368 GLY A N 1
ATOM 2902 C CA . GLY A 1 368 ? 11.688 52.406 15.945 1 86.69 368 GLY A CA 1
ATOM 2903 C C . GLY A 1 368 ? 13.164 52.031 15.977 1 86.69 368 GLY A C 1
ATOM 2904 O O . GLY A 1 368 ? 13.664 51.562 17 1 86.69 368 GLY A O 1
ATOM 2905 N N . TYR A 1 369 ? 13.852 52.281 14.938 1 88.12 369 TYR A N 1
ATOM 2906 C CA . TYR A 1 369 ? 15.242 51.844 14.898 1 88.12 369 TYR A CA 1
ATOM 2907 C C . TYR A 1 369 ? 16.172 53 14.609 1 88.12 369 TYR A C 1
ATOM 2909 O O . TYR A 1 369 ? 15.805 53.938 13.859 1 88.12 369 TYR A O 1
ATOM 2917 N N . TYR A 1 370 ? 17.281 52.875 15.258 1 84.88 370 TYR A N 1
ATOM 2918 C CA . TYR A 1 370 ? 18.312 53.875 15.008 1 84.88 370 TYR A CA 1
ATOM 2919 C C . TYR A 1 370 ? 18.969 53.656 13.656 1 84.88 370 TYR A C 1
ATOM 2921 O O . TYR A 1 370 ? 19.016 52.531 13.156 1 84.88 370 TYR A O 1
ATOM 2929 N N . LEU A 1 371 ? 19.438 54.75 13.148 1 85.06 371 LEU A N 1
ATOM 2930 C CA . LEU A 1 371 ? 20.188 54.656 11.891 1 85.06 371 LEU A CA 1
ATOM 2931 C C . LEU A 1 371 ? 21.516 53.938 12.109 1 85.06 371 LEU A C 1
ATOM 2933 O O . LEU A 1 371 ? 22.141 54.062 13.164 1 85.06 371 LEU A O 1
ATOM 2937 N N . ASP A 1 372 ? 21.828 53.188 11.148 1 83.12 372 ASP A N 1
ATOM 2938 C CA . ASP A 1 372 ? 23.125 52.531 11.258 1 83.12 372 ASP A CA 1
ATOM 2939 C C . ASP A 1 372 ? 24.25 53.5 10.914 1 83.12 372 ASP A C 1
ATOM 2941 O O . ASP A 1 372 ? 24.031 54.688 10.75 1 83.12 372 ASP A O 1
ATOM 2945 N N . ALA A 1 373 ? 25.469 52.969 10.938 1 86.38 373 ALA A N 1
ATOM 2946 C CA . ALA A 1 373 ? 26.656 53.75 10.711 1 86.38 373 ALA A CA 1
ATOM 2947 C C . ALA A 1 373 ? 26.609 54.438 9.352 1 86.38 373 ALA A C 1
ATOM 2949 O O . ALA A 1 373 ? 27.188 55.531 9.164 1 86.38 373 ALA A O 1
ATOM 2950 N N . GLN A 1 374 ? 25.938 53.969 8.43 1 85.75 374 GLN A N 1
ATOM 2951 C CA . GLN A 1 374 ? 25.844 54.5 7.078 1 85.75 374 GLN A CA 1
ATOM 2952 C C . GLN A 1 374 ? 24.594 55.375 6.918 1 85.75 374 GLN A C 1
ATOM 2954 O O . GLN A 1 374 ? 24.266 55.781 5.809 1 85.75 374 GLN A O 1
ATOM 2959 N N . GLY A 1 375 ? 23.844 55.5 8 1 84.31 375 GLY A N 1
ATOM 2960 C CA . GLY A 1 375 ? 22.656 56.312 7.988 1 84.31 375 GLY A CA 1
ATOM 2961 C C . GLY A 1 375 ? 21.422 55.625 7.461 1 84.31 375 GLY A C 1
ATOM 2962 O O . GLY A 1 375 ? 20.469 56.25 7.016 1 84.31 375 GLY A O 1
ATOM 2963 N N . LYS A 1 376 ? 21.516 54.344 7.434 1 87.25 376 LYS A N 1
ATOM 2964 C CA . LYS A 1 376 ? 20.391 53.562 6.938 1 87.25 376 LYS A CA 1
ATOM 2965 C C . LYS A 1 376 ? 19.453 53.156 8.07 1 87.25 376 LYS A C 1
ATOM 2967 O O . LYS A 1 376 ? 19.922 52.781 9.148 1 87.25 376 LYS A O 1
ATOM 2972 N N . ASP A 1 377 ? 18.219 53.312 7.836 1 89.19 377 ASP A N 1
ATOM 2973 C CA . ASP A 1 377 ? 17.25 52.875 8.836 1 89.19 377 ASP A CA 1
ATOM 2974 C C . ASP A 1 377 ? 16.75 51.469 8.523 1 89.19 377 ASP A C 1
ATOM 2976 O O . ASP A 1 377 ? 17.281 50.781 7.648 1 89.19 377 ASP A O 1
ATOM 2980 N N . ALA A 1 378 ? 15.766 51.062 9.312 1 93 378 ALA A N 1
ATOM 2981 C CA . ALA A 1 378 ? 15.266 49.688 9.219 1 93 378 ALA A CA 1
ATOM 2982 C C . ALA A 1 378 ? 14.688 49.406 7.836 1 93 378 ALA A C 1
ATOM 2984 O O . ALA A 1 378 ? 14.898 48.344 7.273 1 93 378 ALA A O 1
ATOM 2985 N N . LEU A 1 379 ? 14 50.344 7.27 1 93.19 379 LEU A N 1
ATOM 2986 C CA . LEU A 1 379 ? 13.383 50.156 5.957 1 93.19 379 LEU A CA 1
ATOM 2987 C C . LEU A 1 379 ? 14.438 50 4.871 1 93.19 379 LEU A C 1
ATOM 2989 O O . LEU A 1 379 ? 14.297 49.156 3.982 1 93.19 379 LEU A O 1
ATOM 2993 N N . ASP A 1 380 ? 15.469 50.812 4.977 1 90.19 380 ASP A N 1
ATOM 2994 C CA . ASP A 1 380 ? 16.578 50.719 4.027 1 90.19 380 ASP A CA 1
ATOM 2995 C C . ASP A 1 380 ? 17.203 49.312 4.059 1 90.19 380 ASP A C 1
ATOM 2997 O O . ASP A 1 380 ? 17.453 48.719 3.01 1 90.19 380 ASP A O 1
ATOM 3001 N N . VAL A 1 381 ? 17.391 48.938 5.238 1 92.81 381 VAL A N 1
ATOM 3002 C CA . VAL A 1 381 ? 18.031 47.625 5.434 1 92.81 381 VAL A CA 1
ATOM 3003 C C . VAL A 1 381 ? 17.125 46.531 4.883 1 92.81 381 VAL A C 1
ATOM 3005 O O . VAL A 1 381 ? 17.594 45.656 4.137 1 92.81 381 VAL A O 1
ATOM 3008 N N . MET A 1 382 ? 15.859 46.562 5.148 1 95.12 382 MET A N 1
ATOM 3009 C CA . MET A 1 382 ? 14.906 45.531 4.762 1 95.12 382 MET A CA 1
ATOM 3010 C C . MET A 1 382 ? 14.703 45.5 3.25 1 95.12 382 MET A C 1
ATOM 3012 O O . MET A 1 382 ? 14.602 44.438 2.645 1 95.12 382 MET A O 1
ATOM 3016 N N . MET A 1 383 ? 14.711 46.625 2.578 1 93.38 383 MET A N 1
ATOM 3017 C CA . MET A 1 383 ? 14.492 46.688 1.139 1 93.38 383 MET A CA 1
ATOM 3018 C C . MET A 1 383 ? 15.594 45.969 0.371 1 93.38 383 MET A C 1
ATOM 3020 O O . MET A 1 383 ? 15.352 45.438 -0.713 1 93.38 383 MET A O 1
ATOM 3024 N N . MET A 1 384 ? 16.719 45.906 0.981 1 91.62 384 MET A N 1
ATOM 3025 C CA . MET A 1 384 ? 17.875 45.344 0.296 1 91.62 384 MET A CA 1
ATOM 3026 C C . MET A 1 384 ? 18.141 43.906 0.78 1 91.62 384 MET A C 1
ATOM 3028 O O . MET A 1 384 ? 19 43.219 0.236 1 91.62 384 MET A O 1
ATOM 3032 N N . ASP A 1 385 ? 17.453 43.531 1.732 1 94.44 385 ASP A N 1
ATOM 3033 C CA . ASP A 1 385 ? 17.656 42.219 2.346 1 94.44 385 ASP A CA 1
ATOM 3034 C C . ASP A 1 385 ? 16.953 41.125 1.554 1 94.44 385 ASP A C 1
ATOM 3036 O O . ASP A 1 385 ? 15.883 41.344 0.986 1 94.44 385 ASP A O 1
ATOM 3040 N N . GLY A 1 386 ? 17.531 39.938 1.568 1 94.81 386 GLY A N 1
ATOM 3041 C CA . GLY A 1 386 ? 17 38.812 0.813 1 94.81 386 GLY A CA 1
ATOM 3042 C C . GLY A 1 386 ? 15.641 38.344 1.311 1 94.81 386 GLY A C 1
ATOM 3043 O O . GLY A 1 386 ? 14.867 37.75 0.553 1 94.81 386 GLY A O 1
ATOM 3044 N N . TYR A 1 387 ? 15.297 38.594 2.525 1 97.06 387 TYR A N 1
ATOM 3045 C CA . TYR A 1 387 ? 14.016 38.219 3.104 1 97.06 387 TYR A CA 1
ATOM 3046 C C . TYR A 1 387 ? 13.203 39.438 3.492 1 97.06 387 TYR A C 1
ATOM 3048 O O . TYR A 1 387 ? 12 39.5 3.25 1 97.06 387 TYR A O 1
ATOM 3056 N N . GLY A 1 388 ? 13.812 40.469 3.963 1 97.19 388 GLY A N 1
ATOM 3057 C CA . GLY A 1 388 ? 13.172 41.688 4.414 1 97.19 388 GLY A CA 1
ATOM 3058 C C . GLY A 1 388 ? 12.398 42.375 3.322 1 97.19 388 GLY A C 1
ATOM 3059 O O . GLY A 1 388 ? 11.391 43.031 3.596 1 97.19 388 GLY A O 1
ATOM 3060 N N . ASN A 1 389 ? 12.867 42.188 2.121 1 95.75 389 ASN A N 1
ATOM 3061 C CA . ASN A 1 389 ? 12.203 42.875 1.021 1 95.75 389 ASN A CA 1
ATOM 3062 C C . ASN A 1 389 ? 10.75 42.438 0.866 1 95.75 389 ASN A C 1
ATOM 3064 O O . ASN A 1 389 ? 9.891 43.188 0.443 1 95.75 389 ASN A O 1
ATOM 3068 N N . TYR A 1 390 ? 10.477 41.188 1.229 1 96.88 390 TYR A N 1
ATOM 3069 C CA . TYR A 1 390 ? 9.117 40.656 1.155 1 96.88 390 TYR A CA 1
ATOM 3070 C C . TYR A 1 390 ? 8.227 41.344 2.191 1 96.88 390 TYR A C 1
ATOM 3072 O O . TYR A 1 390 ? 7.031 41.531 1.948 1 96.88 390 TYR A O 1
ATOM 3080 N N . VAL A 1 391 ? 8.766 41.594 3.324 1 98.19 391 VAL A N 1
ATOM 3081 C CA . VAL A 1 391 ? 8.031 42.312 4.363 1 98.19 391 VAL A CA 1
ATOM 3082 C C . VAL A 1 391 ? 7.672 43.719 3.873 1 98.19 391 VAL A C 1
ATOM 3084 O O . VAL A 1 391 ? 6.531 44.156 4.027 1 98.19 391 VAL A O 1
ATOM 3087 N N . VAL A 1 392 ? 8.609 44.344 3.242 1 97.38 392 VAL A N 1
ATOM 3088 C CA . VAL A 1 392 ? 8.391 45.688 2.711 1 97.38 392 VAL A CA 1
ATOM 3089 C C . VAL A 1 392 ? 7.301 45.656 1.642 1 97.38 392 VAL A C 1
ATOM 3091 O O . VAL A 1 392 ? 6.438 46.531 1.59 1 97.38 392 VAL A O 1
ATOM 3094 N N . GLN A 1 393 ? 7.438 44.688 0.85 1 96.81 393 GLN A N 1
ATOM 3095 C CA . GLN A 1 393 ? 6.398 44.531 -0.16 1 96.81 393 GLN A CA 1
ATOM 3096 C C . GLN A 1 393 ? 5.023 44.375 0.487 1 96.81 393 GLN A C 1
ATOM 3098 O O . GLN A 1 393 ? 4.047 44.969 0.036 1 96.81 393 GLN A O 1
ATOM 3103 N N . THR A 1 394 ? 4.926 43.562 1.505 1 98 394 THR A N 1
ATOM 3104 C CA . THR A 1 394 ? 3.67 43.344 2.225 1 98 394 THR A CA 1
ATOM 3105 C C . THR A 1 394 ? 3.207 44.656 2.875 1 98 394 THR A C 1
ATOM 3107 O O . THR A 1 394 ? 2.014 44.969 2.873 1 98 394 THR A O 1
ATOM 3110 N N . MET A 1 395 ? 4.164 45.406 3.426 1 97.81 395 MET A N 1
ATOM 3111 C CA . MET A 1 395 ? 3.852 46.719 3.996 1 97.81 395 MET A CA 1
ATOM 3112 C C . MET A 1 395 ? 3.207 47.625 2.953 1 97.81 395 MET A C 1
ATOM 3114 O O . MET A 1 395 ? 2.246 48.344 3.254 1 97.81 395 MET A O 1
ATOM 3118 N N . LEU A 1 396 ? 3.803 47.562 1.783 1 96.88 396 LEU A N 1
ATOM 3119 C CA . LEU A 1 396 ? 3.275 48.406 0.702 1 96.88 396 LEU A CA 1
ATOM 3120 C C . LEU A 1 396 ? 1.847 48 0.355 1 96.88 396 LEU A C 1
ATOM 3122 O O . LEU A 1 396 ? 0.97 48.844 0.223 1 96.88 396 LEU A O 1
ATOM 3126 N N . ASP A 1 397 ? 1.596 46.75 0.251 1 97.19 397 ASP A N 1
ATOM 3127 C CA . ASP A 1 397 ? 0.258 46.219 -0.031 1 97.19 397 ASP A CA 1
ATOM 3128 C C . ASP A 1 397 ? -0.738 46.688 1.036 1 97.19 397 ASP A C 1
ATOM 3130 O O . ASP A 1 397 ? -1.845 47.125 0.715 1 97.19 397 ASP A O 1
ATOM 3134 N N . VAL A 1 398 ? -0.33 46.531 2.289 1 97.69 398 VAL A N 1
ATOM 3135 C CA . VAL A 1 398 ? -1.188 46.906 3.408 1 97.69 398 VAL A CA 1
ATOM 3136 C C . VAL A 1 398 ? -1.448 48.406 3.379 1 97.69 398 VAL A C 1
ATOM 3138 O O . VAL A 1 398 ? -2.576 48.875 3.605 1 97.69 398 VAL A O 1
ATOM 3141 N N . SER A 1 399 ? -0.469 49.219 3.088 1 97.25 399 SER A N 1
ATOM 3142 C CA . SER A 1 399 ? -0.604 50.656 3.027 1 97.25 399 SER A CA 1
ATOM 3143 C C . SER A 1 399 ? -1.542 51.062 1.901 1 97.25 399 SER A C 1
ATOM 3145 O O . SER A 1 399 ? -2.293 52.031 2.041 1 97.25 399 SER A O 1
ATOM 3147 N N . ILE A 1 400 ? -1.42 50.406 0.794 1 96.56 400 ILE A N 1
ATOM 3148 C CA . ILE A 1 400 ? -2.33 50.656 -0.318 1 96.56 400 ILE A CA 1
ATOM 3149 C C . ILE A 1 400 ? -3.764 50.344 0.106 1 96.56 400 ILE A C 1
ATOM 3151 O O . ILE A 1 400 ? -4.676 51.156 -0.133 1 96.56 400 ILE A O 1
ATOM 3155 N N . ALA A 1 401 ? -3.938 49.25 0.769 1 96.69 401 ALA A N 1
ATOM 3156 C CA . ALA A 1 401 ? -5.262 48.875 1.238 1 96.69 401 ALA A CA 1
ATOM 3157 C C . ALA A 1 401 ? -5.832 49.906 2.209 1 96.69 401 ALA A C 1
ATOM 3159 O O . ALA A 1 401 ? -7.031 50.188 2.188 1 96.69 401 ALA A O 1
ATOM 3160 N N . VAL A 1 402 ? -5 50.406 3.039 1 95.81 402 VAL A N 1
ATOM 3161 C CA . VAL A 1 402 ? -5.414 51.406 4.004 1 95.81 402 VAL A CA 1
ATOM 3162 C C . VAL A 1 402 ? -5.809 52.688 3.275 1 95.81 402 VAL A C 1
ATOM 3164 O O . VAL A 1 402 ? -6.836 53.312 3.588 1 95.81 402 VAL A O 1
ATOM 3167 N N . SER A 1 403 ? -4.98 53.062 2.326 1 94.19 403 SER A N 1
ATOM 3168 C CA . SER A 1 403 ? -5.258 54.25 1.545 1 94.19 403 SER A CA 1
ATOM 3169 C C . SER A 1 403 ? -6.578 54.156 0.793 1 94.19 403 SER A C 1
ATOM 3171 O O . SER A 1 403 ? -7.285 55.125 0.608 1 94.19 403 SER A O 1
ATOM 3173 N N . GLU A 1 404 ? -6.883 52.969 0.435 1 94.31 404 GLU A N 1
ATOM 3174 C CA . GLU A 1 404 ? -8.125 52.719 -0.288 1 94.31 404 GLU A CA 1
ATOM 3175 C C . GLU A 1 404 ? -9.273 52.438 0.674 1 94.31 404 GLU A C 1
ATOM 3177 O O . GLU A 1 404 ? -10.375 52.062 0.248 1 94.31 404 GLU A O 1
ATOM 3182 N N . LYS A 1 405 ? -9.055 52.469 1.994 1 93.19 405 LYS A N 1
ATOM 3183 C CA . LYS A 1 405 ? -10.023 52.312 3.07 1 93.19 405 LYS A CA 1
ATOM 3184 C C . LYS A 1 405 ? -10.523 50.875 3.15 1 93.19 405 LYS A C 1
ATOM 3186 O O . LYS A 1 405 ? -11.648 50.625 3.588 1 93.19 405 LYS A O 1
ATOM 3191 N N . ARG A 1 406 ? -9.734 49.938 2.686 1 92.56 406 ARG A N 1
ATOM 3192 C CA . ARG A 1 406 ? -10.078 48.5 2.762 1 92.56 406 ARG A CA 1
ATOM 3193 C C . ARG A 1 406 ? -9.531 47.875 4.039 1 92.56 406 ARG A C 1
ATOM 3195 O O . ARG A 1 406 ? -9.867 46.75 4.375 1 92.56 406 ARG A O 1
ATOM 3202 N N . ARG A 1 407 ? -8.727 48.656 4.656 1 94.38 407 ARG A N 1
ATOM 3203 C CA . ARG A 1 407 ? -8.102 48.25 5.902 1 94.38 407 ARG A CA 1
ATOM 3204 C C . ARG A 1 407 ? -7.891 49.406 6.844 1 94.38 407 ARG A C 1
ATOM 3206 O O . ARG A 1 407 ? -7.621 50.531 6.398 1 94.38 407 ARG A O 1
ATOM 3213 N N . ASP A 1 408 ? -8.094 49.125 8.156 1 94.38 408 ASP A N 1
ATOM 3214 C CA . ASP A 1 408 ? -7.863 50.188 9.141 1 94.38 408 ASP A CA 1
AT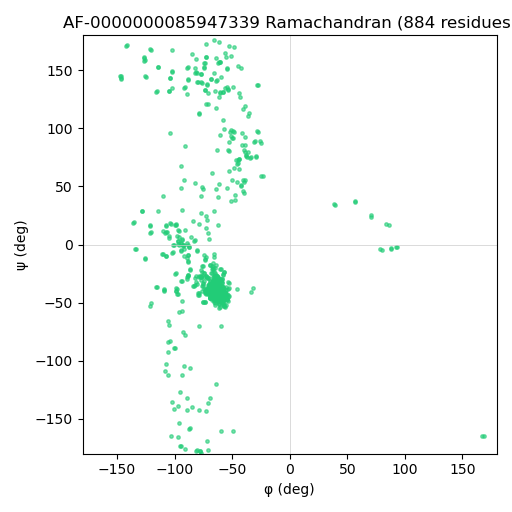OM 3215 C C . ASP A 1 408 ? -6.371 50.469 9.281 1 94.38 408 ASP A C 1
ATOM 3217 O O . ASP A 1 408 ? -5.543 49.562 9.289 1 94.38 408 ASP A O 1
ATOM 3221 N N . GLY A 1 409 ? -6.043 51.719 9.367 1 94.75 409 GLY A N 1
ATOM 3222 C CA . GLY A 1 409 ? -4.668 52.188 9.516 1 94.75 409 GLY A CA 1
ATOM 3223 C C . GLY A 1 409 ? -4.492 53.656 9.289 1 94.75 409 GLY A C 1
ATOM 3224 O O . GLY A 1 409 ? -5.457 54.438 9.375 1 94.75 409 GLY A O 1
ATOM 3225 N N . LEU A 1 410 ? -3.219 54.062 9.102 1 95.44 410 LEU A N 1
ATOM 3226 C CA . LEU A 1 410 ? -2.924 55.469 8.883 1 95.44 410 LEU A CA 1
ATOM 3227 C C . LEU A 1 410 ? -2.602 55.75 7.422 1 95.44 410 LEU A C 1
ATOM 3229 O O . LEU A 1 410 ? -1.789 55.031 6.816 1 95.44 410 LEU A O 1
ATOM 3233 N N . SER A 1 411 ? -3.18 56.719 6.887 1 90.81 411 SER A N 1
ATOM 3234 C CA . SER A 1 411 ? -3.023 57.062 5.477 1 90.81 411 SER A CA 1
ATOM 3235 C C . SER A 1 411 ? -1.586 57.469 5.164 1 90.81 411 SER A C 1
ATOM 3237 O O . SER A 1 411 ? -1.109 57.281 4.043 1 90.81 411 SER A O 1
ATOM 3239 N N . GLU A 1 412 ? -0.884 57.969 6.133 1 95.31 412 GLU A N 1
ATOM 3240 C CA . GLU A 1 412 ? 0.478 58.469 5.945 1 95.31 412 GLU A CA 1
ATOM 3241 C C . GLU A 1 412 ? 1.435 57.344 5.609 1 95.31 412 GLU A C 1
ATOM 3243 O O . GLU A 1 412 ? 2.545 57.562 5.125 1 95.31 412 GLU A O 1
ATOM 3248 N N . TRP A 1 413 ? 1.005 56.094 5.93 1 97.06 413 TRP A N 1
ATOM 3249 C CA . TRP A 1 413 ? 1.896 54.938 5.723 1 97.06 413 TRP A CA 1
ATOM 3250 C C . TRP A 1 413 ? 2.283 54.812 4.254 1 97.06 413 TRP A C 1
ATOM 3252 O O . TRP A 1 413 ? 3.451 54.594 3.928 1 97.06 413 TRP A O 1
ATOM 3262 N N . PHE A 1 414 ? 1.312 55 3.434 1 96.81 414 PHE A N 1
ATOM 3263 C CA . PHE A 1 414 ? 1.56 54.875 2.002 1 96.81 414 PHE A CA 1
ATOM 3264 C C . PHE A 1 414 ? 2.537 55.938 1.522 1 96.81 414 PHE A C 1
ATOM 3266 O O . PHE A 1 414 ? 3.508 55.625 0.829 1 96.81 414 PHE A O 1
ATOM 3273 N N . GLU A 1 415 ? 2.318 57.125 1.905 1 95.31 415 GLU A N 1
ATOM 3274 C CA . GLU A 1 415 ? 3.164 58.219 1.48 1 95.31 415 GLU A CA 1
ATOM 3275 C C . GLU A 1 415 ? 4.602 58.031 1.963 1 95.31 415 GLU A C 1
ATOM 3277 O O . GLU A 1 415 ? 5.547 58.281 1.21 1 95.31 415 GLU A O 1
ATOM 3282 N N . ARG A 1 416 ? 4.711 57.625 3.139 1 94.5 416 ARG A N 1
ATOM 3283 C CA . ARG A 1 416 ? 6.031 57.438 3.723 1 94.5 416 ARG A CA 1
ATOM 3284 C C . ARG A 1 416 ? 6.789 56.312 2.998 1 94.5 416 ARG A C 1
ATOM 3286 O O . ARG A 1 416 ? 7.973 56.469 2.686 1 94.5 416 ARG A O 1
ATOM 3293 N N . LEU A 1 417 ? 6.074 55.25 2.762 1 95.75 417 LEU A N 1
ATOM 3294 C CA . LEU A 1 417 ? 6.703 54.125 2.113 1 95.75 417 LEU A CA 1
ATOM 3295 C C . LEU A 1 417 ? 7.027 54.438 0.656 1 95.75 417 LEU A C 1
ATOM 3297 O O . LEU A 1 417 ? 8.125 54.125 0.181 1 95.75 417 LEU A O 1
ATOM 3301 N N . ALA A 1 418 ? 6.066 55.031 0.002 1 94.75 418 ALA A N 1
ATOM 3302 C CA . ALA A 1 418 ? 6.273 55.406 -1.39 1 94.75 418 ALA A CA 1
ATOM 3303 C C . ALA A 1 418 ? 7.465 56.375 -1.522 1 94.75 418 ALA A C 1
ATOM 3305 O O . ALA A 1 418 ? 8.312 56.188 -2.4 1 94.75 418 ALA A O 1
ATOM 3306 N N . GLY A 1 419 ? 7.512 57.344 -0.664 1 93.75 419 GLY A N 1
ATOM 3307 C CA . GLY A 1 419 ? 8.633 58.281 -0.671 1 93.75 419 GLY A CA 1
ATOM 3308 C C . GLY A 1 419 ? 9.977 57.594 -0.488 1 93.75 419 GLY A C 1
ATOM 3309 O O . GLY A 1 419 ? 10.945 57.938 -1.165 1 93.75 419 GLY A O 1
ATOM 3310 N N . ARG A 1 420 ? 10.016 56.656 0.353 1 92.88 420 ARG A N 1
ATOM 3311 C CA . ARG A 1 420 ? 11.258 55.938 0.638 1 92.88 420 ARG A CA 1
ATOM 3312 C C . ARG A 1 420 ? 11.68 55.094 -0.548 1 92.88 420 ARG A C 1
ATOM 3314 O O . ARG A 1 420 ? 12.867 55 -0.867 1 92.88 420 ARG A O 1
ATOM 3321 N N . ILE A 1 421 ? 10.758 54.375 -1.137 1 93.56 421 ILE A N 1
ATOM 3322 C CA . ILE A 1 421 ? 11.031 53.5 -2.27 1 93.56 421 ILE A CA 1
ATOM 3323 C C . ILE A 1 421 ? 11.531 54.344 -3.453 1 93.56 421 ILE A C 1
ATOM 3325 O O . ILE A 1 421 ? 12.492 53.938 -4.125 1 93.56 421 ILE A O 1
ATOM 3329 N N . ILE A 1 422 ? 10.922 55.5 -3.621 1 92.88 422 ILE A N 1
ATOM 3330 C CA . ILE A 1 422 ? 11.312 56.375 -4.715 1 92.88 422 ILE A CA 1
ATOM 3331 C C . ILE A 1 422 ? 12.734 56.906 -4.484 1 92.88 422 ILE A C 1
ATOM 3333 O O . ILE A 1 422 ? 13.547 56.938 -5.414 1 92.88 422 ILE A O 1
ATOM 3337 N N . ARG A 1 423 ? 13.078 57.219 -3.301 1 91.62 423 ARG A N 1
ATOM 3338 C CA . ARG A 1 423 ? 14.414 57.688 -2.969 1 91.62 423 ARG A CA 1
ATOM 3339 C C . ARG A 1 423 ? 15.453 56.594 -3.152 1 91.62 423 ARG A C 1
ATOM 3341 O O . ARG A 1 423 ? 16.594 56.875 -3.537 1 91.62 423 ARG A O 1
ATOM 3348 N N . ALA A 1 424 ? 15.039 55.438 -2.922 1 91.62 424 ALA A N 1
ATOM 3349 C CA . ALA A 1 424 ? 15.961 54.312 -2.992 1 91.62 424 ALA A CA 1
ATOM 3350 C C . ALA A 1 424 ? 15.945 53.656 -4.375 1 91.62 424 ALA A C 1
ATOM 3352 O O . ALA A 1 424 ? 16.578 52.625 -4.594 1 91.62 424 ALA A O 1
ATOM 3353 N N . LYS A 1 425 ? 15.258 54.156 -5.293 1 92.12 425 LYS A N 1
ATOM 3354 C CA . LYS A 1 425 ? 14.961 53.531 -6.586 1 92.12 425 LYS A CA 1
ATOM 3355 C C . LYS A 1 425 ? 16.234 53.094 -7.293 1 92.12 425 LYS A C 1
ATOM 3357 O O . LYS A 1 425 ? 16.328 51.969 -7.773 1 92.12 425 LYS A O 1
ATOM 3362 N N . ASP A 1 426 ? 17.25 53.969 -7.305 1 91.19 426 ASP A N 1
ATOM 3363 C CA . ASP A 1 426 ? 18.484 53.688 -8.039 1 91.19 426 ASP A CA 1
ATOM 3364 C C . ASP A 1 426 ? 19.234 52.5 -7.426 1 91.19 426 ASP A C 1
ATOM 3366 O O . ASP A 1 426 ? 19.906 51.75 -8.133 1 91.19 426 ASP A O 1
ATOM 3370 N N . LYS A 1 427 ? 19.062 52.375 -6.164 1 90.31 427 LYS A N 1
ATOM 3371 C CA . LYS A 1 427 ? 19.781 51.312 -5.457 1 90.31 427 LYS A CA 1
ATOM 3372 C C . LYS A 1 427 ? 19.078 49.969 -5.602 1 90.31 427 LYS A C 1
ATOM 3374 O O . LYS A 1 427 ? 19.719 48.906 -5.551 1 90.31 427 LYS A O 1
ATOM 3379 N N . ILE A 1 428 ? 17.75 50 -5.797 1 91.88 428 ILE A N 1
ATOM 3380 C CA . ILE A 1 428 ? 17.031 48.75 -5.68 1 91.88 428 ILE A CA 1
ATOM 3381 C C . ILE A 1 428 ? 16.516 48.312 -7.051 1 91.88 428 ILE A C 1
ATOM 3383 O O . ILE A 1 428 ? 16.078 47.188 -7.227 1 91.88 428 ILE A O 1
ATOM 3387 N N . ILE A 1 429 ? 16.609 49.125 -8.078 1 90.62 429 ILE A N 1
ATOM 3388 C CA . ILE A 1 429 ? 16 48.875 -9.375 1 90.62 429 ILE A CA 1
ATOM 3389 C C . ILE A 1 429 ? 16.672 47.688 -10.039 1 90.62 429 ILE A C 1
ATOM 3391 O O . ILE A 1 429 ? 16.078 47.031 -10.898 1 90.62 429 ILE A O 1
ATOM 3395 N N . HIS A 1 430 ? 17.844 47.312 -9.68 1 91.69 430 HIS A N 1
ATOM 3396 C CA . HIS A 1 430 ? 18.562 46.219 -10.281 1 91.69 430 HIS A CA 1
ATOM 3397 C C . HIS A 1 430 ? 18.234 44.906 -9.594 1 91.69 430 HIS A C 1
ATOM 3399 O O . HIS A 1 430 ? 18.609 43.812 -10.078 1 91.69 430 HIS A O 1
ATOM 3405 N N . LEU A 1 431 ? 17.688 44.969 -8.531 1 91.88 431 LEU A N 1
ATOM 3406 C CA . LEU A 1 431 ? 17.266 43.781 -7.789 1 91.88 431 LEU A CA 1
ATOM 3407 C C . LEU A 1 431 ? 15.859 43.375 -8.203 1 91.88 431 LEU A C 1
ATOM 3409 O O . LEU A 1 431 ? 15.008 44.188 -8.508 1 91.88 431 LEU A O 1
ATOM 3413 N N . SER A 1 432 ? 15.562 42.062 -8.305 1 91.62 432 SER A N 1
ATOM 3414 C CA . SER A 1 432 ? 14.234 41.562 -8.641 1 91.62 432 SER A CA 1
ATOM 3415 C C . SER A 1 432 ? 13.18 42.094 -7.676 1 91.62 432 SER A C 1
ATOM 3417 O O . SER A 1 432 ? 12.078 42.469 -8.094 1 91.62 432 SER A O 1
ATOM 3419 N N . SER A 1 433 ? 13.547 42.125 -6.418 1 89.5 433 SER A N 1
ATOM 3420 C CA . SER A 1 433 ? 12.641 42.656 -5.398 1 89.5 433 SER A CA 1
ATOM 3421 C C . SER A 1 433 ? 12.344 44.125 -5.629 1 89.5 433 SER A C 1
ATOM 3423 O O . SER A 1 433 ? 11.203 44.562 -5.461 1 89.5 433 SER A O 1
ATOM 3425 N N . GLY A 1 434 ? 13.359 44.906 -5.957 1 90.88 434 GLY A N 1
ATOM 3426 C CA . GLY A 1 434 ? 13.195 46.312 -6.234 1 90.88 434 GLY A CA 1
ATOM 3427 C C . GLY A 1 434 ? 12.281 46.594 -7.414 1 90.88 434 GLY A C 1
ATOM 3428 O O . GLY A 1 434 ? 11.438 47.5 -7.355 1 90.88 434 GLY A O 1
ATOM 3429 N N . LYS A 1 435 ? 12.43 45.781 -8.352 1 92.38 435 LYS A N 1
ATOM 3430 C CA . LYS A 1 435 ? 11.578 45.938 -9.531 1 92.38 435 LYS A CA 1
ATOM 3431 C C . LYS A 1 435 ? 10.109 45.719 -9.172 1 92.38 435 LYS A C 1
ATOM 3433 O O . LYS A 1 435 ? 9.227 46.406 -9.664 1 92.38 435 LYS A O 1
ATOM 3438 N N . LYS A 1 436 ? 9.844 44.75 -8.352 1 93.81 436 LYS A N 1
ATOM 3439 C CA . LYS A 1 436 ? 8.477 44.469 -7.926 1 93.81 436 LYS A CA 1
ATOM 3440 C C . LYS A 1 436 ? 7.887 45.625 -7.137 1 93.81 436 LYS A C 1
ATOM 3442 O O . LYS A 1 436 ? 6.73 46 -7.336 1 93.81 436 LYS A O 1
ATOM 3447 N N . LEU A 1 437 ? 8.68 46.188 -6.23 1 94.06 437 LEU A N 1
ATOM 3448 C CA . LEU A 1 437 ? 8.242 47.312 -5.414 1 94.06 437 LEU A CA 1
ATOM 3449 C C . LEU A 1 437 ? 7.906 48.5 -6.285 1 94.06 437 LEU A C 1
ATOM 3451 O O . LEU A 1 437 ? 6.848 49.125 -6.129 1 94.06 437 LEU A O 1
ATOM 3455 N N . ILE A 1 438 ? 8.828 48.75 -7.203 1 92.88 438 ILE A N 1
ATOM 3456 C CA . ILE A 1 438 ? 8.656 49.875 -8.102 1 92.88 438 ILE A CA 1
ATOM 3457 C C . ILE A 1 438 ? 7.457 49.625 -9.023 1 92.88 438 ILE A C 1
ATOM 3459 O O . ILE A 1 438 ? 6.668 50.562 -9.273 1 92.88 438 ILE A O 1
ATOM 3463 N N . GLY A 1 439 ? 7.355 48.438 -9.477 1 93.44 439 GLY A N 1
ATOM 3464 C CA . GLY A 1 439 ? 6.215 48.094 -10.305 1 93.44 439 GLY A CA 1
ATOM 3465 C C . GLY A 1 439 ? 4.883 48.312 -9.609 1 93.44 439 GLY A C 1
ATOM 3466 O O . GLY A 1 439 ? 3.945 48.844 -10.195 1 93.44 439 GLY A O 1
ATOM 3467 N N . THR A 1 440 ? 4.766 47.938 -8.406 1 94 440 THR A N 1
ATOM 3468 C CA . THR A 1 440 ? 3.545 48.094 -7.625 1 94 440 THR A CA 1
ATOM 3469 C C . THR A 1 440 ? 3.223 49.562 -7.418 1 94 440 THR A C 1
ATOM 3471 O O . THR A 1 440 ? 2.062 49.969 -7.516 1 94 440 THR A O 1
ATOM 3474 N N . LEU A 1 441 ? 4.234 50.344 -7.121 1 92.06 441 LEU A N 1
ATOM 3475 C CA . LEU A 1 441 ? 4.051 51.781 -6.902 1 92.06 441 LEU A CA 1
ATOM 3476 C C . LEU A 1 441 ? 3.549 52.469 -8.164 1 92.06 441 LEU A C 1
ATOM 3478 O O . LEU A 1 441 ? 2.678 53.344 -8.102 1 92.06 441 LEU A O 1
ATOM 3482 N N . ASN A 1 442 ? 4.074 52.031 -9.297 1 91 442 ASN A N 1
ATOM 3483 C CA . ASN A 1 442 ? 3.686 52.594 -10.578 1 91 442 ASN A CA 1
ATOM 3484 C C . ASN A 1 442 ? 2.23 52.281 -10.914 1 91 442 ASN A C 1
ATOM 3486 O O . ASN A 1 442 ? 1.567 53.094 -11.602 1 91 442 ASN A O 1
ATOM 3490 N N . ARG A 1 443 ? 1.727 51.219 -10.492 1 90.88 443 ARG A N 1
ATOM 3491 C CA . ARG A 1 443 ? 0.354 50.812 -10.766 1 90.88 443 ARG A CA 1
ATOM 3492 C C . ARG A 1 443 ? -0.64 51.625 -9.945 1 90.88 443 ARG A C 1
ATOM 3494 O O . ARG A 1 443 ? -1.78 51.844 -10.359 1 90.88 443 ARG A O 1
ATOM 3501 N N . VAL A 1 444 ? -0.241 52.094 -8.828 1 87.81 444 VAL A N 1
ATOM 3502 C CA . VAL A 1 444 ? -1.137 52.812 -7.938 1 87.81 444 VAL A CA 1
ATOM 3503 C C . VAL A 1 444 ? -0.968 54.312 -8.148 1 87.81 444 VAL A C 1
ATOM 3505 O O . VAL A 1 444 ? -1.913 55.094 -7.961 1 87.81 444 VAL A O 1
ATOM 3508 N N . SER B 1 1 ? 12.969 -44.906 19.656 1 15.07 1 SER B N 1
ATOM 3509 C CA . SER B 1 1 ? 12.461 -45.969 18.766 1 15.07 1 SER B CA 1
ATOM 3510 C C . SER B 1 1 ? 11.219 -45.469 18.016 1 15.07 1 SER B C 1
ATOM 3512 O O . SER B 1 1 ? 10.773 -44.344 18.188 1 15.07 1 SER B O 1
ATOM 3514 N N . SER B 1 2 ? 9.938 -46.094 18.266 1 16.41 2 SER B N 1
ATOM 3515 C CA . SER B 1 2 ? 9.016 -46.75 17.344 1 16.41 2 SER B CA 1
ATOM 3516 C C . SER B 1 2 ? 8.062 -45.75 16.703 1 16.41 2 SER B C 1
ATOM 3518 O O . SER B 1 2 ? 7.941 -45.688 15.484 1 16.41 2 SER B O 1
ATOM 3520 N N . VAL B 1 3 ? 6.656 -45.688 17.109 1 17.73 3 VAL B N 1
ATOM 3521 C CA . VAL B 1 3 ? 5.492 -46.031 16.297 1 17.73 3 VAL B CA 1
ATOM 3522 C C . VAL B 1 3 ? 4.93 -44.781 15.625 1 17.73 3 VAL B C 1
ATOM 3524 O O . VAL B 1 3 ? 4.406 -43.875 16.297 1 17.73 3 VAL B O 1
ATOM 3527 N N . ILE B 1 4 ? 5.598 -44.094 14.648 1 19.86 4 ILE B N 1
ATOM 3528 C CA . ILE B 1 4 ? 5.332 -43.062 13.68 1 19.86 4 ILE B CA 1
ATOM 3529 C C . ILE B 1 4 ? 4.09 -43.406 12.859 1 19.86 4 ILE B C 1
ATOM 3531 O O . ILE B 1 4 ? 4.18 -44.062 11.836 1 19.86 4 ILE B O 1
ATOM 3535 N N . ALA B 1 5 ? 3.012 -44.062 13.617 1 17.59 5 ALA B N 1
ATOM 3536 C CA . ALA B 1 5 ? 1.955 -44.781 12.922 1 17.59 5 ALA B CA 1
ATOM 3537 C C . ALA B 1 5 ? 1.384 -43.938 11.773 1 17.59 5 ALA B C 1
ATOM 3539 O O . ALA B 1 5 ? 1.539 -42.719 11.75 1 17.59 5 ALA B O 1
ATOM 3540 N N . LYS B 1 6 ? 0.436 -44.562 10.781 1 19.2 6 LYS B N 1
ATOM 3541 C CA . LYS B 1 6 ? -0.444 -45.031 9.711 1 19.2 6 LYS B CA 1
ATOM 3542 C C . LYS B 1 6 ? -1.739 -44.219 9.688 1 19.2 6 LYS B C 1
ATOM 3544 O O . LYS B 1 6 ? -2.668 -44.5 10.445 1 19.2 6 LYS B O 1
ATOM 3549 N N . PHE B 1 7 ? -1.768 -42.969 9.852 1 18.52 7 PHE B N 1
ATOM 3550 C CA . PHE B 1 7 ? -3.078 -42.344 9.844 1 18.52 7 PHE B CA 1
ATOM 3551 C C . PHE B 1 7 ? -3.885 -42.781 8.625 1 18.52 7 PHE B C 1
ATOM 3553 O O . PHE B 1 7 ? -3.479 -42.531 7.488 1 18.52 7 PHE B O 1
ATOM 3560 N N . ASN B 1 8 ? -4.785 -43.938 8.688 1 17.47 8 ASN B N 1
ATOM 3561 C CA . ASN B 1 8 ? -5.758 -44.719 7.957 1 17.47 8 ASN B CA 1
ATOM 3562 C C . ASN B 1 8 ? -6.762 -43.844 7.211 1 17.47 8 ASN B C 1
ATOM 3564 O O . ASN B 1 8 ? -7.082 -42.75 7.66 1 17.47 8 ASN B O 1
ATOM 3568 N N . MET B 1 9 ? -7.359 -44.375 6.078 1 17.31 9 MET B N 1
ATOM 3569 C CA . MET B 1 9 ? -8.047 -44.219 4.801 1 17.31 9 MET B CA 1
ATOM 3570 C C . MET B 1 9 ? -9.523 -43.875 5.012 1 17.31 9 MET B C 1
ATOM 3572 O O . MET B 1 9 ? -10.234 -43.562 4.059 1 17.31 9 MET B O 1
ATOM 3576 N N . HIS B 1 10 ? -10.32 -44.219 6.125 1 18.55 10 HIS B N 1
ATOM 3577 C CA . HIS B 1 10 ? -11.648 -44.781 5.883 1 18.55 10 HIS B CA 1
ATOM 3578 C C . HIS B 1 10 ? -12.633 -43.688 5.465 1 18.55 10 HIS B C 1
ATOM 3580 O O . HIS B 1 10 ? -13.273 -43.062 6.316 1 18.55 10 HIS B O 1
ATOM 3586 N N . GLU B 1 11 ? -12.398 -42.812 4.52 1 17.84 11 GLU B N 1
ATOM 3587 C CA . GLU B 1 11 ? -13.258 -41.656 4.215 1 17.84 11 GLU B CA 1
ATOM 3588 C C . GLU B 1 11 ? -14.625 -42.125 3.715 1 17.84 11 GLU B C 1
ATOM 3590 O O . GLU B 1 11 ? -15.633 -41.438 3.951 1 17.84 11 GLU B O 1
ATOM 3595 N N . LEU B 1 12 ? -14.906 -42.969 2.746 1 17.41 12 LEU B N 1
ATOM 3596 C CA . LEU B 1 12 ? -15.906 -42.5 1.806 1 17.41 12 LEU B CA 1
ATOM 3597 C C . LEU B 1 12 ? -17.312 -42.781 2.322 1 17.41 12 LEU B C 1
ATOM 3599 O O . LEU B 1 12 ? -18.297 -42.594 1.598 1 17.41 12 LEU B O 1
ATOM 3603 N N . LYS B 1 13 ? -17.797 -43 3.371 1 16.47 13 LYS B N 1
ATOM 3604 C CA . LYS B 1 13 ? -18.922 -43.938 3.244 1 16.47 13 LYS B CA 1
ATOM 3605 C C . LYS B 1 13 ? -20 -43.344 2.324 1 16.47 13 LYS B C 1
ATOM 3607 O O . LYS B 1 13 ? -20.016 -42.156 2.043 1 16.47 13 LYS B O 1
ATOM 3612 N N . SER B 1 14 ? -21.438 -43.875 2.369 1 16.73 14 SER B N 1
ATOM 3613 C CA . SER B 1 14 ? -22.516 -44.531 1.644 1 16.73 14 SER B CA 1
ATOM 3614 C C . SER B 1 14 ? -23.609 -43.562 1.239 1 16.73 14 SER B C 1
ATOM 3616 O O . SER B 1 14 ? -24.672 -43.969 0.759 1 16.73 14 SER B O 1
ATOM 3618 N N . CYS B 1 15 ? -23.484 -42.25 1.407 1 16.25 15 CYS B N 1
ATOM 3619 C CA . CYS B 1 15 ? -24.875 -41.812 1.417 1 16.25 15 CYS B CA 1
ATOM 3620 C C . CYS B 1 15 ? -25.609 -42.281 0.164 1 16.25 15 CYS B C 1
ATOM 3622 O O . CYS B 1 15 ? -25.031 -42.281 -0.929 1 16.25 15 CYS B O 1
ATOM 3624 N N . ASN B 1 16 ? -26.969 -42.5 0.215 1 15.77 16 ASN B N 1
ATOM 3625 C CA . ASN B 1 16 ? -28.109 -43.281 -0.283 1 15.77 16 ASN B CA 1
ATOM 3626 C C . ASN B 1 16 ? -28.562 -42.75 -1.647 1 15.77 16 ASN B C 1
ATOM 3628 O O . ASN B 1 16 ? -28.406 -41.562 -1.961 1 15.77 16 ASN B O 1
ATOM 3632 N N . ARG B 1 17 ? -29.094 -43.625 -2.617 1 15.41 17 ARG B N 1
ATOM 3633 C CA . ARG B 1 17 ? -29.516 -43.969 -3.973 1 15.41 17 ARG B CA 1
ATOM 3634 C C . ARG B 1 17 ? -30.812 -43.25 -4.336 1 15.41 17 ARG B C 1
ATOM 3636 O O . ARG B 1 17 ? -31.75 -43.875 -4.871 1 15.41 17 ARG B O 1
ATOM 3643 N N . ARG B 1 18 ? -31.219 -42.094 -3.758 1 15.8 18 ARG B N 1
ATOM 3644 C CA . ARG B 1 18 ? -32.656 -42.062 -4.043 1 15.8 18 ARG B CA 1
ATOM 3645 C C . ARG B 1 18 ? -32.906 -42.188 -5.539 1 15.8 18 ARG B C 1
ATOM 3647 O O . ARG B 1 18 ? -32.094 -41.812 -6.359 1 15.8 18 ARG B O 1
ATOM 3654 N N . ASN B 1 19 ? -34.156 -42.562 -6.02 1 14.87 19 ASN B N 1
ATOM 3655 C CA . ASN B 1 19 ? -34.938 -43.25 -7.035 1 14.87 19 ASN B CA 1
ATOM 3656 C C . ASN B 1 19 ? -35.094 -42.438 -8.305 1 14.87 19 ASN B C 1
ATOM 3658 O O . ASN B 1 19 ? -34.844 -42.938 -9.406 1 14.87 19 ASN B O 1
ATOM 3662 N N . ILE B 1 20 ? -35.875 -41.281 -8.422 1 15.55 20 ILE B N 1
ATOM 3663 C CA . ILE B 1 20 ? -37.156 -41.5 -9.102 1 15.55 20 ILE B CA 1
ATOM 3664 C C . ILE B 1 20 ? -36.969 -41.344 -10.609 1 15.55 20 ILE B C 1
ATOM 3666 O O . ILE B 1 20 ? -36.031 -40.688 -11.055 1 15.55 20 ILE B O 1
ATOM 3670 N N . ARG B 1 21 ? -38.219 -41.031 -11.414 1 15.52 21 ARG B N 1
ATOM 3671 C CA . ARG B 1 21 ? -38.969 -41.594 -12.539 1 15.52 21 ARG B CA 1
ATOM 3672 C C . ARG B 1 21 ? -38.594 -40.906 -13.844 1 15.52 21 ARG B C 1
ATOM 3674 O O . ARG B 1 21 ? -37.969 -39.844 -13.844 1 15.52 21 ARG B O 1
ATOM 3681 N N . SER B 1 22 ? -39.438 -41.125 -14.891 1 15.06 22 SER B N 1
ATOM 3682 C CA . SER B 1 22 ? -39.531 -41.625 -16.25 1 15.06 22 SER B CA 1
ATOM 3683 C C . SER B 1 22 ? -39.438 -40.531 -17.281 1 15.06 22 SER B C 1
ATOM 3685 O O . SER B 1 22 ? -38.688 -40.625 -18.266 1 15.06 22 SER B O 1
ATOM 3687 N N . HIS B 1 23 ? -40.281 -39.438 -17.375 1 14.79 23 HIS B N 1
ATOM 3688 C CA . HIS B 1 23 ? -41.156 -39.531 -18.531 1 14.79 23 HIS B CA 1
ATOM 3689 C C . HIS B 1 23 ? -40.5 -38.906 -19.766 1 14.79 23 HIS B C 1
ATOM 3691 O O . HIS B 1 23 ? -39.5 -38.188 -19.656 1 14.79 23 HIS B O 1
ATOM 3697 N N . SER B 1 24 ? -41.344 -38.156 -20.688 1 14.52 24 SER B N 1
ATOM 3698 C CA . SER B 1 24 ? -41.812 -38.375 -22.047 1 14.52 24 SER B CA 1
ATOM 3699 C C . SER B 1 24 ? -41.094 -37.5 -23.047 1 14.52 24 SER B C 1
ATOM 3701 O O . SER B 1 24 ? -40.594 -38 -24.062 1 14.52 24 SER B O 1
ATOM 3703 N N . ILE B 1 25 ? -41.438 -36.094 -23.391 1 15.12 25 ILE B N 1
ATOM 3704 C CA . ILE B 1 25 ? -42.219 -35.938 -24.609 1 15.12 25 ILE B CA 1
ATOM 3705 C C . ILE B 1 25 ? -41.281 -35.625 -25.766 1 15.12 25 ILE B C 1
ATOM 3707 O O . ILE B 1 25 ? -40.188 -35.094 -25.562 1 15.12 25 ILE B O 1
ATOM 3711 N N . PRO B 1 26 ? -41.812 -34.906 -26.859 1 15.05 26 PRO B N 1
ATOM 3712 C CA . PRO B 1 26 ? -41.969 -35.188 -28.297 1 15.05 26 PRO B CA 1
ATOM 3713 C C . PRO B 1 26 ? -40.906 -34.531 -29.156 1 15.05 26 PRO B C 1
ATOM 3715 O O . PRO B 1 26 ? -40.156 -33.688 -28.656 1 15.05 26 PRO B O 1
ATOM 3718 N N . HIS B 1 27 ? -41.344 -34.031 -30.375 1 14.47 27 HIS B N 1
ATOM 3719 C CA . HIS B 1 27 ? -41.125 -34.312 -31.797 1 14.47 27 HIS B CA 1
ATOM 3720 C C . HIS B 1 27 ? -40.219 -33.25 -32.438 1 14.47 27 HIS B C 1
ATOM 3722 O O . HIS B 1 27 ? -39.25 -33.594 -33.125 1 14.47 27 HIS B O 1
ATOM 3728 N N . SER B 1 28 ? -40.625 -31.875 -32.656 1 14.22 28 SER B N 1
ATOM 3729 C CA . SER B 1 28 ? -40.906 -31.578 -34.062 1 14.22 28 SER B CA 1
ATOM 3730 C C . SER B 1 28 ? -39.656 -31.078 -34.781 1 14.22 28 SER B C 1
ATOM 3732 O O . SER B 1 28 ? -38.688 -30.625 -34.156 1 14.22 28 SER B O 1
ATOM 3734 N N . ALA B 1 29 ? -39.781 -30.625 -36.219 1 14.62 29 ALA B N 1
ATOM 3735 C CA . ALA B 1 29 ? -39.375 -30.844 -37.625 1 14.62 29 ALA B CA 1
ATOM 3736 C C . ALA B 1 29 ? -38.469 -29.734 -38.094 1 14.62 29 ALA B C 1
ATOM 3738 O O . ALA B 1 29 ? -37.531 -29.984 -38.844 1 14.62 29 ALA B O 1
ATOM 3739 N N . PHE B 1 30 ? -38.562 -28.359 -37.781 1 14.45 30 PHE B N 1
ATOM 3740 C CA . PHE B 1 30 ? -38.719 -27.578 -39 1 14.45 30 PHE B CA 1
ATOM 3741 C C . PHE B 1 30 ? -37.375 -27.328 -39.656 1 14.45 30 PHE B C 1
ATOM 3743 O O . PHE B 1 30 ? -36.375 -27.156 -38.969 1 14.45 30 PHE B O 1
ATOM 3750 N N . ALA B 1 31 ? -37.281 -27.156 -41.031 1 14.52 31 ALA B N 1
ATOM 3751 C CA . ALA B 1 31 ? -36.562 -27.453 -42.281 1 14.52 31 ALA B CA 1
ATOM 3752 C C . ALA B 1 31 ? -35.531 -26.391 -42.594 1 14.52 31 ALA B C 1
ATOM 3754 O O . ALA B 1 31 ? -34.375 -26.703 -42.875 1 14.52 31 ALA B O 1
ATOM 3755 N N . GLU B 1 32 ? -35.906 -25.141 -43.094 1 14.12 32 GLU B N 1
ATOM 3756 C CA . GLU B 1 32 ? -35.656 -24.891 -44.5 1 14.12 32 GLU B CA 1
ATOM 3757 C C . GLU B 1 32 ? -34.25 -24.297 -44.719 1 14.12 32 GLU B C 1
ATOM 3759 O O . GLU B 1 32 ? -33.594 -23.859 -43.781 1 14.12 32 GLU B O 1
ATOM 3764 N N . ASN B 1 33 ? -34.156 -23.125 -45.562 1 13.92 33 ASN B N 1
ATOM 3765 C CA . ASN B 1 33 ? -33.688 -22.969 -46.938 1 13.92 33 ASN B CA 1
ATOM 3766 C C . ASN B 1 33 ? -32.344 -22.281 -47 1 13.92 33 ASN B C 1
ATOM 3768 O O . ASN B 1 33 ? -31.375 -22.797 -47.594 1 13.92 33 ASN B O 1
ATOM 3772 N N . ASN B 1 34 ? -32.25 -20.891 -47.375 1 14.2 34 ASN B N 1
ATOM 3773 C CA . ASN B 1 34 ? -31.859 -20.5 -48.719 1 14.2 34 ASN B CA 1
ATOM 3774 C C . ASN B 1 34 ? -30.391 -20.047 -48.75 1 14.2 34 ASN B C 1
ATOM 3776 O O . ASN B 1 34 ? -29.797 -19.766 -47.719 1 14.2 34 ASN B O 1
ATOM 3780 N N . VAL B 1 35 ? -30.109 -18.828 -49.5 1 14.59 35 VAL B N 1
ATOM 3781 C CA . VAL B 1 35 ? -29.469 -18.641 -50.781 1 14.59 35 VAL B CA 1
ATOM 3782 C C . VAL B 1 35 ? -28.062 -18.078 -50.594 1 14.59 35 VAL B C 1
ATOM 3784 O O . VAL B 1 35 ? -27.078 -18.688 -51 1 14.59 35 VAL B O 1
ATOM 3787 N N . VAL B 1 36 ? -27.719 -16.703 -51.031 1 14.57 36 VAL B N 1
ATOM 3788 C CA . VAL B 1 36 ? -27.078 -16.422 -52.312 1 14.57 36 VAL B CA 1
ATOM 3789 C C . VAL B 1 36 ? -25.625 -15.992 -52.062 1 14.57 36 VAL B C 1
ATOM 3791 O O . VAL B 1 36 ? -24.703 -16.609 -52.594 1 14.57 36 VAL B O 1
ATOM 3794 N N . SER B 1 37 ? -25.234 -14.602 -52.281 1 14.56 37 SER B N 1
ATOM 3795 C CA . SER B 1 37 ? -24.531 -14.133 -53.469 1 14.56 37 SER B CA 1
ATOM 3796 C C . SER B 1 37 ? -23.047 -13.914 -53.156 1 14.56 37 SER B C 1
ATOM 3798 O O . SER B 1 37 ? -22.641 -13.82 -52 1 14.56 37 SER B O 1
ATOM 3800 N N . GLU B 1 38 ? -22.297 -13.125 -54.125 1 14.83 38 GLU B N 1
ATOM 3801 C CA . GLU B 1 38 ? -21.172 -13.297 -55.031 1 14.83 38 GLU B CA 1
ATOM 3802 C C . GLU B 1 38 ? -19.906 -12.641 -54.5 1 14.83 38 GLU B C 1
ATOM 3804 O O . GLU B 1 38 ? -18.859 -13.273 -54.438 1 14.83 38 GLU B O 1
ATOM 3809 N N . SER B 1 39 ? -19.656 -11.242 -54.688 1 14.66 39 SER B N 1
ATOM 3810 C CA . SER B 1 39 ? -18.734 -10.82 -55.719 1 14.66 39 SER B CA 1
ATOM 3811 C C . SER B 1 39 ? -17.328 -10.633 -55.188 1 14.66 39 SER B C 1
ATOM 3813 O O . SER B 1 39 ? -16.359 -11.195 -55.719 1 14.66 39 SER B O 1
ATOM 3815 N N . SER B 1 40 ? -16.75 -9.266 -55.125 1 14.73 40 SER B N 1
ATOM 3816 C CA . SER B 1 40 ? -15.742 -8.648 -56 1 14.73 40 SER B CA 1
ATOM 3817 C C . SER B 1 40 ? -14.391 -8.586 -55.312 1 14.73 40 SER B C 1
ATOM 3819 O O . SER B 1 40 ? -14.234 -7.887 -54.312 1 14.73 40 SER B O 1
ATOM 3821 N N . ALA B 1 41 ? -13.484 -9.445 -55.469 1 16.08 41 ALA B N 1
ATOM 3822 C CA . ALA B 1 41 ? -12.18 -9.68 -54.844 1 16.08 41 ALA B CA 1
ATOM 3823 C C . ALA B 1 41 ? -11.117 -8.781 -55.469 1 16.08 41 ALA B C 1
ATOM 3825 O O . ALA B 1 41 ? -10.297 -9.242 -56.25 1 16.08 41 ALA B O 1
ATOM 3826 N N . THR B 1 42 ? -11.445 -7.512 -55.469 1 14.87 42 THR B N 1
ATOM 3827 C CA . THR B 1 42 ? -10.516 -6.781 -56.312 1 14.87 42 THR B CA 1
ATOM 3828 C C . THR B 1 42 ? -9.07 -7.062 -55.906 1 14.87 42 THR B C 1
ATOM 3830 O O . THR B 1 42 ? -8.789 -7.258 -54.719 1 14.87 42 THR B O 1
ATOM 3833 N N . LYS B 1 43 ? -8.125 -6.562 -56.781 1 15.04 43 LYS B N 1
ATOM 3834 C CA . LYS B 1 43 ? -6.914 -6.984 -57.469 1 15.04 43 LYS B CA 1
ATOM 3835 C C . LYS B 1 43 ? -5.672 -6.762 -56.594 1 15.04 43 LYS B C 1
ATOM 3837 O O . LYS B 1 43 ? -5.699 -5.961 -55.656 1 15.04 43 LYS B O 1
ATOM 3842 N N . LEU B 1 44 ? -4.484 -6.668 -57.312 1 14.66 44 LEU B N 1
ATOM 3843 C CA . LEU B 1 44 ? -3.238 -7.406 -57.5 1 14.66 44 LEU B CA 1
ATOM 3844 C C . LEU B 1 44 ? -2.088 -6.723 -56.781 1 14.66 44 LEU B C 1
ATOM 3846 O O . LEU B 1 44 ? -1.373 -7.359 -56 1 14.66 44 LEU B O 1
ATOM 3850 N N . LEU B 1 45 ? -1.312 -5.789 -57.5 1 14.41 45 LEU B N 1
ATOM 3851 C CA . LEU B 1 45 ? 0.025 -6.133 -57.969 1 14.41 45 LEU B CA 1
ATOM 3852 C C . LEU B 1 45 ? 1.091 -5.566 -57.031 1 14.41 45 LEU B C 1
ATOM 3854 O O . LEU B 1 45 ? 1.981 -6.293 -56.594 1 14.41 45 LEU B O 1
ATOM 3858 N N . THR B 1 46 ? 1.647 -4.199 -57.219 1 14.95 46 THR B N 1
ATOM 3859 C CA . THR B 1 46 ? 2.938 -4.074 -57.906 1 14.95 46 THR B CA 1
ATOM 3860 C C . THR B 1 46 ? 4.07 -3.994 -56.875 1 14.95 46 THR B C 1
ATOM 3862 O O . THR B 1 46 ? 3.826 -3.828 -55.688 1 14.95 46 THR B O 1
ATOM 3865 N N . SER B 1 47 ? 5.066 -2.812 -56.969 1 16.02 47 SER B N 1
ATOM 3866 C CA . SER B 1 47 ? 6.469 -2.746 -57.375 1 16.02 47 SER B CA 1
ATOM 3867 C C . SER B 1 47 ? 7.387 -2.643 -56.188 1 16.02 47 SER B C 1
ATOM 3869 O O . SER B 1 47 ? 7.066 -1.953 -55.219 1 16.02 47 SER B O 1
ATOM 3871 N N . VAL B 1 48 ? 8.492 -3.379 -56.094 1 16.98 48 VAL B N 1
ATOM 3872 C CA . VAL B 1 48 ? 9.5 -3.912 -55.188 1 16.98 48 VAL B CA 1
ATOM 3873 C C . VAL B 1 48 ? 10.609 -2.883 -54.969 1 16.98 48 VAL B C 1
ATOM 3875 O O . VAL B 1 48 ? 11.594 -3.156 -54.281 1 16.98 48 VAL B O 1
ATOM 3878 N N . ALA B 1 49 ? 10.523 -1.602 -55.469 1 16.55 49 ALA B N 1
ATOM 3879 C CA . ALA B 1 49 ? 11.867 -1.229 -55.875 1 16.55 49 ALA B CA 1
ATOM 3880 C C . ALA B 1 49 ? 12.844 -1.234 -54.719 1 16.55 49 ALA B C 1
ATOM 3882 O O . ALA B 1 49 ? 12.43 -1.112 -53.562 1 16.55 49 ALA B O 1
ATOM 3883 N N . PHE B 1 50 ? 14.25 -0.989 -55.062 1 16.61 50 PHE B N 1
ATOM 3884 C CA . PHE B 1 50 ? 15.617 -1.477 -54.875 1 16.61 50 PHE B CA 1
ATOM 3885 C C . PHE B 1 50 ? 16.297 -0.771 -53.719 1 16.61 50 PHE B C 1
ATOM 3887 O O . PHE B 1 50 ? 16.938 -1.416 -52.875 1 16.61 50 PHE B O 1
ATOM 3894 N N . GLY B 1 51 ? 16.438 0.621 -53.656 1 16.89 51 GLY B N 1
ATOM 3895 C CA . GLY B 1 51 ? 17.812 1.1 -53.719 1 16.89 51 GLY B CA 1
ATOM 3896 C C . GLY B 1 51 ? 18.531 1.034 -52.406 1 16.89 51 GLY B C 1
ATOM 3897 O O . GLY B 1 51 ? 17.891 0.95 -51.344 1 16.89 51 GLY B O 1
ATOM 3898 N N . ASP B 1 52 ? 19.891 1.046 -52.344 1 17.25 52 ASP B N 1
ATOM 3899 C CA . ASP B 1 52 ? 21.094 0.538 -51.719 1 17.25 52 ASP B CA 1
ATOM 3900 C C . ASP B 1 52 ? 21.453 1.388 -50.5 1 17.25 52 ASP B C 1
ATOM 3902 O O . ASP B 1 52 ? 22.234 0.957 -49.625 1 17.25 52 ASP B O 1
ATOM 3906 N N . ALA B 1 53 ? 21.062 2.701 -50.469 1 18.64 53 ALA B N 1
ATOM 3907 C CA . ALA B 1 53 ? 22.156 3.57 -50.062 1 18.64 53 ALA B CA 1
ATOM 3908 C C . ALA B 1 53 ? 22.562 3.281 -48.625 1 18.64 53 ALA B C 1
ATOM 3910 O O . ALA B 1 53 ? 21.719 2.963 -47.781 1 18.64 53 ALA B O 1
ATOM 3911 N N . SER B 1 54 ? 23.828 3.131 -48.344 1 18.5 54 SER B N 1
ATOM 3912 C CA . SER B 1 54 ? 24.766 2.592 -47.375 1 18.5 54 SER B CA 1
ATOM 3913 C C . SER B 1 54 ? 24.781 3.443 -46.094 1 18.5 54 SER B C 1
ATOM 3915 O O . SER B 1 54 ? 25.562 3.18 -45.188 1 18.5 54 SER B O 1
ATOM 3917 N N . PRO B 1 55 ? 23.766 4.352 -45.906 1 18.33 55 PRO B N 1
ATOM 3918 C CA . PRO B 1 55 ? 24.344 5.426 -45.094 1 18.33 55 PRO B CA 1
ATOM 3919 C C . PRO B 1 55 ? 24.828 4.941 -43.719 1 18.33 55 PRO B C 1
ATOM 3921 O O . PRO B 1 55 ? 24.25 4.008 -43.156 1 18.33 55 PRO B O 1
ATOM 3924 N N . GLN B 1 56 ? 26.078 5.215 -43.375 1 19.58 56 GLN B N 1
ATOM 3925 C CA . GLN B 1 56 ? 27.094 4.895 -42.406 1 19.58 56 GLN B CA 1
ATOM 3926 C C . GLN B 1 56 ? 26.688 5.375 -41 1 19.58 56 GLN B C 1
ATOM 3928 O O . GLN B 1 56 ? 27.5 5.414 -40.094 1 19.58 56 GLN B O 1
ATOM 3933 N N . SER B 1 57 ? 25.312 5.414 -40.75 1 18.22 57 SER B N 1
ATOM 3934 C CA . SER B 1 57 ? 25.047 6.332 -39.656 1 18.22 57 SER B CA 1
ATOM 3935 C C . SER B 1 57 ? 25.672 5.844 -38.344 1 18.22 57 SER B C 1
ATOM 3937 O O . SER B 1 57 ? 25.641 4.645 -38.031 1 18.22 57 SER B O 1
ATOM 3939 N N . ASN B 1 58 ? 26.625 6.645 -37.812 1 20.59 58 ASN B N 1
ATOM 3940 C CA . ASN B 1 58 ? 27.5 6.648 -36.625 1 20.59 58 ASN B CA 1
ATOM 3941 C C . ASN B 1 58 ? 26.719 6.418 -35.344 1 20.59 58 ASN B C 1
ATOM 3943 O O . ASN B 1 58 ? 25.766 7.156 -35.062 1 20.59 58 ASN B O 1
ATOM 3947 N N . HIS B 1 59 ? 26.641 5.156 -34.938 1 19.56 59 HIS B N 1
ATOM 3948 C CA . HIS B 1 59 ? 25.844 4.605 -33.844 1 19.56 59 HIS B CA 1
ATOM 3949 C C . HIS B 1 59 ? 26.297 5.168 -32.5 1 19.56 59 HIS B C 1
ATOM 3951 O O . HIS B 1 59 ? 27.281 4.695 -31.922 1 19.56 59 HIS B O 1
ATOM 3957 N N . ARG B 1 60 ? 26.484 6.559 -32.375 1 22.86 60 ARG B N 1
ATOM 3958 C CA . ARG B 1 60 ? 26.891 6.891 -31 1 22.86 60 ARG B CA 1
ATOM 3959 C C . ARG B 1 60 ? 25.969 6.238 -29.984 1 22.86 60 ARG B C 1
ATOM 3961 O O . ARG B 1 60 ? 24.75 6.406 -30.047 1 22.86 60 ARG B O 1
ATOM 3968 N N . THR B 1 61 ? 26.422 5.117 -29.469 1 20.92 61 THR B N 1
ATOM 3969 C CA . THR B 1 61 ? 25.844 4.152 -28.531 1 20.92 61 THR B CA 1
ATOM 3970 C C . THR B 1 61 ? 25.406 4.844 -27.25 1 20.92 61 THR B C 1
ATOM 3972 O O . THR B 1 61 ? 26.234 5.207 -26.406 1 20.92 61 THR B O 1
ATOM 3975 N N . LYS B 1 62 ? 24.656 5.988 -27.281 1 22.83 62 LYS B N 1
ATOM 3976 C CA . LYS B 1 62 ? 24.297 6.645 -26.031 1 22.83 62 LYS B CA 1
ATOM 3977 C C . LYS B 1 62 ? 23.656 5.656 -25.062 1 22.83 62 LYS B C 1
ATOM 3979 O O . LYS B 1 62 ? 22.688 4.977 -25.406 1 22.83 62 LYS B O 1
ATOM 3984 N N . ASN B 1 63 ? 24.469 5.109 -24.141 1 22.16 63 ASN B N 1
ATOM 3985 C CA . ASN B 1 63 ? 24.188 4.223 -23.016 1 22.16 63 ASN B CA 1
ATOM 3986 C C . ASN B 1 63 ? 22.922 4.648 -22.281 1 22.16 63 ASN B C 1
ATOM 3988 O O . ASN B 1 63 ? 22.859 5.758 -21.75 1 22.16 63 ASN B O 1
ATOM 3992 N N . LYS B 1 64 ? 21.797 4.195 -22.766 1 25.36 64 LYS B N 1
ATOM 3993 C CA . LYS B 1 64 ? 20.438 4.398 -22.25 1 25.36 64 LYS B CA 1
ATOM 3994 C C . LYS B 1 64 ? 20.344 4.02 -20.781 1 25.36 64 LYS B C 1
ATOM 3996 O O . LYS B 1 64 ? 20.406 2.838 -20.438 1 25.36 64 LYS B O 1
ATOM 4001 N N . GLU B 1 65 ? 21.078 4.734 -19.922 1 25.28 65 GLU B N 1
ATOM 4002 C CA . GLU B 1 65 ? 20.875 4.539 -18.5 1 25.28 65 GLU B CA 1
ATOM 4003 C C . GLU B 1 65 ? 19.406 4.465 -18.141 1 25.28 65 GLU B C 1
ATOM 4005 O O . GLU B 1 65 ? 18.656 5.418 -18.391 1 25.28 65 GLU B O 1
ATOM 4010 N N . ASN B 1 66 ? 18.859 3.295 -18.516 1 24.2 66 ASN B N 1
ATOM 4011 C CA . ASN B 1 66 ? 17.469 2.982 -18.172 1 24.2 66 ASN B CA 1
ATOM 4012 C C . ASN B 1 66 ? 17.172 3.316 -16.703 1 24.2 66 ASN B C 1
ATOM 4014 O O . ASN B 1 66 ? 17.5 2.539 -15.812 1 24.2 66 ASN B O 1
ATOM 4018 N N . VAL B 1 67 ? 17.453 4.543 -16.328 1 28.33 67 VAL B N 1
ATOM 4019 C CA . VAL B 1 67 ? 17.031 5.023 -15.008 1 28.33 67 VAL B CA 1
ATOM 4020 C C . VAL B 1 67 ? 15.57 4.648 -14.758 1 28.33 67 VAL B C 1
ATOM 4022 O O . VAL B 1 67 ? 14.672 5.102 -15.477 1 28.33 67 VAL B O 1
ATOM 4025 N N . SER B 1 68 ? 15.383 3.332 -14.516 1 27.39 68 SER B N 1
ATOM 4026 C CA . SER B 1 68 ? 14.023 3.01 -14.102 1 27.39 68 SER B CA 1
ATOM 4027 C C . SER B 1 68 ? 13.484 4.043 -13.117 1 27.39 68 SER B C 1
ATOM 4029 O O . SER B 1 68 ? 14.133 4.352 -12.117 1 27.39 68 SER B O 1
ATOM 4031 N N . PRO B 1 69 ? 12.789 4.973 -13.586 1 26.75 69 PRO B N 1
ATOM 4032 C CA . PRO B 1 69 ? 12.234 6.059 -12.773 1 26.75 69 PRO B CA 1
ATOM 4033 C C . PRO B 1 69 ? 11.539 5.555 -11.508 1 26.75 69 PRO B C 1
ATOM 4035 O O . PRO B 1 69 ? 10.406 5.074 -11.57 1 26.75 69 PRO B O 1
ATOM 4038 N N . ALA B 1 70 ? 12.102 4.547 -10.742 1 30.91 70 ALA B N 1
ATOM 4039 C CA . ALA B 1 70 ? 11.484 4.457 -9.422 1 30.91 70 ALA B CA 1
ATOM 4040 C C . ALA B 1 70 ? 11.195 5.844 -8.852 1 30.91 70 ALA B C 1
ATOM 4042 O O . ALA B 1 70 ? 12.125 6.605 -8.57 1 30.91 70 ALA B O 1
ATOM 4043 N N . SER B 1 71 ? 10.125 6.375 -9.289 1 27.73 71 SER B N 1
ATOM 4044 C CA . SER B 1 71 ? 9.648 7.672 -8.82 1 27.73 71 SER B CA 1
ATOM 4045 C C . SER B 1 71 ? 9.867 7.836 -7.324 1 27.73 71 SER B C 1
ATOM 4047 O O . SER B 1 71 ? 9.383 7.035 -6.523 1 27.73 71 SER B O 1
ATOM 4049 N N . ARG B 1 72 ? 11.023 8.148 -6.867 1 31.52 72 ARG B N 1
ATOM 4050 C CA . ARG B 1 72 ? 11.297 8.695 -5.543 1 31.52 72 ARG B CA 1
ATOM 4051 C C . ARG B 1 72 ? 10.086 9.438 -4.992 1 31.52 72 ARG B C 1
ATOM 4053 O O . ARG B 1 72 ? 9.641 10.43 -5.578 1 31.52 72 ARG B O 1
ATOM 4060 N N . CYS B 1 73 ? 9.242 8.672 -4.297 1 32.22 73 CYS B N 1
ATOM 4061 C CA . CYS B 1 73 ? 8.289 9.383 -3.455 1 32.22 73 CYS B CA 1
ATOM 4062 C C . CYS B 1 73 ? 8.953 10.562 -2.756 1 32.22 73 CYS B C 1
ATOM 4064 O O . CYS B 1 73 ? 9.586 10.391 -1.713 1 32.22 73 CYS B O 1
ATOM 4066 N N . GLY B 1 74 ? 9.758 11.375 -3.574 1 30.91 74 GLY B N 1
ATOM 4067 C CA . GLY B 1 74 ? 10.289 12.602 -3.008 1 30.91 74 GLY B CA 1
ATOM 4068 C C . GLY B 1 74 ? 9.328 13.289 -2.062 1 30.91 74 GLY B C 1
ATOM 4069 O O . GLY B 1 74 ? 8.125 13.336 -2.32 1 30.91 74 GLY B O 1
ATOM 4070 N N . SER B 1 75 ? 9.734 13.242 -0.826 1 30.92 75 SER B N 1
ATOM 4071 C CA . SER B 1 75 ? 9.094 14.117 0.15 1 30.92 75 SER B CA 1
ATOM 4072 C C . SER B 1 75 ? 8.875 15.516 -0.424 1 30.92 75 SER B C 1
ATOM 4074 O O . SER B 1 75 ? 9.82 16.297 -0.544 1 30.92 75 SER B O 1
ATOM 4076 N N . GLU B 1 76 ? 8.289 15.688 -1.556 1 32.22 76 GLU B N 1
ATOM 4077 C CA . GLU B 1 76 ? 7.992 17.062 -1.914 1 32.22 76 GLU B CA 1
ATOM 4078 C C . GLU B 1 76 ? 7.5 17.859 -0.705 1 32.22 76 GLU B C 1
ATOM 4080 O O . GLU B 1 76 ? 6.773 17.328 0.138 1 32.22 76 GLU B O 1
ATOM 4085 N N . THR B 1 77 ? 8.18 18.828 -0.298 1 31.2 77 THR B N 1
ATOM 4086 C CA . THR B 1 77 ? 7.824 19.922 0.6 1 31.2 77 THR B CA 1
ATOM 4087 C C . THR B 1 77 ? 6.34 20.25 0.48 1 31.2 77 THR B C 1
ATOM 4089 O O . THR B 1 77 ? 5.863 20.609 -0.602 1 31.2 77 THR B O 1
ATOM 4092 N N . ILE B 1 78 ? 5.539 19.625 1.236 1 32.81 78 ILE B N 1
ATOM 4093 C CA . ILE B 1 78 ? 4.16 20.047 1.42 1 32.81 78 ILE B CA 1
ATOM 4094 C C . ILE B 1 78 ? 4.098 21.578 1.455 1 32.81 78 ILE B C 1
ATOM 4096 O O . ILE B 1 78 ? 4.617 22.203 2.381 1 32.81 78 ILE B O 1
ATOM 4100 N N . LYS B 1 79 ? 4.184 22.328 0.374 1 33.47 79 LYS B N 1
ATOM 4101 C CA . LYS B 1 79 ? 3.619 23.688 0.421 1 33.47 79 LYS B CA 1
ATOM 4102 C C . LYS B 1 79 ? 2.469 23.766 1.42 1 33.47 79 LYS B C 1
ATOM 4104 O O . LYS B 1 79 ? 1.828 22.75 1.718 1 33.47 79 LYS B O 1
ATOM 4109 N N . GLY B 1 80 ? 2.404 24.797 2.193 1 31.44 80 GLY B N 1
ATOM 4110 C CA . GLY B 1 80 ? 1.324 25.125 3.109 1 31.44 80 GLY B CA 1
ATOM 4111 C C . GLY B 1 80 ? -0.026 24.609 2.648 1 31.44 80 GLY B C 1
ATOM 4112 O O . GLY B 1 80 ? -0.511 25 1.581 1 31.44 80 GLY B O 1
ATOM 4113 N N . VAL B 1 81 ? -0.306 23.406 2.74 1 32.56 81 VAL B N 1
ATOM 4114 C CA . VAL B 1 81 ? -1.706 23.031 2.564 1 32.56 81 VAL B CA 1
ATOM 4115 C C . VAL B 1 81 ? -2.605 24.141 3.121 1 32.56 81 VAL B C 1
ATOM 4117 O O . VAL B 1 81 ? -2.623 24.391 4.328 1 32.56 81 VAL B O 1
ATOM 4120 N N . GLU B 1 82 ? -2.766 25.219 2.492 1 32 82 GLU B N 1
ATOM 4121 C CA . GLU B 1 82 ? -3.914 26.062 2.838 1 32 82 GLU B CA 1
ATOM 4122 C C . GLU B 1 82 ? -5.062 25.219 3.379 1 32 82 GLU B C 1
ATOM 4124 O O . GLU B 1 82 ? -5.371 24.156 2.838 1 32 82 GLU B O 1
ATOM 4129 N N . SER B 1 83 ? -5.215 25.109 4.66 1 34.06 83 SER B N 1
ATOM 4130 C CA . SER B 1 83 ? -6.406 24.594 5.316 1 34.06 83 SER B CA 1
ATOM 4131 C C . SER B 1 83 ? -7.637 24.734 4.426 1 34.06 83 SER B C 1
ATOM 4133 O O . SER B 1 83 ? -8.195 25.812 4.293 1 34.06 83 SER B O 1
ATOM 4135 N N . VAL B 1 84 ? -7.703 24.188 3.277 1 34.81 84 VAL B N 1
ATOM 4136 C CA . VAL B 1 84 ? -8.984 24.125 2.574 1 34.81 84 VAL B CA 1
ATOM 4137 C C . VAL B 1 84 ? -10.078 23.688 3.537 1 34.81 84 VAL B C 1
ATOM 4139 O O . VAL B 1 84 ? -10.078 22.547 4.004 1 34.81 84 VAL B O 1
ATOM 4142 N N . SER B 1 85 ? -10.5 24.406 4.449 1 36.41 85 SER B N 1
ATOM 4143 C CA . SER B 1 85 ? -11.828 24.172 5.023 1 36.41 85 SER B CA 1
ATOM 4144 C C . SER B 1 85 ? -12.844 23.828 3.949 1 36.41 85 SER B C 1
ATOM 4146 O O . SER B 1 85 ? -13.391 24.703 3.287 1 36.41 85 SER B O 1
ATOM 4148 N N . VAL B 1 86 ? -12.688 22.859 3.131 1 37.56 86 VAL B N 1
ATOM 4149 C CA . VAL B 1 86 ? -13.703 22.453 2.156 1 37.56 86 VAL B CA 1
ATOM 4150 C C . VAL B 1 86 ? -15.031 22.219 2.863 1 37.56 86 VAL B C 1
ATOM 4152 O O . VAL B 1 86 ? -15.164 21.297 3.662 1 37.56 86 VAL B O 1
ATOM 4155 N N . SER B 1 87 ? -15.82 23.172 3.186 1 39.62 87 SER B N 1
ATOM 4156 C CA . SER B 1 87 ? -17.219 22.922 3.516 1 39.62 87 SER B CA 1
ATOM 4157 C C . SER B 1 87 ? -17.859 21.938 2.547 1 39.62 87 SER B C 1
ATOM 4159 O O . SER B 1 87 ? -17.5 21.891 1.367 1 39.62 87 SER B O 1
ATOM 4161 N N . VAL B 1 88 ? -18.484 20.859 2.965 1 40.38 88 VAL B N 1
ATOM 4162 C CA . VAL B 1 88 ? -19.281 19.875 2.254 1 40.38 88 VAL B CA 1
ATOM 4163 C C . VAL B 1 88 ? -20 20.531 1.087 1 40.38 88 VAL B C 1
ATOM 4165 O O . VAL B 1 88 ? -20.453 19.844 0.163 1 40.38 88 VAL B O 1
ATOM 4168 N N . LYS B 1 89 ? -20.469 21.703 1.201 1 41.34 89 LYS B N 1
ATOM 4169 C CA . LYS B 1 89 ? -21.375 22.344 0.251 1 41.34 89 LYS B CA 1
ATOM 4170 C C . LYS B 1 89 ? -20.781 22.344 -1.156 1 41.34 89 LYS B C 1
ATOM 4172 O O . LYS B 1 89 ? -21.5 22.156 -2.137 1 41.34 89 LYS B O 1
ATOM 4177 N N . ASP B 1 90 ? -19.531 22.797 -1.505 1 43.53 90 ASP B N 1
ATOM 4178 C CA . ASP B 1 90 ? -19.25 22.938 -2.93 1 43.53 90 ASP B CA 1
ATOM 4179 C C . ASP B 1 90 ? -18.578 21.688 -3.484 1 43.53 90 ASP B C 1
ATOM 4181 O O . ASP B 1 90 ? -17.375 21.672 -3.725 1 43.53 90 ASP B O 1
ATOM 4185 N N . LEU B 1 91 ? -18.969 20.641 -3.287 1 45.31 91 LEU B N 1
ATOM 4186 C CA . LEU B 1 91 ? -18.562 19.328 -3.752 1 45.31 91 LEU B CA 1
ATOM 4187 C C . LEU B 1 91 ? -18.312 19.328 -5.258 1 45.31 91 LEU B C 1
ATOM 4189 O O . LEU B 1 91 ? -17.531 18.531 -5.77 1 45.31 91 LEU B O 1
ATOM 4193 N N . GLU B 1 92 ? -19.172 20.078 -5.945 1 47.31 92 GLU B N 1
ATOM 4194 C CA . GLU B 1 92 ? -18.906 20.141 -7.379 1 47.31 92 GLU B CA 1
ATOM 4195 C C . GLU B 1 92 ? -17.5 20.672 -7.652 1 47.31 92 GLU B C 1
ATOM 4197 O O . GLU B 1 92 ? -16.797 20.188 -8.547 1 47.31 92 GLU B O 1
ATOM 4202 N N . GLU B 1 93 ? -17.141 21.688 -7.055 1 49.94 93 GLU B N 1
ATOM 4203 C CA . GLU B 1 93 ? -15.797 22.25 -7.082 1 49.94 93 GLU B CA 1
ATOM 4204 C C . GLU B 1 93 ? -14.797 21.312 -6.406 1 49.94 93 GLU B C 1
ATOM 4206 O O . GLU B 1 93 ? -13.586 21.438 -6.613 1 49.94 93 GLU B O 1
ATOM 4211 N N . LEU B 1 94 ? -15.32 20.344 -5.766 1 53.19 94 LEU B N 1
ATOM 4212 C CA . LEU B 1 94 ? -14.617 19.297 -5.023 1 53.19 94 LEU B CA 1
ATOM 4213 C C . LEU B 1 94 ? -13.898 18.359 -5.973 1 53.19 94 LEU B C 1
ATOM 4215 O O . LEU B 1 94 ? -12.836 17.828 -5.637 1 53.19 94 LEU B O 1
ATOM 4219 N N . SER B 1 95 ? -14.57 18.328 -7.148 1 60.47 95 SER B N 1
ATOM 4220 C CA . SER B 1 95 ? -14.016 17.328 -8.047 1 60.47 95 SER B CA 1
ATOM 4221 C C . SER B 1 95 ? -12.539 17.594 -8.328 1 60.47 95 SER B C 1
ATOM 4223 O O . SER B 1 95 ? -11.719 16.688 -8.258 1 60.47 95 SER B O 1
ATOM 4225 N N . GLU B 1 96 ? -12.242 18.828 -8.727 1 63.41 96 GLU B N 1
ATOM 4226 C CA . GLU B 1 96 ? -10.844 19.109 -9.031 1 63.41 96 GLU B CA 1
ATOM 4227 C C . GLU B 1 96 ? -9.984 19.094 -7.766 1 63.41 96 GLU B C 1
ATOM 4229 O O . GLU B 1 96 ? -8.859 18.609 -7.773 1 63.41 96 GLU B O 1
ATOM 4234 N N . VAL B 1 97 ? -10.617 19.484 -6.785 1 69.31 97 VAL B N 1
ATOM 4235 C CA . VAL B 1 97 ? -9.898 19.594 -5.52 1 69.31 97 VAL B CA 1
ATOM 4236 C C . VAL B 1 97 ? -9.664 18.203 -4.934 1 69.31 97 VAL B C 1
ATOM 4238 O O . VAL B 1 97 ? -8.586 17.922 -4.398 1 69.31 97 VAL B O 1
ATOM 4241 N N . VAL B 1 98 ? -10.617 17.406 -5.262 1 76.88 98 VAL B N 1
ATOM 4242 C CA . VAL B 1 98 ? -10.5 16.062 -4.691 1 76.88 98 VAL B CA 1
ATOM 4243 C C . VAL B 1 98 ? -9.344 15.32 -5.355 1 76.88 98 VAL B C 1
ATOM 4245 O O . VAL B 1 98 ? -8.586 14.609 -4.688 1 76.88 98 VAL B O 1
ATOM 4248 N N . GLY B 1 99 ? -9.25 15.547 -6.652 1 78.5 99 GLY B N 1
ATOM 4249 C CA . GLY B 1 99 ? -8.164 14.898 -7.375 1 78.5 99 GLY B CA 1
ATOM 4250 C C . GLY B 1 99 ? -6.793 15.266 -6.844 1 78.5 99 GLY B C 1
ATOM 4251 O O . GLY B 1 99 ? -5.949 14.391 -6.633 1 78.5 99 GLY B O 1
ATOM 4252 N N . ASP B 1 100 ? -6.656 16.469 -6.531 1 79.06 100 ASP B N 1
ATOM 4253 C CA . ASP B 1 100 ? -5.375 16.953 -6.023 1 79.06 100 ASP B CA 1
ATOM 4254 C C . ASP B 1 100 ? -5.164 16.516 -4.574 1 79.06 100 ASP B C 1
ATOM 4256 O O . ASP B 1 100 ? -4.051 16.172 -4.18 1 79.06 100 ASP B O 1
ATOM 4260 N N . MET B 1 101 ? -6.172 16.453 -3.898 1 80.12 101 MET B N 1
ATOM 4261 C CA . MET B 1 101 ? -6.094 16.156 -2.473 1 80.12 101 MET B CA 1
ATOM 4262 C C . MET B 1 101 ? -5.672 14.703 -2.244 1 80.12 101 MET B C 1
ATOM 4264 O O . MET B 1 101 ? -4.82 14.43 -1.394 1 80.12 101 MET B O 1
ATOM 4268 N N . VAL B 1 102 ? -6.16 13.836 -3.096 1 81.62 102 VAL B N 1
ATOM 4269 C CA . VAL B 1 102 ? -5.996 12.414 -2.793 1 81.62 102 VAL B CA 1
ATOM 4270 C C . VAL B 1 102 ? -4.617 11.945 -3.248 1 81.62 102 VAL B C 1
ATOM 4272 O O . VAL B 1 102 ? -4.258 10.781 -3.064 1 81.62 102 VAL B O 1
ATOM 4275 N N . MET B 1 103 ? -3.83 12.859 -3.738 1 86 103 MET B N 1
ATOM 4276 C CA . MET B 1 103 ? -2.539 12.461 -4.293 1 86 103 MET B CA 1
ATOM 4277 C C . MET B 1 103 ? -1.435 12.594 -3.25 1 86 103 MET B C 1
ATOM 4279 O O . MET B 1 103 ? -0.272 12.297 -3.531 1 86 103 MET B O 1
ATOM 4283 N N . SER B 1 104 ? -1.84 13.008 -2.053 1 84.75 104 SER B N 1
ATOM 4284 C CA . SER B 1 104 ? -0.895 13.125 -0.947 1 84.75 104 SER B CA 1
ATOM 4285 C C . SER B 1 104 ? -1.372 12.352 0.276 1 84.75 104 SER B C 1
ATOM 4287 O O . SER B 1 104 ? -2.551 12 0.375 1 84.75 104 SER B O 1
ATOM 4289 N N . GLU B 1 105 ? -0.406 12.047 1.088 1 84.12 105 GLU B N 1
ATOM 4290 C CA . GLU B 1 105 ? -0.723 11.352 2.328 1 84.12 105 GLU B CA 1
ATOM 4291 C C . GLU B 1 105 ? -1.752 12.117 3.15 1 84.12 105 GLU B C 1
ATOM 4293 O O . GLU B 1 105 ? -2.693 11.531 3.686 1 84.12 105 GLU B O 1
ATOM 4298 N N . PHE B 1 106 ? -1.603 13.422 3.264 1 79.56 106 PHE B N 1
ATOM 4299 C CA . PHE B 1 106 ? -2.537 14.281 3.98 1 79.56 106 PHE B CA 1
ATOM 4300 C C . PHE B 1 106 ? -3.918 14.242 3.334 1 79.56 106 PHE B C 1
ATOM 4302 O O . PHE B 1 106 ? -4.93 14.117 4.027 1 79.56 106 PHE B O 1
ATOM 4309 N N . GLY B 1 107 ? -3.85 14.383 2.068 1 83.19 107 GLY B N 1
ATOM 4310 C CA . GLY B 1 107 ? -5.113 14.312 1.351 1 83.19 107 GLY B CA 1
ATOM 4311 C C . GLY B 1 107 ? -5.84 13 1.541 1 83.19 107 GLY B C 1
ATOM 4312 O O . GLY B 1 107 ? -7.066 12.969 1.668 1 83.19 107 GLY B O 1
ATOM 4313 N N . PHE B 1 108 ? -5.121 11.953 1.559 1 89.12 108 PHE B N 1
ATOM 4314 C CA . PHE B 1 108 ? -5.695 10.633 1.809 1 89.12 108 PHE B CA 1
ATOM 4315 C C . PHE B 1 108 ? -6.414 10.602 3.152 1 89.12 108 PHE B C 1
ATOM 4317 O O . PHE B 1 108 ? -7.582 10.227 3.229 1 89.12 108 PHE B O 1
ATOM 4324 N N . ARG B 1 109 ? -5.738 11.023 4.207 1 85.94 109 ARG B N 1
ATOM 4325 C CA . ARG B 1 109 ? -6.316 11.023 5.547 1 85.94 109 ARG B CA 1
ATOM 4326 C C . ARG B 1 109 ? -7.531 11.938 5.617 1 85.94 109 ARG B C 1
ATOM 4328 O O . ARG B 1 109 ? -8.508 11.633 6.305 1 85.94 109 ARG B O 1
ATOM 4335 N N . TYR B 1 110 ? -7.441 13.031 4.938 1 86 110 TYR B N 1
ATOM 4336 C CA . TYR B 1 110 ? -8.555 13.984 4.91 1 86 110 TYR B CA 1
ATOM 4337 C C . TYR B 1 110 ? -9.805 13.344 4.316 1 86 110 TYR B C 1
ATOM 4339 O O . TYR B 1 110 ? -10.891 13.438 4.891 1 86 110 TYR B O 1
ATOM 4347 N N . ILE B 1 111 ? -9.625 12.633 3.283 1 87.69 111 ILE B N 1
ATOM 4348 C CA . ILE B 1 111 ? -10.742 11.977 2.611 1 87.69 111 ILE B CA 1
ATOM 4349 C C . ILE B 1 111 ? -11.273 10.836 3.475 1 87.69 111 ILE B C 1
ATOM 4351 O O . ILE B 1 111 ? -12.484 10.664 3.607 1 87.69 111 ILE B O 1
ATOM 4355 N N . MET B 1 112 ? -10.375 10.133 4.059 1 88.44 112 MET B N 1
ATOM 4356 C CA . MET B 1 112 ? -10.781 9.031 4.922 1 88.44 112 MET B CA 1
ATOM 4357 C C . MET B 1 112 ? -11.602 9.539 6.105 1 88.44 112 MET B C 1
ATOM 4359 O O . MET B 1 112 ? -12.586 8.914 6.496 1 88.44 112 MET B O 1
ATOM 4363 N N . ASN B 1 113 ? -11.242 10.656 6.621 1 86.25 113 ASN B N 1
ATOM 4364 C CA . ASN B 1 113 ? -11.992 11.289 7.699 1 86.25 113 ASN B CA 1
ATOM 4365 C C . ASN B 1 113 ? -13.398 11.672 7.254 1 86.25 113 ASN B C 1
ATOM 4367 O O . ASN B 1 113 ? -14.367 11.43 7.973 1 86.25 113 ASN B O 1
ATOM 4371 N N . LEU B 1 114 ? -13.469 12.242 6.145 1 85.62 114 LEU B N 1
ATOM 4372 C CA . LEU B 1 114 ? -14.773 12.641 5.617 1 85.62 114 LEU B CA 1
ATOM 4373 C C . LEU B 1 114 ? -15.656 11.43 5.367 1 85.62 114 LEU B C 1
ATOM 4375 O O . LEU B 1 114 ? -16.859 11.453 5.648 1 85.62 114 LEU B O 1
ATOM 4379 N N . LEU B 1 115 ? -15.062 10.328 4.871 1 87.56 115 LEU B N 1
ATOM 4380 C CA . LEU B 1 115 ? -15.805 9.109 4.582 1 87.56 115 LEU B CA 1
ATOM 4381 C C . LEU B 1 115 ? -16.312 8.469 5.867 1 87.56 115 LEU B C 1
ATOM 4383 O O . LEU B 1 115 ? -17.406 7.871 5.879 1 87.56 115 LEU B O 1
ATOM 4387 N N . SER B 1 116 ? -15.555 8.625 6.883 1 86.12 116 SER B N 1
ATOM 4388 C CA . SER B 1 116 ? -15.906 8 8.156 1 86.12 116 SER B CA 1
ATOM 4389 C C . SER B 1 116 ? -17.141 8.648 8.766 1 86.12 116 SER B C 1
ATOM 4391 O O . SER B 1 116 ? -17.766 8.078 9.664 1 86.12 116 SER B O 1
ATOM 4393 N N . ARG B 1 117 ? -17.469 9.844 8.289 1 83.31 117 ARG B N 1
ATOM 4394 C CA . ARG B 1 117 ? -18.641 10.555 8.797 1 83.31 117 ARG B CA 1
ATOM 4395 C C . ARG B 1 117 ? -19.922 10.039 8.156 1 83.31 117 ARG B C 1
ATOM 4397 O O . ARG B 1 117 ? -21.031 10.461 8.516 1 83.31 117 ARG B O 1
ATOM 4404 N N . ARG B 1 118 ? -19.859 9.156 7.219 1 81.31 118 ARG B N 1
ATOM 4405 C CA . ARG B 1 118 ? -20.953 8.43 6.582 1 81.31 118 ARG B CA 1
ATOM 4406 C C . ARG B 1 118 ? -21.969 9.391 5.992 1 81.31 118 ARG B C 1
ATOM 4408 O O . ARG B 1 118 ? -23.172 9.211 6.172 1 81.31 118 ARG B O 1
ATOM 4415 N N . ASN B 1 119 ? -21.469 10.492 5.457 1 84.12 119 ASN B N 1
ATOM 4416 C CA . ASN B 1 119 ? -22.312 11.422 4.715 1 84.12 119 ASN B CA 1
ATOM 4417 C C . ASN B 1 119 ? -22.594 10.922 3.301 1 84.12 119 ASN B C 1
ATOM 4419 O O . ASN B 1 119 ? -21.703 10.891 2.459 1 84.12 119 ASN B O 1
ATOM 4423 N N . GLY B 1 120 ? -23.859 10.578 3.031 1 87.25 120 GLY B N 1
ATOM 4424 C CA . GLY B 1 120 ? -24.234 9.992 1.756 1 87.25 120 GLY B CA 1
ATOM 4425 C C . GLY B 1 120 ? -23.984 10.914 0.576 1 87.25 120 GLY B C 1
ATOM 4426 O O . GLY B 1 120 ? -23.594 10.453 -0.499 1 87.25 120 GLY B O 1
ATOM 4427 N N . HIS B 1 121 ? -24.25 12.148 0.812 1 86.38 121 HIS B N 1
ATOM 4428 C CA . HIS B 1 121 ? -24.047 13.117 -0.261 1 86.38 121 HIS B CA 1
ATOM 4429 C C . HIS B 1 121 ? -22.562 13.227 -0.614 1 86.38 121 HIS B C 1
ATOM 4431 O O . HIS B 1 121 ? -22.203 13.211 -1.793 1 86.38 121 HIS B O 1
ATOM 4437 N N . PHE B 1 122 ? -21.719 13.344 0.339 1 86.81 122 PHE B N 1
ATOM 4438 C CA . PHE B 1 122 ? -20.281 13.398 0.097 1 86.81 122 PHE B CA 1
ATOM 4439 C C . PHE B 1 122 ? -19.797 12.148 -0.632 1 86.81 122 PHE B C 1
ATOM 4441 O O . PHE B 1 122 ? -19.016 12.242 -1.583 1 86.81 122 PHE B O 1
ATOM 4448 N N . ARG B 1 123 ? -20.219 11.031 -0.12 1 90.12 123 ARG B N 1
ATOM 4449 C CA . ARG B 1 123 ? -19.828 9.766 -0.739 1 90.12 123 ARG B CA 1
ATOM 4450 C C . ARG B 1 123 ? -20.188 9.75 -2.221 1 90.12 123 ARG B C 1
ATOM 4452 O O . ARG B 1 123 ? -19.375 9.367 -3.061 1 90.12 123 ARG B O 1
ATOM 4459 N N . ARG B 1 124 ? -21.391 10.156 -2.496 1 90.88 124 ARG B N 1
ATOM 4460 C CA . ARG B 1 124 ? -21.844 10.172 -3.881 1 90.88 124 ARG B CA 1
ATOM 4461 C C . ARG B 1 124 ? -20.984 11.094 -4.734 1 90.88 124 ARG B C 1
ATOM 4463 O O . ARG B 1 124 ? -20.562 10.719 -5.832 1 90.88 124 ARG B O 1
ATOM 4470 N N . CYS B 1 125 ? -20.672 12.242 -4.227 1 88.88 125 CYS B N 1
ATOM 4471 C CA . CYS B 1 125 ? -19.859 13.203 -4.945 1 88.88 125 CYS B CA 1
ATOM 4472 C C . CYS B 1 125 ? -18.438 12.672 -5.145 1 88.88 125 CYS B C 1
ATOM 4474 O O . CYS B 1 125 ? -17.844 12.867 -6.199 1 88.88 125 CYS B O 1
ATOM 4476 N N . LEU B 1 126 ? -18.016 12.039 -4.133 1 91.5 126 LEU B N 1
ATOM 4477 C CA . LEU B 1 126 ? -16.672 11.477 -4.207 1 91.5 126 LEU B CA 1
ATOM 4478 C C . LEU B 1 126 ? -16.578 10.43 -5.312 1 91.5 126 LEU B C 1
ATOM 4480 O O . LEU B 1 126 ? -15.648 10.453 -6.125 1 91.5 126 LEU B O 1
ATOM 4484 N N . TYR B 1 127 ? -17.516 9.461 -5.387 1 93.94 127 TYR B N 1
ATOM 4485 C CA . TYR B 1 127 ? -17.547 8.438 -6.426 1 93.94 127 TYR B CA 1
ATOM 4486 C C . TYR B 1 127 ? -17.609 9.07 -7.812 1 93.94 127 TYR B C 1
ATOM 4488 O O . TYR B 1 127 ? -16.859 8.695 -8.711 1 93.94 127 TYR B O 1
ATOM 4496 N N . GLU B 1 128 ? -18.453 10.047 -7.902 1 92 128 GLU B N 1
ATOM 4497 C CA . GLU B 1 128 ? -18.641 10.688 -9.203 1 92 128 GLU B CA 1
ATOM 4498 C C . GLU B 1 128 ? -17.375 11.422 -9.641 1 92 128 GLU B C 1
ATOM 4500 O O . GLU B 1 128 ? -17.016 11.398 -10.82 1 92 128 GLU B O 1
ATOM 4505 N N . SER B 1 129 ? -16.703 12 -8.711 1 91.25 129 SER B N 1
ATOM 4506 C CA . SER B 1 129 ? -15.484 12.742 -9.031 1 91.25 129 SER B CA 1
ATOM 4507 C C . SER B 1 129 ? -14.336 11.797 -9.367 1 91.25 129 SER B C 1
ATOM 4509 O O . SER B 1 129 ? -13.75 11.883 -10.445 1 91.25 129 SER B O 1
ATOM 4511 N N . ILE B 1 130 ? -14.109 10.828 -8.539 1 93.5 130 ILE B N 1
ATOM 4512 C CA . ILE B 1 130 ? -12.961 9.938 -8.672 1 93.5 130 ILE B CA 1
ATOM 4513 C C . ILE B 1 130 ? -13.094 9.094 -9.93 1 93.5 130 ILE B C 1
ATOM 4515 O O . ILE B 1 130 ? -12.109 8.836 -10.625 1 93.5 130 ILE B O 1
ATOM 4519 N N . PHE B 1 131 ? -14.305 8.68 -10.305 1 95.31 131 PHE B N 1
ATOM 4520 C CA . PHE B 1 131 ? -14.477 7.762 -11.422 1 95.31 131 PHE B CA 1
ATOM 4521 C C . PHE B 1 131 ? -14.867 8.516 -12.688 1 95.31 131 PHE B C 1
ATOM 4523 O O . PHE B 1 131 ? -15.406 7.926 -13.633 1 95.31 131 PHE B O 1
ATOM 4530 N N . SER B 1 132 ? -14.602 9.805 -12.609 1 92.44 132 SER B N 1
ATOM 4531 C CA . SER B 1 132 ? -14.516 10.523 -13.875 1 92.44 132 SER B CA 1
ATOM 4532 C C . SER B 1 132 ? -13.188 10.242 -14.578 1 92.44 132 SER B C 1
ATOM 4534 O O . SER B 1 132 ? -12.141 10.164 -13.93 1 92.44 132 SER B O 1
ATOM 4536 N N . GLN B 1 133 ? -13.25 10.078 -15.891 1 90.38 133 GLN B N 1
ATOM 4537 C CA . GLN B 1 133 ? -12.117 9.547 -16.641 1 90.38 133 GLN B CA 1
ATOM 4538 C C . GLN B 1 133 ? -10.852 10.352 -16.375 1 90.38 133 GLN B C 1
ATOM 4540 O O . GLN B 1 133 ? -9.781 9.781 -16.141 1 90.38 133 GLN B O 1
ATOM 4545 N N . ARG B 1 134 ? -10.898 11.617 -16.438 1 89 134 ARG B N 1
ATOM 4546 C CA . ARG B 1 134 ? -9.727 12.469 -16.25 1 89 134 ARG B CA 1
ATOM 4547 C C . ARG B 1 134 ? -9.125 12.289 -14.859 1 89 134 ARG B C 1
ATOM 4549 O O . ARG B 1 134 ? -7.926 12.031 -14.727 1 89 134 ARG B O 1
ATOM 4556 N N . ILE B 1 135 ? -9.922 12.391 -13.906 1 90.88 135 ILE B N 1
ATOM 4557 C CA . ILE B 1 135 ? -9.453 12.312 -12.523 1 90.88 135 ILE B CA 1
ATOM 4558 C C . ILE B 1 135 ? -9 10.891 -12.211 1 90.88 135 ILE B C 1
ATOM 4560 O O . ILE B 1 135 ? -7.965 10.688 -11.57 1 90.88 135 ILE B O 1
ATOM 4564 N N . PHE B 1 136 ? -9.734 9.93 -12.742 1 94.94 136 PHE B N 1
ATOM 4565 C CA . PHE B 1 136 ? -9.414 8.531 -12.5 1 94.94 136 PHE B CA 1
ATOM 4566 C C . PHE B 1 136 ? -8.016 8.195 -13 1 94.94 136 PHE B C 1
ATOM 4568 O O . PHE B 1 136 ? -7.23 7.566 -12.289 1 94.94 136 PHE B O 1
ATOM 4575 N N . ASN B 1 137 ? -7.703 8.664 -14.078 1 92.62 137 ASN B N 1
ATOM 4576 C CA . ASN B 1 137 ? -6.406 8.383 -14.68 1 92.62 137 ASN B CA 1
ATOM 4577 C C . ASN B 1 137 ? -5.262 8.945 -13.844 1 92.62 137 ASN B C 1
ATOM 4579 O O . ASN B 1 137 ? -4.219 8.312 -13.695 1 92.62 137 ASN B O 1
ATOM 4583 N N . ILE B 1 138 ? -5.473 10.047 -13.266 1 91.12 138 ILE B N 1
ATOM 4584 C CA . ILE B 1 138 ? -4.43 10.711 -12.5 1 91.12 138 ILE B CA 1
ATOM 4585 C C . ILE B 1 138 ? -4.309 10.062 -11.117 1 91.12 138 ILE B C 1
ATOM 4587 O O . ILE B 1 138 ? -3.213 9.703 -10.688 1 91.12 138 ILE B O 1
ATOM 4591 N N . VAL B 1 139 ? -5.41 9.82 -10.555 1 93.12 139 VAL B N 1
ATOM 4592 C CA . VAL B 1 139 ? -5.441 9.352 -9.172 1 93.12 139 VAL B CA 1
ATOM 4593 C C . VAL B 1 139 ? -5.035 7.879 -9.117 1 93.12 139 VAL B C 1
ATOM 4595 O O . VAL B 1 139 ? -4.316 7.461 -8.211 1 93.12 139 VAL B O 1
ATOM 4598 N N . SER B 1 140 ? -5.395 7.082 -10.109 1 95.06 140 SER B N 1
ATOM 4599 C CA . SER B 1 140 ? -5.176 5.641 -10.094 1 95.06 140 SER B CA 1
ATOM 4600 C C . SER B 1 140 ? -3.707 5.297 -10.312 1 95.06 140 SER B C 1
ATOM 4602 O O . SER B 1 140 ? -3.281 4.168 -10.055 1 95.06 140 SER B O 1
ATOM 4604 N N . ASN B 1 141 ? -2.961 6.254 -10.711 1 93.38 141 ASN B N 1
ATOM 4605 C CA . ASN B 1 141 ? -1.543 6.016 -10.961 1 93.38 141 ASN B CA 1
ATOM 4606 C C . ASN B 1 141 ? -0.669 6.645 -9.883 1 93.38 141 ASN B C 1
ATOM 4608 O O . ASN B 1 141 ? 0.557 6.664 -10 1 93.38 141 ASN B O 1
ATOM 4612 N N . ASN B 1 142 ? -1.276 7.07 -8.883 1 92.44 142 ASN B N 1
ATOM 4613 C CA . ASN B 1 142 ? -0.59 7.672 -7.742 1 92.44 142 ASN B CA 1
ATOM 4614 C C . ASN B 1 142 ? -0.523 6.711 -6.559 1 92.44 142 ASN B C 1
ATOM 4616 O O . ASN B 1 142 ? -1.48 5.984 -6.289 1 92.44 142 ASN B O 1
ATOM 4620 N N . CYS B 1 143 ? 0.575 6.75 -5.836 1 89.12 143 CYS B N 1
ATOM 4621 C CA . CYS B 1 143 ? 0.842 5.793 -4.766 1 89.12 143 CYS B CA 1
ATOM 4622 C C . CYS B 1 143 ? -0.188 5.922 -3.65 1 89.12 143 CYS B C 1
ATOM 4624 O O . CYS B 1 143 ? -0.466 4.953 -2.941 1 89.12 143 CYS B O 1
ATOM 4626 N N . TYR B 1 144 ? -0.773 7.098 -3.412 1 88.75 144 TYR B N 1
ATOM 4627 C CA . TYR B 1 144 ? -1.81 7.258 -2.398 1 88.75 144 TYR B CA 1
ATOM 4628 C C . TYR B 1 144 ? -3.197 7.215 -3.025 1 88.75 144 TYR B C 1
ATOM 4630 O O . TYR B 1 144 ? -4.121 6.625 -2.463 1 88.75 144 TYR B O 1
ATOM 4638 N N . GLY B 1 145 ? -3.223 7.797 -4.145 1 92.94 145 GLY B N 1
ATOM 4639 C CA . GLY B 1 145 ? -4.5 7.871 -4.84 1 92.94 145 GLY B CA 1
ATOM 4640 C C . GLY B 1 145 ? -5.078 6.508 -5.168 1 92.94 145 GLY B C 1
ATOM 4641 O O . GLY B 1 145 ? -6.285 6.293 -5.035 1 92.94 145 GLY B O 1
ATOM 4642 N N . HIS B 1 146 ? -4.219 5.57 -5.562 1 94.62 146 HIS B N 1
ATOM 4643 C CA . HIS B 1 146 ? -4.746 4.27 -5.965 1 94.62 146 HIS B CA 1
ATOM 4644 C C . HIS B 1 146 ? -5.379 3.547 -4.781 1 94.62 146 HIS B C 1
ATOM 4646 O O . HIS B 1 146 ? -6.328 2.777 -4.957 1 94.62 146 HIS B O 1
ATOM 4652 N N . ARG B 1 147 ? -4.906 3.852 -3.6 1 91.88 147 ARG B N 1
ATOM 4653 C CA . ARG B 1 147 ? -5.453 3.221 -2.402 1 91.88 147 ARG B CA 1
ATOM 4654 C C . ARG B 1 147 ? -6.895 3.664 -2.162 1 91.88 147 ARG B C 1
ATOM 4656 O O . ARG B 1 147 ? -7.734 2.861 -1.749 1 91.88 147 ARG B O 1
ATOM 4663 N N . ILE B 1 148 ? -7.168 4.895 -2.379 1 92.69 148 ILE B N 1
ATOM 4664 C CA . ILE B 1 148 ? -8.523 5.41 -2.236 1 92.69 148 ILE B CA 1
ATOM 4665 C C . ILE B 1 148 ? -9.438 4.746 -3.262 1 92.69 148 ILE B C 1
ATOM 4667 O O . ILE B 1 148 ? -10.562 4.355 -2.939 1 92.69 148 ILE B O 1
ATOM 4671 N N . VAL B 1 149 ? -8.938 4.582 -4.414 1 96 149 VAL B N 1
ATOM 4672 C CA . VAL B 1 149 ? -9.727 3.969 -5.48 1 96 149 VAL B CA 1
ATOM 4673 C C . VAL B 1 149 ? -10.039 2.518 -5.121 1 96 149 VAL B C 1
ATOM 4675 O O . VAL B 1 149 ? -11.18 2.07 -5.258 1 96 149 VAL B O 1
ATOM 4678 N N . GLU B 1 150 ? -9.047 1.799 -4.656 1 95.31 150 GLU B N 1
ATOM 4679 C CA . GLU B 1 150 ? -9.242 0.412 -4.246 1 95.31 150 GLU B CA 1
ATOM 4680 C C . GLU B 1 150 ? -10.312 0.307 -3.158 1 95.31 150 GLU B C 1
ATOM 4682 O O . GLU B 1 150 ? -11.164 -0.581 -3.203 1 95.31 150 GLU B O 1
ATOM 4687 N N . LEU B 1 151 ? -10.227 1.223 -2.23 1 93.69 151 LEU B N 1
ATOM 4688 C CA . LEU B 1 151 ? -11.195 1.241 -1.142 1 93.69 151 LEU B CA 1
ATOM 4689 C C . LEU B 1 151 ? -12.602 1.493 -1.671 1 93.69 151 LEU B C 1
ATOM 4691 O O . LEU B 1 151 ? -13.555 0.82 -1.264 1 93.69 151 LEU B O 1
ATOM 4695 N N . LEU B 1 152 ? -12.695 2.445 -2.527 1 94.88 152 LEU B N 1
ATOM 4696 C CA . LEU B 1 152 ? -14 2.781 -3.094 1 94.88 152 LEU B CA 1
ATOM 4697 C C . LEU B 1 152 ? -14.555 1.619 -3.914 1 94.88 152 LEU B C 1
ATOM 4699 O O . LEU B 1 152 ? -15.742 1.315 -3.844 1 94.88 152 LEU B O 1
ATOM 4703 N N . VAL B 1 153 ? -13.703 0.923 -4.613 1 97.12 153 VAL B N 1
ATOM 4704 C CA . VAL B 1 153 ? -14.125 -0.207 -5.43 1 97.12 153 VAL B CA 1
ATOM 4705 C C . VAL B 1 153 ? -14.633 -1.335 -4.535 1 97.12 153 VAL B C 1
ATOM 4707 O O . VAL B 1 153 ? -15.703 -1.892 -4.773 1 97.12 153 VAL B O 1
ATOM 4710 N N . THR B 1 154 ? -13.922 -1.641 -3.514 1 93.38 154 THR B N 1
ATOM 4711 C CA . THR B 1 154 ? -14.227 -2.752 -2.623 1 93.38 154 THR B CA 1
ATOM 4712 C C . THR B 1 154 ? -15.547 -2.514 -1.898 1 93.38 154 THR B C 1
ATOM 4714 O O . THR B 1 154 ? -16.281 -3.463 -1.587 1 93.38 154 THR B O 1
ATOM 4717 N N . ASN B 1 155 ? -15.914 -1.201 -1.714 1 91.88 155 ASN B N 1
ATOM 4718 C CA . ASN B 1 155 ? -17.109 -0.873 -0.938 1 91.88 155 ASN B CA 1
ATOM 4719 C C . ASN B 1 155 ? -18.234 -0.379 -1.834 1 91.88 155 ASN B C 1
ATOM 4721 O O . ASN B 1 155 ? -19.234 0.148 -1.344 1 91.88 155 ASN B O 1
ATOM 4725 N N . ALA B 1 156 ? -18.172 -0.598 -3.051 1 96 156 ALA B N 1
ATOM 4726 C CA . ALA B 1 156 ? -19.109 -0.027 -4.02 1 96 156 ALA B CA 1
ATOM 4727 C C . ALA B 1 156 ? -20.469 -0.712 -3.939 1 96 156 ALA B C 1
ATOM 4729 O O . ALA B 1 156 ? -20.547 -1.939 -3.854 1 96 156 ALA B O 1
ATOM 4730 N N . ASN B 1 157 ? -21.484 0.109 -3.914 1 94.56 157 ASN B N 1
ATOM 4731 C CA . ASN B 1 157 ? -22.828 -0.434 -4.078 1 94.56 157 ASN B CA 1
ATOM 4732 C C . ASN B 1 157 ? -23.172 -0.679 -5.551 1 94.56 157 ASN B C 1
ATOM 4734 O O . ASN B 1 157 ? -22.312 -0.503 -6.418 1 94.56 157 ASN B O 1
ATOM 4738 N N . ALA B 1 158 ? -24.359 -1.119 -5.871 1 94.94 158 ALA B N 1
ATOM 4739 C CA . ALA B 1 158 ? -24.703 -1.553 -7.223 1 94.94 158 ALA B CA 1
ATOM 4740 C C . ALA B 1 158 ? -24.562 -0.407 -8.219 1 94.94 158 ALA B C 1
ATOM 4742 O O . ALA B 1 158 ? -24.031 -0.593 -9.312 1 94.94 158 ALA B O 1
ATOM 4743 N N . LEU B 1 159 ? -25.031 0.757 -7.844 1 94.75 159 LEU B N 1
ATOM 4744 C CA . LEU B 1 159 ? -24.938 1.916 -8.727 1 94.75 159 LEU B CA 1
ATOM 4745 C C . LEU B 1 159 ? -23.484 2.328 -8.93 1 94.75 159 LEU B C 1
ATOM 4747 O O . LEU B 1 159 ? -23.078 2.641 -10.047 1 94.75 159 LEU B O 1
ATOM 4751 N N . GLU B 1 160 ? -22.766 2.32 -7.855 1 96.56 160 GLU B N 1
ATOM 4752 C CA . GLU B 1 160 ? -21.359 2.664 -7.895 1 96.56 160 GLU B CA 1
ATOM 4753 C C . GLU B 1 160 ? -20.562 1.66 -8.734 1 96.56 160 GLU B C 1
ATOM 4755 O O . GLU B 1 160 ? -19.609 2.031 -9.422 1 96.56 160 GLU B O 1
ATOM 4760 N N . GLN B 1 161 ? -20.938 0.393 -8.734 1 97.56 161 GLN B N 1
ATOM 4761 C CA . GLN B 1 161 ? -20.297 -0.636 -9.547 1 97.56 161 GLN B CA 1
ATOM 4762 C C . GLN B 1 161 ? -20.469 -0.345 -11.031 1 97.56 161 GLN B C 1
ATOM 4764 O O . GLN B 1 161 ? -19.547 -0.575 -11.82 1 97.56 161 GLN B O 1
ATOM 4769 N N . GLN B 1 162 ? -21.609 0.167 -11.336 1 96.62 162 GLN B N 1
ATOM 4770 C CA . GLN B 1 162 ? -21.844 0.537 -12.727 1 96.62 162 GLN B CA 1
ATOM 4771 C C . GLN B 1 162 ? -20.938 1.688 -13.156 1 96.62 162 GLN B C 1
ATOM 4773 O O . GLN B 1 162 ? -20.422 1.689 -14.273 1 96.62 162 GLN B O 1
ATOM 4778 N N . LEU B 1 163 ? -20.812 2.611 -12.258 1 96.44 163 LEU B N 1
ATOM 4779 C CA . LEU B 1 163 ? -19.906 3.732 -12.516 1 96.44 163 LEU B CA 1
ATOM 4780 C C . LEU B 1 163 ? -18.484 3.248 -12.734 1 96.44 163 LEU B C 1
ATOM 4782 O O . LEU B 1 163 ? -17.812 3.701 -13.656 1 96.44 163 LEU B O 1
ATOM 4786 N N . ILE B 1 164 ? -18.062 2.346 -11.93 1 98.06 164 ILE B N 1
ATOM 4787 C CA . ILE B 1 164 ? -16.719 1.769 -12.016 1 98.06 164 ILE B CA 1
ATOM 4788 C C . ILE B 1 164 ? -16.547 1.052 -13.352 1 98.06 164 ILE B C 1
ATOM 4790 O O . ILE B 1 164 ? -15.562 1.267 -14.055 1 98.06 164 ILE B O 1
ATOM 4794 N N . ALA B 1 165 ? -17.531 0.208 -13.703 1 98.19 165 ALA B N 1
ATOM 4795 C CA . ALA B 1 165 ? -17.484 -0.539 -14.961 1 98.19 165 ALA B CA 1
ATOM 4796 C C . ALA B 1 165 ? -17.391 0.404 -16.156 1 98.19 165 ALA B C 1
ATOM 4798 O O . ALA B 1 165 ? -16.609 0.161 -17.078 1 98.19 165 ALA B O 1
ATOM 4799 N N . ASN B 1 166 ? -18.125 1.453 -16.062 1 97.62 166 ASN B N 1
ATOM 4800 C CA . ASN B 1 166 ? -18.125 2.428 -17.141 1 97.62 166 ASN B CA 1
ATOM 4801 C C . ASN B 1 166 ? -16.766 3.121 -17.281 1 97.62 166 ASN B C 1
ATOM 4803 O O . ASN B 1 166 ? -16.312 3.404 -18.391 1 97.62 166 ASN B O 1
ATOM 4807 N N . THR B 1 167 ? -16.141 3.387 -16.203 1 97.56 167 THR B N 1
ATOM 4808 C CA . THR B 1 167 ? -14.852 4.051 -16.203 1 97.56 167 THR B CA 1
ATOM 4809 C C . THR B 1 167 ? -13.773 3.139 -16.781 1 97.56 167 THR B C 1
ATOM 4811 O O . THR B 1 167 ? -12.852 3.607 -17.453 1 97.56 167 THR B O 1
ATOM 4814 N N . LEU B 1 168 ? -13.836 1.818 -16.531 1 98 168 LEU B N 1
ATOM 4815 C CA . LEU B 1 168 ? -12.844 0.848 -16.984 1 98 168 LEU B CA 1
ATOM 4816 C C . LEU B 1 168 ? -13.031 0.534 -18.469 1 98 168 LEU B C 1
ATOM 4818 O O . LEU B 1 168 ? -12.07 0.205 -19.172 1 98 168 LEU B O 1
ATOM 4822 N N . ARG B 1 169 ? -14.273 0.662 -18.938 1 97.62 169 ARG B N 1
ATOM 4823 C CA . ARG B 1 169 ? -14.633 0.268 -20.297 1 97.62 169 ARG B CA 1
ATOM 4824 C C . ARG B 1 169 ? -13.844 1.063 -21.328 1 97.62 169 ARG B C 1
ATOM 4826 O O . ARG B 1 169 ? -13.727 2.287 -21.219 1 97.62 169 ARG B O 1
ATOM 4833 N N . GLY B 1 170 ? -13.305 0.365 -22.219 1 97.38 170 GLY B N 1
ATOM 4834 C CA . GLY B 1 170 ? -12.562 0.972 -23.297 1 97.38 170 GLY B CA 1
ATOM 4835 C C . GLY B 1 170 ? -11.094 1.191 -22.969 1 97.38 170 GLY B C 1
ATOM 4836 O O . GLY B 1 170 ? -10.312 1.604 -23.828 1 97.38 170 GLY B O 1
ATOM 4837 N N . HIS B 1 171 ? -10.648 0.893 -21.734 1 97.56 171 HIS B N 1
ATOM 4838 C CA . HIS B 1 171 ? -9.281 1.194 -21.328 1 97.56 171 HIS B CA 1
ATOM 4839 C C . HIS B 1 171 ? -8.664 0.02 -20.578 1 97.56 171 HIS B C 1
ATOM 4841 O O . HIS B 1 171 ? -7.672 0.189 -19.859 1 97.56 171 HIS B O 1
ATOM 4847 N N . MET B 1 172 ? -9.164 -1.12 -20.703 1 98.06 172 MET B N 1
ATOM 4848 C CA . MET B 1 172 ? -8.766 -2.281 -19.906 1 98.06 172 MET B CA 1
ATOM 4849 C C . MET B 1 172 ? -7.305 -2.635 -20.156 1 98.06 172 MET B C 1
ATOM 4851 O O . MET B 1 172 ? -6.551 -2.869 -19.219 1 98.06 172 MET B O 1
ATOM 4855 N N . LEU B 1 173 ? -6.914 -2.664 -21.391 1 98.12 173 LEU B N 1
ATOM 4856 C CA . LEU B 1 173 ? -5.543 -3.049 -21.703 1 98.12 173 LEU B CA 1
ATOM 4857 C C . LEU B 1 173 ? -4.551 -2.07 -21.078 1 98.12 173 LEU B C 1
ATOM 4859 O O . LEU B 1 173 ? -3.525 -2.482 -20.531 1 98.12 173 LEU B O 1
ATOM 4863 N N . GLU B 1 174 ? -4.855 -0.844 -21.156 1 97.25 174 GLU B N 1
ATOM 4864 C CA . GLU B 1 174 ? -4.016 0.181 -20.547 1 97.25 174 GLU B CA 1
ATOM 4865 C C . GLU B 1 174 ? -3.918 -0.012 -19.031 1 97.25 174 GLU B C 1
ATOM 4867 O O . GLU B 1 174 ? -2.824 0.024 -18.469 1 97.25 174 GLU B O 1
ATOM 4872 N N . PHE B 1 175 ? -5.02 -0.277 -18.438 1 97.88 175 PHE B N 1
ATOM 4873 C CA . PHE B 1 175 ? -5.094 -0.323 -16.969 1 97.88 175 PHE B CA 1
ATOM 4874 C C . PHE B 1 175 ? -4.406 -1.574 -16.438 1 97.88 175 PHE B C 1
ATOM 4876 O O . PHE B 1 175 ? -3.844 -1.559 -15.344 1 97.88 175 PHE B O 1
ATOM 4883 N N . VAL B 1 176 ? -4.328 -2.662 -17.188 1 98.25 176 VAL B N 1
ATOM 4884 C CA . VAL B 1 176 ? -3.738 -3.889 -16.656 1 98.25 176 VAL B CA 1
ATOM 4885 C C . VAL B 1 176 ? -2.229 -3.877 -16.891 1 98.25 176 VAL B C 1
ATOM 4887 O O . VAL B 1 176 ? -1.518 -4.773 -16.438 1 98.25 176 VAL B O 1
ATOM 4890 N N . SER B 1 177 ? -1.748 -2.848 -17.531 1 97.56 177 SER B N 1
ATOM 4891 C CA . SER B 1 177 ? -0.364 -2.842 -18 1 97.56 177 SER B CA 1
ATOM 4892 C C . SER B 1 177 ? 0.529 -2.037 -17.062 1 97.56 177 SER B C 1
ATOM 4894 O O . SER B 1 177 ? 1.738 -1.936 -17.281 1 97.56 177 SER B O 1
ATOM 4896 N N . THR B 1 178 ? -0.059 -1.451 -15.977 1 95.62 178 THR B N 1
ATOM 4897 C CA . THR B 1 178 ? 0.738 -0.676 -15.031 1 95.62 178 THR B CA 1
ATOM 4898 C C . THR B 1 178 ? 0.525 -1.176 -13.602 1 95.62 178 THR B C 1
ATOM 4900 O O . THR B 1 178 ? -0.456 -1.868 -13.328 1 95.62 178 THR B O 1
ATOM 4903 N N . ARG B 1 179 ? 1.432 -0.82 -12.789 1 94.12 179 ARG B N 1
ATOM 4904 C CA . ARG B 1 179 ? 1.51 -1.395 -11.445 1 94.12 179 ARG B CA 1
ATOM 4905 C C . ARG B 1 179 ? 0.251 -1.085 -10.648 1 94.12 179 ARG B C 1
ATOM 4907 O O . ARG B 1 179 ? -0.425 -1.998 -10.164 1 94.12 179 ARG B O 1
ATOM 4914 N N . PHE B 1 180 ? -0.106 0.175 -10.531 1 94.69 180 PHE B N 1
ATOM 4915 C CA . PHE B 1 180 ? -1.174 0.581 -9.625 1 94.69 180 PHE B CA 1
ATOM 4916 C C . PHE B 1 180 ? -2.539 0.302 -10.234 1 94.69 180 PHE B C 1
ATOM 4918 O O . PHE B 1 180 ? -3.418 -0.259 -9.578 1 94.69 180 PHE B O 1
ATOM 4925 N N . THR B 1 181 ? -2.684 0.573 -11.461 1 97.25 181 THR B N 1
ATOM 4926 C CA . THR B 1 181 ? -3.986 0.388 -12.086 1 97.25 181 THR B CA 1
ATOM 4927 C C . THR B 1 181 ? -4.305 -1.096 -12.25 1 97.25 181 THR B C 1
ATOM 4929 O O . THR B 1 181 ? -5.473 -1.492 -12.219 1 97.25 181 THR B O 1
ATOM 4932 N N . SER B 1 182 ? -3.291 -1.979 -12.383 1 97.56 182 SER B N 1
ATOM 4933 C CA . SER B 1 182 ? -3.551 -3.414 -12.453 1 97.56 182 SER B CA 1
ATOM 4934 C C . SER B 1 182 ? -4.168 -3.924 -11.156 1 97.56 182 SER B C 1
ATOM 4936 O O . SER B 1 182 ? -5.008 -4.824 -11.172 1 97.56 182 SER B O 1
ATOM 4938 N N . TRP B 1 183 ? -3.795 -3.297 -10.047 1 95.69 183 TRP B N 1
ATOM 4939 C CA . TRP B 1 183 ? -4.402 -3.635 -8.758 1 95.69 183 TRP B CA 1
ATOM 4940 C C . TRP B 1 183 ? -5.867 -3.211 -8.727 1 95.69 183 TRP B C 1
ATOM 4942 O O . TRP B 1 183 ? -6.727 -3.961 -8.258 1 95.69 183 TRP B O 1
ATOM 4952 N N . ILE B 1 184 ? -6.062 -2.08 -9.203 1 97.56 184 ILE B N 1
ATOM 4953 C CA . ILE B 1 184 ? -7.426 -1.563 -9.219 1 97.56 184 ILE B CA 1
ATOM 4954 C C . ILE B 1 184 ? -8.32 -2.484 -10.047 1 97.56 184 ILE B C 1
ATOM 4956 O O . ILE B 1 184 ? -9.438 -2.809 -9.633 1 97.56 184 ILE B O 1
ATOM 4960 N N . VAL B 1 185 ? -7.832 -2.924 -11.164 1 98.25 185 VAL B N 1
ATOM 4961 C CA . VAL B 1 185 ? -8.602 -3.818 -12.023 1 98.25 185 VAL B CA 1
ATOM 4962 C C . VAL B 1 185 ? -8.844 -5.145 -11.305 1 98.25 185 VAL B C 1
ATOM 4964 O O . VAL B 1 185 ? -9.938 -5.707 -11.375 1 98.25 185 VAL B O 1
ATOM 4967 N N . GLN B 1 186 ? -7.891 -5.68 -10.625 1 97.19 186 GLN B N 1
ATOM 4968 C CA . GLN B 1 186 ? -8.07 -6.902 -9.852 1 97.19 186 GLN B CA 1
ATOM 4969 C C . GLN B 1 186 ? -9.164 -6.734 -8.805 1 97.19 186 GLN B C 1
ATOM 4971 O O . GLN B 1 186 ? -10.055 -7.574 -8.688 1 97.19 186 GLN B O 1
ATOM 4976 N N . PHE B 1 187 ? -9.125 -5.602 -8.086 1 97.25 187 PHE B N 1
ATOM 4977 C CA . PHE B 1 187 ? -10.164 -5.324 -7.098 1 97.25 187 PHE B CA 1
ATOM 4978 C C . PHE B 1 187 ? -11.531 -5.242 -7.766 1 97.25 187 PHE B C 1
ATOM 4980 O O . PHE B 1 187 ? -12.523 -5.711 -7.211 1 97.25 187 PHE B O 1
ATOM 4987 N N . ALA B 1 188 ? -11.547 -4.668 -8.891 1 98 188 ALA B N 1
ATOM 4988 C CA . ALA B 1 188 ? -12.797 -4.559 -9.625 1 98 188 ALA B CA 1
ATOM 4989 C C . ALA B 1 188 ? -13.328 -5.934 -10.023 1 98 188 ALA B C 1
ATOM 4991 O O . ALA B 1 188 ? -14.531 -6.203 -9.914 1 98 188 ALA B O 1
ATOM 4992 N N . LEU B 1 189 ? -12.445 -6.797 -10.422 1 97.38 189 LEU B N 1
ATOM 4993 C CA . LEU B 1 189 ? -12.844 -8.141 -10.836 1 97.38 189 LEU B CA 1
ATOM 4994 C C . LEU B 1 189 ? -13.414 -8.922 -9.656 1 97.38 189 LEU B C 1
ATOM 4996 O O . LEU B 1 189 ? -14.328 -9.734 -9.828 1 97.38 189 LEU B O 1
ATOM 5000 N N . TRP B 1 190 ? -12.93 -8.711 -8.5 1 95.56 190 TRP B N 1
ATOM 5001 C CA . TRP B 1 190 ? -13.438 -9.398 -7.312 1 95.56 190 TRP B CA 1
ATOM 5002 C C . TRP B 1 190 ? -14.789 -8.828 -6.891 1 95.56 190 TRP B C 1
ATOM 5004 O O . TRP B 1 190 ? -15.594 -9.523 -6.27 1 95.56 190 TRP B O 1
ATOM 5014 N N . LYS B 1 191 ? -15.039 -7.566 -7.285 1 95.5 191 LYS B N 1
ATOM 5015 C CA . LYS B 1 191 ? -16.203 -6.867 -6.758 1 95.5 191 LYS B CA 1
ATOM 5016 C C . LYS B 1 191 ? -17.375 -6.914 -7.746 1 95.5 191 LYS B C 1
ATOM 5018 O O . LYS B 1 191 ? -18.516 -7.09 -7.344 1 95.5 191 LYS B O 1
ATOM 5023 N N . LEU B 1 192 ? -17.141 -6.781 -8.992 1 96.69 192 LEU B N 1
ATOM 5024 C CA . LEU B 1 192 ? -18.172 -6.668 -10.016 1 96.69 192 LEU B CA 1
ATOM 5025 C C . LEU B 1 192 ? -18.828 -8.016 -10.273 1 96.69 192 LEU B C 1
ATOM 5027 O O . LEU B 1 192 ? -18.234 -9.062 -10.008 1 96.69 192 LEU B O 1
ATOM 5031 N N . ASP B 1 193 ? -20.062 -7.91 -10.781 1 94.69 193 ASP B N 1
ATOM 5032 C CA . ASP B 1 193 ? -20.766 -9.148 -11.117 1 94.69 193 ASP B CA 1
ATOM 5033 C C . ASP B 1 193 ? -20.172 -9.789 -12.367 1 94.69 193 ASP B C 1
ATOM 5035 O O . ASP B 1 193 ? -19.484 -9.125 -13.148 1 94.69 193 ASP B O 1
ATOM 5039 N N . LEU B 1 194 ? -20.422 -11.047 -12.57 1 93.44 194 LEU B N 1
ATOM 5040 C CA . LEU B 1 194 ? -19.781 -11.852 -13.594 1 93.44 194 LEU B CA 1
ATOM 5041 C C . LEU B 1 194 ? -20.125 -11.344 -14.992 1 93.44 194 LEU B C 1
ATOM 5043 O O . LEU B 1 194 ? -19.25 -11.25 -15.852 1 93.44 194 LEU B O 1
ATOM 5047 N N . PRO B 1 195 ? -21.391 -10.977 -15.266 1 95.12 195 PRO B N 1
ATOM 5048 C CA . PRO B 1 195 ? -21.703 -10.461 -16.609 1 95.12 195 PRO B CA 1
ATOM 5049 C C . PRO B 1 195 ? -20.938 -9.188 -16.953 1 95.12 195 PRO B C 1
ATOM 5051 O O . PRO B 1 195 ? -20.453 -9.039 -18.062 1 95.12 195 PRO B O 1
ATOM 5054 N N . THR B 1 196 ? -20.859 -8.297 -15.961 1 96.75 196 THR B N 1
ATOM 5055 C CA . THR B 1 196 ? -20.094 -7.07 -16.172 1 96.75 196 THR B CA 1
ATOM 5056 C C . THR B 1 196 ? -18.625 -7.387 -16.438 1 96.75 196 THR B C 1
ATOM 5058 O O . THR B 1 196 ? -18.016 -6.832 -17.344 1 96.75 196 THR B O 1
ATOM 5061 N N . CYS B 1 197 ? -18.047 -8.297 -15.68 1 97.31 197 CYS B N 1
ATOM 5062 C CA . CYS B 1 197 ? -16.672 -8.727 -15.883 1 97.31 197 CYS B CA 1
ATOM 5063 C C . CYS B 1 197 ? -16.469 -9.305 -17.281 1 97.31 197 CYS B C 1
ATOM 5065 O O . CYS B 1 197 ? -15.5 -8.977 -17.953 1 97.31 197 CYS B O 1
ATOM 5067 N N . SER B 1 198 ? -17.391 -10.133 -17.672 1 96.75 198 SER B N 1
ATOM 5068 C CA . SER B 1 198 ? -17.312 -10.781 -18.984 1 96.75 198 SER B CA 1
ATOM 5069 C C . SER B 1 198 ? -17.266 -9.75 -20.109 1 96.75 198 SER B C 1
ATOM 5071 O O . SER B 1 198 ? -16.516 -9.898 -21.062 1 96.75 198 SER B O 1
ATOM 5073 N N . THR B 1 199 ? -18.078 -8.773 -19.938 1 97.12 199 THR B N 1
ATOM 5074 C CA . THR B 1 199 ? -18.125 -7.711 -20.938 1 97.12 199 THR B CA 1
ATOM 5075 C C . THR B 1 199 ? -16.797 -6.965 -21 1 97.12 199 THR B C 1
ATOM 5077 O O . THR B 1 199 ? -16.281 -6.691 -22.078 1 97.12 199 THR B O 1
ATOM 5080 N N . LEU B 1 200 ? -16.203 -6.66 -19.891 1 98.06 200 LEU B N 1
ATOM 5081 C CA . LEU B 1 200 ? -14.93 -5.961 -19.828 1 98.06 200 LEU B CA 1
ATOM 5082 C C . LEU B 1 200 ? -13.812 -6.812 -20.438 1 98.06 200 LEU B C 1
ATOM 5084 O O . LEU B 1 200 ? -12.922 -6.285 -21.094 1 98.06 200 LEU B O 1
ATOM 5088 N N . LEU B 1 201 ? -13.852 -8.133 -20.281 1 98 201 LEU B N 1
ATOM 5089 C CA . LEU B 1 201 ? -12.797 -9.047 -20.703 1 98 201 LEU B CA 1
ATOM 5090 C C . LEU B 1 201 ? -12.719 -9.102 -22.234 1 98 201 LEU B C 1
ATOM 5092 O O . LEU B 1 201 ? -11.68 -9.484 -22.781 1 98 201 LEU B O 1
ATOM 5096 N N . THR B 1 202 ? -13.828 -8.789 -22.875 1 97.06 202 THR B N 1
ATOM 5097 C CA . THR B 1 202 ? -13.844 -8.836 -24.328 1 97.06 202 THR B CA 1
ATOM 5098 C C . THR B 1 202 ? -12.797 -7.891 -24.922 1 97.06 202 THR B C 1
ATOM 5100 O O . THR B 1 202 ? -12.328 -8.094 -26.047 1 97.06 202 THR B O 1
ATOM 5103 N N . GLU B 1 203 ? -12.391 -6.938 -24.156 1 98 203 GLU B N 1
ATOM 5104 C CA . GLU B 1 203 ? -11.406 -5.953 -24.594 1 98 203 GLU B CA 1
ATOM 5105 C C . GLU B 1 203 ? -10.016 -6.562 -24.672 1 98 203 GLU B C 1
ATOM 5107 O O . GLU B 1 203 ? -9.102 -5.969 -25.266 1 98 203 GLU B O 1
ATOM 5112 N N . PHE B 1 204 ? -9.812 -7.742 -24.172 1 98.25 204 PHE B N 1
ATOM 5113 C CA . PHE B 1 204 ? -8.508 -8.391 -24.156 1 98.25 204 PHE B CA 1
ATOM 5114 C C . PHE B 1 204 ? -8.344 -9.305 -25.359 1 98.25 204 PHE B C 1
ATOM 5116 O O . PHE B 1 204 ? -7.297 -9.93 -25.547 1 98.25 204 PHE B O 1
ATOM 5123 N N . ARG B 1 205 ? -9.391 -9.469 -26.172 1 97.69 205 ARG B N 1
ATOM 5124 C CA . ARG B 1 205 ? -9.305 -10.344 -27.344 1 97.69 205 ARG B CA 1
ATOM 5125 C C . ARG B 1 205 ? -8.18 -9.898 -28.281 1 97.69 205 ARG B C 1
ATOM 5127 O O . ARG B 1 205 ? -8.062 -8.711 -28.594 1 97.69 205 ARG B O 1
ATOM 5134 N N . GLY B 1 206 ? -7.383 -10.836 -28.656 1 97.25 206 GLY B N 1
ATOM 5135 C CA . GLY B 1 206 ? -6.309 -10.578 -29.609 1 97.25 206 GLY B CA 1
ATOM 5136 C C . GLY B 1 206 ? -4.988 -10.242 -28.938 1 97.25 206 GLY B C 1
ATOM 5137 O O . GLY B 1 206 ? -3.971 -10.07 -29.609 1 97.25 206 GLY B O 1
ATOM 5138 N N . VAL B 1 207 ? -4.977 -10.18 -27.594 1 97.56 207 VAL B N 1
ATOM 5139 C CA . VAL B 1 207 ? -3.74 -9.781 -26.938 1 97.56 207 VAL B CA 1
ATOM 5140 C C . VAL B 1 207 ? -3.375 -10.789 -25.859 1 97.56 207 VAL B C 1
ATOM 5142 O O . VAL B 1 207 ? -2.77 -10.43 -24.844 1 97.56 207 VAL B O 1
ATOM 5145 N N . GLY B 1 208 ? -3.729 -11.977 -26 1 97.12 208 GLY B N 1
ATOM 5146 C CA . GLY B 1 208 ? -3.514 -13.023 -25.016 1 97.12 208 GLY B CA 1
ATOM 5147 C C . GLY B 1 208 ? -2.049 -13.242 -24.688 1 97.12 208 GLY B C 1
ATOM 5148 O O . GLY B 1 208 ? -1.69 -13.422 -23.531 1 97.12 208 GLY B O 1
ATOM 5149 N N . HIS B 1 209 ? -1.214 -13.172 -25.703 1 96.88 209 HIS B N 1
ATOM 5150 C CA . HIS B 1 209 ? 0.219 -13.352 -25.5 1 96.88 209 HIS B CA 1
ATOM 5151 C C . HIS B 1 209 ? 0.79 -12.258 -24.609 1 96.88 209 HIS B C 1
ATOM 5153 O O . HIS B 1 209 ? 1.512 -12.547 -23.656 1 96.88 209 HIS B O 1
ATOM 5159 N N . TYR B 1 210 ? 0.44 -11.078 -24.859 1 97.56 210 TYR B N 1
ATOM 5160 C CA . TYR B 1 210 ? 0.901 -9.938 -24.078 1 97.56 210 TYR B CA 1
ATOM 5161 C C . TYR B 1 210 ? 0.429 -10.055 -22.625 1 97.56 210 TYR B C 1
ATOM 5163 O O . TYR B 1 210 ? 1.213 -9.867 -21.688 1 97.56 210 TYR B O 1
ATOM 5171 N N . LEU B 1 211 ? -0.817 -10.367 -22.422 1 98.19 211 LEU B N 1
ATOM 5172 C CA . LEU B 1 211 ? -1.426 -10.453 -21.094 1 98.19 211 LEU B CA 1
ATOM 5173 C C . LEU B 1 211 ? -0.7 -11.477 -20.234 1 98.19 211 LEU B C 1
ATOM 5175 O O . LEU B 1 211 ? -0.513 -11.258 -19.031 1 98.19 211 LEU B O 1
ATOM 5179 N N . THR B 1 212 ? -0.258 -12.539 -20.844 1 97.88 212 THR B N 1
ATOM 5180 C CA . THR B 1 212 ? 0.294 -13.648 -20.078 1 97.88 212 THR B CA 1
ATOM 5181 C C . THR B 1 212 ? 1.777 -13.43 -19.797 1 97.88 212 THR B C 1
ATOM 5183 O O . THR B 1 212 ? 2.326 -14 -18.844 1 97.88 212 THR B O 1
ATOM 5186 N N . THR B 1 213 ? 2.461 -12.594 -20.578 1 97.69 213 THR B N 1
ATOM 5187 C CA . THR B 1 213 ? 3.908 -12.469 -20.438 1 97.69 213 THR B CA 1
ATOM 5188 C C . THR B 1 213 ? 4.277 -11.133 -19.797 1 97.69 213 THR B C 1
ATOM 5190 O O . THR B 1 213 ? 5.426 -10.922 -19.406 1 97.69 213 THR B O 1
ATOM 5193 N N . ASN B 1 214 ? 3.285 -10.273 -19.672 1 97.75 214 ASN B N 1
ATOM 5194 C CA . ASN B 1 214 ? 3.523 -8.984 -19.031 1 97.75 214 ASN B CA 1
ATOM 5195 C C . ASN B 1 214 ? 3.506 -9.117 -17.5 1 97.75 214 ASN B C 1
ATOM 5197 O O . ASN B 1 214 ? 2.66 -9.82 -16.953 1 97.75 214 ASN B O 1
ATOM 5201 N N . SER B 1 215 ? 4.406 -8.414 -16.875 1 96.75 215 SER B N 1
ATOM 5202 C CA . SER B 1 215 ? 4.613 -8.547 -15.438 1 96.75 215 SER B CA 1
ATOM 5203 C C . SER B 1 215 ? 3.377 -8.125 -14.656 1 96.75 215 SER B C 1
ATOM 5205 O O . SER B 1 215 ? 3.07 -8.695 -13.609 1 96.75 215 SER B O 1
ATOM 5207 N N . TYR B 1 216 ? 2.631 -7.211 -15.094 1 96.69 216 TYR B N 1
ATOM 5208 C CA . TYR B 1 216 ? 1.466 -6.723 -14.367 1 96.69 216 TYR B CA 1
ATOM 5209 C C . TYR B 1 216 ? 0.19 -7.387 -14.867 1 96.69 216 TYR B C 1
ATOM 5211 O O . TYR B 1 216 ? -0.617 -7.879 -14.07 1 96.69 216 TYR B O 1
ATOM 5219 N N . ALA B 1 217 ? 0.087 -7.5 -16.125 1 98.31 217 ALA B N 1
ATOM 5220 C CA . ALA B 1 217 ? -1.117 -8.062 -16.734 1 98.31 217 ALA B CA 1
ATOM 5221 C C . ALA B 1 217 ? -1.277 -9.531 -16.375 1 98.31 217 ALA B C 1
ATOM 5223 O O . ALA B 1 217 ? -2.4 -10.031 -16.234 1 98.31 217 ALA B O 1
ATOM 5224 N N . SER B 1 218 ? -0.179 -10.203 -16.203 1 97.69 218 SER B N 1
ATOM 5225 C CA . SER B 1 218 ? -0.236 -11.625 -15.883 1 97.69 218 SER B CA 1
ATOM 5226 C C . SER B 1 218 ? -0.955 -11.867 -14.555 1 97.69 218 SER B C 1
ATOM 5228 O O . SER B 1 218 ? -1.671 -12.859 -14.406 1 97.69 218 SER B O 1
ATOM 5230 N N . HIS B 1 219 ? -0.791 -10.953 -13.648 1 96.31 219 HIS B N 1
ATOM 5231 C CA . HIS B 1 219 ? -1.486 -11.062 -12.367 1 96.31 219 HIS B CA 1
ATOM 5232 C C . HIS B 1 219 ? -2.996 -10.945 -12.547 1 96.31 219 HIS B C 1
ATOM 5234 O O . HIS B 1 219 ? -3.762 -11.656 -11.898 1 96.31 219 HIS B O 1
ATOM 5240 N N . VAL B 1 220 ? -3.348 -10.078 -13.352 1 97.75 220 VAL B N 1
ATOM 5241 C CA . VAL B 1 220 ? -4.77 -9.891 -13.633 1 97.75 220 VAL B CA 1
ATOM 5242 C C . VAL B 1 220 ? -5.34 -11.141 -14.289 1 97.75 220 VAL B C 1
ATOM 5244 O O . VAL B 1 220 ? -6.438 -11.586 -13.953 1 97.75 220 VAL B O 1
ATOM 5247 N N . VAL B 1 221 ? -4.609 -11.727 -15.18 1 97.81 221 VAL B N 1
ATOM 5248 C CA . VAL B 1 221 ? -5.023 -12.945 -15.867 1 97.81 221 VAL B CA 1
ATOM 5249 C C . VAL B 1 221 ? -5.227 -14.07 -14.852 1 97.81 221 VAL B C 1
ATOM 5251 O O . VAL B 1 221 ? -6.211 -14.805 -14.922 1 97.81 221 VAL B O 1
ATOM 5254 N N . GLU B 1 222 ? -4.398 -14.188 -13.938 1 96.12 222 GLU B N 1
ATOM 5255 C CA . GLU B 1 222 ? -4.531 -15.203 -12.898 1 96.12 222 GLU B CA 1
ATOM 5256 C C . GLU B 1 222 ? -5.805 -14.992 -12.078 1 96.12 222 GLU B C 1
ATOM 5258 O O . GLU B 1 222 ? -6.477 -15.961 -11.711 1 96.12 222 GLU B O 1
ATOM 5263 N N . VAL B 1 223 ? -6.102 -13.75 -11.805 1 96 223 VAL B N 1
ATOM 5264 C CA . VAL B 1 223 ? -7.336 -13.445 -11.086 1 96 223 VAL B CA 1
ATOM 5265 C C . VAL B 1 223 ? -8.539 -13.828 -11.945 1 96 223 VAL B C 1
ATOM 5267 O O . VAL B 1 223 ? -9.508 -14.406 -11.438 1 96 223 VAL B O 1
ATOM 5270 N N . ILE B 1 224 ? -8.461 -13.547 -13.211 1 97.06 224 ILE B N 1
ATOM 5271 C CA . ILE B 1 224 ? -9.531 -13.914 -14.141 1 97.06 224 ILE B CA 1
ATOM 5272 C C . ILE B 1 224 ? -9.742 -15.43 -14.117 1 97.06 224 ILE B C 1
ATOM 5274 O O . ILE B 1 224 ? -10.867 -15.898 -13.977 1 97.06 224 ILE B O 1
ATOM 5278 N N . PHE B 1 225 ? -8.656 -16.203 -14.156 1 95.5 225 PHE B N 1
ATOM 5279 C CA . PHE B 1 225 ? -8.734 -17.656 -14.172 1 95.5 225 PHE B CA 1
ATOM 5280 C C . PHE B 1 225 ? -9.344 -18.172 -12.883 1 95.5 225 PHE B C 1
ATOM 5282 O O . PHE B 1 225 ? -10.133 -19.125 -12.898 1 95.5 225 PHE B O 1
ATOM 5289 N N . SER B 1 226 ? -9.031 -17.562 -11.82 1 91.44 226 SER B N 1
ATOM 5290 C CA . SER B 1 226 ? -9.453 -18.047 -10.508 1 91.44 226 SER B CA 1
ATOM 5291 C C . SER B 1 226 ? -10.906 -17.672 -10.227 1 91.44 226 SER B C 1
ATOM 5293 O O . SER B 1 226 ? -11.617 -18.406 -9.531 1 91.44 226 SER B O 1
ATOM 5295 N N . ARG B 1 227 ? -11.328 -16.625 -10.82 1 91.12 227 ARG B N 1
ATOM 5296 C CA . ARG B 1 227 ? -12.625 -16.062 -10.438 1 91.12 227 ARG B CA 1
ATOM 5297 C C . ARG B 1 227 ? -13.703 -16.484 -11.43 1 91.12 227 ARG B C 1
ATOM 5299 O O . ARG B 1 227 ? -14.875 -16.594 -11.062 1 91.12 227 ARG B O 1
ATOM 5306 N N . MET B 1 228 ? -13.305 -16.766 -12.578 1 92.56 228 MET B N 1
ATOM 5307 C CA . MET B 1 228 ? -14.312 -16.953 -13.625 1 92.56 228 MET B CA 1
ATOM 5308 C C . MET B 1 228 ? -14.227 -18.344 -14.227 1 92.56 228 MET B C 1
ATOM 5310 O O . MET B 1 228 ? -13.234 -19.047 -14.031 1 92.56 228 MET B O 1
ATOM 5314 N N . ARG B 1 229 ? -15.266 -18.688 -15 1 91.75 229 ARG B N 1
ATOM 5315 C CA . ARG B 1 229 ? -15.297 -19.969 -15.719 1 91.75 229 ARG B CA 1
ATOM 5316 C C . ARG B 1 229 ? -14.641 -19.828 -17.094 1 91.75 229 ARG B C 1
ATOM 5318 O O . ARG B 1 229 ? -14.625 -18.75 -17.672 1 91.75 229 ARG B O 1
ATOM 5325 N N . PRO B 1 230 ? -14.109 -20.984 -17.547 1 94 230 PRO B N 1
ATOM 5326 C CA . PRO B 1 230 ? -13.375 -20.953 -18.812 1 94 230 PRO B CA 1
ATOM 5327 C C . PRO B 1 230 ? -14.219 -20.422 -19.969 1 94 230 PRO B C 1
ATOM 5329 O O . PRO B 1 230 ? -13.672 -19.906 -20.953 1 94 230 PRO B O 1
ATOM 5332 N N . LEU B 1 231 ? -15.516 -20.5 -19.891 1 92.38 231 LEU B N 1
ATOM 5333 C CA . LEU B 1 231 ? -16.375 -19.984 -20.953 1 92.38 231 LEU B CA 1
ATOM 5334 C C . LEU B 1 231 ? -16.141 -18.5 -21.172 1 92.38 231 LEU B C 1
ATOM 5336 O O . LEU B 1 231 ? -16.312 -18 -22.281 1 92.38 231 LEU B O 1
ATOM 5340 N N . HIS B 1 232 ? -15.75 -17.797 -20.109 1 94.62 232 HIS B N 1
ATOM 5341 C CA . HIS B 1 232 ? -15.586 -16.344 -20.172 1 94.62 232 HIS B CA 1
ATOM 5342 C C . HIS B 1 232 ? -14.18 -15.977 -20.625 1 94.62 232 HIS B C 1
ATOM 5344 O O . HIS B 1 232 ? -13.977 -14.906 -21.219 1 94.62 232 HIS B O 1
ATOM 5350 N N . TYR B 1 233 ? -13.195 -16.828 -20.391 1 96.12 233 TYR B N 1
ATOM 5351 C CA . TYR B 1 233 ? -11.828 -16.438 -20.719 1 96.12 233 TYR B CA 1
ATOM 5352 C C . TYR B 1 233 ? -11.219 -17.406 -21.719 1 96.12 233 TYR B C 1
ATOM 5354 O O . TYR B 1 233 ? -10.008 -17.375 -21.969 1 96.12 233 TYR B O 1
ATOM 5362 N N . GLY B 1 234 ? -11.984 -18.281 -22.312 1 96 234 GLY B N 1
ATOM 5363 C CA . GLY B 1 234 ? -11.523 -19.281 -23.25 1 96 234 GLY B CA 1
ATOM 5364 C C . GLY B 1 234 ? -10.727 -18.703 -24.406 1 96 234 GLY B C 1
ATOM 5365 O O . GLY B 1 234 ? -9.805 -19.344 -24.922 1 96 234 GLY B O 1
ATOM 5366 N N . PHE B 1 235 ? -11.094 -17.516 -24.781 1 96.94 235 PHE B N 1
ATOM 5367 C CA . PHE B 1 235 ? -10.406 -16.875 -25.891 1 96.94 235 PHE B CA 1
ATOM 5368 C C . PHE B 1 235 ? -8.938 -16.656 -25.562 1 96.94 235 PHE B C 1
ATOM 5370 O O . PHE B 1 235 ? -8.086 -16.688 -26.453 1 96.94 235 PHE B O 1
ATOM 5377 N N . ILE B 1 236 ? -8.555 -16.406 -24.359 1 97.44 236 ILE B N 1
ATOM 5378 C CA . ILE B 1 236 ? -7.16 -16.25 -23.953 1 97.44 236 ILE B CA 1
ATOM 5379 C C . ILE B 1 236 ? -6.41 -17.562 -24.172 1 97.44 236 ILE B C 1
ATOM 5381 O O . ILE B 1 236 ? -5.316 -17.562 -24.734 1 97.44 236 ILE B O 1
ATOM 5385 N N . ILE B 1 237 ? -7.039 -18.656 -23.734 1 97.62 237 ILE B N 1
ATOM 5386 C CA . ILE B 1 237 ? -6.449 -19.969 -23.906 1 97.62 237 ILE B CA 1
ATOM 5387 C C . ILE B 1 237 ? -6.285 -20.281 -25.406 1 97.62 237 ILE B C 1
ATOM 5389 O O . ILE B 1 237 ? -5.23 -20.734 -25.828 1 97.62 237 ILE B O 1
ATOM 5393 N N . ASP B 1 238 ? -7.32 -19.953 -26.109 1 97.94 238 ASP B N 1
ATOM 5394 C CA . ASP B 1 238 ? -7.285 -20.188 -27.547 1 97.94 238 ASP B CA 1
ATOM 5395 C C . ASP B 1 238 ? -6.117 -19.438 -28.188 1 97.94 238 ASP B C 1
ATOM 5397 O O . ASP B 1 238 ? -5.453 -19.969 -29.094 1 97.94 238 ASP B O 1
ATOM 5401 N N . GLU B 1 239 ? -5.898 -18.312 -27.766 1 97.75 239 GLU B N 1
ATOM 5402 C CA . GLU B 1 239 ? -4.828 -17.5 -28.328 1 97.75 239 GLU B CA 1
ATOM 5403 C C . GLU B 1 239 ? -3.455 -18.031 -27.922 1 97.75 239 GLU B C 1
ATOM 5405 O O . GLU B 1 239 ? -2.523 -18.031 -28.734 1 97.75 239 GLU B O 1
ATOM 5410 N N . ILE B 1 240 ? -3.273 -18.5 -26.766 1 96.88 240 ILE B N 1
ATOM 5411 C CA . ILE B 1 240 ? -2.012 -19.031 -26.266 1 96.88 240 ILE B CA 1
ATOM 5412 C C . ILE B 1 240 ? -1.661 -20.328 -26.984 1 96.88 240 ILE B C 1
ATOM 5414 O O . ILE B 1 240 ? -0.494 -20.578 -27.297 1 96.88 240 ILE B O 1
ATOM 5418 N N . VAL B 1 241 ? -2.668 -21.141 -27.344 1 97.19 241 VAL B N 1
ATOM 5419 C CA . VAL B 1 241 ? -2.404 -22.469 -27.906 1 97.19 241 VAL B CA 1
ATOM 5420 C C . VAL B 1 241 ? -2.473 -22.391 -29.422 1 97.19 241 VAL B C 1
ATOM 5422 O O . VAL B 1 241 ? -2.381 -23.422 -30.109 1 97.19 241 VAL B O 1
ATOM 5425 N N . SER B 1 242 ? -2.68 -21.188 -29.938 1 96 242 SER B N 1
ATOM 5426 C CA . SER B 1 242 ? -2.875 -21 -31.375 1 96 242 SER B CA 1
ATOM 5427 C C . SER B 1 242 ? -1.63 -21.406 -32.156 1 96 242 SER B C 1
ATOM 5429 O O . SER B 1 242 ? -1.722 -21.781 -33.312 1 96 242 SER B O 1
ATOM 5431 N N . SER B 1 243 ? -0.456 -21.312 -31.531 1 95.81 243 SER B N 1
ATOM 5432 C CA . SER B 1 243 ? 0.805 -21.672 -32.188 1 95.81 243 SER B CA 1
ATOM 5433 C C . SER B 1 243 ? 1.793 -22.266 -31.188 1 95.81 243 SER B C 1
ATOM 5435 O O . SER B 1 243 ? 1.854 -21.828 -30.031 1 95.81 243 SER B O 1
ATOM 5437 N N . PRO B 1 244 ? 2.561 -23.219 -31.703 1 96.12 244 PRO B N 1
ATOM 5438 C CA . PRO B 1 244 ? 3.582 -23.781 -30.812 1 96.12 244 PRO B CA 1
ATOM 5439 C C . PRO B 1 244 ? 4.609 -22.75 -30.359 1 96.12 244 PRO B C 1
ATOM 5441 O O . PRO B 1 244 ? 5.164 -22.859 -29.266 1 96.12 244 PRO B O 1
ATOM 5444 N N . VAL B 1 245 ? 4.793 -21.812 -31.203 1 96.75 245 VAL B N 1
ATOM 5445 C CA . VAL B 1 245 ? 5.766 -20.781 -30.891 1 96.75 245 VAL B CA 1
ATOM 5446 C C . VAL B 1 245 ? 5.262 -19.953 -29.703 1 96.75 245 VAL B C 1
ATOM 5448 O O . VAL B 1 245 ? 6.02 -19.656 -28.781 1 96.75 245 VAL B O 1
ATOM 5451 N N . VAL B 1 246 ? 4.012 -19.625 -29.672 1 97.19 246 VAL B N 1
ATOM 5452 C CA . VAL B 1 246 ? 3.424 -18.781 -28.641 1 97.19 246 VAL B CA 1
ATOM 5453 C C . VAL B 1 246 ? 3.41 -19.531 -27.312 1 97.19 246 VAL B C 1
ATOM 5455 O O . VAL B 1 246 ? 3.809 -18.984 -26.281 1 97.19 246 VAL B O 1
ATOM 5458 N N . ILE B 1 247 ? 2.998 -20.734 -27.312 1 97.81 247 ILE B N 1
ATOM 5459 C CA . ILE B 1 247 ? 2.875 -21.5 -26.078 1 97.81 247 ILE B CA 1
ATOM 5460 C C . ILE B 1 247 ? 4.254 -21.703 -25.453 1 97.81 247 ILE B C 1
ATOM 5462 O O . ILE B 1 247 ? 4.406 -21.641 -24.234 1 97.81 247 ILE B O 1
ATOM 5466 N N . VAL B 1 248 ? 5.293 -21.938 -26.266 1 98.38 248 VAL B N 1
ATOM 5467 C CA . VAL B 1 248 ? 6.648 -22.109 -25.766 1 98.38 248 VAL B CA 1
ATOM 5468 C C . VAL B 1 248 ? 7.145 -20.797 -25.156 1 98.38 248 VAL B C 1
ATOM 5470 O O . VAL B 1 248 ? 7.766 -20.781 -24.094 1 98.38 248 VAL B O 1
ATOM 5473 N N . ASP B 1 249 ? 6.84 -19.75 -25.844 1 98.19 249 ASP B N 1
ATOM 5474 C CA . ASP B 1 249 ? 7.238 -18.438 -25.344 1 98.19 249 ASP B CA 1
ATOM 5475 C C . ASP B 1 249 ? 6.598 -18.141 -23.984 1 98.19 249 ASP B C 1
ATOM 5477 O O . ASP B 1 249 ? 7.262 -17.656 -23.078 1 98.19 249 ASP B O 1
ATOM 5481 N N . VAL B 1 250 ? 5.344 -18.422 -23.844 1 98.44 250 VAL B N 1
ATOM 5482 C CA . VAL B 1 250 ? 4.629 -18.219 -22.594 1 98.44 250 VAL B CA 1
ATOM 5483 C C . VAL B 1 250 ? 5.211 -19.125 -21.516 1 98.44 250 VAL B C 1
ATOM 5485 O O . VAL B 1 250 ? 5.52 -18.672 -20.406 1 98.44 250 VAL B O 1
ATOM 5488 N N . ALA B 1 251 ? 5.465 -20.375 -21.797 1 98.56 251 ALA B N 1
ATOM 5489 C CA . ALA B 1 251 ? 5.957 -21.359 -20.828 1 98.56 251 ALA B CA 1
ATOM 5490 C C . ALA B 1 251 ? 7.348 -20.984 -20.328 1 98.56 251 ALA B C 1
ATOM 5492 O O . ALA B 1 251 ? 7.668 -21.188 -19.156 1 98.56 251 ALA B O 1
ATOM 5493 N N . CYS B 1 252 ? 8.125 -20.406 -21.234 1 98.5 252 CYS B N 1
ATOM 5494 C CA . CYS B 1 252 ? 9.516 -20.141 -20.891 1 98.5 252 CYS B CA 1
ATOM 5495 C C . CYS B 1 252 ? 9.703 -18.703 -20.422 1 98.5 252 CYS B C 1
ATOM 5497 O O . CYS B 1 252 ? 10.828 -18.234 -20.312 1 98.5 252 CYS B O 1
ATOM 5499 N N . SER B 1 253 ? 8.648 -18.016 -20.156 1 97.75 253 SER B N 1
ATOM 5500 C CA . SER B 1 253 ? 8.734 -16.688 -19.562 1 97.75 253 SER B CA 1
ATOM 5501 C C . SER B 1 253 ? 8.422 -16.719 -18.078 1 97.75 253 SER B C 1
ATOM 5503 O O . SER B 1 253 ? 7.613 -17.516 -17.625 1 97.75 253 SER B O 1
ATOM 5505 N N . LYS B 1 254 ? 9.062 -15.836 -17.422 1 97 254 LYS B N 1
ATOM 5506 C CA . LYS B 1 254 ? 8.977 -15.75 -15.961 1 97 254 LYS B CA 1
ATOM 5507 C C . LYS B 1 254 ? 7.527 -15.664 -15.5 1 97 254 LYS B C 1
ATOM 5509 O O . LYS B 1 254 ? 7.137 -16.344 -14.547 1 97 254 LYS B O 1
ATOM 5514 N N . TYR B 1 255 ? 6.762 -14.922 -16.125 1 96.5 255 TYR B N 1
ATOM 5515 C CA . TYR B 1 255 ? 5.383 -14.711 -15.703 1 96.5 255 TYR B CA 1
ATOM 5516 C C . TYR B 1 255 ? 4.438 -15.672 -16.422 1 96.5 255 TYR B C 1
ATOM 5518 O O . TYR B 1 255 ? 3.477 -16.156 -15.828 1 96.5 255 TYR B O 1
ATOM 5526 N N . GLY B 1 256 ? 4.781 -16 -17.562 1 97.81 256 GLY B N 1
ATOM 5527 C CA . GLY B 1 256 ? 3.939 -16.891 -18.359 1 97.81 256 GLY B CA 1
ATOM 5528 C C . GLY B 1 256 ? 3.869 -18.297 -17.797 1 97.81 256 GLY B C 1
ATOM 5529 O O . GLY B 1 256 ? 2.82 -18.953 -17.859 1 97.81 256 GLY B O 1
ATOM 5530 N N . CYS B 1 257 ? 4.891 -18.75 -17.25 1 97.5 257 CYS B N 1
ATOM 5531 C CA . CYS B 1 257 ? 4.898 -20.094 -16.688 1 97.5 257 CYS B CA 1
ATOM 5532 C C . CYS B 1 257 ? 3.92 -20.188 -15.523 1 97.5 257 CYS B C 1
ATOM 5534 O O . CYS B 1 257 ? 3.221 -21.203 -15.383 1 97.5 257 CYS B O 1
ATOM 5536 N N . ARG B 1 258 ? 3.838 -19.094 -14.742 1 94.88 258 ARG B N 1
ATOM 5537 C CA . ARG B 1 258 ? 2.906 -19.062 -13.617 1 94.88 258 ARG B CA 1
ATOM 5538 C C . ARG B 1 258 ? 1.462 -19.047 -14.109 1 94.88 258 ARG B C 1
ATOM 5540 O O . ARG B 1 258 ? 0.594 -19.688 -13.523 1 94.88 258 ARG B O 1
ATOM 5547 N N . VAL B 1 259 ? 1.312 -18.297 -15.109 1 97.25 259 VAL B N 1
ATOM 5548 C CA . VAL B 1 259 ? -0.023 -18.203 -15.688 1 97.25 259 VAL B CA 1
ATOM 5549 C C . VAL B 1 259 ? -0.467 -19.578 -16.188 1 97.25 259 VAL B C 1
ATOM 5551 O O . VAL B 1 259 ? -1.597 -20 -15.93 1 97.25 259 VAL B O 1
ATOM 5554 N N . LEU B 1 260 ? 0.393 -20.297 -16.844 1 98.12 260 LEU B N 1
ATOM 5555 C CA . LEU B 1 260 ? 0.066 -21.625 -17.359 1 98.12 260 LEU B CA 1
ATOM 5556 C C . LEU B 1 260 ? -0.195 -22.609 -16.203 1 98.12 260 LEU B C 1
ATOM 5558 O O . LEU B 1 260 ? -1.155 -23.375 -16.25 1 98.12 260 LEU B O 1
ATOM 5562 N N . GLU B 1 261 ? 0.614 -22.547 -15.227 1 97.06 261 GLU B N 1
ATOM 5563 C CA . GLU B 1 261 ? 0.399 -23.391 -14.055 1 97.06 261 GLU B CA 1
ATOM 5564 C C . GLU B 1 261 ? -0.96 -23.109 -13.414 1 97.06 261 GLU B C 1
ATOM 5566 O O . GLU B 1 261 ? -1.688 -24.047 -13.07 1 97.06 261 GLU B O 1
ATOM 5571 N N . SER B 1 262 ? -1.225 -21.859 -13.297 1 94.38 262 SER B N 1
ATOM 5572 C CA . SER B 1 262 ? -2.492 -21.438 -12.711 1 94.38 262 SER B CA 1
ATOM 5573 C C . SER B 1 262 ? -3.674 -21.922 -13.547 1 94.38 262 SER B C 1
ATOM 5575 O O . SER B 1 262 ? -4.664 -22.422 -13.008 1 94.38 262 SER B O 1
ATOM 5577 N N . ALA B 1 263 ? -3.549 -21.75 -14.812 1 96.75 263 ALA B N 1
ATOM 5578 C CA . ALA B 1 263 ? -4.609 -22.188 -15.719 1 96.75 263 ALA B CA 1
ATOM 5579 C C . ALA B 1 263 ? -4.871 -23.688 -15.578 1 96.75 263 ALA B C 1
ATOM 5581 O O . ALA B 1 263 ? -6.02 -24.109 -15.445 1 96.75 263 ALA B O 1
ATOM 5582 N N . ILE B 1 264 ? -3.84 -24.438 -15.539 1 97.12 264 ILE B N 1
ATOM 5583 C CA . ILE B 1 264 ? -3.943 -25.891 -15.43 1 97.12 264 ILE B CA 1
ATOM 5584 C C . ILE B 1 264 ? -4.617 -26.266 -14.109 1 97.12 264 ILE B C 1
ATOM 5586 O O . ILE B 1 264 ? -5.555 -27.062 -14.086 1 97.12 264 ILE B O 1
ATOM 5590 N N . GLN B 1 265 ? -4.203 -25.609 -13.109 1 94.38 265 GLN B N 1
ATOM 5591 C CA . GLN B 1 265 ? -4.727 -25.922 -11.789 1 94.38 265 GLN B CA 1
ATOM 5592 C C . GLN B 1 265 ? -6.203 -25.562 -11.672 1 94.38 265 GLN B C 1
ATOM 5594 O O . GLN B 1 265 ? -7.012 -26.375 -11.219 1 94.38 265 GLN B O 1
ATOM 5599 N N . VAL B 1 266 ? -6.508 -24.422 -12.094 1 92 266 VAL B N 1
ATOM 5600 C CA . VAL B 1 266 ? -7.871 -23.922 -11.938 1 92 266 VAL B CA 1
ATOM 5601 C C . VAL B 1 266 ? -8.82 -24.75 -12.797 1 92 266 VAL B C 1
ATOM 5603 O O . VAL B 1 266 ? -9.922 -25.109 -12.352 1 92 266 VAL B O 1
ATOM 5606 N N . MET B 1 267 ? -8.5 -25.062 -13.969 1 94.62 267 MET B N 1
ATOM 5607 C CA . MET B 1 267 ? -9.367 -25.844 -14.836 1 94.62 267 MET B CA 1
ATOM 5608 C C . MET B 1 267 ? -9.461 -27.281 -14.352 1 94.62 267 MET B C 1
ATOM 5610 O O . MET B 1 267 ? -10.523 -27.906 -14.445 1 94.62 267 MET B O 1
ATOM 5614 N N . PHE B 1 268 ? -8.375 -27.828 -13.844 1 94.5 268 PHE B N 1
ATOM 5615 C CA . PHE B 1 268 ? -8.391 -29.156 -13.266 1 94.5 268 PHE B CA 1
ATOM 5616 C C . PHE B 1 268 ? -9.367 -29.234 -12.094 1 94.5 268 PHE B C 1
ATOM 5618 O O . PHE B 1 268 ? -10.203 -30.141 -12.023 1 94.5 268 PHE B O 1
ATOM 5625 N N . ASP B 1 269 ? -9.289 -28.203 -11.273 1 89.69 269 ASP B N 1
ATOM 5626 C CA . ASP B 1 269 ? -10.172 -28.141 -10.117 1 89.69 269 ASP B CA 1
ATOM 5627 C C . ASP B 1 269 ? -11.625 -27.953 -10.547 1 89.69 269 ASP B C 1
ATOM 5629 O O . ASP B 1 269 ? -12.531 -28.547 -9.961 1 89.69 269 ASP B O 1
ATOM 5633 N N . GLY B 1 270 ? -11.742 -27.109 -11.469 1 87.19 270 GLY B N 1
ATOM 5634 C CA . GLY B 1 270 ? -13.078 -26.875 -11.992 1 87.19 270 GLY B CA 1
ATOM 5635 C C . GLY B 1 270 ? -13.695 -28.109 -12.633 1 87.19 270 GLY B C 1
ATOM 5636 O O . GLY B 1 270 ? -14.891 -28.359 -12.469 1 87.19 270 GLY B O 1
ATOM 5637 N N . ALA B 1 271 ? -12.898 -28.844 -13.297 1 88.81 271 ALA B N 1
ATOM 5638 C CA . ALA B 1 271 ? -13.359 -30.078 -13.922 1 88.81 271 ALA B CA 1
ATOM 5639 C C . ALA B 1 271 ? -13.742 -31.109 -12.875 1 88.81 271 ALA B C 1
ATOM 5641 O O . ALA B 1 271 ? -14.75 -31.812 -13.031 1 88.81 271 ALA B O 1
ATOM 5642 N N . LYS B 1 272 ? -13.062 -31.203 -11.859 1 85.38 272 LYS B N 1
ATOM 5643 C CA . LYS B 1 272 ? -13.297 -32.188 -10.797 1 85.38 272 LYS B CA 1
ATOM 5644 C C . LYS B 1 272 ? -14.5 -31.781 -9.945 1 85.38 272 LYS B C 1
ATOM 5646 O O . LYS B 1 272 ? -15.367 -32.594 -9.656 1 85.38 272 LYS B O 1
ATOM 5651 N N . LYS B 1 273 ? -14.508 -30.531 -9.516 1 79.31 273 LYS B N 1
ATOM 5652 C CA . LYS B 1 273 ? -15.5 -30.062 -8.562 1 79.31 273 LYS B CA 1
ATOM 5653 C C . LYS B 1 273 ? -16.875 -29.891 -9.219 1 79.31 273 LYS B C 1
ATOM 5655 O O . LYS B 1 273 ? -17.891 -30.25 -8.648 1 79.31 273 LYS B O 1
ATOM 5660 N N . TYR B 1 274 ? -16.781 -29.344 -10.422 1 73.5 274 TYR B N 1
ATOM 5661 C CA . TYR B 1 274 ? -18.047 -28.984 -11.031 1 73.5 274 TYR B CA 1
ATOM 5662 C C . TYR B 1 274 ? -18.391 -29.922 -12.188 1 73.5 274 TYR B C 1
ATOM 5664 O O . TYR B 1 274 ? -19.422 -29.766 -12.836 1 73.5 274 TYR B O 1
ATOM 5672 N N . ARG B 1 275 ? -17.641 -31.047 -12.367 1 73.62 275 ARG B N 1
ATOM 5673 C CA . ARG B 1 275 ? -17.844 -31.922 -13.508 1 73.62 275 ARG B CA 1
ATOM 5674 C C . ARG B 1 275 ? -18.141 -31.125 -14.773 1 73.62 275 ARG B C 1
ATOM 5676 O O . ARG B 1 275 ? -19.078 -31.438 -15.516 1 73.62 275 ARG B O 1
ATOM 5683 N N . SER B 1 276 ? -17.453 -29.953 -14.781 1 81.88 276 SER B N 1
ATOM 5684 C CA . SER B 1 276 ? -17.656 -29.031 -15.891 1 81.88 276 SER B CA 1
ATOM 5685 C C . SER B 1 276 ? -17.031 -29.562 -17.172 1 81.88 276 SER B C 1
ATOM 5687 O O . SER B 1 276 ? -15.805 -29.656 -17.281 1 81.88 276 SER B O 1
ATOM 5689 N N . SER B 1 277 ? -17.797 -29.75 -18.219 1 88.12 277 SER B N 1
ATOM 5690 C CA . SER B 1 277 ? -17.312 -30.25 -19.5 1 88.12 277 SER B CA 1
ATOM 5691 C C . SER B 1 277 ? -16.469 -29.203 -20.203 1 88.12 277 SER B C 1
ATOM 5693 O O . SER B 1 277 ? -15.461 -29.531 -20.844 1 88.12 277 SER B O 1
ATOM 5695 N N . ILE B 1 278 ? -16.828 -27.969 -20.031 1 92.06 278 ILE B N 1
ATOM 5696 C CA . ILE B 1 278 ? -16.094 -26.891 -20.703 1 92.06 278 ILE B CA 1
ATOM 5697 C C . ILE B 1 278 ? -14.695 -26.781 -20.125 1 92.06 278 ILE B C 1
ATOM 5699 O O . ILE B 1 278 ? -13.719 -26.609 -20.859 1 92.06 278 ILE B O 1
ATOM 5703 N N . ALA B 1 279 ? -14.57 -26.828 -18.828 1 93.69 279 ALA B N 1
ATOM 5704 C CA . ALA B 1 279 ? -13.266 -26.781 -18.188 1 93.69 279 ALA B CA 1
ATOM 5705 C C . ALA B 1 279 ? -12.391 -27.953 -18.641 1 93.69 279 ALA B C 1
ATOM 5707 O O . ALA B 1 279 ? -11.195 -27.766 -18.906 1 93.69 279 ALA B O 1
ATOM 5708 N N . ASP B 1 280 ? -13 -29.047 -18.766 1 94.81 280 ASP B N 1
ATOM 5709 C CA . ASP B 1 280 ? -12.281 -30.234 -19.219 1 94.81 280 ASP B CA 1
ATOM 5710 C C . ASP B 1 280 ? -11.766 -30.047 -20.641 1 94.81 280 ASP B C 1
ATOM 5712 O O . ASP B 1 280 ? -10.633 -30.422 -20.953 1 94.81 280 ASP B O 1
ATOM 5716 N N . ASP B 1 281 ? -12.617 -29.562 -21.406 1 95.69 281 ASP B N 1
ATOM 5717 C CA . ASP B 1 281 ? -12.25 -29.359 -22.812 1 95.69 281 ASP B CA 1
ATOM 5718 C C . ASP B 1 281 ? -11.047 -28.422 -22.922 1 95.69 281 ASP B C 1
ATOM 5720 O O . ASP B 1 281 ? -10.086 -28.719 -23.641 1 95.69 281 ASP B O 1
ATOM 5724 N N . TYR B 1 282 ? -11.102 -27.312 -22.266 1 96.44 282 TYR B N 1
ATOM 5725 C CA . TYR B 1 282 ? -10.023 -26.344 -22.344 1 96.44 282 TYR B CA 1
ATOM 5726 C C . TYR B 1 282 ? -8.758 -26.875 -21.688 1 96.44 282 TYR B C 1
ATOM 5728 O O . TYR B 1 282 ? -7.645 -26.594 -22.141 1 96.44 282 TYR B O 1
ATOM 5736 N N . LEU B 1 283 ? -8.945 -27.594 -20.609 1 97.31 283 LEU B N 1
ATOM 5737 C CA . LEU B 1 283 ? -7.797 -28.219 -19.969 1 97.31 283 LEU B CA 1
ATOM 5738 C C . LEU B 1 283 ? -7.078 -29.156 -20.906 1 97.31 283 LEU B C 1
ATOM 5740 O O . LEU B 1 283 ? -5.859 -29.078 -21.078 1 97.31 283 LEU B O 1
ATOM 5744 N N . ASN B 1 284 ? -7.836 -30.016 -21.547 1 96.88 284 ASN B N 1
ATOM 5745 C CA . ASN B 1 284 ? -7.266 -30.969 -22.484 1 96.88 284 ASN B CA 1
ATOM 5746 C C . ASN B 1 284 ? -6.59 -30.266 -23.656 1 96.88 284 ASN B C 1
ATOM 5748 O O . ASN B 1 284 ? -5.508 -30.672 -24.094 1 96.88 284 ASN B O 1
ATOM 5752 N N . LYS B 1 285 ? -7.258 -29.281 -24.109 1 97.12 285 LYS B N 1
ATOM 5753 C CA . LYS B 1 285 ? -6.699 -28.484 -25.203 1 97.12 285 LYS B CA 1
ATOM 5754 C C . LYS B 1 285 ? -5.359 -27.875 -24.797 1 97.12 285 LYS B C 1
ATOM 5756 O O . LYS B 1 285 ? -4.391 -27.938 -25.562 1 97.12 285 LYS B O 1
ATOM 5761 N N . LEU B 1 286 ? -5.289 -27.328 -23.672 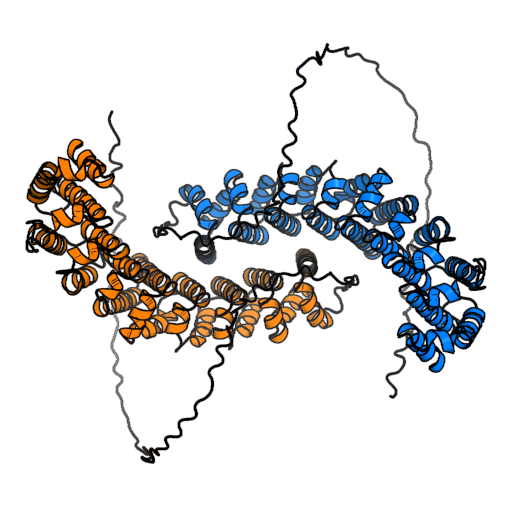1 98.06 286 LEU B N 1
ATOM 5762 C CA . LEU B 1 286 ? -4.082 -26.688 -23.172 1 98.06 286 LEU B CA 1
ATOM 5763 C C . LEU B 1 286 ? -2.965 -27.703 -22.953 1 98.06 286 LEU B C 1
ATOM 5765 O O . LEU B 1 286 ? -1.841 -27.5 -23.422 1 98.06 286 LEU B O 1
ATOM 5769 N N . LEU B 1 287 ? -3.291 -28.797 -22.297 1 98.38 287 LEU B N 1
ATOM 5770 C CA . LEU B 1 287 ? -2.309 -29.844 -22.016 1 98.38 287 LEU B CA 1
ATOM 5771 C C . LEU B 1 287 ? -1.755 -30.422 -23.312 1 98.38 287 LEU B C 1
ATOM 5773 O O . LEU B 1 287 ? -0.547 -30.656 -23.422 1 98.38 287 LEU B O 1
ATOM 5777 N N . ARG B 1 288 ? -2.578 -30.656 -24.25 1 98 288 ARG B N 1
ATOM 5778 C CA . ARG B 1 288 ? -2.154 -31.188 -25.531 1 98 288 ARG B CA 1
ATOM 5779 C C . ARG B 1 288 ? -1.209 -30.219 -26.25 1 98 288 ARG B C 1
ATOM 5781 O O . ARG B 1 288 ? -0.169 -30.641 -26.766 1 98 288 ARG B O 1
ATOM 5788 N N . ALA B 1 289 ? -1.612 -29 -26.219 1 98 289 ALA B N 1
ATOM 5789 C CA . ALA B 1 289 ? -0.785 -28 -26.875 1 98 289 ALA B CA 1
ATOM 5790 C C . ALA B 1 289 ? 0.601 -27.922 -26.234 1 98 289 ALA B C 1
ATOM 5792 O O . ALA B 1 289 ? 1.608 -27.828 -26.938 1 98 289 ALA B O 1
ATOM 5793 N N . ILE B 1 290 ? 0.689 -27.953 -24.922 1 98.31 290 ILE B N 1
ATOM 5794 C CA . ILE B 1 290 ? 1.967 -27.906 -24.219 1 98.31 290 ILE B CA 1
ATOM 5795 C C . ILE B 1 290 ? 2.791 -29.141 -24.547 1 98.31 290 ILE B C 1
ATOM 5797 O O . ILE B 1 290 ? 3.979 -29.047 -24.875 1 98.31 290 ILE B O 1
ATOM 5801 N N . ALA B 1 291 ? 2.184 -30.312 -24.5 1 98 291 ALA B N 1
ATOM 5802 C CA . ALA B 1 291 ? 2.879 -31.578 -24.766 1 98 291 ALA B CA 1
ATOM 5803 C C . ALA B 1 291 ? 3.424 -31.625 -26.188 1 98 291 ALA B C 1
ATOM 5805 O O . ALA B 1 291 ? 4.555 -32.062 -26.406 1 98 291 ALA B O 1
ATOM 5806 N N . ASP B 1 292 ? 2.627 -31.141 -27.062 1 97.44 292 ASP B N 1
ATOM 5807 C CA . ASP B 1 292 ? 3.016 -31.172 -28.469 1 97.44 292 ASP B CA 1
ATOM 5808 C C . ASP B 1 292 ? 4.156 -30.203 -28.75 1 97.44 292 ASP B C 1
ATOM 5810 O O . ASP B 1 292 ? 5.02 -30.469 -29.578 1 97.44 292 ASP B O 1
ATOM 5814 N N . ALA B 1 293 ? 4.09 -29.125 -28.062 1 97.56 293 ALA B N 1
ATOM 5815 C CA . ALA B 1 293 ? 5.07 -28.078 -28.312 1 97.56 293 ALA B CA 1
ATOM 5816 C C . ALA B 1 293 ? 6.32 -28.266 -27.469 1 97.56 293 ALA B C 1
ATOM 5818 O O . ALA B 1 293 ? 7.316 -27.562 -27.641 1 97.56 293 ALA B O 1
ATOM 5819 N N . CYS B 1 294 ? 6.309 -29.156 -26.562 1 97.56 294 CYS B N 1
ATOM 5820 C CA . CYS B 1 294 ? 7.402 -29.359 -25.625 1 97.56 294 CYS B CA 1
ATOM 5821 C C . CYS B 1 294 ? 8.672 -29.797 -26.344 1 97.56 294 CYS B C 1
ATOM 5823 O O . CYS B 1 294 ? 8.609 -30.531 -27.328 1 97.56 294 CYS B O 1
ATOM 5825 N N . SER B 1 295 ? 9.805 -29.375 -26 1 97.75 295 SER B N 1
ATOM 5826 C CA . SER B 1 295 ? 11.125 -29.703 -26.516 1 97.75 295 SER B CA 1
ATOM 5827 C C . SER B 1 295 ? 12.148 -29.797 -25.391 1 97.75 295 SER B C 1
ATOM 5829 O O . SER B 1 295 ? 11.844 -29.469 -24.234 1 97.75 295 SER B O 1
ATOM 5831 N N . LEU B 1 296 ? 13.281 -30.25 -25.781 1 97.62 296 LEU B N 1
ATOM 5832 C CA . LEU B 1 296 ? 14.367 -30.359 -24.812 1 97.62 296 LEU B CA 1
ATOM 5833 C C . LEU B 1 296 ? 14.68 -29 -24.188 1 97.62 296 LEU B C 1
ATOM 5835 O O . LEU B 1 296 ? 14.969 -28.906 -23 1 97.62 296 LEU B O 1
ATOM 5839 N N . SER B 1 297 ? 14.594 -28 -24.969 1 96.94 297 SER B N 1
ATOM 5840 C CA . SER B 1 297 ? 14.883 -26.641 -24.516 1 96.94 297 SER B CA 1
ATOM 5841 C C . SER B 1 297 ? 13.859 -26.188 -23.469 1 96.94 297 SER B C 1
ATOM 5843 O O . SER B 1 297 ? 14.203 -25.453 -22.531 1 96.94 297 SER B O 1
ATOM 5845 N N . VAL B 1 298 ? 12.625 -26.562 -23.562 1 98.19 298 VAL B N 1
ATOM 5846 C CA . VAL B 1 298 ? 11.57 -26.203 -22.609 1 98.19 298 VAL B CA 1
ATOM 5847 C C . VAL B 1 298 ? 11.789 -26.938 -21.297 1 98.19 298 VAL B C 1
ATOM 5849 O O . VAL B 1 298 ? 11.703 -26.328 -20.219 1 98.19 298 VAL B O 1
ATOM 5852 N N . VAL B 1 299 ? 12.141 -28.188 -21.375 1 98.38 299 VAL B N 1
ATOM 5853 C CA . VAL B 1 299 ? 12.336 -29.047 -20.203 1 98.38 299 VAL B CA 1
ATOM 5854 C C . VAL B 1 299 ? 13.508 -28.531 -19.375 1 98.38 299 VAL B C 1
ATOM 5856 O O . VAL B 1 299 ? 13.469 -28.547 -18.141 1 98.38 299 VAL B O 1
ATOM 5859 N N . ALA B 1 300 ? 14.484 -28.062 -20.062 1 97.81 300 ALA B N 1
ATOM 5860 C CA . ALA B 1 300 ? 15.703 -27.609 -19.391 1 97.81 300 ALA B CA 1
ATOM 5861 C C . ALA B 1 300 ? 15.625 -26.125 -19.062 1 97.81 300 ALA B C 1
ATOM 5863 O O . ALA B 1 300 ? 16.562 -25.562 -18.469 1 97.81 300 ALA B O 1
ATOM 5864 N N . ASP B 1 301 ? 14.555 -25.469 -19.406 1 98 301 ASP B N 1
ATOM 5865 C CA . ASP B 1 301 ? 14.414 -24.031 -19.25 1 98 301 ASP B CA 1
ATOM 5866 C C . ASP B 1 301 ? 14.133 -23.672 -17.781 1 98 301 ASP B C 1
ATOM 5868 O O . ASP B 1 301 ? 13.445 -24.406 -17.078 1 98 301 ASP B O 1
ATOM 5872 N N . GLU B 1 302 ? 14.656 -22.531 -17.438 1 98.12 302 GLU B N 1
ATOM 5873 C CA . GLU B 1 302 ? 14.531 -22.047 -16.078 1 98.12 302 GLU B CA 1
ATOM 5874 C C . GLU B 1 302 ? 13.07 -21.906 -15.664 1 98.12 302 GLU B C 1
ATOM 5876 O O . GLU B 1 302 ? 12.719 -22.141 -14.508 1 98.12 302 GLU B O 1
ATOM 5881 N N . TYR B 1 303 ? 12.234 -21.578 -16.562 1 97.94 303 TYR B N 1
ATOM 5882 C CA . TYR B 1 303 ? 10.82 -21.375 -16.25 1 97.94 303 TYR B CA 1
ATOM 5883 C C . TYR B 1 303 ? 9.969 -22.5 -16.828 1 97.94 303 TYR B C 1
ATOM 5885 O O . TYR B 1 303 ? 9.102 -23.047 -16.141 1 97.94 303 TYR B O 1
ATOM 5893 N N . GLY B 1 304 ? 10.25 -22.938 -17.953 1 98.5 304 GLY B N 1
ATOM 5894 C CA . GLY B 1 304 ? 9.5 -23.969 -18.656 1 98.5 304 GLY B CA 1
ATOM 5895 C C . GLY B 1 304 ? 9.438 -25.281 -17.891 1 98.5 304 GLY B C 1
ATOM 5896 O O . GLY B 1 304 ? 8.445 -26 -17.984 1 98.5 304 GLY B O 1
ATOM 5897 N N . ASN B 1 305 ? 10.469 -25.516 -17.156 1 98.44 305 ASN B N 1
ATOM 5898 C CA . ASN B 1 305 ? 10.523 -26.797 -16.438 1 98.44 305 ASN B CA 1
ATOM 5899 C C . ASN B 1 305 ? 9.383 -26.922 -15.438 1 98.44 305 ASN B C 1
ATOM 5901 O O . ASN B 1 305 ? 8.906 -28.031 -15.172 1 98.44 305 ASN B O 1
ATOM 5905 N N . PHE B 1 306 ? 8.93 -25.781 -14.945 1 97.56 306 PHE B N 1
ATOM 5906 C CA . PHE B 1 306 ? 7.84 -25.812 -13.977 1 97.56 306 PHE B CA 1
ATOM 5907 C C . PHE B 1 306 ? 6.539 -26.266 -14.633 1 97.56 306 PHE B C 1
ATOM 5909 O O . PHE B 1 306 ? 5.75 -26.984 -14.016 1 97.56 306 PHE B O 1
ATOM 5916 N N . VAL B 1 307 ? 6.289 -25.812 -15.766 1 98.38 307 VAL B N 1
ATOM 5917 C CA . VAL B 1 307 ? 5.09 -26.203 -16.5 1 98.38 307 VAL B CA 1
ATOM 5918 C C . VAL B 1 307 ? 5.113 -27.719 -16.75 1 98.38 307 VAL B C 1
ATOM 5920 O O . VAL B 1 307 ? 4.105 -28.406 -16.562 1 98.38 307 VAL B O 1
ATOM 5923 N N . VAL B 1 308 ? 6.27 -28.219 -17.125 1 98.56 308 VAL B N 1
ATOM 5924 C CA . VAL B 1 308 ? 6.441 -29.641 -17.375 1 98.56 308 VAL B CA 1
ATOM 5925 C C . VAL B 1 308 ? 6.215 -30.438 -16.094 1 98.56 308 VAL B C 1
ATOM 5927 O O . VAL B 1 308 ? 5.5 -31.438 -16.094 1 98.56 308 VAL B O 1
ATOM 5930 N N . GLN B 1 309 ? 6.801 -29.938 -15.078 1 98.12 309 GLN B N 1
ATOM 5931 C CA . GLN B 1 309 ? 6.645 -30.609 -13.797 1 98.12 309 GLN B CA 1
ATOM 5932 C C . GLN B 1 309 ? 5.18 -30.641 -13.367 1 98.12 309 GLN B C 1
ATOM 5934 O O . GLN B 1 309 ? 4.723 -31.609 -12.766 1 98.12 309 GLN B O 1
ATOM 5939 N N . LYS B 1 310 ? 4.48 -29.594 -13.672 1 97.62 310 LYS B N 1
ATOM 5940 C CA . LYS B 1 310 ? 3.061 -29.547 -13.336 1 97.62 310 LYS B CA 1
ATOM 5941 C C . LYS B 1 310 ? 2.281 -30.641 -14.047 1 97.62 310 LYS B C 1
ATOM 5943 O O . LYS B 1 310 ? 1.386 -31.266 -13.461 1 97.62 310 LYS B O 1
ATOM 5948 N N . ILE B 1 311 ? 2.584 -30.875 -15.211 1 98.12 311 ILE B N 1
ATOM 5949 C CA . ILE B 1 311 ? 1.931 -31.922 -15.992 1 98.12 311 ILE B CA 1
ATOM 5950 C C . ILE B 1 311 ? 2.285 -33.281 -15.43 1 98.12 311 ILE B C 1
ATOM 5952 O O . ILE B 1 311 ? 1.437 -34.188 -15.367 1 98.12 311 ILE B O 1
ATOM 5956 N N . LEU B 1 312 ? 3.504 -33.406 -14.938 1 97.81 312 LEU B N 1
ATOM 5957 C CA . LEU B 1 312 ? 3.998 -34.688 -14.406 1 97.81 312 LEU B CA 1
ATOM 5958 C C . LEU B 1 312 ? 3.393 -34.969 -13.039 1 97.81 312 LEU B C 1
ATOM 5960 O O . LEU B 1 312 ? 3.391 -36.125 -12.594 1 97.81 312 LEU B O 1
ATOM 5964 N N . ALA B 1 313 ? 2.873 -33.969 -12.383 1 95.94 313 ALA B N 1
ATOM 5965 C CA . ALA B 1 313 ? 2.496 -34.062 -10.977 1 95.94 313 ALA B CA 1
ATOM 5966 C C . ALA B 1 313 ? 1.179 -34.812 -10.805 1 95.94 313 ALA B C 1
ATOM 5968 O O . ALA B 1 313 ? 0.906 -35.375 -9.734 1 95.94 313 ALA B O 1
ATOM 5969 N N . TYR B 1 314 ? 0.418 -34.844 -11.844 1 94.19 314 TYR B N 1
ATOM 5970 C CA . TYR B 1 314 ? -0.921 -35.406 -11.672 1 94.19 314 TYR B CA 1
ATOM 5971 C C . TYR B 1 314 ? -1.102 -36.656 -12.508 1 94.19 314 TYR B C 1
ATOM 5973 O O . TYR B 1 314 ? -0.856 -36.656 -13.719 1 94.19 314 TYR B O 1
ATOM 5981 N N . GLU B 1 315 ? -1.601 -37.656 -11.867 1 92.88 315 GLU B N 1
ATOM 5982 C CA . GLU B 1 315 ? -1.846 -38.906 -12.547 1 92.88 315 GLU B CA 1
ATOM 5983 C C . GLU B 1 315 ? -2.887 -38.75 -13.648 1 92.88 315 GLU B C 1
ATOM 5985 O O . GLU B 1 315 ? -2.842 -39.469 -14.664 1 92.88 315 GLU B O 1
ATOM 5990 N N . GLN B 1 316 ? -3.803 -37.781 -13.461 1 93.69 316 GLN B N 1
ATOM 5991 C CA . GLN B 1 316 ? -4.871 -37.531 -14.422 1 93.69 316 GLN B CA 1
ATOM 5992 C C . GLN B 1 316 ? -4.312 -37 -15.742 1 93.69 316 GLN B C 1
ATOM 5994 O O . GLN B 1 316 ? -5.004 -37 -16.766 1 93.69 316 GLN B O 1
ATOM 5999 N N . PHE B 1 317 ? -3.084 -36.562 -15.703 1 97.12 317 PHE B N 1
ATOM 6000 C CA . PHE B 1 317 ? -2.455 -36 -16.906 1 97.12 317 PHE B CA 1
ATOM 6001 C C . PHE B 1 317 ? -1.474 -37 -17.5 1 97.12 317 PHE B C 1
ATOM 6003 O O . PHE B 1 317 ? -0.567 -36.625 -18.25 1 97.12 317 PHE B O 1
ATOM 6010 N N . ALA B 1 318 ? -1.523 -38.281 -17.203 1 95.94 318 ALA B N 1
ATOM 6011 C CA . ALA B 1 318 ? -0.549 -39.312 -17.547 1 95.94 318 ALA B CA 1
ATOM 6012 C C . ALA B 1 318 ? -0.347 -39.406 -19.062 1 95.94 318 ALA B C 1
ATOM 6014 O O . ALA B 1 318 ? 0.772 -39.594 -19.531 1 95.94 318 ALA B O 1
ATOM 6015 N N . GLU B 1 319 ? -1.413 -39.25 -19.766 1 96.56 319 GLU B N 1
ATOM 6016 C CA . GLU B 1 319 ? -1.32 -39.312 -21.219 1 96.56 319 GLU B CA 1
ATOM 6017 C C . GLU B 1 319 ? -0.358 -38.281 -21.766 1 96.56 319 GLU B C 1
ATOM 6019 O O . GLU B 1 319 ? 0.485 -38.562 -22.609 1 96.56 319 GLU B O 1
ATOM 6024 N N . TYR B 1 320 ? -0.511 -37.094 -21.297 1 97.88 320 TYR B N 1
ATOM 6025 C CA . TYR B 1 320 ? 0.326 -35.969 -21.75 1 97.88 320 TYR B CA 1
ATOM 6026 C C . TYR B 1 320 ? 1.741 -36.094 -21.203 1 97.88 320 TYR B C 1
ATOM 6028 O O . TYR B 1 320 ? 2.717 -35.844 -21.906 1 97.88 320 TYR B O 1
ATOM 6036 N N . ALA B 1 321 ? 1.815 -36.5 -19.953 1 98.12 321 ALA B N 1
ATOM 6037 C CA . ALA B 1 321 ? 3.115 -36.719 -19.328 1 98.12 321 ALA B CA 1
ATOM 6038 C C . ALA B 1 321 ? 3.91 -37.781 -20.078 1 98.12 321 ALA B C 1
ATOM 6040 O O . ALA B 1 321 ? 5.094 -37.594 -20.375 1 98.12 321 ALA B O 1
ATOM 6041 N N . ASP B 1 322 ? 3.262 -38.875 -20.406 1 98 322 ASP B N 1
ATOM 6042 C CA . ASP B 1 322 ? 3.912 -39.969 -21.141 1 98 322 ASP B CA 1
ATOM 6043 C C . ASP B 1 322 ? 4.41 -39.5 -22.5 1 98 322 ASP B C 1
ATOM 6045 O O . ASP B 1 322 ? 5.488 -39.875 -22.953 1 98 322 ASP B O 1
ATOM 6049 N N . ALA B 1 323 ? 3.592 -38.688 -23.125 1 97.88 323 ALA B N 1
ATOM 6050 C CA . ALA B 1 323 ? 4 -38.156 -24.422 1 97.88 323 ALA B CA 1
ATOM 6051 C C . ALA B 1 323 ? 5.289 -37.344 -24.297 1 97.88 323 ALA B C 1
ATOM 6053 O O . ALA B 1 323 ? 6.203 -37.5 -25.109 1 97.88 323 ALA B O 1
ATOM 6054 N N . ILE B 1 324 ? 5.391 -36.531 -23.297 1 98.12 324 ILE B N 1
ATOM 6055 C CA . ILE B 1 324 ? 6.578 -35.719 -23.062 1 98.12 324 ILE B CA 1
ATOM 6056 C C . ILE B 1 324 ? 7.773 -36.625 -22.766 1 98.12 324 ILE B C 1
ATOM 6058 O O . ILE B 1 324 ? 8.859 -36.406 -23.297 1 98.12 324 ILE B O 1
ATOM 6062 N N . ILE B 1 325 ? 7.562 -37.625 -21.938 1 98.44 325 ILE B N 1
ATOM 6063 C CA . ILE B 1 325 ? 8.625 -38.531 -21.516 1 98.44 325 ILE B CA 1
ATOM 6064 C C . ILE B 1 325 ? 9.141 -39.312 -22.703 1 98.44 325 ILE B C 1
ATOM 6066 O O . ILE B 1 325 ? 10.352 -39.375 -22.953 1 98.44 325 ILE B O 1
ATOM 6070 N N . VAL B 1 326 ? 8.289 -39.875 -23.5 1 97.94 326 VAL B N 1
ATOM 6071 C CA . VAL B 1 326 ? 8.648 -40.75 -24.609 1 97.94 326 VAL B CA 1
ATOM 6072 C C . VAL B 1 326 ? 9.25 -39.938 -25.75 1 97.94 326 VAL B C 1
ATOM 6074 O O . VAL B 1 326 ? 10.242 -40.344 -26.359 1 97.94 326 VAL B O 1
ATOM 6077 N N . ASN B 1 327 ? 8.711 -38.812 -25.969 1 97.06 327 ASN B N 1
ATOM 6078 C CA . ASN B 1 327 ? 9.094 -38.062 -27.172 1 97.06 327 ASN B CA 1
ATOM 6079 C C . ASN B 1 327 ? 10.273 -37.156 -26.906 1 97.06 327 ASN B C 1
ATOM 6081 O O . ASN B 1 327 ? 11.039 -36.812 -27.828 1 97.06 327 ASN B O 1
ATOM 6085 N N . ILE B 1 328 ? 10.43 -36.688 -25.703 1 97.56 328 ILE B N 1
ATOM 6086 C CA . ILE B 1 328 ? 11.406 -35.625 -25.469 1 97.56 328 ILE B CA 1
ATOM 6087 C C . ILE B 1 328 ? 12.453 -36.094 -24.453 1 97.56 328 ILE B C 1
ATOM 6089 O O . ILE B 1 328 ? 13.656 -36 -24.703 1 97.56 328 ILE B O 1
ATOM 6093 N N . ILE B 1 329 ? 12.047 -36.625 -23.328 1 98.25 329 ILE B N 1
ATOM 6094 C CA . ILE B 1 329 ? 12.938 -36.906 -22.219 1 98.25 329 ILE B CA 1
ATOM 6095 C C . ILE B 1 329 ? 13.758 -38.156 -22.516 1 98.25 329 ILE B C 1
ATOM 6097 O O . ILE B 1 329 ? 14.961 -38.219 -22.25 1 98.25 329 ILE B O 1
ATOM 6101 N N . ARG B 1 330 ? 13.055 -39.125 -23.109 1 96.88 330 ARG B N 1
ATOM 6102 C CA . ARG B 1 330 ? 13.742 -40.344 -23.5 1 96.88 330 ARG B CA 1
ATOM 6103 C C . ARG B 1 330 ? 14.953 -40.062 -24.375 1 96.88 330 ARG B C 1
ATOM 6105 O O . ARG B 1 330 ? 14.875 -39.219 -25.281 1 96.88 330 ARG B O 1
ATOM 6112 N N . ARG B 1 331 ? 16.094 -40.656 -24.141 1 94.94 331 ARG B N 1
ATOM 6113 C CA . ARG B 1 331 ? 17.359 -40.562 -24.844 1 94.94 331 ARG B CA 1
ATOM 6114 C C . ARG B 1 331 ? 18.109 -39.281 -24.406 1 94.94 331 ARG B C 1
ATOM 6116 O O . ARG B 1 331 ? 19.234 -39.062 -24.859 1 94.94 331 ARG B O 1
ATOM 6123 N N . ASN B 1 332 ? 17.453 -38.5 -23.594 1 97.12 332 ASN B N 1
ATOM 6124 C CA . ASN B 1 332 ? 18.094 -37.281 -23.125 1 97.12 332 ASN B CA 1
ATOM 6125 C C . ASN B 1 332 ? 18.188 -37.25 -21.609 1 97.12 332 ASN B C 1
ATOM 6127 O O . ASN B 1 332 ? 18.359 -36.188 -21.016 1 97.12 332 ASN B O 1
ATOM 6131 N N . VAL B 1 333 ? 18.031 -38.312 -20.953 1 98 333 VAL B N 1
ATOM 6132 C CA . VAL B 1 333 ? 17.953 -38.375 -19.5 1 98 333 VAL B CA 1
ATOM 6133 C C . VAL B 1 333 ? 19.281 -37.938 -18.875 1 98 333 VAL B C 1
ATOM 6135 O O . VAL B 1 333 ? 19.297 -37.156 -17.938 1 98 333 VAL B O 1
ATOM 6138 N N . LEU B 1 334 ? 20.359 -38.406 -19.453 1 96.62 334 LEU B N 1
ATOM 6139 C CA . LEU B 1 334 ? 21.672 -38.125 -18.891 1 96.62 334 LEU B CA 1
ATOM 6140 C C . LEU B 1 334 ? 21.969 -36.625 -18.984 1 96.62 334 LEU B C 1
ATOM 6142 O O . LEU B 1 334 ? 22.359 -36 -18 1 96.62 334 LEU B O 1
ATOM 6146 N N . VAL B 1 335 ? 21.766 -36.094 -20.141 1 96.44 335 VAL B N 1
ATOM 6147 C CA . VAL B 1 335 ? 22.062 -34.688 -20.359 1 96.44 335 VAL B CA 1
ATOM 6148 C C . VAL B 1 335 ? 21.188 -33.812 -19.469 1 96.44 335 VAL B C 1
ATOM 6150 O O . VAL B 1 335 ? 21.672 -32.844 -18.844 1 96.44 335 VAL B O 1
ATOM 6153 N N . LEU B 1 336 ? 19.922 -34.062 -19.359 1 98.12 336 LEU B N 1
ATOM 6154 C CA . LEU B 1 336 ? 18.984 -33.312 -18.547 1 98.12 336 LEU B CA 1
ATOM 6155 C C . LEU B 1 336 ? 19.328 -33.438 -17.062 1 98.12 336 LEU B C 1
ATOM 6157 O O . LEU B 1 336 ? 19.234 -32.469 -16.312 1 98.12 336 LEU B O 1
ATOM 6161 N N . SER B 1 337 ? 19.781 -34.594 -16.641 1 97.69 337 SER B N 1
ATOM 6162 C CA . SER B 1 337 ? 20.109 -34.844 -15.234 1 97.69 337 SER B CA 1
ATOM 6163 C C . SER B 1 337 ? 21.312 -34 -14.797 1 97.69 337 SER B C 1
ATOM 6165 O O . SER B 1 337 ? 21.531 -33.812 -13.594 1 97.69 337 SER B O 1
ATOM 6167 N N . GLN B 1 338 ? 22.078 -33.562 -15.758 1 96.81 338 GLN B N 1
ATOM 6168 C CA . GLN B 1 338 ? 23.312 -32.844 -15.445 1 96.81 338 GLN B CA 1
ATOM 6169 C C . GLN B 1 338 ? 23.094 -31.344 -15.477 1 96.81 338 GLN B C 1
ATOM 6171 O O . GLN B 1 338 ? 24.062 -30.562 -15.375 1 96.81 338 GLN B O 1
ATOM 6176 N N . THR B 1 339 ? 21.875 -30.875 -15.641 1 96.81 339 THR B N 1
ATOM 6177 C CA . THR B 1 339 ? 21.547 -29.453 -15.586 1 96.81 339 THR B CA 1
ATOM 6178 C C . THR B 1 339 ? 20.656 -29.156 -14.383 1 96.81 339 THR B C 1
ATOM 6180 O O . THR B 1 339 ? 19.906 -30.031 -13.93 1 96.81 339 THR B O 1
ATOM 6183 N N . LYS B 1 340 ? 20.75 -27.969 -13.938 1 96.81 340 LYS B N 1
ATOM 6184 C CA . LYS B 1 340 ? 20.031 -27.562 -12.742 1 96.81 340 LYS B CA 1
ATOM 6185 C C . LYS B 1 340 ? 18.531 -27.797 -12.898 1 96.81 340 LYS B C 1
ATOM 6187 O O . LYS B 1 340 ? 17.906 -28.453 -12.055 1 96.81 340 LYS B O 1
ATOM 6192 N N . HIS B 1 341 ? 17.969 -27.297 -13.93 1 97.69 341 HIS B N 1
ATOM 6193 C CA . HIS B 1 341 ? 16.516 -27.328 -14.109 1 97.69 341 HIS B CA 1
ATOM 6194 C C . HIS B 1 341 ? 16.078 -28.672 -14.688 1 97.69 341 HIS B C 1
ATOM 6196 O O . HIS B 1 341 ? 15.039 -29.219 -14.289 1 97.69 341 HIS B O 1
ATOM 6202 N N . GLY B 1 342 ? 16.859 -29.234 -15.547 1 98.25 342 GLY B N 1
ATOM 6203 C CA . GLY B 1 342 ? 16.547 -30.547 -16.109 1 98.25 342 GLY B CA 1
ATOM 6204 C C . GLY B 1 342 ? 16.5 -31.656 -15.07 1 98.25 342 GLY B C 1
ATOM 6205 O O . GLY B 1 342 ? 15.648 -32.531 -15.133 1 98.25 342 GLY B O 1
ATOM 6206 N N . SER B 1 343 ? 17.406 -31.578 -14.148 1 98.31 343 SER B N 1
ATOM 6207 C CA . SER B 1 343 ? 17.453 -32.625 -13.117 1 98.31 343 SER B CA 1
ATOM 6208 C C . SER B 1 343 ? 16.188 -32.625 -12.281 1 98.31 343 SER B C 1
ATOM 6210 O O . SER B 1 343 ? 15.742 -33.688 -11.828 1 98.31 343 SER B O 1
ATOM 6212 N N . HIS B 1 344 ? 15.547 -31.469 -12.062 1 98.12 344 HIS B N 1
ATOM 6213 C CA . HIS B 1 344 ? 14.281 -31.391 -11.352 1 98.12 344 HIS B CA 1
ATOM 6214 C C . HIS B 1 344 ? 13.18 -32.125 -12.102 1 98.12 344 HIS B C 1
ATOM 6216 O O . HIS B 1 344 ? 12.367 -32.844 -11.492 1 98.12 344 HIS B O 1
ATOM 6222 N N . VAL B 1 345 ? 13.203 -31.969 -13.359 1 98.69 345 VAL B N 1
ATOM 6223 C CA . VAL B 1 345 ? 12.188 -32.625 -14.172 1 98.69 345 VAL B CA 1
ATOM 6224 C C . VAL B 1 345 ? 12.375 -34.156 -14.125 1 98.69 345 VAL B C 1
ATOM 6226 O O . VAL B 1 345 ? 11.414 -34.906 -13.969 1 98.69 345 VAL B O 1
ATOM 6229 N N . ILE B 1 346 ? 13.625 -34.594 -14.25 1 98.62 346 ILE B N 1
ATOM 6230 C CA . ILE B 1 346 ? 13.906 -36.031 -14.219 1 98.62 346 ILE B CA 1
ATOM 6231 C C . ILE B 1 346 ? 13.484 -36.594 -12.867 1 98.62 346 ILE B C 1
ATOM 6233 O O . ILE B 1 346 ? 12.914 -37.688 -12.805 1 98.62 346 ILE B O 1
ATOM 6237 N N . GLN B 1 347 ? 13.797 -35.875 -11.852 1 98.5 347 GLN B N 1
ATOM 6238 C CA . GLN B 1 347 ? 13.344 -36.312 -10.531 1 98.5 347 GLN B CA 1
ATOM 6239 C C . GLN B 1 347 ? 11.82 -36.438 -10.484 1 98.5 347 GLN B C 1
ATOM 6241 O O . GLN B 1 347 ? 11.297 -37.438 -9.953 1 98.5 347 GLN B O 1
ATOM 6246 N N . ALA B 1 348 ? 11.141 -35.5 -11.016 1 98.44 348 ALA B N 1
ATOM 6247 C CA . ALA B 1 348 ? 9.68 -35.531 -11.062 1 98.44 348 ALA B CA 1
ATOM 6248 C C . ALA B 1 348 ? 9.188 -36.719 -11.859 1 98.44 348 ALA B C 1
ATOM 6250 O O . ALA B 1 348 ? 8.188 -37.375 -11.492 1 98.44 348 ALA B O 1
ATOM 6251 N N . VAL B 1 349 ? 9.836 -37 -12.938 1 98.38 349 VAL B N 1
ATOM 6252 C CA . VAL B 1 349 ? 9.492 -38.156 -13.75 1 98.38 349 VAL B CA 1
ATOM 6253 C C . VAL B 1 349 ? 9.625 -39.438 -12.922 1 98.38 349 VAL B C 1
ATOM 6255 O O . VAL B 1 349 ? 8.719 -40.25 -12.898 1 98.38 349 VAL B O 1
ATOM 6258 N N . LEU B 1 350 ? 10.719 -39.562 -12.219 1 98.06 350 LEU B N 1
ATOM 6259 C CA . LEU B 1 350 ? 10.977 -40.75 -11.414 1 98.06 350 LEU B CA 1
ATOM 6260 C C . LEU B 1 350 ? 9.922 -40.938 -10.328 1 98.06 350 LEU B C 1
ATOM 6262 O O . LEU B 1 350 ? 9.484 -42.031 -10.047 1 98.06 350 LEU B O 1
ATOM 6266 N N . ARG B 1 351 ? 9.484 -39.844 -9.828 1 97.31 351 ARG B N 1
ATOM 6267 C CA . ARG B 1 351 ? 8.547 -39.875 -8.711 1 97.31 351 ARG B CA 1
ATOM 6268 C C . ARG B 1 351 ? 7.125 -40.125 -9.195 1 97.31 351 ARG B C 1
ATOM 6270 O O . ARG B 1 351 ? 6.352 -40.844 -8.531 1 97.31 351 ARG B O 1
ATOM 6277 N N . ASN B 1 352 ? 6.797 -39.625 -10.414 1 96.69 352 ASN B N 1
ATOM 6278 C CA . ASN B 1 352 ? 5.371 -39.5 -10.703 1 96.69 352 ASN B CA 1
ATOM 6279 C C . ASN B 1 352 ? 5.008 -40.219 -12 1 96.69 352 ASN B C 1
ATOM 6281 O O . ASN B 1 352 ? 3.828 -40.438 -12.297 1 96.69 352 ASN B O 1
ATOM 6285 N N . ALA B 1 353 ? 5.945 -40.625 -12.82 1 96.75 353 ALA B N 1
ATOM 6286 C CA . ALA B 1 353 ? 5.66 -41.188 -14.133 1 96.75 353 ALA B CA 1
ATOM 6287 C C . ALA B 1 353 ? 4.848 -42.469 -14.008 1 96.75 353 ALA B C 1
ATOM 6289 O O . ALA B 1 353 ? 4.875 -43.125 -12.969 1 96.75 353 ALA B O 1
ATOM 6290 N N . SER B 1 354 ? 4.125 -42.812 -15.078 1 95.75 354 SER B N 1
ATOM 6291 C CA . SER B 1 354 ? 3.441 -44.094 -15.156 1 95.75 354 SER B CA 1
ATOM 6292 C C . SER B 1 354 ? 4.43 -45.25 -15.07 1 95.75 354 SER B C 1
ATOM 6294 O O . SER B 1 354 ? 5.613 -45.094 -15.375 1 95.75 354 SER B O 1
ATOM 6296 N N . PRO B 1 355 ? 3.939 -46.438 -14.656 1 94.75 355 PRO B N 1
ATOM 6297 C CA . PRO B 1 355 ? 4.844 -47.562 -14.547 1 94.75 355 PRO B CA 1
ATOM 6298 C C . PRO B 1 355 ? 5.598 -47.844 -15.844 1 94.75 355 PRO B C 1
ATOM 6300 O O . PRO B 1 355 ? 6.793 -48.156 -15.812 1 94.75 355 PRO B O 1
ATOM 6303 N N . LYS B 1 356 ? 4.926 -47.719 -16.938 1 95.75 356 LYS B N 1
ATOM 6304 C CA . LYS B 1 356 ? 5.547 -47.969 -18.219 1 95.75 356 LYS B CA 1
ATOM 6305 C C . LYS B 1 356 ? 6.66 -46.969 -18.516 1 95.75 356 LYS B C 1
ATOM 6307 O O . LYS B 1 356 ? 7.77 -47.344 -18.891 1 95.75 356 LYS B O 1
ATOM 6312 N N . SER B 1 357 ? 6.328 -45.75 -18.281 1 97.06 357 SER B N 1
ATOM 6313 C CA . SER B 1 357 ? 7.297 -44.688 -18.531 1 97.06 357 SER B CA 1
ATOM 6314 C C . SER B 1 357 ? 8.453 -44.75 -17.547 1 97.06 357 SER B C 1
ATOM 6316 O O . SER B 1 357 ? 9.602 -44.469 -17.906 1 97.06 357 SER B O 1
ATOM 6318 N N . LEU B 1 358 ? 8.133 -45.062 -16.328 1 97.25 358 LEU B N 1
ATOM 6319 C CA . LEU B 1 358 ? 9.18 -45.219 -15.32 1 97.25 358 LEU B CA 1
ATOM 6320 C C . LEU B 1 358 ? 10.164 -46.312 -15.719 1 97.25 358 LEU B C 1
ATOM 6322 O O . LEU B 1 358 ? 11.375 -46.125 -15.633 1 97.25 358 LEU B O 1
ATOM 6326 N N . ARG B 1 359 ? 9.688 -47.438 -16.188 1 97 359 ARG B N 1
ATOM 6327 C CA . ARG B 1 359 ? 10.531 -48.531 -16.625 1 97 359 ARG B CA 1
ATOM 6328 C C . ARG B 1 359 ? 11.43 -48.125 -17.781 1 97 359 ARG B C 1
ATOM 6330 O O . ARG B 1 359 ? 12.602 -48.5 -17.844 1 97 359 ARG B O 1
ATOM 6337 N N . LEU B 1 360 ? 10.82 -47.375 -18.625 1 97.12 360 LEU B N 1
ATOM 6338 C CA . LEU B 1 360 ? 11.562 -46.875 -19.781 1 97.12 360 LEU B CA 1
ATOM 6339 C C . LEU B 1 360 ? 12.742 -46 -19.344 1 97.12 360 LEU B C 1
ATOM 6341 O O . LEU B 1 360 ? 13.859 -46.188 -19.844 1 97.12 360 LEU B O 1
ATOM 6345 N N . ILE B 1 361 ? 12.516 -45.125 -18.438 1 97.56 361 ILE B N 1
ATOM 6346 C CA . ILE B 1 361 ? 13.531 -44.188 -17.984 1 97.56 361 ILE B CA 1
ATOM 6347 C C . ILE B 1 361 ? 14.594 -44.906 -17.156 1 97.56 361 ILE B C 1
ATOM 6349 O O . ILE B 1 361 ? 15.789 -44.688 -17.344 1 97.56 361 ILE B O 1
ATOM 6353 N N . MET B 1 362 ? 14.172 -45.812 -16.297 1 97 362 MET B N 1
ATOM 6354 C CA . MET B 1 362 ? 15.102 -46.594 -15.492 1 97 362 MET B CA 1
ATOM 6355 C C . MET B 1 362 ? 16.016 -47.438 -16.375 1 97 362 MET B C 1
ATOM 6357 O O . MET B 1 362 ? 17.234 -47.469 -16.172 1 97 362 MET B O 1
ATOM 6361 N N . ARG B 1 363 ? 15.422 -48.031 -17.328 1 96.31 363 ARG B N 1
ATOM 6362 C CA . ARG B 1 363 ? 16.188 -48.844 -18.266 1 96.31 363 ARG B CA 1
ATOM 6363 C C . ARG B 1 363 ? 17.219 -48 -19.016 1 96.31 363 ARG B C 1
ATOM 6365 O O . ARG B 1 363 ? 18.359 -48.438 -19.219 1 96.31 363 ARG B O 1
ATOM 6372 N N . GLU B 1 364 ? 16.797 -46.875 -19.375 1 96.56 364 GLU B N 1
ATOM 6373 C CA . GLU B 1 364 ? 17.703 -45.969 -20.094 1 96.56 364 GLU B CA 1
ATOM 6374 C C . GLU B 1 364 ? 18.906 -45.625 -19.219 1 96.56 364 GLU B C 1
ATOM 6376 O O . GLU B 1 364 ? 20.047 -45.625 -19.688 1 96.56 364 GLU B O 1
ATOM 6381 N N . ILE B 1 365 ? 18.703 -45.312 -17.984 1 95.69 365 ILE B N 1
ATOM 6382 C CA . ILE B 1 365 ? 19.781 -44.906 -17.094 1 95.69 365 ILE B CA 1
ATOM 6383 C C . ILE B 1 365 ? 20.703 -46.094 -16.828 1 95.69 365 ILE B C 1
ATOM 6385 O O . ILE B 1 365 ? 21.922 -45.969 -16.875 1 95.69 365 ILE B O 1
ATOM 6389 N N . PHE B 1 366 ? 20.188 -47.25 -16.609 1 94.31 366 PHE B N 1
ATOM 6390 C CA . PHE B 1 366 ? 20.953 -48.438 -16.266 1 94.31 366 PHE B CA 1
ATOM 6391 C C . PHE B 1 366 ? 21.719 -48.969 -17.469 1 94.31 366 PHE B C 1
ATOM 6393 O O . PHE B 1 366 ? 22.875 -49.375 -17.359 1 94.31 366 PHE B O 1
ATOM 6400 N N . ASP B 1 367 ? 21.047 -48.875 -18.594 1 91.69 367 ASP B N 1
ATOM 6401 C CA . ASP B 1 367 ? 21.562 -49.688 -19.688 1 91.69 367 ASP B CA 1
ATOM 6402 C C . ASP B 1 367 ? 21.641 -48.906 -20.984 1 91.69 367 ASP B C 1
ATOM 6404 O O . ASP B 1 367 ? 22.094 -49.406 -22.016 1 91.69 367 ASP B O 1
ATOM 6408 N N . GLY B 1 368 ? 21.203 -47.719 -20.984 1 86.56 368 GLY B N 1
ATOM 6409 C CA . GLY B 1 368 ? 20.938 -47.062 -22.25 1 86.56 368 GLY B CA 1
ATOM 6410 C C . GLY B 1 368 ? 22.125 -46.25 -22.75 1 86.56 368 GLY B C 1
ATOM 6411 O O . GLY B 1 368 ? 22.094 -45.688 -23.844 1 86.56 368 GLY B O 1
ATOM 6412 N N . TYR B 1 369 ? 23.172 -46.219 -22.031 1 87.5 369 TYR B N 1
ATOM 6413 C CA . TYR B 1 369 ? 24.297 -45.375 -22.438 1 87.5 369 TYR B CA 1
ATOM 6414 C C . TYR B 1 369 ? 25.578 -46.188 -22.531 1 87.5 369 TYR B C 1
ATOM 6416 O O . TYR B 1 369 ? 25.781 -47.125 -21.75 1 87.5 369 TYR B O 1
ATOM 6424 N N . TYR B 1 370 ? 26.297 -45.75 -23.5 1 83.62 370 TYR B N 1
ATOM 6425 C CA . TYR B 1 370 ? 27.594 -46.375 -23.656 1 83.62 370 TYR B CA 1
ATOM 6426 C C . TYR B 1 370 ? 28.578 -45.906 -22.594 1 83.62 370 TYR B C 1
ATOM 6428 O O . TYR B 1 370 ? 28.438 -44.781 -22.078 1 83.62 370 TYR B O 1
ATOM 6436 N N . LEU B 1 371 ? 29.5 -46.812 -22.328 1 85.06 371 LEU B N 1
ATOM 6437 C CA . LEU B 1 371 ? 30.547 -46.406 -21.391 1 85.06 371 LEU B CA 1
ATOM 6438 C C . LEU B 1 371 ? 31.453 -45.344 -22 1 85.06 371 LEU B C 1
ATOM 6440 O O . LEU B 1 371 ? 31.703 -45.344 -23.219 1 85.06 371 LEU B O 1
ATOM 6444 N N . ASP B 1 372 ? 31.828 -44.469 -21.188 1 82.31 372 ASP B N 1
ATOM 6445 C CA . ASP B 1 372 ? 32.75 -43.469 -21.688 1 82.31 372 ASP B CA 1
ATOM 6446 C C . ASP B 1 372 ? 34.188 -44.031 -21.781 1 82.31 372 ASP B C 1
ATOM 6448 O O . ASP B 1 372 ? 34.375 -45.25 -21.625 1 82.31 372 ASP B O 1
ATOM 6452 N N . ALA B 1 373 ? 35.062 -43.156 -22.188 1 85.25 373 ALA B N 1
ATOM 6453 C CA . ALA B 1 373 ? 36.469 -43.562 -22.422 1 85.25 373 ALA B CA 1
ATOM 6454 C C . ALA B 1 373 ? 37.062 -44.156 -21.156 1 85.25 373 ALA B C 1
ATOM 6456 O O . ALA B 1 373 ? 37.969 -45 -21.219 1 85.25 373 ALA B O 1
ATOM 6457 N N . GLN B 1 374 ? 36.625 -43.844 -20.047 1 84.88 374 GLN B N 1
ATOM 6458 C CA . GLN B 1 374 ? 37.156 -44.312 -18.766 1 84.88 374 GLN B CA 1
ATOM 6459 C C . GLN B 1 374 ? 36.375 -45.5 -18.234 1 84.88 374 GLN B C 1
ATOM 6461 O O . GLN B 1 374 ? 36.562 -45.906 -17.094 1 84.88 374 GLN B O 1
ATOM 6466 N N . GLY B 1 375 ? 35.375 -45.875 -19 1 83.06 375 GLY B N 1
ATOM 6467 C CA . GLY B 1 375 ? 34.562 -47.031 -18.625 1 83.06 375 GLY B CA 1
ATOM 6468 C C . GLY B 1 375 ? 33.438 -46.688 -17.688 1 83.06 375 GLY B C 1
ATOM 6469 O O . GLY B 1 375 ? 32.906 -47.562 -16.969 1 83.06 375 GLY B O 1
ATOM 6470 N N . LYS B 1 376 ? 33.156 -45.438 -17.625 1 86.88 376 LYS B N 1
ATOM 6471 C CA . LYS B 1 376 ? 32.062 -45 -16.75 1 86.88 376 LYS B CA 1
ATOM 6472 C C . LYS B 1 376 ? 30.734 -44.969 -17.484 1 86.88 376 LYS B C 1
ATOM 6474 O O . LYS B 1 376 ? 30.672 -44.5 -18.641 1 86.88 376 LYS B O 1
ATOM 6479 N N . ASP B 1 377 ? 29.75 -45.469 -16.859 1 89.12 377 ASP B N 1
ATOM 6480 C CA . ASP B 1 377 ? 28.422 -45.406 -17.453 1 89.12 377 ASP B CA 1
ATOM 6481 C C . ASP B 1 377 ? 27.656 -44.188 -16.938 1 89.12 377 ASP B C 1
ATOM 6483 O O . ASP B 1 377 ? 28.219 -43.344 -16.25 1 89.12 377 ASP B O 1
ATOM 6487 N N . ALA B 1 378 ? 26.391 -44.156 -17.328 1 92.88 378 ALA B N 1
ATOM 6488 C CA . ALA B 1 378 ? 25.562 -42.969 -17.016 1 92.88 378 ALA B CA 1
ATOM 6489 C C . ALA B 1 378 ? 25.422 -42.812 -15.508 1 92.88 378 ALA B C 1
ATOM 6491 O O . ALA B 1 378 ? 25.484 -41.688 -14.992 1 92.88 378 ALA B O 1
ATOM 6492 N N . LEU B 1 379 ? 25.266 -43.875 -14.789 1 93 379 LEU B N 1
ATOM 6493 C CA . LEU B 1 379 ? 25.109 -43.844 -13.336 1 93 379 LEU B CA 1
ATOM 6494 C C . LEU B 1 379 ? 26.359 -43.312 -12.664 1 93 379 LEU B C 1
ATOM 6496 O O . LEU B 1 379 ? 26.281 -42.5 -11.734 1 93 379 LEU B O 1
ATOM 6500 N N . ASP B 1 380 ? 27.5 -43.75 -13.141 1 90.19 380 ASP B N 1
ATOM 6501 C CA . ASP B 1 380 ? 28.766 -43.281 -12.609 1 90.19 380 ASP B CA 1
ATOM 6502 C C . ASP B 1 380 ? 28.891 -41.75 -12.781 1 90.19 380 ASP B C 1
ATOM 6504 O O . ASP B 1 380 ? 29.297 -41.062 -11.852 1 90.19 380 ASP B O 1
ATOM 6508 N N . VAL B 1 381 ? 28.562 -41.406 -13.93 1 92.69 381 VAL B N 1
ATOM 6509 C CA . VAL B 1 381 ? 28.672 -40 -14.266 1 92.69 381 VAL B CA 1
ATOM 6510 C C . VAL B 1 381 ? 27.719 -39.188 -13.391 1 92.69 381 VAL B C 1
ATOM 6512 O O . VAL B 1 381 ? 28.125 -38.188 -12.797 1 92.69 381 VAL B O 1
ATOM 6515 N N . MET B 1 382 ? 26.5 -39.625 -13.227 1 95 382 MET B N 1
ATOM 6516 C CA . MET B 1 382 ? 25.469 -38.875 -12.492 1 95 382 MET B CA 1
ATOM 6517 C C . MET B 1 382 ? 25.781 -38.844 -11 1 95 382 MET B C 1
ATOM 6519 O O . MET B 1 382 ? 25.578 -37.812 -10.344 1 95 382 MET B O 1
ATOM 6523 N N . MET B 1 383 ? 26.344 -39.844 -10.422 1 93.25 383 MET B N 1
ATOM 6524 C CA . MET B 1 383 ? 26.656 -39.906 -9 1 93.25 383 MET B CA 1
ATOM 6525 C C . MET B 1 383 ? 27.672 -38.844 -8.609 1 93.25 383 MET B C 1
ATOM 6527 O O . MET B 1 383 ? 27.656 -38.344 -7.48 1 93.25 383 MET B O 1
ATOM 6531 N N . MET B 1 384 ? 28.469 -38.5 -9.562 1 91.56 384 MET B N 1
ATOM 6532 C CA . MET B 1 384 ? 29.547 -37.562 -9.281 1 91.56 384 MET B CA 1
ATOM 6533 C C . MET B 1 384 ? 29.188 -36.156 -9.758 1 91.56 384 MET B C 1
ATOM 6535 O O . MET B 1 384 ? 29.938 -35.188 -9.516 1 91.56 384 MET B O 1
ATOM 6539 N N . ASP B 1 385 ? 28.141 -36.031 -10.406 1 94.31 385 ASP B N 1
ATOM 6540 C CA . ASP B 1 385 ? 27.719 -34.781 -10.992 1 94.31 385 ASP B CA 1
ATOM 6541 C C . ASP B 1 385 ? 27.016 -33.906 -9.953 1 94.31 385 ASP B C 1
ATOM 6543 O O . ASP B 1 385 ? 26.328 -34.406 -9.07 1 94.31 385 ASP B O 1
ATOM 6547 N N . GLY B 1 386 ? 27.172 -32.594 -10.102 1 94.75 386 GLY B N 1
ATOM 6548 C CA . GLY B 1 386 ? 26.609 -31.625 -9.156 1 94.75 386 GLY B CA 1
ATOM 6549 C C . GLY B 1 386 ? 25.094 -31.625 -9.148 1 94.75 386 GLY B C 1
ATOM 6550 O O . GLY B 1 386 ? 24.469 -31.25 -8.141 1 94.75 386 GLY B O 1
ATOM 6551 N N . TYR B 1 387 ? 24.453 -32.031 -10.18 1 97 387 TYR B N 1
ATOM 6552 C CA . TYR B 1 387 ? 23 -32.094 -10.273 1 97 387 TYR B CA 1
ATOM 6553 C C . TYR B 1 387 ? 22.531 -33.531 -10.422 1 97 387 TYR B C 1
ATOM 6555 O O . TYR B 1 387 ? 21.547 -33.938 -9.789 1 97 387 TYR B O 1
ATOM 6563 N N . GLY B 1 388 ? 23.219 -34.344 -11.117 1 97.12 388 GLY B N 1
ATOM 6564 C CA . GLY B 1 388 ? 22.859 -35.719 -11.391 1 97.12 388 GLY B CA 1
ATOM 6565 C C . GLY B 1 388 ? 22.75 -36.562 -10.133 1 97.12 388 GLY B C 1
ATOM 6566 O O . GLY B 1 388 ? 21.969 -37.5 -10.078 1 97.12 388 GLY B O 1
ATOM 6567 N N . ASN B 1 389 ? 23.516 -36.188 -9.156 1 95.62 389 ASN B N 1
ATOM 6568 C CA . ASN B 1 389 ? 23.5 -36.969 -7.93 1 95.62 389 ASN B CA 1
ATOM 6569 C C . ASN B 1 389 ? 22.125 -36.969 -7.27 1 95.62 389 ASN B C 1
ATOM 6571 O O . ASN B 1 389 ? 21.75 -37.938 -6.621 1 95.62 389 ASN B O 1
ATOM 6575 N N . TYR B 1 390 ? 21.391 -35.875 -7.457 1 96.81 390 TYR B N 1
ATOM 6576 C CA . TYR B 1 390 ? 20.047 -35.781 -6.902 1 96.81 390 TYR B CA 1
ATOM 6577 C C . TYR B 1 390 ? 19.094 -36.75 -7.605 1 96.81 390 TYR B C 1
ATOM 6579 O O . TYR B 1 390 ? 18.172 -37.312 -6.988 1 96.81 390 TYR B O 1
ATOM 6587 N N . VAL B 1 391 ? 19.281 -36.906 -8.867 1 98.19 391 VAL B N 1
ATOM 6588 C CA . VAL B 1 391 ? 18.484 -37.875 -9.633 1 98.19 391 VAL B CA 1
ATOM 6589 C C . VAL B 1 391 ? 18.75 -39.281 -9.117 1 98.19 391 VAL B C 1
ATOM 6591 O O . VAL B 1 391 ? 17.828 -40.062 -8.906 1 98.19 391 VAL B O 1
ATOM 6594 N N . VAL B 1 392 ? 20.016 -39.562 -8.875 1 97.31 392 VAL B N 1
ATOM 6595 C CA . VAL B 1 392 ? 20.391 -40.875 -8.367 1 97.31 392 VAL B CA 1
ATOM 6596 C C . VAL B 1 392 ? 19.766 -41.125 -6.988 1 97.31 392 VAL B C 1
ATOM 6598 O O . VAL B 1 392 ? 19.281 -42.219 -6.691 1 97.31 392 VAL B O 1
ATOM 6601 N N . GLN B 1 393 ? 19.859 -40.125 -6.246 1 96.75 393 GLN B N 1
ATOM 6602 C CA . GLN B 1 393 ? 19.219 -40.219 -4.938 1 96.75 393 GLN B CA 1
ATOM 6603 C C . GLN B 1 393 ? 17.734 -40.5 -5.074 1 96.75 393 GLN B C 1
ATOM 6605 O O . GLN B 1 393 ? 17.188 -41.344 -4.348 1 96.75 393 GLN B O 1
ATOM 6610 N N . THR B 1 394 ? 17.062 -39.844 -5.957 1 98 394 THR B N 1
ATOM 6611 C CA . THR B 1 394 ? 15.641 -40.062 -6.199 1 98 394 THR B CA 1
ATOM 6612 C C . THR B 1 394 ? 15.406 -41.469 -6.719 1 98 394 THR B C 1
ATOM 6614 O O . THR B 1 394 ? 14.438 -42.125 -6.328 1 98 394 THR B O 1
ATOM 6617 N N . MET B 1 395 ? 16.297 -41.938 -7.594 1 97.81 395 MET B N 1
ATOM 6618 C CA . MET B 1 395 ? 16.234 -43.312 -8.086 1 97.81 395 MET B CA 1
ATOM 6619 C C . MET B 1 395 ? 16.281 -44.312 -6.938 1 97.81 395 MET B C 1
ATOM 6621 O O . MET B 1 395 ? 15.531 -45.281 -6.926 1 97.81 395 MET B O 1
ATOM 6625 N N . LEU B 1 396 ? 17.188 -44 -6.031 1 96.88 396 LEU B N 1
ATOM 6626 C CA . LEU B 1 396 ? 17.328 -44.906 -4.879 1 96.88 396 LEU B CA 1
ATOM 6627 C C . LEU B 1 396 ? 16.047 -44.906 -4.055 1 96.88 396 LEU B C 1
ATOM 6629 O O . LEU B 1 396 ? 15.57 -46 -3.672 1 96.88 396 LEU B O 1
ATOM 6633 N N . ASP B 1 397 ? 15.477 -43.781 -3.82 1 97.19 397 ASP B N 1
ATOM 6634 C CA . ASP B 1 397 ? 14.219 -43.688 -3.08 1 97.19 397 ASP B CA 1
ATOM 6635 C C . ASP B 1 397 ? 13.109 -44.5 -3.77 1 97.19 397 ASP B C 1
ATOM 6637 O O . ASP B 1 397 ? 12.367 -45.219 -3.117 1 97.19 397 ASP B O 1
ATOM 6641 N N . VAL B 1 398 ? 13.016 -44.312 -5.074 1 97.62 398 VAL B N 1
ATOM 6642 C CA . VAL B 1 398 ? 11.992 -45 -5.855 1 97.62 398 VAL B CA 1
ATOM 6643 C C . VAL B 1 398 ? 12.227 -46.5 -5.816 1 97.62 398 VAL B C 1
ATOM 6645 O O . VAL B 1 398 ? 11.281 -47.281 -5.672 1 97.62 398 VAL B O 1
ATOM 6648 N N . SER B 1 399 ? 13.438 -46.938 -5.918 1 97.25 399 SER B N 1
ATOM 6649 C CA . SER B 1 399 ? 13.781 -48.344 -5.887 1 97.25 399 SER B CA 1
ATOM 6650 C C . SER B 1 399 ? 13.445 -48.969 -4.535 1 97.25 399 SER B C 1
ATOM 6652 O O . SER B 1 399 ? 13.023 -50.125 -4.461 1 97.25 399 SER B O 1
ATOM 6654 N N . ILE B 1 400 ? 13.719 -48.219 -3.5 1 96.5 400 ILE B N 1
ATOM 6655 C CA . ILE B 1 400 ? 13.352 -48.688 -2.16 1 96.5 400 ILE B CA 1
ATOM 6656 C C . ILE B 1 400 ? 11.836 -48.844 -2.062 1 96.5 400 ILE B C 1
ATOM 6658 O O . ILE B 1 400 ? 11.344 -49.875 -1.569 1 96.5 400 ILE B O 1
ATOM 6662 N N . ALA B 1 401 ? 11.141 -47.906 -2.574 1 96.69 401 ALA B N 1
ATOM 6663 C CA . ALA B 1 401 ? 9.68 -47.938 -2.551 1 96.69 401 ALA B CA 1
ATOM 6664 C C . ALA B 1 401 ? 9.156 -49.156 -3.324 1 96.69 401 ALA B C 1
ATOM 6666 O O . ALA B 1 401 ? 8.188 -49.781 -2.914 1 96.69 401 ALA B O 1
ATOM 6667 N N . VAL B 1 402 ? 9.773 -49.438 -4.414 1 95.75 402 VAL B N 1
ATOM 6668 C CA . VAL B 1 402 ? 9.383 -50.594 -5.234 1 95.75 402 VAL B CA 1
ATOM 6669 C C . VAL B 1 402 ? 9.664 -51.875 -4.48 1 95.75 402 VAL B C 1
ATOM 6671 O O . VAL B 1 402 ? 8.828 -52.781 -4.457 1 95.75 402 VAL B O 1
ATOM 6674 N N . SER B 1 403 ? 10.836 -51.906 -3.877 1 94.06 403 SER B N 1
ATOM 6675 C CA . SER B 1 403 ? 11.219 -53.094 -3.113 1 94.06 403 SER B CA 1
ATOM 6676 C C . SER B 1 403 ? 10.258 -53.344 -1.954 1 94.06 403 SER B C 1
ATOM 6678 O O . SER B 1 403 ? 9.992 -54.5 -1.596 1 94.06 403 SER B O 1
ATOM 6680 N N . GLU B 1 404 ? 9.75 -52.281 -1.458 1 94.06 404 GLU B N 1
ATOM 6681 C CA . GLU B 1 404 ? 8.812 -52.375 -0.347 1 94.06 404 GLU B CA 1
ATOM 6682 C C . GLU B 1 404 ? 7.379 -52.531 -0.85 1 94.06 404 GLU B C 1
ATOM 6684 O O . GLU B 1 404 ? 6.43 -52.5 -0.061 1 94.06 404 GLU B O 1
ATOM 6689 N N . LYS B 1 405 ? 7.133 -52.562 -2.166 1 93 405 LYS B N 1
ATOM 6690 C CA . LYS B 1 405 ? 5.855 -52.75 -2.846 1 93 405 LYS B CA 1
ATOM 6691 C C . LYS B 1 405 ? 4.949 -51.531 -2.682 1 93 405 LYS B C 1
ATOM 6693 O O . LYS B 1 405 ? 3.723 -51.656 -2.723 1 93 405 LYS B O 1
ATOM 6698 N N . ARG B 1 406 ? 5.535 -50.438 -2.439 1 92.38 406 ARG B N 1
ATOM 6699 C CA . ARG B 1 406 ? 4.773 -49.188 -2.322 1 92.38 406 ARG B CA 1
ATOM 6700 C C . ARG B 1 406 ? 4.633 -48.5 -3.676 1 92.38 406 ARG B C 1
ATOM 6702 O O . ARG B 1 406 ? 3.863 -47.562 -3.818 1 92.38 406 ARG B O 1
ATOM 6709 N N . ARG B 1 407 ? 5.383 -49 -4.59 1 94.31 407 ARG B N 1
ATOM 6710 C CA . ARG B 1 407 ? 5.391 -48.469 -5.953 1 94.31 407 ARG B CA 1
ATOM 6711 C C . ARG B 1 407 ? 5.625 -49.594 -6.969 1 94.31 407 ARG B C 1
ATOM 6713 O O . ARG B 1 407 ? 6.363 -50.531 -6.699 1 94.31 407 ARG B O 1
ATOM 6720 N N . ASP B 1 408 ? 4.914 -49.438 -8.117 1 94.5 408 ASP B N 1
ATOM 6721 C CA . ASP B 1 408 ? 5.105 -50.438 -9.172 1 94.5 408 ASP B CA 1
ATOM 6722 C C . ASP B 1 408 ? 6.48 -50.281 -9.828 1 94.5 408 ASP B C 1
ATOM 6724 O O . ASP B 1 408 ? 6.934 -49.156 -10.078 1 94.5 408 ASP B O 1
ATOM 6728 N N . GLY B 1 409 ? 7.129 -51.375 -10.055 1 94.75 409 GLY B N 1
ATOM 6729 C CA . GLY B 1 409 ? 8.438 -51.406 -10.68 1 94.75 409 GLY B CA 1
ATOM 6730 C C . GLY B 1 409 ? 9.125 -52.75 -10.594 1 94.75 409 GLY B C 1
ATOM 6731 O O . GLY B 1 409 ? 8.469 -53.75 -10.391 1 94.75 409 GLY B O 1
ATOM 6732 N N . LEU B 1 410 ? 10.438 -52.719 -10.875 1 95.44 410 LEU B N 1
ATOM 6733 C CA . LEU B 1 410 ? 11.203 -53.969 -10.836 1 95.44 410 LEU B CA 1
ATOM 6734 C C . LEU B 1 410 ? 12.07 -54.031 -9.586 1 95.44 410 LEU B C 1
ATOM 6736 O O . LEU B 1 410 ? 12.789 -53.094 -9.266 1 95.44 410 LEU B O 1
ATOM 6740 N N . SER B 1 411 ? 12.023 -55.125 -8.922 1 90.88 411 SER B N 1
ATOM 6741 C CA . SER B 1 411 ? 12.75 -55.312 -7.668 1 90.88 411 SER B CA 1
ATOM 6742 C C . SER B 1 411 ? 14.258 -55.25 -7.883 1 90.88 411 SER B C 1
ATOM 6744 O O . SER B 1 411 ? 15 -54.844 -6.992 1 90.88 411 SER B O 1
ATOM 6746 N N . GLU B 1 412 ? 14.711 -55.594 -9.055 1 95.31 412 GLU B N 1
ATOM 6747 C CA . GLU B 1 412 ? 16.141 -55.625 -9.375 1 95.31 412 GLU B CA 1
ATOM 6748 C C . GLU B 1 412 ? 16.75 -54.219 -9.32 1 95.31 412 GLU B C 1
ATOM 6750 O O . GLU B 1 412 ? 17.984 -54.094 -9.258 1 95.31 412 GLU B O 1
ATOM 6755 N N . TRP B 1 413 ? 15.883 -53.188 -9.422 1 96.94 413 TRP B N 1
ATOM 6756 C CA . TRP B 1 413 ? 16.406 -51.844 -9.469 1 96.94 413 TRP B CA 1
ATOM 6757 C C . TRP B 1 413 ? 17.203 -51.5 -8.211 1 96.94 413 TRP B C 1
ATOM 6759 O O . TRP B 1 413 ? 18.281 -50.938 -8.289 1 96.94 413 TRP B O 1
ATOM 6769 N N . PHE B 1 414 ? 16.656 -51.906 -7.125 1 96.69 414 PHE B N 1
ATOM 6770 C CA . PHE B 1 414 ? 17.328 -51.625 -5.855 1 96.69 414 PHE B CA 1
ATOM 6771 C C . PHE B 1 414 ? 18.672 -52.312 -5.789 1 96.69 414 PHE B C 1
ATOM 6773 O O . PHE B 1 414 ? 19.688 -51.688 -5.445 1 96.69 414 PHE B O 1
ATOM 6780 N N . GLU B 1 415 ? 18.703 -53.562 -6.133 1 95.31 415 GLU B N 1
ATOM 6781 C CA . GLU B 1 415 ? 19.938 -54.344 -6.07 1 95.31 415 GLU B CA 1
ATOM 6782 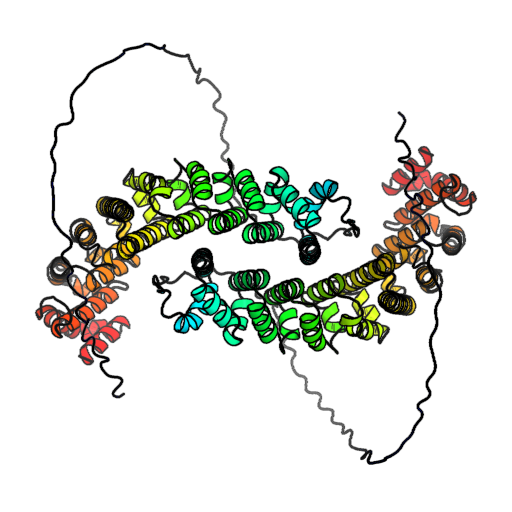C C . GLU B 1 415 ? 21.016 -53.75 -6.996 1 95.31 415 GLU B C 1
ATOM 6784 O O . GLU B 1 415 ? 22.172 -53.656 -6.617 1 95.31 415 GLU B O 1
ATOM 6789 N N . ARG B 1 416 ? 20.594 -53.375 -8.117 1 94.5 416 ARG B N 1
ATOM 6790 C CA . ARG B 1 416 ? 21.516 -52.844 -9.102 1 94.5 416 ARG B CA 1
ATOM 6791 C C . ARG B 1 416 ? 22.094 -51.5 -8.617 1 94.5 416 ARG B C 1
ATOM 6793 O O . ARG B 1 416 ? 23.297 -51.281 -8.719 1 94.5 416 ARG B O 1
ATOM 6800 N N . LEU B 1 417 ? 21.203 -50.688 -8.102 1 95.69 417 LEU B N 1
ATOM 6801 C CA . LEU B 1 417 ? 21.641 -49.375 -7.645 1 95.69 417 LEU B CA 1
ATOM 6802 C C . LEU B 1 417 ? 22.516 -49.5 -6.398 1 95.69 417 LEU B C 1
ATOM 6804 O O . LEU B 1 417 ? 23.562 -48.844 -6.305 1 95.69 417 LEU B O 1
ATOM 6808 N N . ALA B 1 418 ? 22.047 -50.312 -5.492 1 94.69 418 ALA B N 1
ATOM 6809 C CA . ALA B 1 418 ? 22.812 -50.562 -4.27 1 94.69 418 ALA B CA 1
ATOM 6810 C C . ALA B 1 418 ? 24.219 -51.094 -4.59 1 94.69 418 ALA B C 1
ATOM 6812 O O . ALA B 1 418 ? 25.203 -50.594 -4.039 1 94.69 418 ALA B O 1
ATOM 6813 N N . GLY B 1 419 ? 24.281 -52.062 -5.453 1 93.69 419 GLY B N 1
ATOM 6814 C CA . GLY B 1 419 ? 25.562 -52.625 -5.867 1 93.69 419 GLY B CA 1
ATOM 6815 C C . GLY B 1 419 ? 26.484 -51.562 -6.461 1 93.69 419 GLY B C 1
ATOM 6816 O O . GLY B 1 419 ? 27.688 -51.562 -6.164 1 93.69 419 GLY B O 1
ATOM 6817 N N . ARG B 1 420 ? 25.953 -50.719 -7.219 1 92.81 420 ARG B N 1
ATOM 6818 C CA . ARG B 1 420 ? 26.75 -49.688 -7.871 1 92.81 420 ARG B CA 1
ATOM 6819 C C . ARG B 1 420 ? 27.266 -48.656 -6.852 1 92.81 420 ARG B C 1
ATOM 6821 O O . ARG B 1 420 ? 28.406 -48.219 -6.934 1 92.81 420 ARG B O 1
ATOM 6828 N N . ILE B 1 421 ? 26.438 -48.25 -5.953 1 93.56 421 ILE B N 1
ATOM 6829 C CA . ILE B 1 421 ? 26.797 -47.25 -4.938 1 93.56 421 ILE B CA 1
ATOM 6830 C C . ILE B 1 421 ? 27.891 -47.812 -4.035 1 93.56 421 ILE B C 1
ATOM 6832 O O . ILE B 1 421 ? 28.859 -47.125 -3.707 1 93.56 421 ILE B O 1
ATOM 6836 N N . ILE B 1 422 ? 27.75 -49.094 -3.727 1 92.94 422 ILE B N 1
ATOM 6837 C CA . ILE B 1 422 ? 28.734 -49.75 -2.875 1 92.94 422 ILE B CA 1
ATOM 6838 C C . ILE B 1 422 ? 30.078 -49.812 -3.596 1 92.94 422 ILE B C 1
ATOM 6840 O O . ILE B 1 422 ? 31.125 -49.562 -2.998 1 92.94 422 ILE B O 1
ATOM 6844 N N . ARG B 1 423 ? 30.094 -50.094 -4.84 1 91.62 423 ARG B N 1
ATOM 6845 C CA . ARG B 1 423 ? 31.312 -50.156 -5.629 1 91.62 423 ARG B CA 1
ATOM 6846 C C . ARG B 1 423 ? 31.969 -48.781 -5.75 1 91.62 423 ARG B C 1
ATOM 6848 O O . ARG B 1 423 ? 33.188 -48.688 -5.785 1 91.62 423 ARG B O 1
ATOM 6855 N N . ALA B 1 424 ? 31.156 -47.844 -5.766 1 91.62 424 ALA B N 1
ATOM 6856 C CA . ALA B 1 424 ? 31.672 -46.469 -5.961 1 91.62 424 ALA B CA 1
ATOM 6857 C C . ALA B 1 424 ? 31.922 -45.781 -4.621 1 91.62 424 ALA B C 1
ATOM 6859 O O . ALA B 1 424 ? 32.25 -44.594 -4.578 1 91.62 424 ALA B O 1
ATOM 6860 N N . LYS B 1 425 ? 31.766 -46.406 -3.549 1 92.25 425 LYS B N 1
ATOM 6861 C CA . LYS B 1 425 ? 31.75 -45.844 -2.203 1 92.25 425 LYS B CA 1
ATOM 6862 C C . LYS B 1 425 ? 33 -45 -1.952 1 92.25 425 LYS B C 1
ATOM 6864 O O . LYS B 1 425 ? 32.906 -43.875 -1.479 1 92.25 425 LYS B O 1
ATOM 6869 N N . ASP B 1 426 ? 34.156 -45.5 -2.342 1 91.12 426 ASP B N 1
ATOM 6870 C CA . ASP B 1 426 ? 35.438 -44.812 -2.061 1 91.12 426 ASP B CA 1
ATOM 6871 C C . ASP B 1 426 ? 35.531 -43.5 -2.826 1 91.12 426 ASP B C 1
ATOM 6873 O O . ASP B 1 426 ? 36.125 -42.531 -2.346 1 91.12 426 ASP B O 1
ATOM 6877 N N . LYS B 1 427 ? 34.906 -43.5 -3.932 1 90.31 427 LYS B N 1
ATOM 6878 C CA . LYS B 1 427 ? 35 -42.344 -4.789 1 90.31 427 LYS B CA 1
ATOM 6879 C C . LYS B 1 427 ? 34.031 -41.25 -4.352 1 90.31 427 LYS B C 1
ATOM 6881 O O . LYS B 1 427 ? 34.25 -40.062 -4.559 1 90.31 427 LYS B O 1
ATOM 6886 N N . ILE B 1 428 ? 32.906 -41.688 -3.729 1 91.81 428 ILE B N 1
ATOM 6887 C CA . ILE B 1 428 ? 31.844 -40.719 -3.537 1 91.81 428 ILE B CA 1
ATOM 6888 C C . ILE B 1 428 ? 31.719 -40.375 -2.053 1 91.81 428 ILE B C 1
ATOM 6890 O O . ILE B 1 428 ? 31.047 -39.406 -1.686 1 91.81 428 ILE B O 1
ATOM 6894 N N . ILE B 1 429 ? 32.406 -41.062 -1.16 1 90.5 429 ILE B N 1
ATOM 6895 C CA . ILE B 1 429 ? 32.219 -40.906 0.281 1 90.5 429 ILE B CA 1
ATOM 6896 C C . ILE B 1 429 ? 32.656 -39.531 0.734 1 90.5 429 ILE B C 1
ATOM 6898 O O . ILE B 1 429 ? 32.219 -39.031 1.776 1 90.5 429 ILE B O 1
ATOM 6902 N N . HIS B 1 430 ? 33.469 -38.844 0.003 1 91.56 430 HIS B N 1
ATOM 6903 C CA . HIS B 1 430 ? 34 -37.531 0.383 1 91.56 430 HIS B CA 1
ATOM 6904 C C . HIS B 1 430 ? 33.062 -36.438 -0.091 1 91.56 430 HIS B C 1
ATOM 6906 O O . HIS B 1 430 ? 33.219 -35.281 0.296 1 91.56 430 HIS B O 1
ATOM 6912 N N . LEU B 1 431 ? 32.219 -36.75 -0.896 1 91.81 431 LEU B N 1
ATOM 6913 C CA . LEU B 1 431 ? 31.234 -35.812 -1.394 1 91.81 431 LEU B CA 1
ATOM 6914 C C . LEU B 1 431 ? 30 -35.781 -0.507 1 91.81 431 LEU B C 1
ATOM 6916 O O . LEU B 1 431 ? 29.594 -36.844 0.016 1 91.81 431 LEU B O 1
ATOM 6920 N N . SER B 1 432 ? 29.375 -34.656 -0.248 1 91.56 432 SER B N 1
ATOM 6921 C CA . SER B 1 432 ? 28.156 -34.562 0.541 1 91.56 432 SER B CA 1
ATOM 6922 C C . SER B 1 432 ? 27.062 -35.438 -0.036 1 91.56 432 SER B C 1
ATOM 6924 O O . SER B 1 432 ? 26.328 -36.094 0.709 1 91.56 432 SER B O 1
ATOM 6926 N N . SER B 1 433 ? 26.969 -35.406 -1.343 1 89.38 433 SER B N 1
ATOM 6927 C CA . SER B 1 433 ? 25.984 -36.25 -2.025 1 89.38 433 SER B CA 1
ATOM 6928 C C . SER B 1 433 ? 26.234 -37.719 -1.786 1 89.38 433 SER B C 1
ATOM 6930 O O . SER B 1 433 ? 25.297 -38.5 -1.578 1 89.38 433 SER B O 1
ATOM 6932 N N . GLY B 1 434 ? 27.484 -38.125 -1.843 1 90.88 434 GLY B N 1
ATOM 6933 C CA . GLY B 1 434 ? 27.859 -39.5 -1.6 1 90.88 434 GLY B CA 1
ATOM 6934 C C . GLY B 1 434 ? 27.516 -40 -0.198 1 90.88 434 GLY B C 1
ATOM 6935 O O . GLY B 1 434 ? 27.031 -41.094 -0.015 1 90.88 434 GLY B O 1
ATOM 6936 N N . LYS B 1 435 ? 27.734 -39.125 0.675 1 92.38 435 LYS B N 1
ATOM 6937 C CA . LYS B 1 435 ? 27.406 -39.438 2.061 1 92.38 435 LYS B CA 1
ATOM 6938 C C . LYS B 1 435 ? 25.922 -39.688 2.23 1 92.38 435 LYS B C 1
ATOM 6940 O O . LYS B 1 435 ? 25.516 -40.594 2.957 1 92.38 435 LYS B O 1
ATOM 6945 N N . LYS B 1 436 ? 25.125 -38.938 1.602 1 93.81 436 LYS B N 1
ATOM 6946 C CA . LYS B 1 436 ? 23.672 -39.094 1.677 1 93.81 436 LYS B CA 1
ATOM 6947 C C . LYS B 1 436 ? 23.234 -40.406 1.073 1 93.81 436 LYS B C 1
ATOM 6949 O O . LYS B 1 436 ? 22.391 -41.094 1.638 1 93.81 436 LYS B O 1
ATOM 6954 N N . LEU B 1 437 ? 23.797 -40.75 -0.075 1 93.88 437 LEU B N 1
ATOM 6955 C CA . LEU B 1 437 ? 23.469 -42 -0.751 1 93.88 437 LEU B CA 1
ATOM 6956 C C . LEU B 1 437 ? 23.828 -43.188 0.12 1 93.88 437 LEU B C 1
ATOM 6958 O O . LEU B 1 437 ? 23.016 -44.094 0.299 1 93.88 437 LEU B O 1
ATOM 6962 N N . ILE B 1 438 ? 25.031 -43.094 0.66 1 92.69 438 ILE B N 1
ATOM 6963 C CA . ILE B 1 438 ? 25.531 -44.156 1.506 1 92.69 438 ILE B CA 1
ATOM 6964 C C . ILE B 1 438 ? 24.703 -44.25 2.783 1 92.69 438 ILE B C 1
ATOM 6966 O O . ILE B 1 438 ? 24.359 -45.344 3.242 1 92.69 438 ILE B O 1
ATOM 6970 N N . GLY B 1 439 ? 24.391 -43.125 3.307 1 93.31 439 GLY B N 1
ATOM 6971 C CA . GLY B 1 439 ? 23.547 -43.094 4.492 1 93.31 439 GLY B CA 1
ATOM 6972 C C . GLY B 1 439 ? 22.188 -43.719 4.27 1 93.31 439 GLY B C 1
ATOM 6973 O O . GLY B 1 439 ? 21.703 -44.5 5.113 1 93.31 439 GLY B O 1
ATOM 6974 N N . THR B 1 440 ? 21.578 -43.469 3.195 1 93.81 440 THR B N 1
ATOM 6975 C CA . THR B 1 440 ? 20.281 -44.031 2.863 1 93.81 440 THR B CA 1
ATOM 6976 C C . THR B 1 440 ? 20.359 -45.562 2.701 1 93.81 440 THR B C 1
ATOM 6978 O O . THR B 1 440 ? 19.484 -46.281 3.166 1 93.81 440 THR B O 1
ATOM 6981 N N . LEU B 1 441 ? 21.406 -46 2.051 1 91.94 441 LEU B N 1
ATOM 6982 C CA . LEU B 1 441 ? 21.594 -47.438 1.83 1 91.94 441 LEU B CA 1
ATOM 6983 C C . LEU B 1 441 ? 21.781 -48.156 3.154 1 91.94 441 LEU B C 1
ATOM 6985 O O . LEU B 1 441 ? 21.25 -49.25 3.342 1 91.94 441 LEU B O 1
ATOM 6989 N N . ASN B 1 442 ? 22.5 -47.531 4.078 1 90.94 442 ASN B N 1
ATOM 6990 C CA . ASN B 1 442 ? 22.75 -48.125 5.379 1 90.94 442 ASN B CA 1
ATOM 6991 C C . ASN B 1 442 ? 21.484 -48.25 6.207 1 90.94 442 ASN B C 1
ATOM 6993 O O . ASN B 1 442 ? 21.359 -49.156 7.047 1 90.94 442 ASN B O 1
ATOM 6997 N N . ARG B 1 443 ? 20.562 -47.406 5.98 1 91.19 443 ARG B N 1
ATOM 6998 C CA . ARG B 1 443 ? 19.297 -47.438 6.73 1 91.19 443 ARG B CA 1
ATOM 6999 C C . ARG B 1 443 ? 18.391 -48.531 6.25 1 91.19 443 ARG B C 1
ATOM 7001 O O . ARG B 1 443 ? 17.562 -49.031 7.012 1 91.19 443 ARG B O 1
ATOM 7008 N N . VAL B 1 444 ? 18.5 -48.906 5.074 1 87.62 444 VAL B N 1
ATOM 7009 C CA . VAL B 1 444 ? 17.625 -49.938 4.504 1 87.62 444 VAL B CA 1
ATOM 7010 C C . VAL B 1 444 ? 18.312 -51.281 4.57 1 87.62 444 VAL B C 1
ATOM 7012 O O . VAL B 1 444 ? 17.641 -52.312 4.68 1 87.62 444 VAL B O 1
#

Sequence (888 aa):
SSVIAKFNMHELKSCNRRNIRSHSIPHSAFAENNVVSESSATKLLTSVAFGDASPQSNHRTKNKENVSPASRCGSETIKGVESVSVSVKDLEELSEVVGDMVMSEFGFRYIMNLLSRRNGHFRRCLYESIFSQRIFNIVSNNCYGHRIVELLVTNANALEQQLIANTLRGHMLEFVSTRFTSWIVQFALWKLDLPTCSTLLTEFRGVGHYLTTNSYASHVVEVIFSRMRPLHYGFIIDEIVSSPVVIVDVACSKYGCRVLESAIQVMFDGAKKYRSSIADDYLNKLLRAIADACSLSVVADEYGNFVVQKILAYEQFAEYADAIIVNIIRRNVLVLSQTKHGSHVIQAVLRNASPKSLRLIMREIFDGYYLDAQGKDALDVMMMDGYGNYVVQTMLDVSIAVSEKRRDGLSEWFERLAGRIIRAKDKIIHLSSGKKLIGTLNRVSSVIAKFNMHELKSCNRRNIRSHSIPHSAFAENNVVSESSATKLLTSVAFGDASPQSNHRTKNKENVSPASRCGSETIKGVESVSVSVKDLEELSEVVGDMVMSEFGFRYIMNLLSRRNGHFRRCLYESIFSQRIFNIVSNNCYGHRIVELLVTNANALEQQLIANTLRGHMLEFVSTRFTSWIVQFALWKLDLPTCSTLLTEFRGVGHYLTTNSYASHVVEVIFSRMRPLHYGFIIDEIVSSPVVIVDVACSKYGCRVLESAIQVMFDGAKKYRSSIADDYLNKLLRAIADACSLSVVADEYGNFVVQKILAYEQFAEYADAIIVNIIRRNVLVLSQTKHGSHVIQAVLRNASPKSLRLIMREIFDGYYLDAQGKDALDVMMMDGYGNYVVQTMLDVSIAVSEKRRDGLSEWFERLAGRIIRAKDKIIHLSSGKKLIGTLNRV